Protein 1XR7 (pdb70)

Radius of gyration: 37.16 Å; Cα contacts (8 Å, |Δi|>4): 1670; chains: 2; bounding box: 101×60×97 Å

GO terms:
  GO:0039690 positive stranded viral RNA replication (P, IDA)
  GO:0039540 symbiont-mediated suppression of host cytoplasmic pattern recognition receptor signaling pathway via inhibition of RIG-I activity (P, IDA)
  GO:0004197 cysteine-type endopeptidase activity (F, IDA)

CATH classification: 3.30.70.270 (+1 more: 1.20.960.20)

Organism: Human rhinovirus 16 (NCBI:txid31708)

Structure (mmCIF, N/CA/C/O backbone):
data_1XR7
#
_entry.id   1XR7
#
_cell.length_a   100.976
_cell.length_b   100.955
_cell.length_c   116.839
_cell.angle_alpha   90.00
_cell.angle_beta   90.00
_cell.angle_gamma   90.00
#
_symmetry.space_group_name_H-M   'P 21 21 21'
#
loop_
_entity.id
_entity.type
_entity.pdbx_description
1 polymer 'Genome polyprotein'
2 water water
#
loop_
_atom_site.group_PDB
_atom_site.id
_atom_site.type_symbol
_atom_site.label_atom_id
_atom_site.label_alt_id
_atom_site.label_comp_id
_atom_site.label_asym_id
_atom_site.label_entity_id
_atom_site.label_seq_id
_atom_site.pdbx_PDB_ins_code
_atom_site.Cartn_x
_atom_site.Cartn_y
_atom_site.Cartn_z
_atom_site.occupancy
_atom_site.B_iso_or_equiv
_atom_site.auth_seq_id
_atom_site.auth_comp_id
_atom_site.auth_asym_id
_atom_site.auth_atom_id
_atom_site.pdbx_PDB_model_num
ATOM 1 N N . GLY A 1 1 ? 33.096 12.459 35.446 1.00 33.58 1 GLY A N 1
ATOM 2 C CA . GLY A 1 1 ? 32.156 12.647 36.581 1.00 33.36 1 GLY A CA 1
ATOM 3 C C . GLY A 1 1 ? 32.903 12.858 37.882 1.00 33.27 1 GLY A C 1
ATOM 4 O O . GLY A 1 1 ? 34.101 12.584 37.971 1.00 33.09 1 GLY A O 1
ATOM 5 N N . GLN A 1 2 ? 32.196 13.350 38.892 1.00 33.04 2 GLN A N 1
ATOM 6 C CA . GLN A 1 2 ? 32.790 13.620 40.195 1.00 33.11 2 GLN A CA 1
ATOM 7 C C . GLN A 1 2 ? 32.263 12.642 41.242 1.00 32.58 2 GLN A C 1
ATOM 8 O O . GLN A 1 2 ? 31.064 12.371 41.296 1.00 32.06 2 GLN A O 1
ATOM 14 N N . ILE A 1 3 ? 33.156 12.129 42.080 1.00 32.32 3 ILE A N 1
ATOM 15 C CA . ILE A 1 3 ? 32.750 11.292 43.203 1.00 32.33 3 ILE A CA 1
ATOM 16 C C . ILE A 1 3 ? 32.246 12.204 44.325 1.00 32.54 3 ILE A C 1
ATOM 17 O O . ILE A 1 3 ? 33.005 13.002 44.866 1.00 32.64 3 ILE A O 1
ATOM 22 N N . GLN A 1 4 ? 30.951 12.106 44.627 1.00 32.85 4 GLN A N 1
ATOM 23 C CA . GLN A 1 4 ? 30.295 12.913 45.670 1.00 33.06 4 GLN A CA 1
ATOM 24 C C . GLN A 1 4 ? 30.371 12.254 47.048 1.00 32.64 4 GLN A C 1
ATOM 25 O O . GLN A 1 4 ? 30.472 12.938 48.063 1.00 32.96 4 GLN A O 1
ATOM 31 N N . ILE A 1 5 ? 30.300 10.928 47.077 1.00 32.22 5 ILE A N 1
ATOM 32 C CA . ILE A 1 5 ? 30.284 10.166 48.326 1.00 31.87 5 ILE A CA 1
ATOM 33 C C . ILE A 1 5 ? 31.202 8.938 48.207 1.00 31.16 5 ILE A C 1
ATOM 34 O O . ILE A 1 5 ? 31.238 8.288 47.171 1.00 30.98 5 ILE A O 1
ATOM 39 N N . SER A 1 6 ? 31.952 8.648 49.269 1.00 30.42 6 SER A N 1
ATOM 40 C CA . SER A 1 6 ? 32.771 7.442 49.353 1.00 29.89 6 SER A CA 1
ATOM 41 C C . SER A 1 6 ? 32.781 6.915 50.790 1.00 29.74 6 SER A C 1
ATOM 42 O O . SER A 1 6 ? 33.167 7.627 51.724 1.00 29.46 6 SER A O 1
ATOM 45 N N . LYS A 1 7 ? 32.363 5.661 50.953 1.00 29.18 7 LYS A N 1
ATOM 46 C CA . LYS A 1 7 ? 32.182 5.055 52.264 1.00 28.87 7 LYS A CA 1
ATOM 47 C C . LYS A 1 7 ? 32.687 3.621 52.318 1.00 28.58 7 LYS A C 1
ATOM 48 O O . LYS A 1 7 ? 32.648 2.893 51.321 1.00 28.47 7 LYS A O 1
ATOM 54 N N . HIS A 1 8 ? 33.153 3.225 53.498 1.00 28.18 8 HIS A N 1
ATOM 55 C CA . HIS A 1 8 ? 33.442 1.832 53.773 1.00 27.96 8 HIS A CA 1
ATOM 56 C C . HIS A 1 8 ? 32.113 1.107 53.824 1.00 27.44 8 HIS A C 1
ATOM 57 O O . HIS A 1 8 ? 31.139 1.584 54.395 1.00 26.92 8 HIS A O 1
ATOM 64 N N . VAL A 1 9 ? 32.106 -0.058 53.207 1.00 27.22 9 VAL A N 1
ATOM 65 C CA . VAL A 1 9 ? 30.919 -0.842 52.969 1.00 27.07 9 VAL A CA 1
ATOM 66 C C . VAL A 1 9 ? 30.291 -1.325 54.302 1.00 27.47 9 VAL A C 1
ATOM 67 O O . VAL A 1 9 ? 29.068 -1.398 54.428 1.00 27.09 9 VAL A O 1
ATOM 71 N N . LYS A 1 10 ? 31.127 -1.601 55.302 1.00 28.03 10 LYS A N 1
ATOM 72 C CA . LYS A 1 10 ? 30.655 -2.042 56.621 1.00 28.65 10 LYS A CA 1
ATOM 73 C C . LYS A 1 10 ? 30.001 -0.913 57.437 1.00 28.60 10 LYS A C 1
ATOM 74 O O . LYS A 1 10 ? 29.293 -1.187 58.406 1.00 28.37 10 LYS A O 1
ATOM 80 N N . ASP A 1 11 ? 30.256 0.341 57.063 1.00 28.79 11 ASP A N 1
ATOM 81 C CA . ASP A 1 11 ? 29.649 1.496 57.733 1.00 28.96 11 ASP A CA 1
ATOM 82 C C . ASP A 1 11 ? 28.260 1.872 57.198 1.00 28.93 11 ASP A C 1
ATOM 83 O O . ASP A 1 11 ? 27.611 2.753 57.761 1.00 29.28 11 ASP A O 1
ATOM 88 N N . VAL A 1 12 ? 27.801 1.219 56.127 1.00 28.63 12 VAL A N 1
ATOM 89 C CA . VAL A 1 12 ? 26.477 1.499 55.563 1.00 28.12 12 VAL A CA 1
ATOM 90 C C . VAL A 1 12 ? 25.694 0.223 55.238 1.00 28.24 12 VAL A C 1
ATOM 91 O O . VAL A 1 12 ? 24.949 0.175 54.261 1.00 28.69 12 VAL A O 1
ATOM 95 N N . GLY A 1 13 ? 25.861 -0.810 56.053 1.00 28.16 13 GLY A N 1
ATOM 96 C CA . GLY A 1 13 ? 25.048 -2.013 55.945 1.00 28.29 13 GLY A CA 1
ATOM 97 C C . GLY A 1 13 ? 25.124 -2.810 54.650 1.00 28.35 13 GLY A C 1
ATOM 98 O O . GLY A 1 13 ? 24.155 -3.477 54.277 1.00 28.42 13 GLY A O 1
ATOM 99 N N . LEU A 1 14 ? 26.269 -2.755 53.975 1.00 28.49 14 LEU A N 1
ATOM 100 C CA . LEU A 1 14 ? 26.505 -3.516 52.745 1.00 28.54 14 LEU A CA 1
ATOM 101 C C . LEU A 1 14 ? 27.676 -4.489 52.948 1.00 29.06 14 LEU A C 1
ATOM 102 O O . LEU A 1 14 ? 28.569 -4.212 53.748 1.00 28.67 14 LEU A O 1
ATOM 107 N N . PRO A 1 15 ? 27.684 -5.614 52.230 1.00 29.92 15 PRO A N 1
ATOM 108 C CA . PRO A 1 15 ? 28.804 -6.557 52.289 1.00 30.75 15 PRO A CA 1
ATOM 109 C C . PRO A 1 15 ? 29.914 -6.214 51.292 1.00 31.74 15 PRO A C 1
ATOM 110 O O . PRO A 1 15 ? 29.745 -5.340 50.426 1.00 31.78 15 PRO A O 1
ATOM 114 N N . SER A 1 16 ? 31.041 -6.911 51.420 1.00 32.75 16 SER A N 1
ATOM 115 C CA . SER A 1 16 ? 32.103 -6.861 50.420 1.00 33.50 16 SER A CA 1
ATOM 116 C C . SER A 1 16 ? 31.675 -7.648 49.186 1.00 34.32 16 SER A C 1
ATOM 117 O O . SER A 1 16 ? 30.992 -8.664 49.300 1.00 34.47 16 SER A O 1
ATOM 120 N N . ILE A 1 17 ? 32.063 -7.162 48.010 1.00 35.28 17 ILE A N 1
ATOM 121 C CA . ILE A 1 17 ? 31.747 -7.824 46.752 1.00 36.13 17 ILE A CA 1
ATOM 122 C C . ILE A 1 17 ? 33.034 -8.385 46.173 1.00 37.11 17 ILE A C 1
ATOM 123 O O . ILE A 1 17 ? 34.033 -7.674 46.042 1.00 36.65 17 ILE A O 1
ATOM 128 N N . HIS A 1 18 ? 33.010 -9.671 45.841 1.00 38.62 18 HIS A N 1
ATOM 129 C CA . HIS A 1 18 ? 34.192 -10.337 45.324 1.00 40.00 18 HIS A CA 1
ATOM 130 C C . HIS A 1 18 ? 34.029 -10.566 43.831 1.00 40.37 18 HIS A C 1
ATOM 131 O O . HIS A 1 18 ? 33.064 -11.188 43.376 1.00 40.56 18 HIS A O 1
ATOM 138 N N . THR A 1 19 ? 34.978 -10.004 43.090 1.00 40.79 19 THR A N 1
ATOM 139 C CA . THR A 1 19 ? 34.974 -9.989 41.639 1.00 41.24 19 THR A CA 1
ATOM 140 C C . THR A 1 19 ? 36.203 -10.763 41.157 1.00 41.44 19 THR A C 1
ATOM 141 O O . THR A 1 19 ? 37.273 -10.646 41.764 1.00 41.33 19 THR A O 1
ATOM 145 N N . PRO A 1 20 ? 36.055 -11.563 40.094 1.00 41.72 20 PRO A N 1
ATOM 146 C CA . PRO A 1 20 ? 37.176 -12.337 39.540 1.00 41.87 20 PRO A CA 1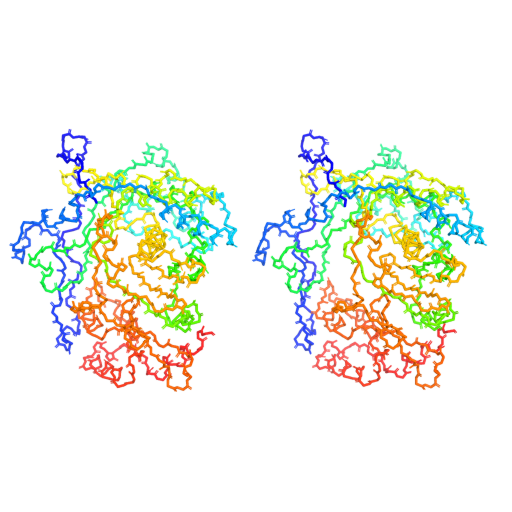
ATOM 147 C C . PRO A 1 20 ? 38.496 -11.562 39.483 1.00 41.91 20 PRO A C 1
ATOM 148 O O . PRO A 1 20 ? 38.542 -10.439 38.978 1.00 41.95 20 PRO A O 1
ATOM 152 N N . THR A 1 21 ? 39.545 -12.192 40.005 1.00 42.00 21 THR A N 1
ATOM 153 C CA . THR A 1 21 ? 40.874 -11.606 40.165 1.00 42.12 21 THR A CA 1
ATOM 154 C C . THR A 1 21 ? 41.899 -12.187 39.163 1.00 41.99 21 THR A C 1
ATOM 155 O O . THR A 1 21 ? 42.954 -11.590 38.920 1.00 41.93 21 THR A O 1
ATOM 159 N N . LYS A 1 22 ? 41.572 -13.337 38.575 1.00 41.93 22 LYS A N 1
ATOM 160 C CA . LYS A 1 22 ? 42.446 -14.022 37.622 1.00 41.98 22 LYS A CA 1
ATOM 161 C C . LYS A 1 22 ? 41.893 -13.925 36.196 1.00 41.33 22 LYS A C 1
ATOM 162 O O . LYS A 1 22 ? 40.678 -13.934 35.996 1.00 41.14 22 LYS A O 1
ATOM 168 N N . THR A 1 23 ? 42.787 -13.839 35.210 1.00 40.68 23 THR A N 1
ATOM 169 C CA . THR A 1 23 ? 42.379 -13.765 33.804 1.00 40.14 23 THR A CA 1
ATOM 170 C C . THR A 1 23 ? 42.000 -15.144 33.282 1.00 39.52 23 THR A C 1
ATOM 171 O O . THR A 1 23 ? 42.621 -16.140 33.646 1.00 39.37 23 THR A O 1
ATOM 175 N N . LYS A 1 24 ? 40.988 -15.189 32.418 1.00 38.83 24 LYS A N 1
ATOM 176 C CA . LYS A 1 24 ? 40.724 -16.370 31.596 1.00 38.32 24 LYS A CA 1
ATOM 177 C C . LYS A 1 24 ? 41.671 -16.386 30.381 1.00 37.48 24 LYS A C 1
ATOM 178 O O . LYS A 1 24 ? 41.782 -17.397 29.695 1.00 37.20 24 LYS A O 1
ATOM 184 N N . LEU A 1 25 ? 42.336 -15.258 30.122 1.00 36.45 25 LEU A N 1
ATOM 185 C CA . LEU A 1 25 ? 43.239 -15.103 28.978 1.00 35.88 25 LEU A CA 1
ATOM 186 C C . LEU A 1 25 ? 44.515 -15.948 29.110 1.00 35.46 25 LEU A C 1
ATOM 187 O O . LEU A 1 25 ? 45.191 -15.912 30.137 1.00 35.55 25 LEU A O 1
ATOM 192 N N . GLN A 1 26 ? 44.850 -16.665 28.041 1.00 34.91 26 GLN A N 1
ATOM 193 C CA . GLN A 1 26 ? 45.995 -17.577 27.995 1.00 34.69 26 GLN A CA 1
ATOM 194 C C . GLN A 1 26 ? 46.592 -17.569 26.573 1.00 33.74 26 GLN A C 1
ATOM 195 O O . GLN A 1 26 ? 45.848 -17.495 25.596 1.00 32.91 26 GLN A O 1
ATOM 201 N N . PRO A 1 27 ? 47.917 -17.612 26.439 1.00 33.02 27 PRO A N 1
ATOM 202 C CA . PRO A 1 27 ? 48.539 -17.762 25.114 1.00 32.49 27 PRO A CA 1
ATOM 203 C C . PRO A 1 27 ? 47.929 -18.892 24.288 1.00 31.89 27 PRO A C 1
ATOM 204 O O . PRO A 1 27 ? 47.709 -19.977 24.811 1.00 31.80 27 PRO A O 1
ATOM 208 N N . SER A 1 28 ? 47.645 -18.621 23.020 1.00 31.23 28 SER A N 1
ATOM 209 C CA . SER A 1 28 ? 47.052 -19.601 22.124 1.00 30.75 28 SER A CA 1
ATOM 210 C C . SER A 1 28 ? 48.147 -20.307 21.331 1.00 30.77 28 SER A C 1
ATOM 211 O O . SER A 1 28 ? 49.333 -20.006 21.477 1.00 30.19 28 SER A O 1
ATOM 214 N N . VAL A 1 29 ? 47.733 -21.241 20.482 1.00 30.85 29 VAL A N 1
ATOM 215 C CA . VAL A 1 29 ? 48.662 -21.975 19.626 1.00 31.08 29 VAL A CA 1
ATOM 216 C C . VAL A 1 29 ? 49.328 -21.110 18.544 1.00 31.00 29 VAL A C 1
ATOM 217 O O . VAL A 1 29 ? 50.303 -21.536 17.936 1.00 31.54 29 VAL A O 1
ATOM 221 N N . PHE A 1 30 ? 48.806 -19.908 18.301 1.00 30.68 30 PHE A N 1
ATOM 222 C CA . PHE A 1 30 ? 49.377 -18.995 17.310 1.00 30.32 30 PHE A CA 1
ATOM 223 C C . PHE A 1 30 ? 50.231 -17.873 17.926 1.00 30.20 30 PHE A C 1
ATOM 224 O O . PHE A 1 30 ? 50.623 -16.941 17.229 1.00 29.81 30 PHE A O 1
ATOM 232 N N . TYR A 1 31 ? 50.523 -17.975 19.223 1.00 30.29 31 TYR A N 1
ATOM 233 C CA . TYR A 1 31 ? 51.185 -16.907 19.986 1.00 30.34 31 TYR A CA 1
ATOM 234 C C . TYR A 1 31 ? 52.564 -16.536 19.430 1.00 30.65 31 TYR A C 1
ATOM 235 O O . TYR A 1 31 ? 52.920 -15.362 19.389 1.00 30.49 31 TYR A O 1
ATOM 244 N N . ASP A 1 32 ? 53.334 -17.539 19.015 1.00 30.83 32 ASP A N 1
ATOM 245 C CA . ASP A 1 32 ? 54.700 -17.321 18.546 1.00 31.17 32 ASP A CA 1
ATOM 246 C C . ASP A 1 32 ? 54.813 -17.092 17.045 1.00 31.26 32 ASP A C 1
ATOM 247 O O . ASP A 1 32 ? 55.878 -16.722 16.568 1.00 31.47 32 ASP A O 1
ATOM 252 N N . ILE A 1 33 ? 53.726 -17.288 16.302 1.00 31.17 33 ILE A N 1
ATOM 253 C CA . ILE A 1 33 ? 53.776 -17.145 14.848 1.00 31.19 33 ILE A CA 1
ATOM 254 C C . ILE A 1 33 ? 53.267 -15.789 14.325 1.00 30.48 33 ILE A C 1
ATOM 255 O O . ILE A 1 33 ? 53.530 -15.431 13.184 1.00 30.46 33 ILE A O 1
ATOM 260 N N . PHE A 1 34 ? 52.546 -15.042 15.154 1.00 29.88 34 PHE A N 1
ATOM 261 C CA . PHE A 1 34 ? 52.126 -13.687 14.804 1.00 29.39 34 PHE A CA 1
ATOM 262 C C . PHE A 1 34 ? 52.799 -12.700 15.753 1.00 29.13 34 PHE A C 1
ATOM 263 O O . PHE A 1 34 ? 52.991 -13.020 16.914 1.00 29.33 34 PHE A O 1
ATOM 271 N N . PRO A 1 35 ? 53.156 -11.507 15.279 1.00 28.87 35 PRO A N 1
ATOM 272 C CA . PRO A 1 35 ? 53.687 -10.466 16.167 1.00 28.73 35 PRO A CA 1
ATOM 273 C C . PRO A 1 35 ? 52.602 -9.756 16.982 1.00 28.73 35 PRO A C 1
ATOM 274 O O . PRO A 1 35 ? 51.449 -9.679 16.562 1.00 28.75 35 PRO A O 1
ATOM 278 N N . GLY A 1 36 ? 52.999 -9.227 18.131 1.00 28.65 36 GLY A N 1
ATOM 279 C CA . GLY A 1 36 ? 52.117 -8.456 18.991 1.00 28.76 36 GLY A CA 1
ATOM 280 C C . GLY A 1 36 ? 52.774 -8.149 20.325 1.00 28.82 36 GLY A C 1
ATOM 281 O O . GLY A 1 36 ? 53.795 -8.741 20.663 1.00 28.93 36 GLY A O 1
ATOM 282 N N . SER A 1 37 ? 52.202 -7.218 21.080 1.00 28.83 37 SER A N 1
ATOM 283 C CA . SER A 1 37 ? 52.692 -6.912 22.421 1.00 28.95 37 SER A CA 1
ATOM 284 C C . SER A 1 37 ? 51.593 -6.675 23.476 1.00 29.06 37 SER A C 1
ATOM 285 O O . SER A 1 37 ? 51.895 -6.232 24.586 1.00 29.14 37 SER A O 1
ATOM 288 N N . LYS A 1 38 ? 50.331 -6.967 23.160 1.00 29.07 38 LYS A N 1
ATOM 289 C CA . LYS A 1 38 ? 49.262 -6.793 24.152 1.00 28.90 38 LYS A CA 1
ATOM 290 C C . LYS A 1 38 ? 49.272 -7.912 25.193 1.00 28.65 38 LYS A C 1
ATOM 291 O O . LYS A 1 38 ? 49.596 -9.052 24.886 1.00 28.13 38 LYS A O 1
ATOM 297 N N . GLU A 1 39 ? 48.906 -7.563 26.423 1.00 28.98 39 GLU A N 1
ATOM 298 C CA . GLU A 1 39 ? 48.807 -8.517 27.533 1.00 29.33 39 GLU A CA 1
ATOM 299 C C . GLU A 1 39 ? 47.484 -8.337 28.270 1.00 29.18 39 GLU A C 1
ATOM 300 O O . GLU A 1 39 ? 46.878 -7.275 28.195 1.00 29.27 39 GLU A O 1
ATOM 306 N N . PRO A 1 40 ? 47.027 -9.358 28.988 1.00 29.35 40 PRO A N 1
ATOM 307 C CA . PRO A 1 40 ? 45.806 -9.225 29.796 1.00 29.62 40 PRO A CA 1
ATOM 308 C C . PRO A 1 40 ? 45.900 -8.069 30.783 1.00 29.72 40 PRO A C 1
ATOM 309 O O . PRO A 1 40 ? 46.926 -7.911 31.421 1.00 29.96 40 PRO A O 1
ATOM 313 N N . ALA A 1 41 ? 44.848 -7.273 30.887 1.00 30.08 41 ALA A N 1
ATOM 314 C CA . ALA A 1 41 ? 44.804 -6.160 31.827 1.00 30.70 41 ALA A CA 1
ATOM 315 C C . ALA A 1 41 ? 45.055 -6.631 33.261 1.00 31.21 41 ALA A C 1
ATOM 316 O O . ALA A 1 41 ? 44.683 -7.746 33.637 1.00 30.66 41 ALA A O 1
ATOM 318 N N . VAL A 1 42 ? 45.693 -5.777 34.057 1.00 32.08 42 VAL A N 1
ATOM 319 C CA . VAL A 1 42 ? 45.860 -6.063 35.479 1.00 33.02 42 VAL A CA 1
ATOM 320 C C . VAL A 1 42 ? 44.488 -6.094 36.158 1.00 33.60 42 VAL A C 1
ATOM 321 O O . VAL A 1 42 ? 43.650 -5.226 35.926 1.00 33.32 42 VAL A O 1
ATOM 325 N N . LEU A 1 43 ? 44.259 -7.127 36.958 1.00 34.66 43 LEU A N 1
ATOM 326 C CA . LEU A 1 43 ? 42.956 -7.374 37.567 1.00 35.70 43 LEU A CA 1
ATOM 327 C C . LEU A 1 43 ? 42.975 -7.227 39.097 1.00 36.86 43 LEU A C 1
ATOM 328 O O . LEU A 1 43 ? 41.934 -7.323 39.742 1.00 37.00 43 LEU A O 1
ATOM 333 N N . THR A 1 44 ? 44.153 -6.987 39.670 1.00 38.34 44 THR A N 1
ATOM 334 C CA . THR A 1 44 ? 44.302 -6.884 41.121 1.00 39.54 44 THR A CA 1
ATOM 335 C C . THR A 1 44 ? 45.527 -6.065 41.542 1.00 40.61 44 THR A C 1
ATOM 336 O O . THR A 1 44 ? 46.463 -5.866 40.758 1.00 40.57 44 THR A O 1
ATOM 340 N N . GLU A 1 45 ? 45.501 -5.604 42.793 1.00 41.83 45 GLU A N 1
ATOM 341 C CA . GLU A 1 45 ? 46.593 -4.823 43.379 1.00 42.95 45 GLU A CA 1
ATOM 342 C C . GLU A 1 45 ? 47.903 -5.615 43.472 1.00 43.40 45 GLU A C 1
ATOM 343 O O . GLU A 1 45 ? 48.987 -5.029 43.498 1.00 43.50 45 GLU A O 1
ATOM 349 N N . LYS A 1 46 ? 47.793 -6.941 43.532 1.00 43.93 46 LYS A N 1
ATOM 350 C CA . LYS A 1 46 ? 48.932 -7.820 43.780 1.00 44.49 46 LYS A CA 1
ATOM 351 C C . LYS A 1 46 ? 49.632 -8.281 42.497 1.00 44.78 46 LYS A C 1
ATOM 352 O O . LYS A 1 46 ? 50.577 -9.076 42.549 1.00 44.85 46 LYS A O 1
ATOM 358 N N . ASP A 1 47 ? 49.172 -7.783 41.350 1.00 44.97 47 ASP A N 1
ATOM 359 C CA . ASP A 1 47 ? 49.786 -8.097 40.064 1.00 44.94 47 ASP A CA 1
ATOM 360 C C . ASP A 1 47 ? 51.219 -7.542 40.027 1.00 45.06 47 ASP A C 1
ATOM 361 O O . ASP A 1 47 ? 51.412 -6.345 40.207 1.00 45.01 47 ASP A O 1
ATOM 366 N N . PRO A 1 48 ? 52.217 -8.399 39.795 1.00 45.32 48 PRO A N 1
ATOM 367 C CA . PRO A 1 48 ? 53.626 -7.968 39.812 1.00 45.60 48 PRO A CA 1
ATOM 368 C C . PRO A 1 48 ? 54.044 -7.016 38.684 1.00 45.89 48 PRO A C 1
ATOM 369 O O . PRO A 1 48 ? 55.133 -6.449 38.760 1.00 45.85 48 PRO A O 1
ATOM 373 N N . ARG A 1 49 ? 53.209 -6.863 37.659 1.00 46.18 49 ARG A N 1
ATOM 374 C CA . ARG A 1 49 ? 53.510 -5.986 36.531 1.00 46.31 49 ARG A CA 1
ATOM 375 C C . ARG A 1 49 ? 53.212 -4.519 36.859 1.00 46.85 49 ARG A C 1
ATOM 376 O O . ARG A 1 49 ? 53.734 -3.617 36.203 1.00 46.85 49 ARG A O 1
ATOM 384 N N . LEU A 1 50 ? 52.378 -4.285 37.873 1.00 47.70 50 LEU A N 1
ATOM 385 C CA . LEU A 1 50 ? 52.016 -2.929 38.301 1.00 48.38 50 LEU A CA 1
ATOM 386 C C . LEU A 1 50 ? 53.220 -2.103 38.760 1.00 49.08 50 LEU A C 1
ATOM 387 O O . LEU A 1 50 ? 54.162 -2.628 39.350 1.00 49.11 50 LEU A O 1
ATOM 392 N N . LYS A 1 51 ? 53.152 -0.802 38.494 1.00 50.03 51 LYS A N 1
ATOM 393 C CA . LYS A 1 51 ? 54.200 0.155 38.854 1.00 50.91 51 LYS A CA 1
ATOM 394 C C . LYS A 1 51 ? 53.540 1.461 39.326 1.00 51.23 51 LYS A C 1
ATOM 395 O O . LYS A 1 51 ? 53.982 2.564 39.003 1.00 51.34 51 LYS A O 1
ATOM 401 N N . VAL A 1 52 ? 52.474 1.309 40.104 1.00 51.71 52 VAL A N 1
ATOM 402 C CA . VAL A 1 52 ? 51.616 2.419 40.499 1.00 52.04 52 VAL A CA 1
ATOM 403 C C . VAL A 1 52 ? 50.543 1.895 41.463 1.00 52.40 52 VAL A C 1
ATOM 404 O O . VAL A 1 52 ? 50.231 0.703 41.466 1.00 52.23 52 VAL A O 1
ATOM 408 N N . ASP A 1 53 ? 49.990 2.785 42.284 1.00 52.88 53 ASP A N 1
ATOM 409 C CA . ASP A 1 53 ? 48.863 2.434 43.139 1.00 53.27 53 ASP A CA 1
ATOM 410 C C . ASP A 1 53 ? 47.657 2.122 42.256 1.00 53.37 53 ASP A C 1
ATOM 411 O O . ASP A 1 53 ? 47.210 2.966 41.482 1.00 53.29 53 ASP A O 1
ATOM 416 N N . PHE A 1 54 ? 47.142 0.905 42.383 1.00 53.72 54 PHE A N 1
ATOM 417 C CA . PHE A 1 54 ? 46.103 0.406 41.490 1.00 53.96 54 PHE A CA 1
ATOM 418 C C . PHE A 1 54 ? 44.763 1.111 41.701 1.00 54.53 54 PHE A C 1
ATOM 419 O O . PHE A 1 54 ? 44.118 1.524 40.734 1.00 54.57 54 PHE A O 1
ATOM 427 N N . ASP A 1 55 ? 44.353 1.260 42.957 1.00 55.13 55 ASP A N 1
ATOM 428 C CA . ASP A 1 55 ? 43.042 1.837 43.267 1.00 55.59 55 ASP A CA 1
ATOM 429 C C . ASP A 1 55 ? 42.934 3.315 42.874 1.00 55.95 55 ASP A C 1
ATOM 430 O O . ASP A 1 55 ? 41.845 3.788 42.545 1.00 56.10 55 ASP A O 1
ATOM 435 N N . SER A 1 56 ? 44.054 4.034 42.898 1.00 56.34 56 SER A N 1
ATOM 436 C CA . SER A 1 56 ? 44.062 5.451 42.524 1.00 56.66 56 SER A CA 1
ATOM 437 C C . SER A 1 56 ? 43.944 5.616 41.014 1.00 56.83 56 SER A C 1
ATOM 438 O O . SER A 1 56 ? 43.186 6.464 40.540 1.00 57.19 56 SER A O 1
ATOM 441 N N . ALA A 1 57 ? 44.690 4.798 40.270 1.00 56.93 57 ALA A N 1
ATOM 442 C CA . ALA A 1 57 ? 44.734 4.882 38.806 1.00 56.87 57 ALA A CA 1
ATOM 443 C C . ALA A 1 57 ? 43.403 4.525 38.135 1.00 56.81 57 ALA A C 1
ATOM 444 O O . ALA A 1 57 ? 43.149 4.947 37.006 1.00 56.84 57 ALA A O 1
ATOM 446 N N . LEU A 1 58 ? 42.574 3.741 38.823 1.00 56.81 58 LEU A N 1
ATOM 447 C CA . LEU A 1 58 ? 41.238 3.396 38.338 1.00 56.81 58 LEU A CA 1
ATOM 448 C C . LEU A 1 58 ? 40.246 4.521 38.618 1.00 56.99 58 LEU A C 1
ATOM 449 O O . LEU A 1 58 ? 39.383 4.816 37.792 1.00 56.90 58 LEU A O 1
ATOM 454 N N . PHE A 1 59 ? 40.375 5.139 39.792 1.00 57.28 59 PHE A N 1
ATOM 455 C CA . PHE A 1 59 ? 39.496 6.232 40.211 1.00 57.59 59 PHE A CA 1
ATOM 456 C C . PHE A 1 59 ? 39.874 7.588 39.579 1.00 57.50 59 PHE A C 1
ATOM 457 O O . PHE A 1 59 ? 39.320 8.618 39.960 1.00 57.51 59 PHE A O 1
ATOM 465 N N . SER A 1 60 ? 40.811 7.597 38.628 1.00 57.36 60 SER A N 1
ATOM 466 C CA . SER A 1 60 ? 41.155 8.821 37.898 1.00 57.11 60 SER A CA 1
ATOM 467 C C . SER A 1 60 ? 40.167 9.101 36.762 1.00 56.84 60 SER A C 1
ATOM 468 O O . SER A 1 60 ? 40.147 10.203 36.214 1.00 57.02 60 SER A O 1
ATOM 471 N N . LYS A 1 61 ? 39.348 8.105 36.419 1.00 56.36 61 LYS A N 1
ATOM 472 C CA . LYS A 1 61 ? 38.221 8.285 35.495 1.00 55.96 61 LYS A CA 1
ATOM 473 C C . LYS A 1 61 ? 37.268 9.382 35.990 1.00 55.33 61 LYS A C 1
ATOM 474 O O . LYS A 1 61 ? 36.538 9.988 35.196 1.00 55.39 61 LYS A O 1
ATOM 480 N N . TYR A 1 62 ? 37.290 9.628 37.303 1.00 54.42 62 TYR A N 1
ATOM 481 C CA . TYR A 1 62 ? 36.418 10.598 37.955 1.00 53.61 62 TYR A CA 1
ATOM 482 C C . TYR A 1 62 ? 37.214 11.801 38.463 1.00 52.76 62 TYR A C 1
ATOM 483 O O . TYR A 1 62 ? 37.823 11.735 39.527 1.00 52.88 62 TYR A O 1
ATOM 492 N N . LYS A 1 63 ? 37.210 12.902 37.716 1.00 51.68 63 LYS A N 1
ATOM 493 C CA . LYS A 1 63 ? 38.009 14.071 38.095 1.00 50.82 63 LYS A CA 1
ATOM 494 C C . LYS A 1 63 ? 37.259 15.398 37.948 1.00 49.46 63 LYS A C 1
ATOM 495 O O . LYS A 1 63 ? 37.809 16.379 37.442 1.00 49.40 63 LYS A O 1
ATOM 501 N N . GLY A 1 64 ? 36.010 15.422 38.406 1.00 47.78 64 GLY A N 1
ATOM 502 C CA . GLY A 1 64 ? 35.254 16.659 38.526 1.00 46.63 64 GLY A CA 1
ATOM 503 C C . GLY A 1 64 ? 34.374 16.974 37.331 1.00 45.37 64 GLY A C 1
ATOM 504 O O . GLY A 1 64 ? 34.517 16.380 36.259 1.00 45.56 64 GLY A O 1
ATOM 505 N N . ASN A 1 65 ? 33.448 17.907 37.533 1.00 43.54 65 ASN A N 1
ATOM 506 C CA . ASN A 1 65 ? 32.603 18.418 36.463 1.00 41.96 65 ASN A CA 1
ATOM 507 C C . ASN A 1 65 ? 32.948 19.881 36.198 1.00 41.14 65 ASN A C 1
ATOM 508 O O . ASN A 1 65 ? 33.147 20.651 37.139 1.00 41.03 65 ASN A O 1
ATOM 513 N N . THR A 1 66 ? 33.041 20.252 34.921 1.00 39.91 66 THR A N 1
ATOM 514 C CA . THR A 1 66 ? 33.227 21.643 34.533 1.00 39.08 66 THR A CA 1
ATOM 515 C C . THR A 1 66 ? 31.946 22.413 34.826 1.00 38.51 66 THR A C 1
ATOM 516 O O . THR A 1 66 ? 30.847 21.866 34.749 1.00 38.37 66 THR A O 1
ATOM 520 N N . GLU A 1 67 ? 32.095 23.683 35.173 1.00 37.66 67 GLU A N 1
ATOM 521 C CA . GLU A 1 67 ? 30.958 24.539 35.474 1.00 37.17 67 GLU A CA 1
ATOM 522 C C . GLU A 1 67 ? 30.309 25.020 34.172 1.00 35.66 67 GLU A C 1
ATOM 523 O O . GLU A 1 67 ? 30.887 25.838 33.457 1.00 35.33 67 GLU A O 1
ATOM 529 N N . CYS A 1 68 ? 29.124 24.498 33.861 1.00 34.14 68 CYS A N 1
ATOM 530 C CA . CYS A 1 68 ? 28.379 24.939 32.676 1.00 33.00 68 CYS A CA 1
ATOM 531 C C . CYS A 1 68 ? 26.862 24.740 32.797 1.00 32.37 68 CYS A C 1
ATOM 532 O O . CYS A 1 68 ? 26.373 24.094 33.730 1.00 32.54 68 CYS A O 1
ATOM 535 N N . SER A 1 69 ? 26.128 25.328 31.856 1.00 31.36 69 SER A N 1
ATOM 536 C CA . SER A 1 69 ? 24.665 25.342 31.884 1.00 30.83 69 SER A CA 1
ATOM 537 C C . SER A 1 69 ? 24.074 25.181 30.496 1.00 29.88 69 SER A C 1
ATOM 538 O O . SER A 1 69 ? 24.757 25.393 29.499 1.00 29.91 69 SER A O 1
ATOM 541 N N . LEU A 1 70 ? 22.791 24.833 30.443 1.00 29.09 70 LEU A N 1
ATOM 542 C CA . LEU A 1 70 ? 22.040 24.831 29.189 1.00 28.70 70 LEU A CA 1
ATOM 543 C C . LEU A 1 70 ? 22.152 26.208 28.518 1.00 27.94 70 LEU A C 1
ATOM 544 O O . LEU A 1 70 ? 22.210 27.244 29.190 1.00 28.00 70 LEU A O 1
ATOM 549 N N . ASN A 1 71 ? 22.202 26.201 27.193 1.00 26.85 71 ASN A N 1
ATOM 550 C CA . ASN A 1 71 ? 22.150 27.424 26.406 1.00 25.86 71 ASN A CA 1
ATOM 551 C C . ASN A 1 71 ? 21.165 27.233 25.247 1.00 25.26 71 ASN A C 1
ATOM 552 O O . ASN A 1 71 ? 20.584 26.169 25.096 1.00 24.65 71 ASN A O 1
ATOM 557 N N . GLU A 1 72 ? 20.971 28.272 24.447 1.00 24.87 72 GLU A N 1
ATOM 558 C CA . GLU A 1 72 ? 19.991 28.253 23.367 1.00 24.52 72 GLU A CA 1
ATOM 559 C C . GLU A 1 72 ? 20.357 27.201 22.319 1.00 23.82 72 GLU A C 1
ATOM 560 O O . GLU A 1 72 ? 19.490 26.513 21.805 1.00 23.46 72 GLU A O 1
ATOM 566 N N . HIS A 1 73 ? 21.646 27.081 22.024 1.00 23.09 73 HIS A N 1
ATOM 567 C CA . HIS A 1 73 ? 22.128 26.147 21.006 1.00 22.47 73 HIS A CA 1
ATOM 568 C C . HIS A 1 73 ? 21.864 24.689 21.366 1.00 21.87 73 HIS A C 1
ATOM 569 O O . HIS A 1 73 ? 21.445 23.918 20.510 1.00 21.55 73 HIS A O 1
ATOM 576 N N . ILE A 1 74 ? 22.114 24.312 22.619 1.00 21.12 74 ILE A N 1
ATOM 577 C CA . ILE A 1 74 ? 21.810 22.958 23.075 1.00 20.89 74 ILE A CA 1
ATOM 578 C C . ILE A 1 74 ? 20.316 22.735 22.927 1.00 20.77 74 ILE A C 1
ATOM 579 O O . ILE A 1 74 ? 19.863 21.669 22.527 1.00 20.21 74 ILE A O 1
ATOM 584 N N . GLN A 1 75 ? 19.571 23.781 23.237 1.00 20.87 75 GLN A N 1
ATOM 585 C CA . GLN A 1 75 ? 18.127 23.756 23.173 1.00 21.13 75 GLN A CA 1
ATOM 586 C C . GLN A 1 75 ? 17.570 23.584 21.756 1.00 20.65 75 GLN A C 1
ATOM 587 O O . GLN A 1 75 ? 16.588 22.863 21.570 1.00 20.27 75 GLN A O 1
ATOM 593 N N . VAL A 1 76 ? 18.176 24.238 20.760 1.00 20.45 76 VAL A N 1
ATOM 594 C CA . VAL A 1 76 ? 17.709 24.069 19.388 1.00 20.40 76 VAL A CA 1
ATOM 595 C C . VAL A 1 76 ? 18.186 22.704 18.867 1.00 19.83 76 VAL A C 1
ATOM 596 O O . VAL A 1 76 ? 17.529 22.104 18.033 1.00 19.74 76 VAL A O 1
ATOM 600 N N . ALA A 1 77 ? 19.307 22.213 19.388 1.00 19.28 77 ALA A N 1
ATOM 601 C CA . ALA A 1 77 ? 19.795 20.881 19.040 1.00 19.01 77 ALA A CA 1
ATOM 602 C C . ALA A 1 77 ? 18.799 19.826 19.498 1.00 18.66 77 ALA A C 1
ATOM 603 O O . ALA A 1 77 ? 18.523 18.886 18.767 1.00 18.22 77 ALA A O 1
ATOM 605 N N . VAL A 1 78 ? 18.252 20.014 20.702 1.00 18.89 78 VAL A N 1
ATOM 606 C CA . VAL A 1 78 ? 17.240 19.124 21.280 1.00 19.05 78 VAL A CA 1
ATOM 607 C C . VAL A 1 78 ? 15.978 19.097 20.423 1.00 19.06 78 VAL A C 1
ATOM 608 O O . VAL A 1 78 ? 15.439 18.028 20.141 1.00 19.07 78 VAL A O 1
ATOM 612 N N . ALA A 1 79 ? 15.514 20.272 20.009 1.00 19.02 79 ALA A N 1
ATOM 613 C CA . ALA A 1 79 ? 14.274 20.382 19.243 1.00 18.82 79 ALA A CA 1
ATOM 614 C C . ALA A 1 79 ? 14.454 19.819 17.833 1.00 18.71 79 ALA A C 1
ATOM 615 O O . ALA A 1 79 ? 13.557 19.168 17.305 1.00 18.26 79 ALA A O 1
ATOM 617 N N . HIS A 1 80 ? 15.624 20.033 17.239 1.00 18.85 80 HIS A N 1
ATOM 618 C CA . HIS A 1 80 ? 15.882 19.515 15.897 1.00 19.37 80 HIS A CA 1
ATOM 619 C C . HIS A 1 80 ? 15.937 17.980 15.887 1.00 19.17 80 HIS A C 1
ATOM 620 O O . HIS A 1 80 ? 15.253 17.336 15.103 1.00 19.30 80 HIS A O 1
ATOM 627 N N . TYR A 1 81 ? 16.748 17.402 16.766 1.00 19.05 81 TYR A N 1
ATOM 628 C CA . TYR A 1 81 ? 16.874 15.945 16.862 1.00 18.87 81 TYR A CA 1
ATOM 629 C C . TYR A 1 81 ? 15.550 15.276 17.231 1.00 19.01 81 TYR A C 1
ATOM 630 O O . TYR A 1 81 ? 15.224 14.212 16.716 1.00 18.49 81 TYR A O 1
ATOM 639 N N . SER A 1 82 ? 14.798 15.907 18.128 1.00 19.40 82 SER A N 1
ATOM 640 C CA . SER A 1 82 ? 13.491 15.397 18.544 1.00 19.84 82 SER A CA 1
ATOM 641 C C . SER A 1 82 ? 12.513 15.280 17.364 1.00 20.22 82 SER A C 1
ATOM 642 O O . SER A 1 82 ? 11.825 14.271 17.218 1.00 20.00 82 SER A O 1
ATOM 645 N N . ALA A 1 83 ? 12.480 16.308 16.521 1.00 20.55 83 ALA A N 1
ATOM 646 C CA . ALA A 1 83 ? 11.559 16.367 15.388 1.00 21.14 83 ALA A CA 1
ATOM 647 C C . ALA A 1 83 ? 11.954 15.340 14.321 1.00 21.64 83 ALA A C 1
ATOM 648 O O . ALA A 1 83 ? 11.100 14.763 13.637 1.00 21.71 83 ALA A O 1
ATOM 650 N N . GLN A 1 84 ? 13.257 15.106 14.207 1.00 21.77 84 GLN A N 1
ATOM 651 C CA . GLN A 1 84 ? 13.789 14.051 13.363 1.00 21.91 84 GLN A CA 1
ATOM 652 C C . GLN A 1 84 ? 13.367 12.658 13.854 1.00 22.01 84 GLN A C 1
ATOM 653 O O . GLN A 1 84 ? 12.950 11.838 13.061 1.00 22.27 84 GLN A O 1
ATOM 659 N N . LEU A 1 85 ? 13.461 12.396 15.155 1.00 22.19 85 LEU A N 1
ATOM 660 C CA . LEU A 1 85 ? 13.095 11.078 15.701 1.0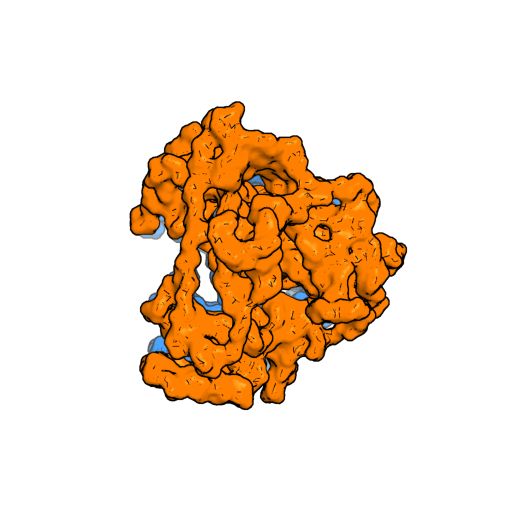0 22.40 85 LEU A CA 1
ATOM 661 C C . LEU A 1 85 ? 11.576 10.834 15.717 1.00 22.92 85 LEU A C 1
ATOM 662 O O . LEU A 1 85 ? 11.137 9.685 15.721 1.00 22.76 85 LEU A O 1
ATOM 667 N N . ALA A 1 86 ? 10.788 11.910 15.752 1.00 23.56 86 ALA A N 1
ATOM 668 C CA . ALA A 1 86 ? 9.329 11.814 15.732 1.00 24.23 86 ALA A CA 1
ATOM 669 C C . ALA A 1 86 ? 8.868 11.194 14.413 1.00 24.86 86 ALA A C 1
ATOM 670 O O . ALA A 1 86 ? 7.871 10.485 14.363 1.00 24.89 86 ALA A O 1
ATOM 672 N N . THR A 1 87 ? 9.626 11.462 13.355 1.00 25.73 87 THR A N 1
ATOM 673 C CA . THR A 1 87 ? 9.445 10.831 12.049 1.00 26.62 87 THR A CA 1
ATOM 674 C C . THR A 1 87 ? 9.285 9.311 12.113 1.00 26.91 87 THR A C 1
ATOM 675 O O . THR A 1 87 ? 8.602 8.731 11.280 1.00 27.45 87 THR A O 1
ATOM 679 N N . LEU A 1 88 ? 9.918 8.677 13.095 1.00 27.22 88 LEU A N 1
ATOM 680 C CA . LEU A 1 88 ? 9.900 7.222 13.247 1.00 27.50 88 LEU A CA 1
ATOM 681 C C . LEU A 1 88 ? 8.629 6.683 13.907 1.00 28.03 88 LEU A C 1
ATOM 682 O O . LEU A 1 88 ? 8.356 5.493 13.814 1.00 27.57 88 LEU A O 1
ATOM 687 N N . ASP A 1 89 ? 7.889 7.551 14.599 1.00 28.81 89 ASP A N 1
ATOM 688 C CA . ASP A 1 89 ? 6.632 7.191 15.272 1.00 29.64 89 ASP A CA 1
ATOM 689 C C . ASP A 1 89 ? 6.812 6.018 16.237 1.00 29.36 89 ASP A C 1
ATOM 690 O O . ASP A 1 89 ? 6.065 5.036 16.197 1.00 29.47 89 ASP A O 1
ATOM 695 N N . ILE A 1 90 ? 7.807 6.144 17.113 1.00 29.10 90 ILE A N 1
ATOM 696 C CA . ILE A 1 90 ? 8.085 5.135 18.130 1.00 28.74 90 ILE A CA 1
ATOM 697 C C . ILE A 1 90 ? 6.929 5.056 19.114 1.00 28.78 90 ILE A C 1
ATOM 698 O O . ILE A 1 90 ? 6.420 6.075 19.571 1.00 28.71 90 ILE A O 1
ATOM 703 N N . ASP A 1 91 ? 6.546 3.832 19.451 1.00 29.10 91 ASP A N 1
ATOM 704 C CA . ASP A 1 91 ? 5.480 3.573 20.402 1.00 29.39 91 ASP A CA 1
ATOM 705 C C . ASP A 1 91 ? 5.978 3.867 21.827 1.00 29.35 91 ASP A C 1
ATOM 706 O O . ASP A 1 91 ? 6.837 3.152 22.331 1.00 29.57 91 ASP A O 1
ATOM 711 N N . PRO A 1 92 ? 5.454 4.908 22.474 1.00 29.47 92 PRO A N 1
ATOM 712 C CA . PRO A 1 92 ? 5.908 5.290 23.825 1.00 29.61 92 PRO A CA 1
ATOM 713 C C . PRO A 1 92 ? 5.469 4.383 24.994 1.00 29.79 92 PRO A C 1
ATOM 714 O O . PRO A 1 92 ? 5.915 4.610 26.129 1.00 29.65 92 PRO A O 1
ATOM 718 N N . GLN A 1 93 ? 4.615 3.394 24.730 1.00 29.96 93 GLN A N 1
ATOM 719 C CA . GLN A 1 93 ? 4.154 2.465 25.762 1.00 30.24 93 GLN A CA 1
ATOM 720 C C . GLN A 1 93 ? 5.253 1.489 26.171 1.00 29.84 93 GLN A C 1
ATOM 721 O O . GLN A 1 93 ? 6.128 1.160 25.366 1.00 29.52 93 GLN A O 1
ATOM 727 N N . PRO A 1 94 ? 5.188 1.001 27.409 1.00 29.53 94 PRO A N 1
ATOM 728 C CA . PRO A 1 94 ? 6.119 -0.032 27.864 1.00 29.53 94 PRO A CA 1
ATOM 729 C C . PRO A 1 94 ? 5.888 -1.375 27.170 1.00 29.46 94 PRO A C 1
ATOM 730 O O . PRO A 1 94 ? 4.836 -1.586 26.559 1.00 29.85 94 PRO A O 1
ATOM 734 N N . ILE A 1 95 ? 6.881 -2.255 27.249 1.00 29.07 95 ILE A N 1
ATOM 735 C CA . ILE A 1 95 ? 6.774 -3.607 26.711 1.00 28.81 95 ILE A CA 1
ATOM 736 C C . ILE A 1 95 ? 6.551 -4.619 27.831 1.00 28.78 95 ILE A C 1
ATOM 737 O O . ILE A 1 95 ? 6.914 -4.376 28.982 1.00 28.30 95 ILE A O 1
ATOM 742 N N . ALA A 1 96 ? 5.946 -5.748 27.470 1.00 29.09 96 ALA A N 1
ATOM 743 C CA . ALA A 1 96 ? 5.682 -6.840 28.399 1.00 29.52 96 ALA A CA 1
ATOM 744 C C . ALA A 1 96 ? 6.998 -7.410 28.920 1.00 29.93 96 ALA A C 1
ATOM 745 O O . ALA A 1 96 ? 7.991 -7.437 28.193 1.00 30.08 96 ALA A O 1
ATOM 747 N N . MET A 1 97 ? 7.006 -7.864 30.172 1.00 30.41 97 MET A N 1
ATOM 748 C CA . MET A 1 97 ? 8.228 -8.375 30.800 1.00 30.95 97 MET A CA 1
ATOM 749 C C . MET A 1 97 ? 8.794 -9.597 30.080 1.00 30.97 97 MET A C 1
ATOM 750 O O . MET A 1 97 ? 9.996 -9.849 30.131 1.00 31.18 97 MET A O 1
ATOM 755 N N . GLU A 1 98 ? 7.923 -10.343 29.406 1.00 30.96 98 GLU A N 1
ATOM 756 C CA . GLU A 1 98 ? 8.324 -11.512 28.623 1.00 30.96 98 GLU A CA 1
ATOM 757 C C . GLU A 1 98 ? 9.259 -11.081 27.494 1.00 30.38 98 GLU A C 1
ATOM 758 O O . GLU A 1 98 ? 10.235 -11.753 27.195 1.00 29.88 98 GLU A O 1
ATOM 764 N N . ASP A 1 99 ? 8.924 -9.959 26.864 1.00 30.18 99 ASP A N 1
ATOM 765 C CA . ASP A 1 99 ? 9.730 -9.378 25.791 1.00 29.91 99 ASP A CA 1
ATOM 766 C C . ASP A 1 99 ? 11.044 -8.797 26.310 1.00 29.49 99 ASP A C 1
ATOM 767 O O . ASP A 1 99 ? 12.044 -8.811 25.598 1.00 29.46 99 ASP A O 1
ATOM 772 N N . SER A 1 100 ? 11.036 -8.283 27.540 1.00 28.98 100 SER A N 1
ATOM 773 C CA . SER A 1 100 ? 12.255 -7.760 28.169 1.00 28.65 100 SER A CA 1
ATOM 774 C C . SER A 1 100 ? 13.269 -8.854 28.506 1.00 28.29 100 SER A C 1
ATOM 775 O O . SER A 1 100 ? 14.470 -8.599 28.550 1.00 27.69 100 SER A O 1
ATOM 778 N N . VAL A 1 101 ? 12.778 -10.061 28.770 1.00 28.26 101 VAL A N 1
ATOM 779 C CA . VAL A 1 101 ? 13.638 -11.167 29.187 1.00 28.21 101 VAL A CA 1
ATOM 780 C C . VAL A 1 101 ? 14.086 -11.992 27.975 1.00 28.00 101 VAL A C 1
ATOM 781 O O . VAL A 1 101 ? 15.276 -12.227 27.795 1.00 27.79 101 VAL A O 1
ATOM 785 N N . PHE A 1 102 ? 13.134 -12.398 27.141 1.00 28.16 102 PHE A N 1
ATOM 786 C CA . PHE A 1 102 ? 13.403 -13.312 26.020 1.00 28.60 102 PHE A CA 1
ATOM 787 C C . PHE A 1 102 ? 13.487 -12.623 24.660 1.00 29.09 102 PHE A C 1
ATOM 788 O O . PHE A 1 102 ? 13.761 -13.275 23.654 1.00 29.04 102 PHE A O 1
ATOM 796 N N . GLY A 1 103 ? 13.257 -11.314 24.638 1.00 29.79 103 GLY A N 1
ATOM 797 C CA . GLY A 1 103 ? 13.422 -10.515 23.438 1.00 30.37 103 GLY A CA 1
ATOM 798 C C . GLY A 1 103 ? 12.175 -10.318 22.591 1.00 30.88 103 GLY A C 1
ATOM 799 O O . GLY A 1 103 ? 11.097 -10.831 22.888 1.00 31.09 103 GLY A O 1
ATOM 800 N N . MET A 1 104 ? 12.343 -9.523 21.540 1.00 31.32 104 MET A N 1
ATOM 801 C CA . MET A 1 104 ? 11.341 -9.326 20.502 1.00 31.66 104 MET A CA 1
ATOM 802 C C . MET A 1 104 ? 12.058 -8.778 19.266 1.00 31.97 104 MET A C 1
ATOM 803 O O . MET A 1 104 ? 13.287 -8.821 19.189 1.00 31.95 104 MET A O 1
ATOM 808 N N . ASP A 1 105 ? 11.313 -8.255 18.301 1.00 32.26 105 ASP A N 1
ATOM 809 C CA . ASP A 1 105 ? 11.944 -7.704 17.102 1.00 32.76 105 ASP A CA 1
ATOM 810 C C . ASP A 1 105 ? 12.788 -6.476 17.450 1.00 32.26 105 ASP A C 1
ATOM 811 O O . ASP A 1 105 ? 12.274 -5.510 18.004 1.00 32.05 105 ASP A O 1
ATOM 816 N N . GLY A 1 106 ? 14.081 -6.536 17.136 1.00 31.84 106 GLY A N 1
ATOM 817 C CA . GLY A 1 106 ? 14.998 -5.442 17.413 1.00 31.79 106 GLY A CA 1
ATOM 818 C C . GLY A 1 106 ? 15.566 -5.414 18.827 1.00 31.55 106 GLY A C 1
ATOM 819 O O . GLY A 1 106 ? 16.384 -4.558 19.141 1.00 31.48 106 GLY A O 1
ATOM 820 N N . LEU A 1 107 ? 15.133 -6.341 19.677 1.00 31.52 107 LEU A N 1
ATOM 821 C CA . LEU A 1 107 ? 15.610 -6.423 21.053 1.00 31.56 107 LEU A CA 1
ATOM 822 C C . LEU A 1 107 ? 16.070 -7.845 21.370 1.00 31.62 107 LEU A C 1
ATOM 823 O O . LEU A 1 107 ? 15.264 -8.741 21.608 1.00 31.57 107 LEU A O 1
ATOM 828 N N . GLU A 1 108 ? 17.381 -8.036 21.360 1.00 31.91 108 GLU A N 1
ATOM 829 C CA . GLU A 1 108 ? 17.995 -9.320 21.673 1.00 32.41 108 GLU A CA 1
ATOM 830 C C . GLU A 1 108 ? 17.549 -9.823 23.044 1.00 32.35 108 GLU A C 1
ATOM 831 O O . GLU A 1 108 ? 17.234 -9.031 23.926 1.00 32.01 108 GLU A O 1
ATOM 837 N N . ALA A 1 109 ? 17.519 -11.141 23.214 1.00 32.35 109 ALA A N 1
ATOM 838 C CA . ALA A 1 109 ? 17.252 -11.747 24.515 1.00 32.50 109 ALA A CA 1
ATOM 839 C C . ALA A 1 109 ? 18.307 -11.309 25.528 1.00 32.79 109 ALA A C 1
ATOM 840 O O . ALA A 1 109 ? 19.461 -11.073 25.178 1.00 32.76 109 ALA A O 1
ATOM 842 N N . LEU A 1 110 ? 17.891 -11.195 26.782 1.00 33.16 110 LEU A N 1
ATOM 843 C CA . LEU A 1 110 ? 18.805 -10.926 27.885 1.00 33.62 110 LEU A CA 1
ATOM 844 C C . LEU A 1 110 ? 19.863 -12.026 27.939 1.00 33.87 110 LEU A C 1
ATOM 845 O O . LEU A 1 110 ? 19.544 -13.203 27.770 1.00 33.60 110 LEU A O 1
ATOM 850 N N . ASP A 1 111 ? 21.122 -11.638 28.143 1.00 34.36 111 ASP A N 1
ATOM 851 C CA . ASP A 1 111 ? 22.208 -12.596 28.335 1.00 34.67 111 ASP A CA 1
ATOM 852 C C . ASP A 1 111 ? 22.049 -13.214 29.718 1.00 34.74 111 ASP A C 1
ATOM 853 O O . ASP A 1 111 ? 22.013 -12.499 30.718 1.00 34.70 111 ASP A O 1
ATOM 858 N N . LEU A 1 112 ? 21.955 -14.540 29.768 1.00 34.91 112 LEU A N 1
ATOM 859 C CA . LEU A 1 112 ? 21.642 -15.252 31.010 1.00 35.04 112 LEU A CA 1
ATOM 860 C C . LEU A 1 112 ? 22.901 -15.753 31.725 1.00 35.17 112 LEU A C 1
ATOM 861 O O . LEU A 1 112 ? 22.817 -16.323 32.815 1.00 35.19 112 LEU A O 1
ATOM 866 N N . ASN A 1 113 ? 24.062 -15.506 31.122 1.00 35.30 113 ASN A N 1
ATOM 867 C CA . ASN A 1 113 ? 25.344 -15.947 31.666 1.00 35.44 113 ASN A CA 1
ATOM 868 C C . ASN A 1 113 ? 26.053 -14.882 32.500 1.00 35.11 113 ASN A C 1
ATOM 869 O O . ASN A 1 113 ? 26.728 -15.213 33.474 1.00 35.36 113 ASN A O 1
ATOM 874 N N . THR A 1 114 ? 25.905 -13.613 32.120 1.00 34.84 114 THR A N 1
ATOM 875 C CA . THR A 1 114 ? 26.543 -12.505 32.842 1.00 34.42 114 THR A CA 1
ATOM 876 C C . THR A 1 114 ? 25.935 -12.339 34.229 1.00 34.04 114 THR A C 1
ATOM 877 O O . THR A 1 114 ? 24.903 -12.935 34.539 1.00 33.78 114 THR A O 1
ATOM 881 N N . SER A 1 115 ? 26.580 -11.520 35.055 1.00 33.56 115 SER A N 1
ATOM 882 C CA . SER A 1 115 ? 26.169 -11.347 36.447 1.00 33.16 115 SER A CA 1
ATOM 883 C C . SER A 1 115 ? 24.776 -10.718 36.578 1.00 32.69 115 SER A C 1
ATOM 884 O O . SER A 1 115 ? 24.400 -9.849 35.794 1.00 32.40 115 SER A O 1
ATOM 887 N N . ALA A 1 116 ? 24.026 -11.164 37.580 1.00 32.27 116 ALA A N 1
ATOM 888 C CA . ALA A 1 116 ? 22.726 -10.575 37.905 1.00 32.12 116 ALA A CA 1
ATOM 889 C C . ALA A 1 116 ? 22.822 -9.331 38.807 1.00 31.80 116 ALA A C 1
ATOM 890 O O . ALA A 1 116 ? 21.798 -8.751 39.155 1.00 31.76 116 ALA A O 1
ATOM 892 N N . GLY A 1 117 ? 24.035 -8.934 39.192 1.00 31.65 117 GLY A N 1
ATOM 893 C CA . GLY A 1 117 ? 24.253 -7.744 40.007 1.00 31.54 117 GLY A CA 1
ATOM 894 C C . GLY A 1 117 ? 23.844 -7.870 41.472 1.00 31.58 117 GLY A C 1
ATOM 895 O O . GLY A 1 117 ? 23.633 -8.972 41.979 1.00 31.32 117 GLY A O 1
ATOM 896 N N . TYR A 1 118 ? 23.744 -6.722 42.144 1.00 31.68 118 TYR A N 1
ATOM 897 C CA . TYR A 1 118 ? 23.278 -6.635 43.524 1.00 31.82 118 TYR A CA 1
ATOM 898 C C . TYR A 1 118 ? 21.759 -6.818 43.543 1.00 31.96 118 TYR A C 1
ATOM 899 O O . TYR A 1 118 ? 21.085 -6.314 42.648 1.00 31.83 118 TYR A O 1
ATOM 908 N N . PRO A 1 119 ? 21.195 -7.517 44.531 1.00 31.92 119 PRO A N 1
ATOM 909 C CA . PRO A 1 119 ? 21.909 -8.172 45.634 1.00 31.91 119 PRO A CA 1
ATOM 910 C C . PRO A 1 119 ? 22.292 -9.621 45.339 1.00 31.89 119 PRO A C 1
ATOM 911 O O . PRO A 1 119 ? 22.919 -10.261 46.179 1.00 31.41 119 PRO A O 1
ATOM 915 N N . TYR A 1 120 ? 21.935 -10.117 44.158 1.00 31.99 120 TYR A N 1
ATOM 916 C CA . TYR A 1 120 ? 22.028 -11.548 43.843 1.00 32.06 120 TYR A CA 1
ATOM 917 C C . TYR A 1 120 ? 23.453 -12.093 43.826 1.00 32.72 120 TYR A C 1
ATOM 918 O O . TYR A 1 120 ? 23.666 -13.278 44.055 1.00 32.92 120 TYR A O 1
ATOM 927 N N . VAL A 1 121 ? 24.427 -11.228 43.581 1.00 33.53 121 VAL A N 1
ATOM 928 C CA . VAL A 1 121 ? 25.823 -11.641 43.524 1.00 34.27 121 VAL A CA 1
ATOM 929 C C . VAL A 1 121 ? 26.375 -11.984 44.924 1.00 34.82 121 VAL A C 1
ATOM 930 O O . VAL A 1 121 ? 27.357 -12.711 45.042 1.00 35.18 121 VAL A O 1
ATOM 934 N N . THR A 1 122 ? 25.732 -11.469 45.970 1.00 35.39 122 THR A N 1
ATOM 935 C CA . THR A 1 122 ? 26.109 -11.766 47.353 1.00 35.93 122 THR A CA 1
ATOM 936 C C . THR A 1 122 ? 25.313 -12.942 47.944 1.00 36.13 122 THR A C 1
ATOM 937 O O . THR A 1 122 ? 25.688 -13.479 48.986 1.00 36.16 122 THR A O 1
ATOM 941 N N . LEU A 1 123 ? 24.231 -13.332 47.274 1.00 36.27 123 LEU A N 1
ATOM 942 C CA . LEU A 1 123 ? 23.296 -14.335 47.786 1.00 36.76 123 LEU A CA 1
ATOM 943 C C . LEU A 1 123 ? 23.506 -15.727 47.171 1.00 36.84 123 LEU A C 1
ATOM 944 O O . LEU A 1 123 ? 22.764 -16.661 47.484 1.00 37.03 123 LEU A O 1
ATOM 949 N N . GLY A 1 124 ? 24.505 -15.867 46.301 1.00 36.90 124 GLY A N 1
ATOM 950 C CA . GLY A 1 124 ? 24.699 -17.093 45.541 1.00 36.86 124 GLY A CA 1
ATOM 951 C C . GLY A 1 124 ? 23.646 -17.320 44.462 1.00 36.88 124 GLY A C 1
ATOM 952 O O . GLY A 1 124 ? 23.478 -18.446 43.991 1.00 36.90 124 GLY A O 1
ATOM 953 N N . ILE A 1 125 ? 22.938 -16.257 44.073 1.00 36.77 125 ILE A N 1
ATOM 954 C CA . ILE A 1 125 ? 21.887 -16.330 43.050 1.00 36.79 125 ILE A CA 1
ATOM 955 C C . ILE A 1 125 ? 22.403 -15.813 41.692 1.00 36.66 125 ILE A C 1
ATOM 956 O O . ILE A 1 125 ? 22.965 -14.717 41.594 1.00 36.47 125 ILE A O 1
ATOM 961 N N . LYS A 1 126 ? 22.201 -16.626 40.659 1.00 36.67 126 LYS A N 1
ATOM 962 C CA . LYS A 1 126 ? 22.574 -16.302 39.281 1.00 36.68 126 LYS A CA 1
ATOM 963 C C . LYS A 1 126 ? 21.306 -16.110 38.441 1.00 36.20 126 LYS A C 1
ATOM 964 O O . LYS A 1 126 ? 20.197 -16.379 38.903 1.00 36.21 126 LYS A O 1
ATOM 970 N N . LYS A 1 127 ? 21.473 -15.636 37.211 1.00 35.87 127 LYS A N 1
ATOM 971 C CA . LYS A 1 127 ? 20.336 -15.327 36.346 1.00 35.58 127 LYS A CA 1
ATOM 972 C C . LYS A 1 127 ? 19.484 -16.551 36.009 1.00 35.72 127 LYS A C 1
ATOM 973 O O . LYS A 1 127 ? 18.261 -16.444 35.911 1.00 35.40 127 LYS A O 1
ATOM 979 N N . LYS A 1 128 ? 20.132 -17.703 35.829 1.00 35.86 128 LYS A N 1
ATOM 980 C CA . LYS A 1 128 ? 19.435 -18.948 35.486 1.00 35.99 128 LYS A CA 1
ATOM 981 C C . LYS A 1 128 ? 18.628 -19.534 36.661 1.00 35.54 128 LYS A C 1
ATOM 982 O O . LYS A 1 128 ? 17.842 -20.464 36.473 1.00 35.42 128 LYS A O 1
ATOM 988 N N . ASP A 1 129 ? 18.832 -19.002 37.866 1.00 35.24 129 ASP A N 1
ATOM 989 C CA . ASP A 1 129 ? 17.970 -19.309 39.010 1.00 34.96 129 ASP A CA 1
ATOM 990 C C . ASP A 1 129 ? 16.682 -18.495 38.953 1.00 34.75 129 ASP A C 1
ATOM 991 O O . ASP A 1 129 ? 15.644 -18.944 39.428 1.00 35.13 129 ASP A O 1
ATOM 996 N N . LEU A 1 130 ? 16.756 -17.289 38.398 1.00 34.40 130 LEU A N 1
ATOM 997 C CA . LEU A 1 130 ? 15.580 -16.426 38.268 1.00 34.00 130 LEU A CA 1
ATOM 998 C C . LEU A 1 130 ? 14.769 -16.751 37.014 1.00 33.92 130 LEU A C 1
ATOM 999 O O . LEU A 1 130 ? 13.538 -16.658 37.026 1.00 33.45 130 LEU A O 1
ATOM 1004 N N . ILE A 1 131 ? 15.463 -17.134 35.941 1.00 33.92 131 ILE A N 1
ATOM 1005 C CA . ILE A 1 131 ? 14.850 -17.322 34.631 1.00 33.96 131 ILE A CA 1
ATOM 1006 C C . ILE A 1 131 ? 15.144 -18.725 34.112 1.00 34.48 131 ILE A C 1
ATOM 1007 O O . ILE A 1 131 ? 16.296 -19.149 34.075 1.00 34.65 131 ILE A O 1
ATOM 1012 N N . ASN A 1 132 ? 14.099 -19.429 33.693 1.00 35.02 132 ASN A N 1
ATOM 1013 C CA . ASN A 1 132 ? 14.223 -20.756 33.107 1.00 35.50 132 ASN A CA 1
ATOM 1014 C C . ASN A 1 132 ? 14.031 -20.668 31.591 1.00 35.96 132 ASN A C 1
ATOM 1015 O O . ASN A 1 132 ? 12.910 -20.501 31.108 1.00 35.87 132 ASN A O 1
ATOM 1020 N N . ASN A 1 133 ? 15.131 -20.784 30.850 1.00 36.46 133 ASN A N 1
ATOM 1021 C CA . ASN A 1 133 ? 15.096 -20.676 29.397 1.00 37.25 133 ASN A CA 1
ATOM 1022 C C . ASN A 1 133 ? 14.391 -21.847 28.706 1.00 37.75 133 ASN A C 1
ATOM 1023 O O . ASN A 1 133 ? 13.849 -21.688 27.610 1.00 37.74 133 ASN A O 1
ATOM 1028 N N . LYS A 1 134 ? 14.398 -23.009 29.355 1.00 38.52 134 LYS A N 1
ATOM 1029 C CA . LYS A 1 134 ? 13.763 -24.218 28.814 1.00 39.10 134 LYS A CA 1
ATOM 1030 C C . LYS A 1 134 ? 12.237 -24.099 28.790 1.00 39.02 134 LYS A C 1
ATOM 1031 O O . LYS A 1 134 ? 11.605 -24.400 27.782 1.00 39.40 134 LYS A O 1
ATOM 1037 N N . THR A 1 135 ? 11.655 -23.664 29.904 1.00 39.07 135 THR A N 1
ATOM 1038 C CA . THR A 1 135 ? 10.195 -23.526 30.033 1.00 38.84 135 THR A CA 1
ATOM 1039 C C . THR A 1 135 ? 9.682 -22.102 29.755 1.00 38.83 135 THR A C 1
ATOM 1040 O O . THR A 1 135 ? 8.474 -21.893 29.632 1.00 38.66 135 THR A O 1
ATOM 1044 N N . LYS A 1 136 ? 10.603 -21.145 29.643 1.00 38.76 136 LYS A N 1
ATOM 1045 C CA . LYS A 1 136 ? 10.285 -19.711 29.572 1.00 38.81 136 LYS A CA 1
ATOM 1046 C C . LYS A 1 136 ? 9.556 -19.192 30.825 1.00 38.67 136 LYS A C 1
ATOM 1047 O O . LYS A 1 136 ? 8.771 -18.243 30.751 1.00 38.75 136 LYS A O 1
ATOM 1053 N N . ASP A 1 137 ? 9.851 -19.801 31.973 1.00 38.55 137 ASP A N 1
ATOM 1054 C CA . ASP A 1 137 ? 9.222 -19.442 33.242 1.00 38.32 137 ASP A CA 1
ATOM 1055 C C . ASP A 1 137 ? 10.028 -18.368 33.968 1.00 37.93 137 ASP A C 1
ATOM 1056 O O . ASP A 1 137 ? 11.193 -18.581 34.288 1.00 37.78 137 ASP A O 1
ATOM 1061 N N . ILE A 1 138 ? 9.397 -17.229 34.245 1.00 37.49 138 ILE A N 1
ATOM 1062 C CA . ILE A 1 138 ? 10.056 -16.129 34.942 1.00 37.05 138 ILE A CA 1
ATOM 1063 C C . ILE A 1 138 ? 9.402 -15.817 36.286 1.00 36.83 138 ILE A C 1
ATOM 1064 O O . ILE A 1 138 ? 9.498 -14.697 36.779 1.00 37.04 138 ILE A O 1
ATOM 1069 N N . SER A 1 139 ? 8.752 -16.808 36.892 1.00 36.61 139 SER A N 1
ATOM 1070 C CA . SER A 1 139 ? 8.056 -16.598 38.163 1.00 36.26 139 SER A CA 1
ATOM 1071 C C . SER A 1 139 ? 9.027 -16.252 39.294 1.00 35.90 139 SER A C 1
ATOM 1072 O O . SER A 1 139 ? 8.741 -15.386 40.113 1.00 35.96 139 SER A O 1
ATOM 1075 N N . LYS A 1 140 ? 10.174 -16.922 39.333 1.00 35.72 140 LYS A N 1
ATOM 1076 C CA . LYS A 1 140 ? 11.216 -16.600 40.315 1.00 35.59 140 LYS A CA 1
ATOM 1077 C C . LYS A 1 140 ? 11.744 -15.165 40.142 1.00 35.07 140 LYS A C 1
ATOM 1078 O O . LYS A 1 140 ? 11.968 -14.459 41.130 1.00 34.86 140 LYS A O 1
ATOM 1084 N N . LEU A 1 141 ? 11.916 -14.730 38.894 1.00 34.53 141 LEU A N 1
ATOM 1085 C CA . LEU A 1 141 ? 12.343 -13.355 38.611 1.00 34.22 141 LEU A CA 1
ATOM 1086 C C . LEU A 1 141 ? 11.340 -12.322 39.143 1.00 34.07 141 LEU A C 1
ATOM 1087 O O . LEU A 1 141 ? 11.750 -11.311 39.714 1.00 33.62 141 LEU A O 1
ATOM 1092 N N . LYS A 1 142 ? 10.042 -12.576 38.957 1.00 33.98 142 LYS A N 1
ATOM 1093 C CA . LYS A 1 142 ? 8.998 -11.606 39.332 1.00 34.03 142 LYS A CA 1
ATOM 1094 C C . LYS A 1 142 ? 8.942 -11.378 40.845 1.00 33.89 142 LYS A C 1
ATOM 1095 O O . LYS A 1 142 ? 8.692 -10.265 41.299 1.00 33.83 142 LYS A O 1
ATOM 1101 N N . LEU A 1 143 ? 9.187 -12.434 41.613 1.00 33.89 143 LEU A N 1
ATOM 1102 C CA . LEU A 1 143 ? 9.241 -12.336 43.070 1.00 33.89 143 LEU A CA 1
ATOM 1103 C C . LEU A 1 143 ? 10.470 -11.560 43.538 1.00 33.74 143 LEU A C 1
ATOM 1104 O O . LEU A 1 143 ? 10.393 -10.779 44.485 1.00 33.65 143 LEU A O 1
ATOM 1109 N N . ALA A 1 144 ? 11.600 -11.773 42.873 1.00 33.59 144 ALA A N 1
ATOM 1110 C CA . ALA A 1 144 ? 12.830 -11.064 43.217 1.00 33.67 144 ALA A CA 1
ATOM 1111 C C . ALA A 1 144 ? 12.749 -9.570 42.875 1.00 33.75 144 ALA A C 1
ATOM 1112 O O . ALA A 1 144 ? 13.422 -8.763 43.500 1.00 33.74 144 ALA A O 1
ATOM 1114 N N . LEU A 1 145 ? 11.925 -9.214 41.891 1.00 34.08 145 LEU A N 1
ATOM 1115 C CA . LEU A 1 145 ? 11.674 -7.813 41.538 1.00 34.50 145 LEU A CA 1
ATOM 1116 C C . LEU A 1 145 ? 10.799 -7.134 42.592 1.00 34.77 145 LEU A C 1
ATOM 1117 O O . LEU A 1 145 ? 11.016 -5.975 42.934 1.00 34.43 145 LEU A O 1
ATOM 1122 N N . ASP A 1 146 ? 9.794 -7.862 43.076 1.00 35.39 146 ASP A N 1
ATOM 1123 C CA . ASP A 1 146 ? 8.904 -7.373 44.126 1.00 35.86 146 ASP A CA 1
ATOM 1124 C C . ASP A 1 146 ? 9.658 -7.192 45.445 1.00 35.68 146 ASP A C 1
ATOM 1125 O O . ASP A 1 146 ? 9.496 -6.179 46.121 1.00 35.62 146 ASP A O 1
ATOM 1130 N N . LYS A 1 147 ? 10.488 -8.175 45.794 1.00 35.55 147 LYS A N 1
ATOM 1131 C CA . LYS A 1 147 ? 11.187 -8.187 47.082 1.00 35.39 147 LYS A CA 1
ATOM 1132 C C . LYS A 1 147 ? 12.267 -7.103 47.197 1.00 34.64 147 LYS A C 1
ATOM 1133 O O . LYS A 1 147 ? 12.334 -6.392 48.202 1.00 34.16 147 LYS A O 1
ATOM 1139 N N . TYR A 1 148 ? 13.103 -6.986 46.166 1.00 33.94 148 TYR A N 1
ATOM 1140 C CA . TYR A 1 148 ? 14.290 -6.124 46.212 1.00 33.46 148 TYR A CA 1
ATOM 1141 C C . TYR A 1 148 ? 14.100 -4.754 45.562 1.00 32.76 148 TYR A C 1
ATOM 1142 O O . TYR A 1 148 ? 14.881 -3.831 45.818 1.00 33.02 148 TYR A O 1
ATOM 1151 N N . GLY A 1 149 ? 13.080 -4.624 44.719 1.00 31.80 149 GLY A N 1
ATOM 1152 C CA . GLY A 1 149 ? 12.750 -3.352 44.094 1.00 31.21 149 GLY A CA 1
ATOM 1153 C C . GLY A 1 149 ? 13.742 -2.896 43.037 1.00 30.56 149 GLY A C 1
ATOM 1154 O O . GLY A 1 149 ? 14.447 -3.713 42.441 1.00 30.53 149 GLY A O 1
ATOM 1155 N N . VAL A 1 150 ? 13.806 -1.582 42.826 1.00 29.89 150 VAL A N 1
ATOM 1156 C CA . VAL A 1 150 ? 14.639 -0.985 41.778 1.00 29.48 150 VAL A CA 1
ATOM 1157 C C . VAL A 1 150 ? 15.573 0.107 42.338 1.00 29.05 150 VAL A C 1
ATOM 1158 O O . VAL A 1 150 ? 15.558 0.392 43.532 1.00 28.41 150 VAL A O 1
ATOM 1162 N N . ASP A 1 151 ? 16.386 0.704 41.463 1.00 28.73 151 ASP A N 1
ATOM 1163 C CA . ASP A 1 151 ? 17.382 1.711 41.843 1.00 28.39 151 ASP A CA 1
ATOM 1164 C C . ASP A 1 151 ? 18.394 1.155 42.855 1.00 28.00 151 ASP A C 1
ATOM 1165 O O . ASP A 1 151 ? 18.579 1.700 43.949 1.00 28.13 151 ASP A O 1
ATOM 1170 N N . LEU A 1 152 ? 19.047 0.067 42.458 1.00 27.26 152 LEU A N 1
ATOM 1171 C CA . LEU A 1 152 ? 20.019 -0.626 43.285 1.00 26.98 152 LEU A CA 1
ATOM 1172 C C . LEU A 1 152 ? 21.425 -0.240 42.853 1.00 27.00 152 LEU A C 1
ATOM 1173 O O . LEU A 1 152 ? 21.631 0.168 41.711 1.00 27.01 152 LEU A O 1
ATOM 1178 N N . PRO A 1 153 ? 22.393 -0.361 43.756 1.00 27.01 153 PRO A N 1
ATOM 1179 C CA . PRO A 1 153 ? 23.782 -0.049 43.411 1.00 27.30 153 PRO A CA 1
ATOM 1180 C C . PRO A 1 153 ? 24.331 -0.943 42.286 1.00 27.47 153 PRO A C 1
ATOM 1181 O O . PRO A 1 153 ? 23.974 -2.118 42.197 1.00 27.41 153 PRO A O 1
ATOM 1185 N N . MET A 1 154 ? 25.173 -0.363 41.435 1.00 27.38 154 MET A N 1
ATOM 1186 C CA . MET A 1 154 ? 25.824 -1.083 40.352 1.00 27.57 154 MET A CA 1
ATOM 1187 C C . MET A 1 154 ? 27.088 -1.716 40.903 1.00 27.79 154 MET A C 1
ATOM 1188 O O . MET A 1 154 ? 27.783 -1.104 41.703 1.00 28.32 154 MET A O 1
ATOM 1193 N N . ILE A 1 155 ? 27.401 -2.929 40.476 1.00 27.96 155 ILE A N 1
ATOM 1194 C CA . ILE A 1 155 ? 28.662 -3.552 40.854 1.00 28.47 155 ILE A CA 1
ATOM 1195 C C . ILE A 1 155 ? 29.681 -3.221 39.778 1.00 28.88 155 ILE A C 1
ATOM 1196 O O . ILE A 1 155 ? 29.447 -3.478 38.604 1.00 28.83 155 ILE A O 1
ATOM 1201 N N . THR A 1 156 ? 30.816 -2.666 40.180 1.00 29.70 156 THR A N 1
ATOM 1202 C CA . THR A 1 156 ? 31.863 -2.321 39.223 1.00 30.44 156 THR A CA 1
ATOM 1203 C C . THR A 1 156 ? 32.881 -3.465 39.133 1.00 30.76 156 THR A C 1
ATOM 1204 O O . THR A 1 156 ? 33.581 -3.765 40.097 1.00 31.14 156 THR A O 1
ATOM 1208 N N . PHE A 1 157 ? 32.878 -4.129 37.977 1.00 31.10 157 PHE A N 1
ATOM 1209 C CA . PHE A 1 157 ? 33.806 -5.201 37.626 1.00 31.38 157 PHE A CA 1
ATOM 1210 C C . PHE A 1 157 ? 34.991 -4.592 36.885 1.00 31.38 157 PHE A C 1
ATOM 1211 O O . PHE A 1 157 ? 34.904 -3.481 36.358 1.00 31.17 157 PHE A O 1
ATOM 1219 N N . LEU A 1 158 ? 36.084 -5.344 36.823 1.00 31.39 158 LEU A N 1
ATOM 1220 C CA . LEU A 1 158 ? 37.254 -4.974 36.032 1.00 31.36 158 LEU A CA 1
ATOM 1221 C C . LEU A 1 158 ? 37.234 -5.789 34.736 1.00 31.12 158 LEU A C 1
ATOM 1222 O O . LEU A 1 158 ? 37.063 -7.008 34.763 1.00 30.98 158 LEU A O 1
ATOM 1227 N N . LYS A 1 159 ? 37.390 -5.107 33.605 1.00 31.11 159 LYS A N 1
ATOM 1228 C CA . LYS A 1 159 ? 37.257 -5.750 32.301 1.00 31.09 159 LYS A CA 1
ATOM 1229 C C . LYS A 1 159 ? 38.484 -6.600 31.997 1.00 30.59 159 LYS A C 1
ATOM 1230 O O . LYS A 1 159 ? 39.592 -6.083 31.854 1.00 30.37 159 LYS A O 1
ATOM 1236 N N . ASP A 1 160 ? 38.267 -7.911 31.928 1.00 30.38 160 ASP A N 1
ATOM 1237 C CA . ASP A 1 160 ? 39.317 -8.879 31.629 1.00 30.24 160 ASP A CA 1
ATOM 1238 C C . ASP A 1 160 ? 39.508 -8.938 30.120 1.00 30.14 160 ASP A C 1
ATOM 1239 O O . ASP A 1 160 ? 38.725 -9.575 29.419 1.00 30.13 160 ASP A O 1
ATOM 1244 N N . GLU A 1 161 ? 40.553 -8.271 29.637 1.00 30.15 161 GLU A N 1
ATOM 1245 C CA . GLU A 1 161 ? 40.801 -8.119 28.203 1.00 30.34 161 GLU A CA 1
ATOM 1246 C C . GLU A 1 161 ? 42.253 -7.744 27.886 1.00 30.56 161 GLU A C 1
ATOM 1247 O O . GLU A 1 161 ? 42.977 -7.238 28.734 1.00 30.35 161 GLU A O 1
ATOM 1253 N N . LEU A 1 162 ? 42.643 -7.970 26.638 1.00 30.96 162 LEU A N 1
ATOM 1254 C CA . LEU A 1 162 ? 43.928 -7.518 26.108 1.00 31.40 162 LEU A CA 1
ATOM 1255 C C . LEU A 1 162 ? 44.035 -5.997 26.114 1.00 31.94 162 LEU A C 1
ATOM 1256 O O . LEU A 1 162 ? 43.092 -5.310 25.745 1.00 31.53 162 LEU A O 1
ATOM 1261 N N . ARG A 1 163 ? 45.200 -5.493 26.525 1.00 33.05 163 ARG A N 1
ATOM 1262 C CA . ARG A 1 163 ? 45.530 -4.067 26.492 1.00 33.83 163 ARG A CA 1
ATOM 1263 C C . ARG A 1 163 ? 46.946 -3.828 25.952 1.00 34.56 163 ARG A C 1
ATOM 1264 O O . ARG A 1 163 ? 47.809 -4.701 26.046 1.00 34.53 163 ARG A O 1
ATOM 1272 N N . LYS A 1 164 ? 47.188 -2.636 25.412 1.00 35.54 164 LYS A N 1
ATOM 1273 C CA . LYS A 1 164 ? 48.536 -2.237 25.007 1.00 36.56 164 LYS A CA 1
ATOM 1274 C C . LYS A 1 164 ? 49.474 -2.270 26.216 1.00 37.25 164 LYS A C 1
ATOM 1275 O O . LYS A 1 164 ? 49.048 -2.034 27.348 1.00 36.94 164 LYS A O 1
ATOM 1281 N N . LYS A 1 165 ? 50.746 -2.573 25.964 1.00 38.27 165 LYS A N 1
ATOM 1282 C CA . LYS A 1 165 ? 51.714 -2.823 27.032 1.00 39.16 165 LYS A CA 1
ATOM 1283 C C . LYS A 1 165 ? 51.879 -1.666 28.022 1.00 39.59 165 LYS A C 1
ATOM 1284 O O . LYS A 1 165 ? 52.071 -1.910 29.209 1.00 39.75 165 LYS A O 1
ATOM 1290 N N . ASP A 1 166 ? 51.801 -0.423 27.545 1.00 40.25 166 ASP A N 1
ATOM 1291 C CA . ASP A 1 166 ? 51.985 0.754 28.415 1.00 40.84 166 ASP A CA 1
ATOM 1292 C C . ASP A 1 166 ? 50.840 0.968 29.413 1.00 40.85 166 ASP A C 1
ATOM 1293 O O . ASP A 1 166 ? 51.019 1.644 30.427 1.00 41.09 166 ASP A O 1
ATOM 1298 N N . LYS A 1 167 ? 49.674 0.394 29.120 1.00 40.88 167 LYS A N 1
ATOM 1299 C CA . LYS A 1 167 ? 48.512 0.475 30.007 1.00 40.76 167 LYS A CA 1
ATOM 1300 C C . LYS A 1 167 ? 48.532 -0.604 31.096 1.00 40.40 167 LYS A C 1
ATOM 1301 O O . LYS A 1 167 ? 47.689 -0.602 31.987 1.00 40.16 167 LYS A O 1
ATOM 1307 N N . ILE A 1 168 ? 49.499 -1.513 31.032 1.00 40.13 168 ILE A N 1
ATOM 1308 C CA . ILE A 1 168 ? 49.593 -2.610 31.990 1.00 40.18 168 ILE A CA 1
ATOM 1309 C C . ILE A 1 168 ? 50.313 -2.142 33.253 1.00 40.24 168 ILE A C 1
ATOM 1310 O O . ILE A 1 168 ? 49.816 -2.333 34.366 1.00 39.96 168 ILE A O 1
ATOM 1315 N N . ALA A 1 169 ? 51.485 -1.535 33.065 1.00 40.28 169 ALA A N 1
ATOM 1316 C CA . ALA A 1 169 ? 52.297 -1.028 34.175 1.00 40.32 169 ALA A CA 1
ATOM 1317 C C . ALA A 1 169 ? 51.670 0.204 34.824 1.00 40.19 169 ALA A C 1
ATOM 1318 O O . ALA A 1 169 ? 51.901 0.464 36.002 1.00 40.35 169 ALA A O 1
ATOM 1320 N N . ALA A 1 170 ? 50.872 0.946 34.056 1.00 40.00 170 ALA A N 1
ATOM 1321 C CA . ALA A 1 170 ? 50.157 2.115 34.568 1.00 39.76 170 ALA A CA 1
ATOM 1322 C C . ALA A 1 170 ? 48.811 1.766 35.225 1.00 39.75 170 ALA A C 1
ATOM 1323 O O . ALA A 1 170 ? 48.082 2.662 35.660 1.00 39.95 170 ALA A O 1
ATOM 1325 N N . GLY A 1 171 ? 48.475 0.479 35.298 1.00 39.55 171 GLY A N 1
ATOM 1326 C CA . GLY A 1 171 ? 47.237 0.041 35.931 1.00 39.45 171 GLY A CA 1
ATOM 1327 C C . GLY A 1 171 ? 45.974 0.600 35.295 1.00 39.32 171 GLY A C 1
ATOM 1328 O O . GLY A 1 171 ? 44.958 0.778 35.970 1.00 39.06 171 GLY A O 1
ATOM 1329 N N . LYS A 1 172 ? 46.048 0.882 33.996 1.00 39.32 172 LYS A N 1
ATOM 1330 C CA . LYS A 1 172 ? 44.937 1.466 33.256 1.00 39.44 172 LYS A CA 1
ATOM 1331 C C . LYS A 1 172 ? 44.078 0.367 32.660 1.00 39.14 172 LYS A C 1
ATOM 1332 O O . LYS A 1 172 ? 44.197 0.034 31.483 1.00 39.28 172 LYS A O 1
ATOM 1338 N N . THR A 1 173 ? 43.211 -0.186 33.494 1.00 38.88 173 THR A N 1
ATOM 1339 C CA . THR A 1 173 ? 42.292 -1.238 33.084 1.00 38.80 173 THR A CA 1
ATOM 1340 C C . THR A 1 173 ? 40.876 -0.695 33.202 1.00 38.90 173 THR A C 1
ATOM 1341 O O . THR A 1 173 ? 40.552 0.027 34.139 1.00 38.94 173 THR A O 1
ATOM 1345 N N . ARG A 1 174 ? 40.048 -1.030 32.224 1.00 39.22 174 ARG A N 1
ATOM 1346 C CA . ARG A 1 174 ? 38.709 -0.468 32.122 1.00 39.55 174 ARG A CA 1
ATOM 1347 C C . ARG A 1 174 ? 37.773 -1.028 33.188 1.00 39.48 174 ARG A C 1
ATOM 1348 O O . ARG A 1 174 ? 37.906 -2.184 33.597 1.00 39.17 174 ARG A O 1
ATOM 1356 N N . VAL A 1 175 ? 36.848 -0.186 33.650 1.00 39.54 175 VAL A N 1
ATOM 1357 C CA . VAL A 1 175 ? 35.802 -0.600 34.578 1.00 39.67 175 VAL A CA 1
ATOM 1358 C C . VAL A 1 175 ? 34.472 -0.711 33.835 1.00 39.59 175 VAL A C 1
ATOM 1359 O O . VAL A 1 175 ? 34.125 0.145 33.028 1.00 39.77 175 VAL A O 1
ATOM 1363 N N . ILE A 1 176 ? 33.748 -1.791 34.094 1.00 39.52 176 ILE A N 1
ATOM 1364 C CA . ILE A 1 176 ? 32.378 -1.941 33.621 1.00 39.43 176 ILE A CA 1
ATOM 1365 C C . ILE A 1 176 ? 31.479 -1.986 34.858 1.00 38.86 176 ILE A C 1
ATOM 1366 O O . ILE A 1 176 ? 31.868 -2.513 35.896 1.00 38.84 176 ILE A O 1
ATOM 1371 N N . GLU A 1 177 ? 30.290 -1.412 34.752 1.00 38.36 177 GLU A N 1
ATOM 1372 C CA . GLU A 1 177 ? 29.379 -1.326 35.885 1.00 37.89 177 GLU A CA 1
ATOM 1373 C C . GLU A 1 177 ? 28.128 -2.126 35.598 1.00 37.06 177 GLU A C 1
ATOM 1374 O O . GLU A 1 177 ? 27.190 -1.625 34.980 1.00 37.47 177 GLU A O 1
ATOM 1380 N N . ALA A 1 178 ? 28.145 -3.385 36.028 1.00 35.94 178 ALA A N 1
ATOM 1381 C CA . ALA A 1 178 ? 27.004 -4.280 35.893 1.00 35.06 178 ALA A CA 1
ATOM 1382 C C . ALA A 1 178 ? 25.875 -3.883 36.842 1.00 34.19 178 ALA A C 1
ATOM 1383 O O . ALA A 1 178 ? 25.959 -4.096 38.054 1.00 34.18 178 ALA A O 1
ATOM 1385 N N . SER A 1 179 ? 24.819 -3.305 36.284 1.00 32.95 179 SER A N 1
ATOM 1386 C CA . SER A 1 179 ? 23.637 -2.964 37.066 1.00 32.12 179 SER A CA 1
ATOM 1387 C C . SER A 1 179 ? 22.888 -4.231 37.456 1.00 31.03 179 SER A C 1
ATOM 1388 O O . SER A 1 179 ? 23.115 -5.292 36.888 1.00 30.86 179 SER A O 1
ATOM 1391 N N . SER A 1 180 ? 22.008 -4.113 38.442 1.00 30.09 180 SER A N 1
ATOM 1392 C CA . SER A 1 180 ? 21.166 -5.226 38.880 1.00 29.23 180 SER A CA 1
ATOM 1393 C C . SER A 1 180 ? 20.221 -5.642 37.752 1.00 28.83 180 SER A C 1
ATOM 1394 O O . SER A 1 180 ? 19.761 -4.794 37.003 1.00 28.38 180 SER A O 1
ATOM 1397 N N . ILE A 1 181 ? 19.928 -6.939 37.645 1.00 28.38 181 ILE A N 1
ATOM 1398 C CA . ILE A 1 181 ? 18.955 -7.436 36.668 1.00 28.01 181 ILE A CA 1
ATOM 1399 C C . ILE A 1 181 ? 17.612 -6.740 36.856 1.00 27.59 181 ILE A C 1
ATOM 1400 O O . ILE A 1 181 ? 16.881 -6.515 35.882 1.00 27.46 181 ILE A O 1
ATOM 1405 N N . ASN A 1 182 ? 17.302 -6.394 38.105 1.00 26.98 182 ASN A N 1
ATOM 1406 C CA . ASN A 1 182 ? 16.103 -5.613 38.422 1.00 26.70 182 ASN A CA 1
ATOM 1407 C C . ASN A 1 182 ? 16.024 -4.331 37.599 1.00 26.22 182 ASN A C 1
ATOM 1408 O O . ASN A 1 182 ? 14.971 -3.988 37.072 1.00 26.47 182 ASN A O 1
ATOM 1413 N N . ASP A 1 183 ? 17.149 -3.631 37.501 1.00 25.79 183 ASP A N 1
ATOM 1414 C CA . ASP A 1 183 ? 17.216 -2.354 36.792 1.00 25.26 183 ASP A CA 1
ATOM 1415 C C . ASP A 1 183 ? 17.336 -2.487 35.279 1.00 24.98 183 ASP A C 1
ATOM 1416 O O . ASP A 1 183 ? 16.739 -1.691 34.562 1.00 24.80 183 ASP A O 1
ATOM 1421 N N . THR A 1 184 ? 18.062 -3.487 34.783 1.00 24.80 184 THR A N 1
ATOM 1422 C CA . THR A 1 184 ? 18.094 -3.720 33.336 1.00 25.14 184 THR A CA 1
ATOM 1423 C C . THR A 1 184 ? 16.686 -4.023 32.829 1.00 24.52 184 THR A C 1
ATOM 1424 O O . THR A 1 184 ? 16.280 -3.515 31.793 1.00 24.43 184 THR A O 1
ATOM 1428 N N . ILE A 1 185 ? 15.940 -4.828 33.577 1.00 24.12 185 ILE A N 1
ATOM 1429 C CA . ILE A 1 185 ? 14.561 -5.143 33.216 1.00 24.07 185 ILE A CA 1
ATOM 1430 C C . ILE A 1 185 ? 13.673 -3.894 33.255 1.00 23.63 185 ILE A C 1
ATOM 1431 O O . ILE A 1 185 ? 12.805 -3.738 32.402 1.00 23.93 185 ILE A O 1
ATOM 1436 N N . LEU A 1 186 ? 13.894 -3.003 34.215 1.00 22.93 186 LEU A N 1
ATOM 1437 C CA . LEU A 1 186 ? 13.128 -1.756 34.272 1.00 22.54 186 LEU A CA 1
ATOM 1438 C C . LEU A 1 186 ? 13.398 -0.883 33.030 1.00 22.53 186 LEU A C 1
ATOM 1439 O O . LEU A 1 186 ? 12.463 -0.374 32.408 1.00 22.24 186 LEU A O 1
ATOM 1444 N N . PHE A 1 187 ? 14.670 -0.733 32.664 1.00 21.99 187 PHE A N 1
ATOM 1445 C CA . PHE A 1 187 ? 15.044 0.089 31.518 1.00 21.80 187 PHE A CA 1
ATOM 1446 C C . PHE A 1 187 ? 14.513 -0.470 30.191 1.00 21.76 187 PHE A C 1
ATOM 1447 O O . PHE A 1 187 ? 14.065 0.288 29.341 1.00 21.57 187 PHE A O 1
ATOM 1455 N N . ARG A 1 188 ? 14.541 -1.790 30.036 1.00 21.68 188 ARG A N 1
ATOM 1456 C CA . ARG A 1 188 ? 13.984 -2.450 28.857 1.00 21.90 188 ARG A CA 1
ATOM 1457 C C . ARG A 1 188 ? 12.468 -2.297 28.794 1.00 21.76 188 ARG A C 1
ATOM 1458 O O . ARG A 1 188 ? 11.911 -2.118 27.718 1.00 21.66 188 ARG A O 1
ATOM 1466 N N . THR A 1 189 ? 11.818 -2.372 29.953 1.00 21.93 189 THR A N 1
ATOM 1467 C CA . THR A 1 189 ? 10.374 -2.195 30.076 1.00 21.98 189 THR A CA 1
ATOM 1468 C C . THR A 1 189 ? 9.960 -0.802 29.617 1.00 21.89 189 THR A C 1
ATOM 1469 O O . THR A 1 189 ? 9.084 -0.656 28.774 1.00 22.14 189 THR A O 1
ATOM 1473 N N . VAL A 1 190 ? 10.614 0.223 30.146 1.00 21.73 190 VAL A N 1
ATOM 1474 C CA . VAL A 1 190 ? 10.240 1.599 29.855 1.00 21.75 190 VAL A CA 1
ATOM 1475 C C . VAL A 1 190 ? 10.640 2.006 28.432 1.00 21.91 190 VAL A C 1
ATOM 1476 O O . VAL A 1 190 ? 9.821 2.545 27.689 1.00 21.96 190 VAL A O 1
ATOM 1480 N N . TYR A 1 191 ? 11.891 1.732 28.059 1.00 21.83 191 TYR A N 1
ATOM 1481 C CA . TYR A 1 191 ? 12.474 2.240 26.813 1.00 21.40 191 TYR A CA 1
ATOM 1482 C C . TYR A 1 191 ? 12.609 1.191 25.695 1.00 21.24 191 TYR A C 1
ATOM 1483 O O . TYR A 1 191 ? 13.182 1.483 24.646 1.00 20.69 191 TYR A O 1
ATOM 1492 N N . GLY A 1 192 ? 12.066 -0.007 25.904 1.00 21.15 192 GLY A N 1
ATOM 1493 C CA . GLY A 1 192 ? 12.218 -1.109 24.962 1.00 21.19 192 GLY A CA 1
ATOM 1494 C C . GLY A 1 192 ? 11.797 -0.846 23.522 1.00 21.29 192 GLY A C 1
ATOM 1495 O O . GLY A 1 192 ? 12.423 -1.342 22.588 1.00 21.17 192 GLY A O 1
ATOM 1496 N N . ASN A 1 193 ? 10.734 -0.076 23.331 1.00 21.27 193 ASN A N 1
ATOM 1497 C CA . ASN A 1 193 ? 10.261 0.223 21.988 1.00 21.31 193 ASN A CA 1
ATOM 1498 C C . ASN A 1 193 ? 11.176 1.209 21.277 1.00 21.25 193 ASN A C 1
ATOM 1499 O O . ASN A 1 193 ? 11.247 1.207 20.054 1.00 21.33 193 ASN A O 1
ATOM 1504 N N . LEU A 1 194 ? 11.855 2.063 22.039 1.00 21.13 194 LEU A N 1
ATOM 1505 C CA . LEU A 1 194 ? 12.871 2.954 21.482 1.00 20.96 194 LEU A CA 1
ATOM 1506 C C . LEU A 1 194 ? 14.145 2.183 21.112 1.00 20.82 194 LEU A C 1
ATOM 1507 O O . LEU A 1 194 ? 14.716 2.408 20.047 1.00 20.40 194 LEU A O 1
ATOM 1512 N N . PHE A 1 195 ? 14.579 1.277 21.988 1.00 20.78 195 PHE A N 1
ATOM 1513 C CA . PHE A 1 195 ? 15.754 0.440 21.737 1.00 20.69 195 PHE A CA 1
ATOM 1514 C C . PHE A 1 195 ? 15.555 -0.399 20.476 1.00 21.12 195 PHE A C 1
ATOM 1515 O O . PHE A 1 195 ? 16.481 -0.578 19.680 1.00 21.23 195 PHE A O 1
ATOM 1523 N N . SER A 1 196 ? 14.338 -0.908 20.302 1.00 21.12 196 SER A N 1
ATOM 1524 C CA . SER A 1 196 ? 14.000 -1.736 19.154 1.00 21.09 196 SER A CA 1
ATOM 1525 C C . SER A 1 196 ? 14.082 -0.924 17.859 1.00 21.08 196 SER A C 1
ATOM 1526 O O . SER A 1 196 ? 14.699 -1.358 16.891 1.00 21.04 196 SER A O 1
ATOM 1529 N N . LYS A 1 197 ? 13.481 0.261 17.850 1.00 20.96 197 LYS A N 1
ATOM 1530 C CA . LYS A 1 197 ? 13.459 1.086 16.644 1.00 21.22 197 LYS A CA 1
ATOM 1531 C C . LYS A 1 197 ? 14.859 1.528 16.195 1.00 20.70 197 LYS A C 1
ATOM 1532 O O . LYS A 1 197 ? 15.140 1.584 14.986 1.00 20.36 197 LYS A O 1
ATOM 1538 N N . PHE A 1 198 ? 15.731 1.834 17.153 1.00 20.22 198 PHE A N 1
ATOM 1539 C CA . PHE A 1 198 ? 17.105 2.224 16.825 1.00 20.00 198 PHE A CA 1
ATOM 1540 C C . PHE A 1 198 ? 17.859 1.049 16.217 1.00 20.22 198 PHE A C 1
ATOM 1541 O O . PHE A 1 198 ? 18.469 1.189 15.166 1.00 20.27 198 PHE A O 1
ATOM 1549 N N . HIS A 1 199 ? 17.799 -0.109 16.859 1.00 20.84 199 HIS A N 1
ATOM 1550 C CA . HIS A 1 199 ? 18.506 -1.302 16.365 1.00 21.74 199 HIS A CA 1
ATOM 1551 C C . HIS A 1 199 ? 18.057 -1.691 14.948 1.00 21.74 199 HIS A C 1
ATOM 1552 O O . HIS A 1 199 ? 18.868 -2.088 14.119 1.00 21.91 199 HIS A O 1
ATOM 1559 N N . LEU A 1 200 ? 16.767 -1.555 14.678 1.00 21.96 200 LEU A N 1
ATOM 1560 C CA . LEU A 1 200 ? 16.189 -1.911 13.376 1.00 22.56 200 LEU A CA 1
ATOM 1561 C C . LEU A 1 200 ? 16.401 -0.826 12.291 1.00 22.19 200 LEU A C 1
ATOM 1562 O O . LEU A 1 200 ? 16.152 -1.078 11.116 1.00 22.27 200 LEU A O 1
ATOM 1567 N N . ASN A 1 201 ? 16.832 0.374 12.688 1.00 21.92 201 ASN A N 1
ATOM 1568 C CA . ASN A 1 201 ? 16.996 1.502 11.769 1.00 21.41 201 ASN A CA 1
ATOM 1569 C C . ASN A 1 201 ? 18.273 2.292 12.036 1.00 21.14 201 ASN A C 1
ATOM 1570 O O . ASN A 1 201 ? 18.215 3.492 12.370 1.00 21.23 201 ASN A O 1
ATOM 1575 N N . PRO A 1 202 ? 19.429 1.656 11.868 1.00 20.29 202 PRO A N 1
ATOM 1576 C CA . PRO A 1 202 ? 20.686 2.389 11.975 1.00 19.85 202 PRO A CA 1
ATOM 1577 C C . PRO A 1 202 ? 20.783 3.326 10.782 1.00 19.42 202 PRO A C 1
ATOM 1578 O O . PRO A 1 202 ? 20.336 2.950 9.704 1.00 19.30 202 PRO A O 1
ATOM 1582 N N . GLY A 1 203 ? 21.308 4.533 10.975 1.00 19.01 203 GLY A N 1
ATOM 1583 C CA . GLY A 1 203 ? 21.466 5.475 9.881 1.00 18.41 203 GLY A CA 1
ATOM 1584 C C . GLY A 1 203 ? 21.280 6.918 10.301 1.00 18.41 203 GLY A C 1
ATOM 1585 O O . GLY A 1 203 ? 21.504 7.296 11.454 1.00 17.89 203 GLY A O 1
ATOM 1586 N N . VAL A 1 204 ? 20.850 7.733 9.350 1.00 18.32 204 VAL A N 1
ATOM 1587 C CA . VAL A 1 204 ? 20.889 9.176 9.508 1.00 18.45 204 VAL A CA 1
ATOM 1588 C C . VAL A 1 204 ? 19.599 9.782 10.075 1.00 18.48 204 VAL A C 1
ATOM 1589 O O . VAL A 1 204 ? 19.540 10.982 10.323 1.00 18.95 204 VAL A O 1
ATOM 1593 N N . VAL A 1 205 ? 18.583 8.957 10.307 1.00 18.44 205 VAL A N 1
ATOM 1594 C CA . VAL A 1 205 ? 17.357 9.425 10.959 1.00 18.67 205 VAL A CA 1
ATOM 1595 C C . VAL A 1 205 ? 17.435 9.192 12.482 1.00 18.07 205 VAL A C 1
ATOM 1596 O O . VAL A 1 205 ? 17.169 10.107 13.254 1.00 17.73 205 VAL A O 1
ATOM 1600 N N . THR A 1 206 ? 17.832 7.994 12.908 1.00 17.66 206 THR A N 1
ATOM 1601 C CA . THR A 1 206 ? 18.174 7.767 14.319 1.00 17.45 206 THR A CA 1
ATOM 1602 C C . THR A 1 206 ? 19.473 8.477 14.689 1.00 17.08 206 THR A C 1
ATOM 1603 O O . THR A 1 206 ? 19.683 8.843 15.838 1.00 16.66 206 THR A O 1
ATOM 1607 N N . GLY A 1 207 ? 20.340 8.656 13.699 1.00 17.09 207 GLY A N 1
ATOM 1608 C CA . GLY A 1 207 ? 21.663 9.213 13.908 1.00 17.15 207 GLY A CA 1
ATOM 1609 C C . GLY A 1 207 ? 22.588 8.248 14.621 1.00 16.96 207 GLY A C 1
ATOM 1610 O O . GLY A 1 207 ? 23.519 8.670 15.302 1.00 17.22 207 GLY A O 1
ATOM 1611 N N . CYS A 1 208 ? 22.334 6.960 14.435 1.00 16.74 208 CYS A N 1
ATOM 1612 C CA . CYS A 1 208 ? 22.913 5.905 15.253 1.00 17.11 208 CYS A CA 1
ATOM 1613 C C . CYS A 1 208 ? 23.302 4.687 14.419 1.00 17.32 208 CYS A C 1
ATOM 1614 O O . CYS A 1 208 ? 22.632 4.367 13.444 1.00 17.34 208 CYS A O 1
ATOM 1617 N N . ALA A 1 209 ? 24.373 4.006 14.816 1.00 17.67 209 ALA A N 1
ATOM 1618 C CA . ALA A 1 209 ? 24.877 2.836 14.091 1.00 18.24 209 ALA A CA 1
ATOM 1619 C C . ALA A 1 209 ? 24.723 1.535 14.881 1.00 18.55 209 ALA A C 1
ATOM 1620 O O . ALA A 1 209 ? 25.197 0.489 14.442 1.00 18.13 209 ALA A O 1
ATOM 1622 N N . VAL A 1 210 ? 24.064 1.593 16.036 1.00 19.12 210 VAL A N 1
ATOM 1623 C CA . VAL A 1 210 ? 23.949 0.422 16.894 1.00 19.72 210 VAL A CA 1
ATOM 1624 C C . VAL A 1 210 ? 22.994 -0.536 16.207 1.00 20.28 210 VAL A C 1
ATOM 1625 O O . VAL A 1 210 ? 21.923 -0.125 15.769 1.00 20.46 210 VAL A O 1
ATOM 1629 N N . GLY A 1 211 ? 23.403 -1.797 16.079 1.00 20.96 211 GLY A N 1
ATOM 1630 C CA . GLY A 1 211 ? 22.613 -2.804 15.384 1.00 21.53 211 GLY A CA 1
ATOM 1631 C C . GLY A 1 211 ? 22.910 -2.930 13.897 1.00 22.13 211 GLY A C 1
ATOM 1632 O O . GLY A 1 211 ? 22.264 -3.698 13.195 1.00 22.14 211 GLY A O 1
ATOM 1633 N N . CYS A 1 212 ? 23.894 -2.183 13.405 1.00 22.90 212 CYS A N 1
ATOM 1634 C CA . CYS A 1 212 ? 24.258 -2.251 11.995 1.00 23.12 212 CYS A CA 1
ATOM 1635 C C . CYS A 1 212 ? 25.165 -3.448 11.750 1.00 23.36 212 CYS A C 1
ATOM 1636 O O . CYS A 1 212 ? 25.775 -3.976 12.681 1.00 23.49 212 CYS A O 1
ATOM 1639 N N . ASP A 1 213 ? 25.244 -3.866 10.489 1.00 23.53 213 ASP A N 1
ATOM 1640 C CA . ASP A 1 213 ? 26.197 -4.880 10.046 1.00 23.37 213 ASP A CA 1
ATOM 1641 C C . ASP A 1 213 ? 27.149 -4.157 9.113 1.00 23.17 213 ASP A C 1
ATOM 1642 O O . ASP A 1 213 ? 26.756 -3.808 8.005 1.00 23.07 213 ASP A O 1
ATOM 1647 N N . PRO A 1 214 ? 28.392 -3.927 9.537 1.00 23.04 214 PRO A N 1
ATOM 1648 C CA . PRO A 1 214 ? 29.342 -3.151 8.725 1.00 22.87 214 PRO A CA 1
ATOM 1649 C C . PRO A 1 214 ? 29.537 -3.681 7.298 1.00 22.63 214 PRO A C 1
ATOM 1650 O O . PRO A 1 214 ? 29.821 -2.900 6.397 1.00 22.68 214 PRO A O 1
ATOM 1654 N N . GLU A 1 215 ? 29.393 -4.985 7.103 1.00 22.09 215 GLU A N 1
ATOM 1655 C CA . GLU A 1 215 ? 29.588 -5.597 5.789 1.00 22.10 215 GLU A CA 1
ATOM 1656 C C . GLU A 1 215 ? 28.675 -5.022 4.704 1.00 21.13 215 GLU A C 1
ATOM 1657 O O . GLU A 1 215 ? 29.119 -4.838 3.572 1.00 21.37 215 GLU A O 1
ATOM 1663 N N . THR A 1 216 ? 27.414 -4.751 5.048 1.00 20.04 216 THR A N 1
ATOM 1664 C CA . THR A 1 216 ? 26.460 -4.134 4.118 1.00 19.38 216 THR A CA 1
ATOM 1665 C C . THR A 1 216 ? 26.236 -2.628 4.366 1.00 18.81 216 THR A C 1
ATOM 1666 O O . THR A 1 216 ? 26.001 -1.876 3.425 1.00 18.91 216 THR A O 1
ATOM 1670 N N . PHE A 1 217 ? 26.322 -2.208 5.624 1.00 18.11 217 PHE A N 1
ATOM 1671 C CA . PHE A 1 217 ? 26.083 -0.820 6.039 1.00 17.52 217 PHE A CA 1
ATOM 1672 C C . PHE A 1 217 ? 27.111 0.164 5.480 1.00 17.09 217 PHE A C 1
ATOM 1673 O O . PHE A 1 217 ? 26.812 1.344 5.297 1.00 16.94 217 PHE A O 1
ATOM 1681 N N . TRP A 1 218 ? 28.320 -0.322 5.214 1.00 16.79 218 TRP A N 1
ATOM 1682 C CA . TRP A 1 218 ? 29.411 0.528 4.757 1.00 16.59 218 TRP A CA 1
ATOM 1683 C C . TRP A 1 218 ? 29.124 1.151 3.393 1.00 17.04 218 TRP A C 1
ATOM 1684 O O . TRP A 1 218 ? 29.514 2.288 3.139 1.00 16.76 218 TRP A O 1
ATOM 1695 N N . SER A 1 219 ? 28.436 0.403 2.531 1.00 17.62 219 SER A N 1
ATOM 1696 C CA . SER A 1 219 ? 28.062 0.885 1.202 1.00 18.22 219 SER A CA 1
ATOM 1697 C C . SER A 1 219 ? 27.033 2.009 1.273 1.00 18.88 219 SER A C 1
ATOM 1698 O O . SER A 1 219 ? 26.976 2.847 0.375 1.00 18.77 219 SER A O 1
ATOM 1701 N N . LYS A 1 220 ? 26.220 1.999 2.329 1.00 19.81 220 LYS A N 1
ATOM 1702 C CA . LYS A 1 220 ? 25.133 2.964 2.502 1.00 20.83 220 LYS A CA 1
ATOM 1703 C C . LYS A 1 220 ? 25.624 4.282 3.073 1.00 21.19 220 LYS A C 1
ATOM 1704 O O . LYS A 1 220 ? 25.012 5.312 2.839 1.00 21.44 220 LYS A O 1
ATOM 1710 N N . ILE A 1 221 ? 26.704 4.249 3.846 1.00 21.78 221 ILE A N 1
ATOM 1711 C CA . ILE A 1 221 ? 27.174 5.449 4.550 1.00 22.08 221 ILE A CA 1
ATOM 1712 C C . ILE A 1 221 ? 27.428 6.649 3.614 1.00 22.81 221 ILE A C 1
ATOM 1713 O O . ILE A 1 221 ? 26.955 7.745 3.920 1.00 22.23 221 ILE A O 1
ATOM 1718 N N . PRO A 1 222 ? 28.152 6.473 2.499 1.00 23.54 222 PRO A N 1
ATOM 1719 C CA . PRO A 1 222 ? 28.320 7.565 1.519 1.00 24.49 222 PRO A CA 1
ATOM 1720 C C . PRO A 1 222 ? 27.017 8.138 0.927 1.00 25.54 222 PRO A C 1
ATOM 1721 O O . PRO A 1 222 ? 26.990 9.315 0.578 1.00 25.95 222 PRO A O 1
ATOM 1725 N N . LEU A 1 223 ? 25.972 7.324 0.805 1.00 26.86 223 LEU A N 1
ATOM 1726 C CA . LEU A 1 223 ? 24.648 7.801 0.380 1.00 27.80 223 LEU A CA 1
ATOM 1727 C C . LEU A 1 223 ? 23.989 8.693 1.437 1.00 28.58 223 LEU A C 1
ATOM 1728 O O . LEU A 1 223 ? 23.351 9.698 1.115 1.00 28.48 223 LEU A O 1
ATOM 1733 N N . MET A 1 224 ? 24.131 8.291 2.697 1.00 29.84 224 MET A N 1
ATOM 1734 C CA . MET A 1 224 ? 23.490 8.960 3.828 1.00 30.74 224 MET A CA 1
ATOM 1735 C C . MET A 1 224 ? 24.228 10.241 4.203 1.00 31.60 224 MET A C 1
ATOM 1736 O O . MET A 1 224 ? 23.610 11.264 4.458 1.00 31.31 224 MET A O 1
ATOM 1741 N N . LEU A 1 225 ? 25.552 10.159 4.233 1.00 33.34 225 LEU A N 1
ATOM 1742 C CA . LEU A 1 225 ? 26.419 11.261 4.623 1.00 34.96 225 LEU A CA 1
ATOM 1743 C C . LEU A 1 225 ? 26.918 11.944 3.362 1.00 36.56 225 LEU A C 1
ATOM 1744 O O . LEU A 1 225 ? 28.091 11.832 2.986 1.00 36.79 225 LEU A O 1
ATOM 1749 N N . ASP A 1 226 ? 25.997 12.632 2.698 1.00 38.51 226 ASP A N 1
ATOM 1750 C CA . ASP A 1 226 ? 26.323 13.423 1.514 1.00 39.97 226 ASP A CA 1
ATOM 1751 C C . ASP A 1 226 ? 26.667 14.843 1.944 1.00 40.66 226 ASP A C 1
ATOM 1752 O O . ASP A 1 226 ? 26.255 15.300 3.011 1.00 41.31 226 ASP A O 1
ATOM 1757 N N . GLY A 1 227 ? 27.419 15.532 1.099 1.00 41.36 227 GLY A N 1
ATOM 1758 C CA . GLY A 1 227 ? 27.959 16.840 1.421 1.00 41.65 227 GLY A CA 1
ATOM 1759 C C . GLY A 1 227 ? 29.456 16.752 1.240 1.00 41.85 227 GLY A C 1
ATOM 1760 O O . GLY A 1 227 ? 30.044 15.690 1.459 1.00 42.24 227 GLY A O 1
ATOM 1761 N N . ASP A 1 228 ? 30.079 17.860 0.859 1.00 41.94 228 ASP A N 1
ATOM 1762 C CA . ASP A 1 228 ? 31.488 17.837 0.462 1.00 42.04 228 ASP A CA 1
ATOM 1763 C C . ASP A 1 228 ? 32.455 17.451 1.576 1.00 41.61 228 ASP A C 1
ATOM 1764 O O . ASP A 1 228 ? 33.598 17.091 1.298 1.00 41.92 228 ASP A O 1
ATOM 1769 N N . CYS A 1 229 ? 31.993 17.524 2.823 1.00 40.94 229 CYS A N 1
ATOM 1770 C CA . CYS A 1 229 ? 32.858 17.407 3.988 1.00 40.35 229 CYS A CA 1
ATOM 1771 C C . CYS A 1 229 ? 32.510 16.174 4.818 1.00 39.31 229 CYS A C 1
ATOM 1772 O O . CYS A 1 229 ? 31.440 16.100 5.413 1.00 39.28 229 CYS A O 1
ATOM 1775 N N . ILE A 1 230 ? 33.417 15.204 4.836 1.00 37.84 230 ILE A N 1
ATOM 1776 C CA . ILE A 1 230 ? 33.338 14.090 5.764 1.00 36.59 230 ILE A CA 1
ATOM 1777 C C . ILE A 1 230 ? 34.203 14.468 6.958 1.00 35.14 230 ILE A C 1
ATOM 1778 O O . ILE A 1 230 ? 35.346 14.897 6.795 1.00 34.97 230 ILE A O 1
ATOM 1783 N N . MET A 1 231 ? 33.651 14.319 8.156 1.00 33.45 231 MET A N 1
ATOM 1784 C CA . MET A 1 231 ? 34.339 14.718 9.377 1.00 32.10 231 MET A CA 1
ATOM 1785 C C . MET A 1 231 ? 34.228 13.647 10.451 1.00 31.07 231 MET A C 1
ATOM 1786 O O . MET A 1 231 ? 33.242 12.927 10.546 1.00 30.55 231 MET A O 1
ATOM 1791 N N . ALA A 1 232 ? 35.278 13.548 11.245 1.00 30.10 232 ALA A N 1
ATOM 1792 C CA . ALA A 1 232 ? 35.337 12.630 12.365 1.00 29.55 232 ALA A CA 1
ATOM 1793 C C . ALA A 1 232 ? 36.414 13.132 13.313 1.00 29.23 232 ALA A C 1
ATOM 1794 O O . ALA A 1 232 ? 37.394 13.743 12.889 1.00 29.20 232 ALA A O 1
ATOM 1796 N N . PHE A 1 233 ? 36.220 12.890 14.599 1.00 28.87 233 PHE A N 1
ATOM 1797 C CA . PHE A 1 233 ? 37.284 13.096 15.569 1.00 28.50 233 PHE A CA 1
ATOM 1798 C C . PHE A 1 233 ? 37.076 12.226 16.810 1.00 28.33 233 PHE A C 1
ATOM 1799 O O . PHE A 1 233 ? 36.031 11.604 16.975 1.00 28.20 233 PHE A O 1
ATOM 1807 N N . ASP A 1 234 ? 38.100 12.167 17.654 1.00 28.16 234 ASP A N 1
ATOM 1808 C CA . ASP A 1 234 ? 38.113 11.288 18.814 1.00 28.03 234 ASP A CA 1
ATOM 1809 C C . ASP A 1 234 ? 37.862 12.050 20.108 1.00 27.22 234 ASP A C 1
ATOM 1810 O O . ASP A 1 234 ? 38.201 13.223 20.230 1.00 27.04 234 ASP A O 1
ATOM 1815 N N . TYR A 1 235 ? 37.275 11.355 21.071 1.00 26.29 235 TYR A N 1
ATOM 1816 C CA . TYR A 1 235 ? 37.068 11.885 22.404 1.00 25.70 235 TYR A CA 1
ATOM 1817 C C . TYR A 1 235 ? 38.073 11.265 23.375 1.00 25.74 235 TYR A C 1
ATOM 1818 O O . TYR A 1 235 ? 38.428 10.099 23.239 1.00 25.28 235 TYR A O 1
ATOM 1827 N N . THR A 1 236 ? 38.514 12.046 24.360 1.00 25.90 236 THR A N 1
ATOM 1828 C CA . THR A 1 236 ? 39.280 11.512 25.485 1.00 25.94 236 THR A CA 1
ATOM 1829 C C . THR A 1 236 ? 38.305 11.258 26.621 1.00 25.73 236 THR A C 1
ATOM 1830 O O . THR A 1 236 ? 37.696 12.199 27.132 1.00 25.76 236 THR A O 1
ATOM 1834 N N . ASN A 1 237 ? 38.154 9.992 27.005 1.00 25.67 237 ASN A N 1
ATOM 1835 C CA . ASN A 1 237 ? 37.265 9.604 28.105 1.00 25.90 237 ASN A CA 1
ATOM 1836 C C . ASN A 1 237 ? 35.835 10.156 27.937 1.00 25.81 237 ASN A C 1
ATOM 1837 O O . ASN A 1 237 ? 35.324 10.871 28.795 1.00 25.90 237 ASN A O 1
ATOM 1842 N N . TYR A 1 238 ? 35.199 9.810 26.821 1.00 25.74 238 TYR A N 1
ATOM 1843 C CA . TYR A 1 238 ? 33.848 10.287 26.507 1.00 25.66 238 TYR A CA 1
ATOM 1844 C C . TYR A 1 238 ? 32.850 10.022 27.639 1.00 25.68 238 TYR A C 1
ATOM 1845 O O . TYR A 1 238 ? 32.210 10.946 28.139 1.00 25.64 238 TYR A O 1
ATOM 1854 N N . ASP A 1 239 ? 32.721 8.754 28.018 1.00 25.92 239 ASP A N 1
ATOM 1855 C CA . ASP A 1 239 ? 31.750 8.326 29.026 1.00 26.16 239 ASP A CA 1
ATOM 1856 C C . ASP A 1 239 ? 31.904 9.112 30.327 1.00 25.63 239 ASP A C 1
ATOM 1857 O O . ASP A 1 239 ? 30.924 9.598 30.867 1.00 25.80 239 ASP A O 1
ATOM 1862 N N . GLY A 1 240 ? 33.134 9.260 30.805 1.00 25.13 240 GLY A N 1
ATOM 1863 C CA . GLY A 1 240 ? 33.399 9.968 32.049 1.00 24.93 240 GLY A CA 1
ATOM 1864 C C . GLY A 1 240 ? 33.210 11.480 32.000 1.00 24.72 240 GLY A C 1
ATOM 1865 O O . GLY A 1 240 ? 32.952 12.105 33.021 1.00 24.49 240 GLY A O 1
ATOM 1866 N N . SER A 1 241 ? 33.322 12.064 30.811 1.00 24.44 241 SER A N 1
ATOM 1867 C CA . SER A 1 241 ? 33.332 13.514 30.645 1.00 24.21 241 SER A CA 1
ATOM 1868 C C . SER A 1 241 ? 31.953 14.136 30.413 1.00 23.93 241 SER A C 1
ATOM 1869 O O . SER A 1 241 ? 31.844 15.354 30.317 1.00 24.23 241 SER A O 1
ATOM 1872 N N . ILE A 1 242 ? 30.906 13.322 30.321 1.00 23.48 242 ILE A N 1
ATOM 1873 C CA . ILE A 1 242 ? 29.573 13.845 30.010 1.00 23.11 242 ILE A CA 1
ATOM 1874 C C . ILE A 1 242 ? 28.902 14.544 31.200 1.00 22.62 242 ILE A C 1
ATOM 1875 O O . ILE A 1 242 ? 28.420 13.902 32.139 1.00 22.33 242 ILE A O 1
ATOM 1880 N N . HIS A 1 243 ? 28.872 15.876 31.126 1.00 21.92 243 HIS A N 1
ATOM 1881 C CA . HIS A 1 243 ? 28.287 16.724 32.160 1.00 21.21 243 HIS A CA 1
ATOM 1882 C C . HIS A 1 243 ? 26.791 16.414 32.355 1.00 20.73 243 HIS A C 1
ATOM 1883 O O . HIS A 1 243 ? 26.135 15.972 31.422 1.00 20.55 243 HIS A O 1
ATOM 1890 N N . PRO A 1 244 ? 26.271 16.595 33.571 1.00 20.22 244 PRO A N 1
ATOM 1891 C CA . PRO A 1 244 ? 24.826 16.545 33.832 1.00 19.89 244 PRO A CA 1
ATOM 1892 C C . PRO A 1 244 ? 23.890 17.269 32.844 1.00 19.37 244 PRO A C 1
ATOM 1893 O O . PRO A 1 244 ? 22.754 16.828 32.720 1.00 18.75 244 PRO A O 1
ATOM 1897 N N . ILE A 1 245 ? 24.327 18.339 32.181 1.00 19.13 245 ILE A N 1
ATOM 1898 C CA . ILE A 1 245 ? 23.429 19.076 31.279 1.00 19.08 245 ILE A CA 1
ATOM 1899 C C . ILE A 1 245 ? 23.021 18.260 30.051 1.00 18.73 245 ILE A C 1
ATOM 1900 O O . ILE A 1 245 ? 21.920 18.446 29.531 1.00 18.68 245 ILE A O 1
ATOM 1905 N N . TRP A 1 246 ? 23.895 17.361 29.604 1.00 18.12 246 TRP A N 1
ATOM 1906 C CA . TRP A 1 246 ? 23.594 16.511 28.453 1.00 18.10 246 TRP A CA 1
ATOM 1907 C C . TRP A 1 246 ? 22.553 15.443 28.780 1.00 18.24 246 TRP A C 1
ATOM 1908 O O . TRP A 1 246 ? 21.892 14.949 27.875 1.00 18.67 246 TRP A O 1
ATOM 1919 N N . PHE A 1 247 ? 22.440 15.071 30.054 1.00 18.48 247 PHE A N 1
ATOM 1920 C CA . PHE A 1 247 ? 21.355 14.201 30.537 1.00 18.93 247 PHE A CA 1
ATOM 1921 C C . PHE A 1 247 ? 20.008 14.919 30.634 1.00 19.32 247 PHE A C 1
ATOM 1922 O O . PHE A 1 247 ? 18.960 14.306 30.415 1.00 18.94 247 PHE A O 1
ATOM 1930 N N . LYS A 1 248 ? 20.037 16.188 31.042 1.00 19.90 248 LYS A N 1
ATOM 1931 C CA . LYS A 1 248 ? 18.850 17.038 30.983 1.00 20.82 248 LYS A CA 1
ATOM 1932 C C . LYS A 1 248 ? 18.388 17.165 29.530 1.00 20.53 248 LYS A C 1
ATOM 1933 O O . LYS A 1 248 ? 17.211 17.035 29.249 1.00 20.61 248 LYS A O 1
ATOM 1939 N N . ALA A 1 249 ? 19.334 17.398 28.620 1.00 20.70 249 ALA A N 1
ATOM 1940 C CA . ALA A 1 249 ? 19.053 17.498 27.179 1.00 20.76 249 ALA A CA 1
ATOM 1941 C C . ALA A 1 249 ? 18.475 16.199 26.604 1.00 20.63 249 ALA A C 1
ATOM 1942 O O . ALA A 1 249 ? 17.520 16.234 25.822 1.00 20.93 249 ALA A O 1
ATOM 1944 N N . LEU A 1 250 ? 19.054 15.066 26.987 1.00 20.15 250 LEU A N 1
ATOM 1945 C CA . LEU A 1 250 ? 18.530 13.756 26.597 1.00 20.12 250 LEU A CA 1
ATOM 1946 C C . LEU A 1 250 ? 17.136 13.544 27.196 1.00 20.32 250 LEU A C 1
ATOM 1947 O O . LEU A 1 250 ? 16.229 13.066 26.521 1.00 20.35 250 LEU A O 1
ATOM 1952 N N . GLY A 1 251 ? 16.967 13.906 28.465 1.00 20.60 251 GLY A N 1
ATOM 1953 C CA . GLY A 1 251 ? 15.664 13.843 29.119 1.00 20.89 251 GLY A CA 1
ATOM 1954 C C . GLY A 1 251 ? 14.605 14.642 28.374 1.00 21.18 251 GLY A C 1
ATOM 1955 O O . GLY A 1 251 ? 13.449 14.235 28.309 1.00 21.38 251 GLY A O 1
ATOM 1956 N N . MET A 1 252 ? 15.007 15.770 27.792 1.00 21.47 252 MET A N 1
ATOM 1957 C CA . MET A 1 252 ? 14.099 16.599 27.015 1.00 21.75 252 MET A CA 1
ATOM 1958 C C . MET A 1 252 ? 13.708 15.938 25.687 1.00 21.83 252 MET A C 1
ATOM 1959 O O . MET A 1 252 ? 12.550 16.034 25.306 1.00 21.61 252 MET A O 1
ATOM 1964 N N . VAL A 1 253 ? 14.637 15.271 24.984 1.00 22.05 253 VAL A N 1
ATOM 1965 C CA . VAL A 1 253 ? 14.254 14.572 23.741 1.00 22.23 253 VAL A CA 1
ATOM 1966 C C . VAL A 1 253 ? 13.301 13.408 24.034 1.00 21.92 253 VAL A C 1
ATOM 1967 O O . VAL A 1 253 ? 12.300 13.231 23.340 1.00 21.74 253 VAL A O 1
ATOM 1971 N N . LEU A 1 254 ? 13.591 12.642 25.079 1.00 21.95 254 LEU A N 1
ATOM 1972 C CA . LEU A 1 254 ? 12.731 11.526 25.463 1.00 21.94 254 LEU A CA 1
ATOM 1973 C C . LEU A 1 254 ? 11.318 12.018 25.791 1.00 22.26 254 LEU A C 1
ATOM 1974 O O . LEU A 1 254 ? 10.336 11.380 25.436 1.00 22.05 254 LEU A O 1
ATOM 1979 N N . ASP A 1 255 ? 11.235 13.177 26.435 1.00 22.66 255 ASP A N 1
ATOM 1980 C CA . ASP A 1 255 ? 9.962 13.775 26.830 1.00 22.94 255 ASP A CA 1
ATOM 1981 C C . ASP A 1 255 ? 9.137 14.214 25.612 1.00 22.71 255 ASP A C 1
ATOM 1982 O O . ASP A 1 255 ? 7.918 14.030 25.574 1.00 21.85 255 ASP A O 1
ATOM 1987 N N . ASN A 1 256 ? 9.813 14.791 24.620 1.00 22.57 256 ASN A N 1
ATOM 1988 C CA . ASN A 1 256 ? 9.178 15.160 23.352 1.00 22.70 256 ASN A CA 1
ATOM 1989 C C . ASN A 1 256 ? 8.594 13.956 22.598 1.00 22.40 256 ASN A C 1
ATOM 1990 O O . ASN A 1 256 ? 7.638 14.111 21.833 1.00 22.54 256 ASN A O 1
ATOM 1995 N N . LEU A 1 257 ? 9.170 12.772 22.819 1.00 22.42 257 LEU A N 1
ATOM 1996 C CA . LEU A 1 257 ? 8.668 11.508 22.260 1.00 22.29 257 LEU A CA 1
ATOM 1997 C C . LEU A 1 257 ? 7.723 10.755 23.206 1.00 22.66 257 LEU A C 1
ATOM 1998 O O . LEU A 1 257 ? 7.364 9.611 22.934 1.00 22.98 257 LEU A O 1
ATOM 2003 N N . SER A 1 258 ? 7.339 11.395 24.311 1.00 23.28 258 SER A N 1
ATOM 2004 C CA . SER A 1 258 ? 6.418 10.846 25.324 1.00 23.72 258 SER A CA 1
ATOM 2005 C C . SER A 1 258 ? 6.984 9.693 26.159 1.00 23.93 258 SER A C 1
ATOM 2006 O O . SER A 1 258 ? 6.236 8.904 26.726 1.00 24.27 258 SER A O 1
ATOM 2009 N N . PHE A 1 259 ? 8.305 9.605 26.240 1.00 24.14 259 PHE A N 1
ATOM 2010 C CA . PHE A 1 259 ? 8.967 8.629 27.088 1.00 24.20 259 PHE A CA 1
ATOM 2011 C C . PHE A 1 259 ? 9.311 9.267 28.427 1.00 24.76 259 PHE A C 1
ATOM 2012 O O . PHE A 1 259 ? 9.500 10.483 28.518 1.00 24.71 259 PHE A O 1
ATOM 2020 N N . ASN A 1 260 ? 9.391 8.424 29.455 1.00 25.38 260 ASN A N 1
ATOM 2021 C CA . ASN A 1 260 ? 9.894 8.792 30.775 1.00 25.85 260 ASN A CA 1
ATOM 2022 C C . ASN A 1 260 ? 11.226 9.550 30.684 1.00 26.18 260 ASN A C 1
ATOM 2023 O O . ASN A 1 260 ? 12.217 8.984 30.246 1.00 26.02 260 ASN A O 1
ATOM 2028 N N . PRO A 1 261 ? 11.250 10.821 31.088 1.00 27.02 261 PRO A N 1
ATOM 2029 C CA . PRO A 1 261 ? 12.474 11.637 31.025 1.00 27.48 261 PRO A CA 1
ATOM 2030 C C . PRO A 1 261 ? 13.363 11.599 32.280 1.00 28.05 261 PRO A C 1
ATOM 2031 O O . PRO A 1 261 ? 14.406 12.254 32.286 1.00 28.23 261 PRO A O 1
ATOM 2035 N N . THR A 1 262 ? 12.965 10.832 33.293 1.00 28.65 262 THR A N 1
ATOM 2036 C CA . THR A 1 262 ? 13.532 10.903 34.645 1.00 29.21 262 THR A CA 1
ATOM 2037 C C . THR A 1 262 ? 14.401 9.701 35.008 1.00 29.08 262 THR A C 1
ATOM 2038 O O . THR A 1 262 ? 15.410 9.851 35.696 1.00 29.08 262 THR A O 1
ATOM 2042 N N . LEU A 1 263 ? 13.978 8.510 34.592 1.00 29.07 263 LEU A N 1
ATOM 2043 C CA . LEU A 1 263 ? 14.704 7.275 34.891 1.00 29.15 263 LEU A CA 1
ATOM 2044 C C . LEU A 1 263 ? 16.166 7.424 34.508 1.00 29.25 263 LEU A C 1
ATOM 2045 O O . LEU A 1 263 ? 17.047 6.842 35.131 1.00 29.06 263 LEU A O 1
ATOM 2050 N N . ILE A 1 264 ? 16.394 8.212 33.463 1.00 29.35 264 ILE A N 1
ATOM 2051 C CA . ILE A 1 264 ? 17.724 8.510 32.944 1.00 29.64 264 ILE A CA 1
ATOM 2052 C C . ILE A 1 264 ? 18.710 9.124 33.954 1.00 29.48 264 ILE A C 1
ATOM 2053 O O . ILE A 1 264 ? 19.904 8.916 33.841 1.00 29.33 264 ILE A O 1
ATOM 2058 N N . ASN A 1 265 ? 18.221 9.877 34.929 1.00 29.52 265 ASN A N 1
ATOM 2059 C CA . ASN A 1 265 ? 19.109 10.553 35.879 1.00 29.85 265 ASN A CA 1
ATOM 2060 C C . ASN A 1 265 ? 19.746 9.623 36.927 1.00 29.27 265 ASN A C 1
ATOM 2061 O O . ASN A 1 265 ? 20.631 10.047 37.673 1.00 28.80 265 ASN A O 1
ATOM 2066 N N . ARG A 1 266 ? 19.285 8.369 36.973 1.00 28.77 266 ARG A N 1
ATOM 2067 C CA . ARG A 1 266 ? 19.937 7.302 37.746 1.00 28.38 266 ARG A CA 1
ATOM 2068 C C . ARG A 1 266 ? 21.266 6.837 37.127 1.00 27.69 266 ARG A C 1
ATOM 2069 O O . ARG A 1 266 ? 22.093 6.224 37.806 1.00 27.48 266 ARG A O 1
ATOM 2077 N N . LEU A 1 267 ? 21.448 7.104 35.836 1.00 26.95 267 LEU A N 1
ATOM 2078 C CA . LEU A 1 267 ? 22.733 6.919 35.162 1.00 26.41 267 LEU A CA 1
ATOM 2079 C C . LEU A 1 267 ? 23.667 8.095 35.456 1.00 25.81 267 LEU A C 1
ATOM 2080 O O . LEU A 1 267 ? 24.864 7.907 35.690 1.00 25.67 267 LEU A O 1
ATOM 2085 N N . CYS A 1 268 ? 23.116 9.306 35.413 1.00 25.04 268 CYS A N 1
ATOM 2086 C CA . CYS A 1 268 ? 23.874 10.525 35.703 1.00 24.76 268 CYS A CA 1
ATOM 2087 C C . CYS A 1 268 ? 24.384 10.564 37.156 1.00 24.32 268 CYS A C 1
ATOM 2088 O O . CYS A 1 268 ? 25.577 10.723 37.409 1.00 24.39 268 CYS A O 1
ATOM 2091 N N . ASN A 1 269 ? 23.449 10.423 38.088 1.00 23.99 269 ASN A N 1
ATOM 2092 C CA . ASN A 1 269 ? 23.723 10.356 39.518 1.00 23.78 269 ASN A CA 1
ATOM 2093 C C . ASN A 1 269 ? 23.611 8.913 39.967 1.00 23.60 269 ASN A C 1
ATOM 2094 O O . ASN A 1 269 ? 22.542 8.468 40.386 1.00 23.09 269 ASN A O 1
ATOM 2099 N N . SER A 1 270 ? 24.725 8.194 39.870 1.00 23.58 270 SER A N 1
ATOM 2100 C CA . SER A 1 270 ? 24.745 6.750 40.040 1.00 23.73 270 SER A CA 1
ATOM 2101 C C . SER A 1 270 ? 25.398 6.312 41.351 1.00 23.94 270 SER A C 1
ATOM 2102 O O . SER A 1 270 ? 26.169 7.054 41.964 1.00 23.56 270 SER A O 1
ATOM 2105 N N . LYS A 1 271 ? 25.077 5.084 41.757 1.00 24.33 271 LYS A N 1
ATOM 2106 C CA . LYS A 1 271 ? 25.593 4.489 42.991 1.00 24.35 271 LYS A CA 1
ATOM 2107 C C . LYS A 1 271 ? 26.226 3.135 42.693 1.00 23.99 271 LYS A C 1
ATOM 2108 O O . LYS A 1 271 ? 25.727 2.370 41.868 1.00 23.83 271 LYS A O 1
ATOM 2114 N N . HIS A 1 272 ? 27.330 2.855 43.378 1.00 23.40 272 HIS A N 1
ATOM 2115 C CA . HIS A 1 272 ? 28.233 1.785 42.997 1.00 23.03 272 HIS A CA 1
ATOM 2116 C C . HIS A 1 272 ? 28.817 1.062 44.216 1.00 22.76 272 HIS A C 1
ATOM 2117 O O . HIS A 1 272 ? 28.891 1.615 45.309 1.00 22.16 272 HIS A O 1
ATOM 2124 N N . ILE A 1 273 ? 29.232 -0.184 44.015 1.00 22.87 273 ILE A N 1
ATOM 2125 C CA . ILE A 1 273 ? 30.097 -0.877 44.966 1.00 22.91 273 ILE A CA 1
ATOM 2126 C C . ILE A 1 273 ? 31.287 -1.460 44.205 1.00 22.88 273 ILE A C 1
ATOM 2127 O O . ILE A 1 273 ? 31.114 -2.204 43.244 1.00 22.19 273 ILE A O 1
ATOM 2132 N N . PHE A 1 274 ? 32.486 -1.095 44.643 1.00 23.34 274 PHE A N 1
ATOM 2133 C CA . PHE A 1 274 ? 33.721 -1.716 44.200 1.00 23.79 274 PHE A CA 1
ATOM 2134 C C . PHE A 1 274 ? 34.428 -2.310 45.413 1.00 24.16 274 PHE A C 1
ATOM 2135 O O . PHE A 1 274 ? 34.827 -1.571 46.320 1.00 24.04 274 PHE A O 1
ATOM 2143 N N . LYS A 1 275 ? 34.592 -3.633 45.416 1.00 24.64 275 LYS A N 1
ATOM 2144 C CA . LYS A 1 275 ? 35.243 -4.352 46.507 1.00 25.26 275 LYS A CA 1
ATOM 2145 C C . LYS A 1 275 ? 34.581 -4.022 47.854 1.00 25.36 275 LYS A C 1
ATOM 2146 O O . LYS A 1 275 ? 33.474 -4.494 48.127 1.00 25.64 275 LYS A O 1
ATOM 2152 N N . SER A 1 276 ? 35.235 -3.192 48.663 1.00 25.23 276 SER A N 1
ATOM 2153 C CA . SER A 1 276 ? 34.763 -2.850 49.995 1.00 25.25 276 SER A CA 1
ATOM 2154 C C . SER A 1 276 ? 34.407 -1.365 50.134 1.00 25.18 276 SER A C 1
ATOM 2155 O O . SER A 1 276 ? 34.387 -0.834 51.242 1.00 24.86 276 SER A O 1
ATOM 2158 N N . THR A 1 277 ? 34.108 -0.690 49.026 1.00 25.33 277 THR A N 1
ATOM 2159 C CA . THR A 1 277 ? 33.721 0.716 49.105 1.00 25.62 277 THR A CA 1
ATOM 2160 C C . THR A 1 277 ? 32.450 1.046 48.294 1.00 24.96 277 THR A C 1
ATOM 2161 O O . THR A 1 277 ? 32.336 0.713 47.115 1.00 24.91 277 THR A O 1
ATOM 2165 N N . TYR A 1 278 ? 31.485 1.664 48.975 1.00 24.39 278 TYR A N 1
ATOM 2166 C CA . TYR A 1 278 ? 30.294 2.228 48.351 1.00 23.96 278 TYR A CA 1
ATOM 2167 C C . TYR A 1 278 ? 30.597 3.671 47.945 1.00 23.77 278 TYR A C 1
ATOM 2168 O O . TYR A 1 278 ? 31.148 4.428 48.726 1.00 23.14 278 TYR A O 1
ATOM 2177 N N . TYR A 1 279 ? 30.248 4.043 46.718 1.00 23.93 279 TYR A N 1
ATOM 2178 C CA . TYR A 1 279 ? 30.472 5.410 46.248 1.00 23.94 279 TYR A CA 1
ATOM 2179 C C . TYR A 1 279 ? 29.413 5.858 45.259 1.00 24.07 279 TYR A C 1
ATOM 2180 O O . TYR A 1 279 ? 28.758 5.039 44.625 1.00 24.11 279 TYR A O 1
ATOM 2189 N N . GLU A 1 280 ? 29.255 7.172 45.149 1.00 24.48 280 GLU A N 1
ATOM 2190 C CA . GLU A 1 280 ? 28.270 7.787 44.267 1.00 25.09 280 GLU A CA 1
ATOM 2191 C C . GLU A 1 280 ? 28.965 8.801 43.360 1.00 25.51 280 GLU A C 1
ATOM 2192 O O . GLU A 1 280 ? 29.888 9.498 43.792 1.00 25.14 280 GLU A O 1
ATOM 2198 N N . VAL A 1 281 ? 28.534 8.866 42.102 1.00 25.84 281 VAL A N 1
ATOM 2199 C CA . VAL A 1 281 ? 29.130 9.780 41.133 1.00 26.38 281 VAL A CA 1
ATOM 2200 C C . VAL A 1 281 ? 28.057 10.649 40.482 1.00 26.24 281 VAL A C 1
ATOM 2201 O O . VAL A 1 281 ? 26.959 10.182 40.200 1.00 26.00 281 VAL A O 1
ATOM 2205 N N . GLU A 1 282 ? 28.374 11.926 40.294 1.00 26.27 282 GLU A N 1
ATOM 2206 C CA . GLU A 1 282 ? 27.525 12.855 39.561 1.00 26.55 282 GLU A CA 1
ATOM 2207 C C . GLU A 1 282 ? 28.205 13.143 38.224 1.00 26.04 282 GLU A C 1
ATOM 2208 O O . GLU A 1 282 ? 29.398 13.423 38.182 1.00 25.59 282 GLU A O 1
ATOM 2214 N N . GLY A 1 283 ? 27.448 13.061 37.136 1.00 25.74 283 GLY A N 1
ATOM 2215 C CA . GLY A 1 283 ? 28.020 13.119 35.805 1.00 25.56 283 GLY A CA 1
ATOM 2216 C C . GLY A 1 283 ? 28.643 11.801 35.359 1.00 25.48 283 GLY A C 1
ATOM 2217 O O . GLY A 1 283 ? 28.943 10.911 36.162 1.00 24.61 283 GLY A O 1
ATOM 2218 N N . GLY A 1 284 ? 28.834 11.685 34.052 1.00 25.61 284 GLY A N 1
ATOM 2219 C CA . GLY A 1 284 ? 29.389 10.490 33.452 1.00 26.02 284 GLY A CA 1
ATOM 2220 C C . GLY A 1 284 ? 28.300 9.473 33.182 1.00 26.47 284 GLY A C 1
ATOM 2221 O O . GLY A 1 284 ? 27.300 9.420 33.889 1.00 26.58 284 GLY A O 1
ATOM 2222 N N . VAL A 1 285 ? 28.478 8.687 32.131 1.00 27.28 285 VAL A N 1
ATOM 2223 C CA . VAL A 1 285 ? 27.583 7.583 31.830 1.00 27.86 285 VAL A CA 1
ATOM 2224 C C . VAL A 1 285 ? 28.297 6.325 32.298 1.00 28.69 285 VAL A C 1
ATOM 2225 O O . VAL A 1 285 ? 29.449 6.115 31.923 1.00 28.91 285 VAL A O 1
ATOM 2229 N N . PRO A 1 286 ? 27.648 5.506 33.126 1.00 29.84 286 PRO A N 1
ATOM 2230 C CA . PRO A 1 286 ? 28.225 4.220 33.544 1.00 30.86 286 PRO A CA 1
ATOM 2231 C C . PRO A 1 286 ? 28.516 3.313 32.352 1.00 31.84 286 PRO A C 1
ATOM 2232 O O . PRO A 1 286 ? 27.634 3.039 31.539 1.00 31.97 286 PRO A O 1
ATOM 2236 N N . SER A 1 287 ? 29.753 2.860 32.249 1.00 33.29 287 SER A N 1
ATOM 2237 C CA . SER A 1 287 ? 30.182 2.087 31.094 1.00 34.51 287 SER A CA 1
ATOM 2238 C C . SER A 1 287 ? 29.718 0.642 31.237 1.00 35.34 287 SER A C 1
ATOM 2239 O O . SER A 1 287 ? 30.202 -0.072 32.104 1.00 35.33 287 SER A O 1
ATOM 2242 N N . GLY A 1 288 ? 28.737 0.245 30.422 1.00 36.40 288 GLY A N 1
ATOM 2243 C CA . GLY A 1 288 ? 28.385 -1.157 30.246 1.00 37.03 288 GLY A CA 1
ATOM 2244 C C . GLY A 1 288 ? 27.116 -1.653 30.918 1.00 37.78 288 GLY A C 1
ATOM 2245 O O . GLY A 1 288 ? 27.120 -2.723 31.530 1.00 38.32 288 GLY A O 1
ATOM 2246 N N . CYS A 1 289 ? 26.019 -0.913 30.788 1.00 38.47 289 CYS A N 1
ATOM 2247 C CA . CYS A 1 289 ? 24.729 -1.400 31.278 1.00 38.66 289 CYS A CA 1
ATOM 2248 C C . CYS A 1 289 ? 23.531 -0.892 30.449 1.00 38.27 289 CYS A C 1
ATOM 2249 O O . CYS A 1 289 ? 23.664 -0.637 29.257 1.00 38.37 289 CYS A O 1
ATOM 2252 N N . SER A 1 290 ? 22.371 -0.780 31.084 1.00 37.65 290 SER A N 1
ATOM 2253 C CA . SER A 1 290 ? 21.086 -0.558 30.409 1.00 37.15 290 SER A CA 1
ATOM 2254 C C . SER A 1 290 ? 21.002 0.575 29.366 1.00 36.16 290 SER A C 1
ATOM 2255 O O . SER A 1 290 ? 20.915 1.743 29.721 1.00 36.37 290 SER A O 1
ATOM 2258 N N . GLY A 1 291 ? 20.994 0.218 28.082 1.00 34.78 291 GLY A N 1
ATOM 2259 C CA . GLY A 1 291 ? 20.795 1.187 27.017 1.00 33.46 291 GLY A CA 1
ATOM 2260 C C . GLY A 1 291 ? 21.964 2.131 26.806 1.00 32.28 291 GLY A C 1
ATOM 2261 O O . GLY A 1 291 ? 21.823 3.164 26.147 1.00 32.17 291 GLY A O 1
ATOM 2262 N N . THR A 1 292 ? 23.120 1.746 27.335 1.00 30.39 292 THR A N 1
ATOM 2263 C CA . THR A 1 292 ? 24.321 2.571 27.335 1.00 29.26 292 THR A CA 1
ATOM 2264 C C . THR A 1 292 ? 24.698 3.065 25.943 1.00 27.61 292 THR A C 1
ATOM 2265 O O . THR A 1 292 ? 24.959 4.251 25.764 1.00 27.01 292 THR A O 1
ATOM 2269 N N . SER A 1 293 ? 24.743 2.155 24.973 1.00 25.77 293 SER A N 1
ATOM 2270 C CA . SER A 1 293 ? 25.230 2.503 23.643 1.00 24.70 293 SER A CA 1
ATOM 2271 C C . SER A 1 293 ? 24.267 3.448 22.922 1.00 23.22 293 SER A C 1
ATOM 2272 O O . SER A 1 293 ? 24.701 4.388 22.273 1.00 22.54 293 SER A O 1
ATOM 2275 N N . ILE A 1 294 ? 22.967 3.220 23.080 1.00 22.07 294 ILE A N 1
ATOM 2276 C CA . ILE A 1 294 ? 21.958 4.072 22.459 1.00 21.29 294 ILE A CA 1
ATOM 2277 C C . ILE A 1 294 ? 21.883 5.468 23.094 1.00 20.44 294 ILE A C 1
ATOM 2278 O O . ILE A 1 294 ? 21.841 6.457 22.377 1.00 20.07 294 ILE A O 1
ATOM 2283 N N . PHE A 1 295 ? 21.887 5.546 24.422 1.00 19.63 295 PHE A N 1
ATOM 2284 C CA . PHE A 1 295 ? 21.783 6.831 25.122 1.00 19.06 295 PHE A CA 1
ATOM 2285 C C . PHE A 1 295 ? 23.001 7.691 24.823 1.00 18.54 295 PHE A C 1
ATOM 2286 O O . PHE A 1 295 ? 22.858 8.878 24.567 1.00 18.38 295 PHE A O 1
ATOM 2294 N N . ASN A 1 296 ? 24.179 7.072 24.822 1.00 18.07 296 ASN A N 1
ATOM 2295 C CA . ASN A 1 296 ? 25.422 7.729 24.410 1.00 17.97 296 ASN A CA 1
ATOM 2296 C C . ASN A 1 296 ? 25.402 8.253 22.977 1.00 17.63 296 ASN A C 1
ATOM 2297 O O . ASN A 1 296 ? 25.975 9.315 22.697 1.00 16.79 296 ASN A O 1
ATOM 2302 N N . SER A 1 297 ? 24.767 7.491 22.082 1.00 17.35 297 SER A N 1
ATOM 2303 C CA . SER A 1 297 ? 24.611 7.875 20.677 1.00 17.01 297 SER A CA 1
ATOM 2304 C C . SER A 1 297 ? 23.697 9.086 20.538 1.00 16.58 297 SER A C 1
ATOM 2305 O O . SER A 1 297 ? 23.997 10.011 19.786 1.00 16.21 297 SER A O 1
ATOM 2308 N N . MET A 1 298 ? 22.590 9.070 21.278 1.00 16.31 298 MET A N 1
ATOM 2309 C CA . MET A 1 298 ? 21.609 10.158 21.272 1.00 16.05 298 MET A CA 1
ATOM 2310 C C . MET A 1 298 ? 22.243 11.438 21.826 1.00 16.24 298 MET A C 1
ATOM 2311 O O . MET A 1 298 ? 22.042 12.526 21.282 1.00 15.85 298 MET A O 1
ATOM 2316 N N . ILE A 1 299 ? 23.029 11.289 22.896 1.00 16.11 299 ILE A N 1
ATOM 2317 C CA . ILE A 1 299 ? 23.765 12.401 23.497 1.00 16.48 299 ILE A CA 1
ATOM 2318 C C . ILE A 1 299 ? 24.795 12.981 22.521 1.00 16.27 299 ILE A C 1
ATOM 2319 O O . ILE A 1 299 ? 24.950 14.197 22.423 1.00 16.02 299 ILE A O 1
ATOM 2324 N N . ASN A 1 300 ? 25.497 12.107 21.806 1.00 16.21 300 ASN A N 1
ATOM 2325 C CA . ASN A 1 300 ? 26.469 12.539 20.803 1.00 16.41 300 ASN A CA 1
ATOM 2326 C C . ASN A 1 300 ? 25.800 13.352 19.692 1.00 16.45 300 ASN A C 1
ATOM 2327 O O . ASN A 1 300 ? 26.389 14.298 19.168 1.00 16.07 300 ASN A O 1
ATOM 2332 N N . ASN A 1 301 ? 24.560 13.000 19.359 1.00 16.59 301 ASN A N 1
ATOM 2333 C CA . ASN A 1 301 ? 23.792 13.741 18.365 1.00 16.72 301 ASN A CA 1
ATOM 2334 C C . ASN A 1 301 ? 23.492 15.168 18.824 1.00 16.98 301 ASN A C 1
ATOM 2335 O O . ASN A 1 301 ? 23.511 16.099 18.023 1.00 16.74 301 ASN A O 1
ATOM 2340 N N . ILE A 1 302 ? 23.229 15.331 20.116 1.00 17.35 302 ILE A N 1
ATOM 2341 C CA . ILE A 1 302 ? 22.992 16.641 20.699 1.00 17.57 302 ILE A CA 1
ATOM 2342 C C . ILE A 1 302 ? 24.285 17.448 20.694 1.00 17.81 302 ILE A C 1
ATOM 2343 O O . ILE A 1 302 ? 24.283 18.586 20.269 1.00 17.02 302 ILE A O 1
ATOM 2348 N N . ILE A 1 303 ? 25.382 16.838 21.143 1.00 18.42 303 ILE A N 1
ATOM 2349 C CA . ILE A 1 303 ? 26.668 17.522 21.275 1.00 18.74 303 ILE A CA 1
ATOM 2350 C C . ILE A 1 303 ? 27.147 18.052 19.938 1.00 18.88 303 ILE A C 1
ATOM 2351 O O . ILE A 1 303 ? 27.520 19.216 19.826 1.00 19.24 303 ILE A O 1
ATOM 2356 N N . ILE A 1 304 ? 27.146 17.193 18.926 1.00 18.94 304 ILE A N 1
ATOM 2357 C CA . ILE A 1 304 ? 27.702 17.552 17.633 1.00 18.97 304 ILE A CA 1
ATOM 2358 C C . ILE A 1 304 ? 26.908 18.715 17.037 1.00 19.12 304 ILE A C 1
ATOM 2359 O O . ILE A 1 304 ? 27.489 19.618 16.443 1.00 18.52 304 ILE A O 1
ATOM 2364 N N . ARG A 1 305 ? 25.589 18.688 17.221 1.00 19.43 305 ARG A N 1
ATOM 2365 C CA . ARG A 1 305 ? 24.719 19.758 16.751 1.00 19.79 305 ARG A CA 1
ATOM 2366 C C . ARG A 1 305 ? 25.086 21.068 17.435 1.00 20.39 305 ARG A C 1
ATOM 2367 O O . ARG A 1 305 ? 25.303 22.076 16.764 1.00 20.28 305 ARG A O 1
ATOM 2375 N N . THR A 1 306 ? 25.189 21.048 18.764 1.00 20.97 306 THR A N 1
ATOM 2376 C CA . THR A 1 306 ? 25.439 22.285 19.503 1.00 21.52 306 THR A CA 1
ATOM 2377 C C . THR A 1 306 ? 26.853 22.815 19.253 1.00 21.54 306 THR A C 1
ATOM 2378 O O . THR A 1 306 ? 27.031 24.023 19.177 1.00 22.00 306 THR A O 1
ATOM 2382 N N . LEU A 1 307 ? 27.839 21.926 19.106 1.00 21.44 307 LEU A N 1
ATOM 2383 C CA . LEU A 1 307 ? 29.230 22.333 18.857 1.00 21.37 307 LEU A CA 1
ATOM 2384 C C . LEU A 1 307 ? 29.415 22.999 17.501 1.00 21.58 307 LEU A C 1
ATOM 2385 O O . LEU A 1 307 ? 30.191 23.940 17.377 1.00 21.24 307 LEU A O 1
ATOM 2390 N N . VAL A 1 308 ? 28.731 22.489 16.478 1.00 21.85 308 VAL A N 1
ATOM 2391 C CA . VAL A 1 308 ? 28.764 23.112 15.159 1.00 22.02 308 VAL A CA 1
ATOM 2392 C C . VAL A 1 308 ? 28.056 24.466 15.226 1.00 22.67 308 VAL A C 1
ATOM 2393 O O . VAL A 1 308 ? 28.484 25.425 14.598 1.00 22.42 308 VAL A O 1
ATOM 2397 N N . LEU A 1 309 ? 26.979 24.524 16.001 1.00 23.43 309 LEU A N 1
ATOM 2398 C CA . LEU A 1 309 ? 26.210 25.746 16.183 1.00 24.28 309 LEU A CA 1
ATOM 2399 C C . LEU A 1 309 ? 27.041 26.813 16.900 1.00 24.95 309 LEU A C 1
ATOM 2400 O O . LEU A 1 309 ? 26.936 27.982 16.578 1.00 25.10 309 LEU A O 1
ATOM 2405 N N . ASP A 1 310 ? 27.857 26.398 17.870 1.00 25.92 310 ASP A N 1
ATOM 2406 C CA . ASP A 1 310 ? 28.673 27.319 18.663 1.00 26.55 310 ASP A CA 1
ATOM 2407 C C . ASP A 1 310 ? 29.770 27.938 17.805 1.00 27.50 310 ASP A C 1
ATOM 2408 O O . ASP A 1 310 ? 30.135 29.100 17.994 1.00 28.10 310 ASP A O 1
ATOM 2413 N N . ALA A 1 311 ? 30.313 27.142 16.885 1.00 28.43 311 ALA A N 1
ATOM 2414 C CA . ALA A 1 311 ? 31.445 27.550 16.050 1.00 29.04 311 ALA A CA 1
ATOM 2415 C C . ALA A 1 311 ? 31.028 28.380 14.821 1.00 29.88 311 ALA A C 1
ATOM 2416 O O . ALA A 1 311 ? 31.791 29.220 14.341 1.00 29.80 311 ALA A O 1
ATOM 2418 N N . TYR A 1 312 ? 29.825 28.118 14.319 1.00 30.73 312 TYR A N 1
ATOM 2419 C CA . TYR A 1 312 ? 29.305 28.725 13.096 1.00 31.76 312 TYR A CA 1
ATOM 2420 C C . TYR A 1 312 ? 27.853 29.091 13.340 1.00 32.61 312 TYR A C 1
ATOM 2421 O O . TYR A 1 312 ? 27.089 28.247 13.795 1.00 32.56 312 TYR A O 1
ATOM 2430 N N . LYS A 1 313 ? 27.444 30.314 13.014 1.00 33.85 313 LYS A N 1
ATOM 2431 C CA . LYS A 1 313 ? 26.076 30.740 13.359 1.00 35.22 313 LYS A CA 1
ATOM 2432 C C . LYS A 1 313 ? 25.157 31.101 12.183 1.00 35.30 313 LYS A C 1
ATOM 2433 O O . LYS A 1 313 ? 24.201 31.867 12.352 1.00 35.84 313 LYS A O 1
ATOM 2439 N N . HIS A 1 314 ? 25.426 30.517 11.013 1.00 35.25 314 HIS A N 1
ATOM 2440 C CA . HIS A 1 314 ? 24.453 30.488 9.914 1.00 35.20 314 HIS A CA 1
ATOM 2441 C C . HIS A 1 314 ? 24.254 29.042 9.440 1.00 34.63 314 HIS A C 1
ATOM 2442 O O . HIS A 1 314 ? 24.215 28.766 8.239 1.00 34.78 314 HIS A O 1
ATOM 2449 N N . ILE A 1 315 ? 24.108 28.127 10.393 1.00 33.79 315 ILE A N 1
ATOM 2450 C CA . ILE A 1 315 ? 24.112 26.696 10.100 1.00 33.11 315 ILE A CA 1
ATOM 2451 C C . ILE A 1 315 ? 22.706 26.163 9.864 1.00 32.28 315 ILE A C 1
ATOM 2452 O O . ILE A 1 315 ? 21.753 26.589 10.499 1.00 32.37 315 ILE A O 1
ATOM 2457 N N . ASP A 1 316 ? 22.606 25.220 8.938 1.00 31.54 316 ASP A N 1
ATOM 2458 C CA . ASP A 1 316 ? 21.367 24.542 8.619 1.00 31.09 316 ASP A CA 1
ATOM 2459 C C . ASP A 1 316 ? 21.472 23.092 9.100 1.00 30.42 316 ASP A C 1
ATOM 2460 O O . ASP A 1 316 ? 22.158 22.280 8.485 1.00 30.29 316 ASP A O 1
ATOM 2465 N N . LEU A 1 317 ? 20.777 22.776 10.190 1.00 29.68 317 LEU A N 1
ATOM 2466 C CA . LEU A 1 317 ? 20.887 21.464 10.838 1.00 28.92 317 LEU A CA 1
ATOM 2467 C C . LEU A 1 317 ? 20.296 20.321 10.017 1.00 28.49 317 LEU A C 1
ATOM 2468 O O . LEU A 1 317 ? 20.651 19.165 10.231 1.00 28.47 317 LEU A O 1
ATOM 2473 N N . ASP A 1 318 ? 19.393 20.646 9.092 1.00 28.02 318 ASP A N 1
ATOM 2474 C CA . ASP A 1 318 ? 18.894 19.681 8.106 1.00 27.73 318 ASP A CA 1
ATOM 2475 C C . ASP A 1 318 ? 20.022 19.090 7.237 1.00 27.08 318 ASP A C 1
ATOM 2476 O O . ASP A 1 318 ? 19.913 17.964 6.746 1.00 27.03 318 ASP A O 1
ATOM 2481 N N . LYS A 1 319 ? 21.097 19.851 7.055 1.00 26.34 319 LYS A N 1
ATOM 2482 C CA . LYS A 1 319 ? 22.228 19.428 6.230 1.00 26.19 319 LYS A CA 1
ATOM 2483 C C . LYS A 1 319 ? 23.408 18.857 7.025 1.00 25.39 319 LYS A C 1
ATOM 2484 O O . LYS A 1 319 ? 24.424 18.499 6.426 1.00 25.19 319 LYS A O 1
ATOM 2490 N N . LEU A 1 320 ? 23.270 18.782 8.354 1.00 24.41 320 LEU A N 1
ATOM 2491 C CA . LEU A 1 320 ? 24.277 18.184 9.241 1.00 23.73 320 LEU A CA 1
ATOM 2492 C C . LEU A 1 320 ? 23.908 16.714 9.479 1.00 23.04 320 LEU A C 1
ATOM 2493 O O . LEU A 1 320 ? 23.105 16.384 10.353 1.00 22.82 320 LEU A O 1
ATOM 2498 N N . LYS A 1 321 ? 24.471 15.833 8.666 1.00 22.37 321 LYS A N 1
ATOM 2499 C CA . LYS A 1 321 ? 24.133 14.416 8.716 1.00 21.70 321 LYS A CA 1
ATOM 2500 C C . LYS A 1 321 ? 25.068 13.746 9.720 1.00 20.73 321 LYS A C 1
ATOM 2501 O O . LYS A 1 321 ? 26.273 13.913 9.629 1.00 20.25 321 LYS A O 1
ATOM 2507 N N . ILE A 1 322 ? 24.507 13.018 10.689 1.00 19.74 322 ILE A N 1
ATOM 2508 C CA . ILE A 1 322 ? 25.290 12.418 11.773 1.00 18.86 322 ILE A CA 1
ATOM 2509 C C . ILE A 1 322 ? 24.974 10.931 11.954 1.00 18.53 322 ILE A C 1
ATOM 2510 O O . ILE A 1 322 ? 23.809 10.528 11.954 1.00 17.99 322 ILE A O 1
ATOM 2515 N N . ILE A 1 323 ? 26.021 10.126 12.132 1.00 18.09 323 ILE A N 1
ATOM 2516 C CA . ILE A 1 323 ? 25.877 8.728 12.551 1.00 17.81 323 ILE A CA 1
ATOM 2517 C C . ILE A 1 323 ? 26.836 8.428 13.713 1.00 17.67 323 ILE A C 1
ATOM 2518 O O . ILE A 1 323 ? 28.044 8.505 13.546 1.00 17.30 323 ILE A O 1
ATOM 2523 N N . ALA A 1 324 ? 26.295 8.035 14.864 1.00 17.50 324 ALA A N 1
ATOM 2524 C CA . ALA A 1 324 ? 27.101 7.800 16.063 1.00 17.73 324 ALA A CA 1
ATOM 2525 C C . ALA A 1 324 ? 26.913 6.387 16.621 1.00 17.91 324 ALA A C 1
ATOM 2526 O O . ALA A 1 324 ? 25.816 5.847 16.603 1.00 18.15 324 ALA A O 1
ATOM 2528 N N . TYR A 1 325 ? 27.998 5.781 17.088 1.00 18.43 325 TYR A N 1
ATOM 2529 C CA . TYR A 1 325 ? 27.936 4.551 17.880 1.00 18.92 325 TYR A CA 1
ATOM 2530 C C . TYR A 1 325 ? 28.620 4.842 19.210 1.00 19.01 325 TYR A C 1
ATOM 2531 O O . TYR A 1 325 ? 29.828 4.706 19.339 1.00 19.07 325 TYR A O 1
ATOM 2540 N N . GLY A 1 326 ? 27.837 5.241 20.202 1.00 19.44 326 GLY A N 1
ATOM 2541 C CA . GLY A 1 326 ? 28.388 5.695 21.463 1.00 19.64 326 GLY A CA 1
ATOM 2542 C C . GLY A 1 326 ? 29.237 6.938 21.253 1.00 19.93 326 GLY A C 1
ATOM 2543 O O . GLY A 1 326 ? 28.767 7.952 20.722 1.00 20.02 326 GLY A O 1
ATOM 2544 N N . ASP A 1 327 ? 30.501 6.843 21.649 1.00 20.09 327 ASP A N 1
ATOM 2545 C CA . ASP A 1 327 ? 31.446 7.952 21.523 1.00 20.53 327 ASP A CA 1
ATOM 2546 C C . ASP A 1 327 ? 31.988 8.137 20.096 1.00 20.56 327 ASP A C 1
ATOM 2547 O O . ASP A 1 327 ? 32.503 9.205 19.752 1.00 20.76 327 ASP A O 1
ATOM 2552 N N . ASP A 1 328 ? 31.862 7.097 19.281 1.00 20.48 328 ASP A N 1
ATOM 2553 C CA . ASP A 1 328 ? 32.390 7.079 17.922 1.00 20.71 328 ASP A CA 1
ATOM 2554 C C . ASP A 1 328 ? 31.383 7.742 16.998 1.00 20.48 328 ASP A C 1
ATOM 2555 O O . ASP A 1 328 ? 30.224 7.335 16.963 1.00 20.52 328 ASP A O 1
ATOM 2560 N N . VAL A 1 329 ? 31.811 8.770 16.270 1.00 20.16 329 VAL A N 1
ATOM 2561 C CA . VAL A 1 329 ? 30.906 9.514 15.404 1.00 20.29 329 VAL A CA 1
ATOM 2562 C C . VAL A 1 329 ? 31.558 9.923 14.081 1.00 20.42 329 VAL A C 1
ATOM 2563 O O . VAL A 1 329 ? 32.740 10.263 14.018 1.00 20.13 329 VAL A O 1
ATOM 2567 N N . ILE A 1 330 ? 30.763 9.856 13.023 1.00 20.84 330 ILE A N 1
ATOM 2568 C CA . ILE A 1 330 ? 31.135 10.398 11.717 1.00 21.45 330 ILE A CA 1
ATOM 2569 C C . ILE A 1 330 ? 29.974 11.260 11.228 1.00 21.55 330 ILE A C 1
ATOM 2570 O O . ILE A 1 330 ? 28.811 10.932 11.452 1.00 21.52 330 ILE A O 1
ATOM 2575 N N . PHE A 1 331 ? 30.286 12.383 10.597 1.00 21.99 331 PHE A N 1
ATOM 2576 C CA . PHE A 1 331 ? 29.248 13.310 10.147 1.00 22.32 331 PHE A CA 1
ATOM 2577 C C . PHE A 1 331 ? 29.652 14.122 8.917 1.00 22.85 331 PHE A C 1
ATOM 2578 O O . PHE A 1 331 ? 30.806 14.127 8.509 1.00 22.52 331 PHE A O 1
ATOM 2586 N N . SER A 1 332 ? 28.674 14.772 8.302 1.00 23.79 332 SER A N 1
ATOM 2587 C CA . SER A 1 332 ? 28.923 15.597 7.127 1.00 24.83 332 SER A CA 1
ATOM 2588 C C . SER A 1 332 ? 28.062 16.854 7.120 1.00 25.75 332 SER A C 1
ATOM 2589 O O . SER A 1 332 ? 27.037 16.932 7.792 1.00 25.38 332 SER A O 1
ATOM 2592 N N . TYR A 1 333 ? 28.519 17.847 6.372 1.00 27.16 333 TYR A N 1
ATOM 2593 C CA . TYR A 1 333 ? 27.765 19.072 6.156 1.00 28.37 333 TYR A CA 1
ATOM 2594 C C . TYR A 1 333 ? 27.853 19.418 4.678 1.00 29.91 333 TYR A C 1
ATOM 2595 O O . TYR A 1 333 ? 28.757 18.941 3.991 1.00 30.36 333 TYR A O 1
ATOM 2604 N N . LYS A 1 334 ? 26.913 20.223 4.182 1.00 31.68 334 LYS A N 1
ATOM 2605 C CA . LYS A 1 334 ? 26.849 20.544 2.749 1.00 33.08 334 LYS A CA 1
ATOM 2606 C C . LYS A 1 334 ? 28.126 21.205 2.204 1.00 33.71 334 LYS A C 1
ATOM 2607 O O . LYS A 1 334 ? 28.416 21.080 1.021 1.00 33.77 334 LYS A O 1
ATOM 2613 N N . TYR A 1 335 ? 28.874 21.905 3.058 1.00 34.71 335 TYR A N 1
ATOM 2614 C CA . TYR A 1 335 ? 30.200 22.421 2.687 1.00 35.57 335 TYR A CA 1
ATOM 2615 C C . TYR A 1 335 ? 31.220 22.255 3.821 1.00 35.76 335 TYR A C 1
ATOM 2616 O O . TYR A 1 335 ? 30.887 21.760 4.900 1.00 35.76 335 TYR A O 1
ATOM 2625 N N . LYS A 1 336 ? 32.462 22.662 3.553 1.00 35.97 336 LYS A N 1
ATOM 2626 C CA . LYS A 1 336 ? 33.596 22.431 4.452 1.00 36.19 336 LYS A CA 1
ATOM 2627 C C . LYS A 1 336 ? 33.509 23.194 5.768 1.00 35.79 336 LYS A C 1
ATOM 2628 O O . LYS A 1 336 ? 33.331 24.413 5.784 1.00 35.93 336 LYS A O 1
ATOM 2634 N N . LEU A 1 337 ? 33.654 22.455 6.867 1.00 35.42 337 LEU A N 1
ATOM 2635 C CA . LEU A 1 337 ? 33.771 23.026 8.204 1.00 34.95 337 LEU A CA 1
ATOM 2636 C C . LEU A 1 337 ? 35.158 22.704 8.764 1.00 34.71 337 LEU A C 1
ATOM 2637 O O . LEU A 1 337 ? 35.785 21.730 8.362 1.00 34.47 337 LEU A O 1
ATOM 2642 N N . ASP A 1 338 ? 35.632 23.537 9.687 1.00 34.44 338 ASP A N 1
ATOM 2643 C CA . ASP A 1 338 ? 36.933 23.346 10.316 1.00 34.26 338 ASP A CA 1
ATOM 2644 C C . ASP A 1 338 ? 36.735 22.505 11.575 1.00 33.80 338 ASP A C 1
ATOM 2645 O O . ASP A 1 338 ? 36.096 22.947 12.532 1.00 33.37 338 ASP A O 1
ATOM 2650 N N . MET A 1 339 ? 37.278 21.290 11.564 1.00 33.53 339 MET A N 1
ATOM 2651 C CA . MET A 1 339 ? 37.108 20.362 12.683 1.00 33.25 339 MET A CA 1
ATOM 2652 C C . MET A 1 339 ? 37.789 20.871 13.948 1.00 33.13 339 MET A C 1
ATOM 2653 O O . MET A 1 339 ? 37.316 20.595 15.046 1.00 32.84 339 MET A O 1
ATOM 2658 N N . GLU A 1 340 ? 38.891 21.611 13.800 1.00 33.04 340 GLU A N 1
ATOM 2659 C CA . GLU A 1 340 ? 39.529 22.243 14.952 1.00 33.09 340 GLU A CA 1
ATOM 2660 C C . GLU A 1 340 ? 38.604 23.272 15.588 1.00 32.66 340 GLU A C 1
ATOM 2661 O O . GLU A 1 340 ? 38.510 23.331 16.804 1.00 32.72 340 GLU A O 1
ATOM 2667 N N . ALA A 1 341 ? 37.935 24.082 14.771 1.00 32.20 341 ALA A N 1
ATOM 2668 C CA . ALA A 1 341 ? 36.998 25.081 15.288 1.00 32.09 341 ALA A CA 1
ATOM 2669 C C . ALA A 1 341 ? 35.872 24.435 16.102 1.00 31.75 341 ALA A C 1
ATOM 2670 O O . ALA A 1 341 ? 35.521 24.929 17.168 1.00 31.78 341 ALA A O 1
ATOM 2672 N N . ILE A 1 342 ? 35.325 23.329 15.596 1.00 31.41 342 ILE A N 1
ATOM 2673 C CA . ILE A 1 342 ? 34.221 22.618 16.249 1.00 31.15 342 ILE A CA 1
ATOM 2674 C C . ILE A 1 342 ? 34.681 21.936 17.538 1.00 30.69 342 ILE A C 1
ATOM 2675 O O . ILE A 1 342 ? 33.963 21.940 18.538 1.00 30.33 342 ILE A O 1
ATOM 2680 N N . ALA A 1 343 ? 35.887 21.374 17.506 1.00 30.44 343 ALA A N 1
ATOM 2681 C CA . ALA A 1 343 ? 36.464 20.674 18.653 1.00 30.64 343 ALA A CA 1
ATOM 2682 C C . ALA A 1 343 ? 36.726 21.609 19.838 1.00 30.59 343 ALA A C 1
ATOM 2683 O O . ALA A 1 343 ? 36.525 21.231 20.989 1.00 30.43 343 ALA A O 1
ATOM 2685 N N . LYS A 1 344 ? 37.169 22.824 19.541 1.00 30.65 344 LYS A N 1
ATOM 2686 C CA . LYS A 1 344 ? 37.464 23.826 20.565 1.00 30.92 344 LYS A CA 1
ATOM 2687 C C . LYS A 1 344 ? 36.238 24.184 21.403 1.00 30.36 344 LYS A C 1
ATOM 2688 O O . LYS A 1 344 ? 36.358 24.427 22.605 1.00 30.59 344 LYS A O 1
ATOM 2694 N N . GLU A 1 345 ? 35.067 24.204 20.765 1.00 29.90 345 GLU A N 1
ATOM 2695 C CA . GLU A 1 345 ? 33.799 24.510 21.437 1.00 29.46 345 GLU A CA 1
ATOM 2696 C C . GLU A 1 345 ? 33.403 23.470 22.495 1.00 29.46 345 GLU A C 1
ATOM 2697 O O . GLU A 1 345 ? 32.464 23.693 23.265 1.00 29.45 345 GLU A O 1
ATOM 2703 N N . GLY A 1 346 ? 34.095 22.335 22.518 1.00 29.26 346 GLY A N 1
ATOM 2704 C CA . GLY A 1 346 ? 33.833 21.286 23.486 1.00 29.35 346 GLY A CA 1
ATOM 2705 C C . GLY A 1 346 ? 34.369 21.580 24.874 1.00 29.37 346 GLY A C 1
ATOM 2706 O O . GLY A 1 346 ? 33.775 21.156 25.864 1.00 29.04 346 GLY A O 1
ATOM 2707 N N . GLN A 1 347 ? 35.479 22.315 24.937 1.00 29.61 347 GLN A N 1
ATOM 2708 C CA . GLN A 1 347 ? 36.211 22.566 26.188 1.00 29.84 347 GLN A CA 1
ATOM 2709 C C . GLN A 1 347 ? 35.347 23.167 27.288 1.00 29.25 347 GLN A C 1
ATOM 2710 O O . GLN A 1 347 ? 35.446 22.762 28.447 1.00 29.51 347 GLN A O 1
ATOM 2716 N N . LYS A 1 348 ? 34.507 24.131 26.924 1.00 28.66 348 LYS A N 1
ATOM 2717 C CA . LYS A 1 348 ? 33.665 24.828 27.898 1.00 28.28 348 LYS A CA 1
ATOM 2718 C C . LYS A 1 348 ? 32.596 23.925 28.525 1.00 27.64 348 LYS A C 1
ATOM 2719 O O . LYS A 1 348 ? 32.073 24.231 29.587 1.00 27.41 348 LYS A O 1
ATOM 2725 N N . TYR A 1 349 ? 32.269 22.823 27.852 1.00 27.10 349 TYR A N 1
ATOM 2726 C CA . TYR A 1 349 ? 31.372 21.803 28.404 1.00 26.43 349 TYR A CA 1
ATOM 2727 C C . TYR A 1 349 ? 32.124 20.693 29.163 1.00 26.34 349 TYR A C 1
ATOM 2728 O O . TYR A 1 349 ? 31.514 19.889 29.854 1.00 25.69 349 TYR A O 1
ATOM 2737 N N . GLY A 1 350 ? 33.445 20.647 29.013 1.00 26.55 350 GLY A N 1
ATOM 2738 C CA . GLY A 1 350 ? 34.265 19.625 29.640 1.00 26.94 350 GLY A CA 1
ATOM 2739 C C . GLY A 1 350 ? 34.493 18.420 28.746 1.00 27.15 350 GLY A C 1
ATOM 2740 O O . GLY A 1 350 ? 34.881 17.355 29.223 1.00 27.31 350 GLY A O 1
ATOM 2741 N N . LEU A 1 351 ? 34.228 18.576 27.453 1.00 27.36 351 LEU A N 1
ATOM 2742 C CA . LEU A 1 351 ? 34.596 17.564 26.466 1.00 27.77 351 LEU A CA 1
ATOM 2743 C C . LEU A 1 351 ? 36.020 17.821 25.970 1.00 28.00 351 LEU A C 1
ATOM 2744 O O . LEU A 1 351 ? 36.416 18.969 25.772 1.00 27.75 351 LEU A O 1
ATOM 2749 N N . THR A 1 352 ? 36.773 16.743 25.773 1.00 28.57 352 THR A N 1
ATOM 2750 C CA . THR A 1 352 ? 38.119 16.812 25.217 1.00 29.35 352 THR A CA 1
ATOM 2751 C C . THR A 1 352 ? 38.132 16.107 23.865 1.00 29.96 352 THR A C 1
ATOM 2752 O O . THR A 1 352 ? 37.910 14.911 23.790 1.00 29.68 352 THR A O 1
ATOM 2756 N N . ILE A 1 353 ? 38.383 16.860 22.801 1.00 31.13 353 ILE A N 1
ATOM 2757 C CA . ILE A 1 353 ? 38.334 16.322 21.451 1.00 32.18 353 ILE A CA 1
ATOM 2758 C C . ILE A 1 353 ? 39.692 16.521 20.779 1.00 33.25 353 ILE A C 1
ATOM 2759 O O . ILE A 1 353 ? 40.207 17.636 20.735 1.00 33.34 353 ILE A O 1
ATOM 2764 N N . THR A 1 354 ? 40.267 15.420 20.291 1.00 34.60 354 THR A N 1
ATOM 2765 C CA . THR A 1 354 ? 41.542 15.420 19.564 1.00 35.60 354 THR A CA 1
ATOM 2766 C C . THR A 1 354 ? 41.317 14.976 18.118 1.00 36.52 354 THR A C 1
ATOM 2767 O O . THR A 1 354 ? 40.252 14.447 17.793 1.00 36.51 354 THR A O 1
ATOM 2771 N N . PRO A 1 355 ? 42.299 15.195 17.242 1.00 37.78 355 PRO A N 1
ATOM 2772 C CA . PRO A 1 355 ? 42.208 14.702 15.860 1.00 38.67 355 PRO A CA 1
ATOM 2773 C C . PRO A 1 355 ? 42.061 13.176 15.774 1.00 39.69 355 PRO A C 1
ATOM 2774 O O . PRO A 1 355 ? 42.565 12.450 16.640 1.00 39.27 355 PRO A O 1
ATOM 2778 N N . ALA A 1 356 ? 41.383 12.712 14.726 1.00 40.98 356 ALA A N 1
ATOM 2779 C CA . ALA A 1 356 ? 41.096 11.289 14.545 1.00 42.18 356 ALA A CA 1
ATOM 2780 C C . ALA A 1 356 ? 42.357 10.430 14.366 1.00 43.34 356 ALA A C 1
ATOM 2781 O O . ALA A 1 356 ? 43.349 10.874 13.779 1.00 43.53 356 ALA A O 1
ATOM 2783 N N . ASP A 1 357 ? 42.296 9.198 14.875 1.00 44.61 357 ASP A N 1
ATOM 2784 C CA . ASP A 1 357 ? 43.367 8.206 14.716 1.00 45.69 357 ASP A CA 1
ATOM 2785 C C . ASP A 1 357 ? 44.710 8.702 15.257 1.00 46.58 357 ASP A C 1
ATOM 2786 O O . ASP A 1 357 ? 45.738 8.602 14.582 1.00 46.78 357 ASP A O 1
ATOM 2791 N N . LYS A 1 358 ? 44.674 9.239 16.479 1.00 47.66 358 LYS A N 1
ATOM 2792 C CA . LYS A 1 358 ? 45.854 9.746 17.188 1.00 48.51 358 LYS A CA 1
ATOM 2793 C C . LYS A 1 358 ? 46.765 10.624 16.322 1.00 49.03 358 LYS A C 1
ATOM 2794 O O . LYS A 1 358 ? 47.991 10.565 16.437 1.00 49.37 358 LYS A O 1
ATOM 2800 N N . SER A 1 359 ? 46.154 11.452 15.472 1.00 49.53 359 SER A N 1
ATOM 2801 C CA . SER A 1 359 ? 46.893 12.335 14.565 1.00 49.83 359 SER A CA 1
ATOM 2802 C C . SER A 1 359 ? 47.432 13.552 15.331 1.00 50.01 359 SER A C 1
ATOM 2803 O O . SER A 1 359 ? 46.993 13.835 16.447 1.00 49.89 359 SER A O 1
ATOM 2806 N N . SER A 1 360 ? 48.399 14.248 14.736 1.00 50.25 360 SER A N 1
ATOM 2807 C CA . SER A 1 360 ? 49.019 15.416 15.372 1.00 50.46 360 SER A CA 1
ATOM 2808 C C . SER A 1 360 ? 48.175 16.669 15.163 1.00 50.42 360 SER A C 1
ATOM 2809 O O . SER A 1 360 ? 47.990 17.465 16.086 1.00 50.41 360 SER A O 1
ATOM 2812 N N . GLU A 1 361 ? 47.673 16.830 13.941 1.00 50.40 361 GLU A N 1
ATOM 2813 C CA . GLU A 1 361 ? 46.925 18.019 13.546 1.00 50.44 361 GLU A CA 1
ATOM 2814 C C . GLU A 1 361 ? 45.521 17.655 13.056 1.00 49.86 361 GLU A C 1
ATOM 2815 O O . GLU A 1 361 ? 45.267 16.519 12.637 1.00 49.86 361 GLU A O 1
ATOM 2821 N N . PHE A 1 362 ? 44.617 18.628 13.116 1.00 49.20 362 PHE A N 1
ATOM 2822 C CA . PHE A 1 362 ? 43.281 18.480 12.540 1.00 48.73 362 PHE A CA 1
ATOM 2823 C C . PHE A 1 362 ? 43.359 18.708 11.030 1.00 48.15 362 PHE A C 1
ATOM 2824 O O . PHE A 1 362 ? 43.450 19.849 10.582 1.00 48.27 362 PHE A O 1
ATOM 2832 N N . LYS A 1 363 ? 43.330 17.619 10.258 1.00 47.34 363 LYS A N 1
ATOM 2833 C CA . LYS A 1 363 ? 43.425 17.676 8.792 1.00 46.64 363 LYS A CA 1
ATOM 2834 C C . LYS A 1 363 ? 42.136 17.205 8.109 1.00 45.60 363 LYS A C 1
ATOM 2835 O O . LYS A 1 363 ? 41.343 16.470 8.701 1.00 45.50 363 LYS A O 1
ATOM 2841 N N . GLU A 1 364 ? 41.937 17.626 6.860 1.00 44.34 364 GLU A N 1
ATOM 2842 C CA . GLU A 1 364 ? 40.745 17.245 6.094 1.00 43.37 364 GLU A CA 1
ATOM 2843 C C . GLU A 1 364 ? 40.719 15.744 5.832 1.00 41.92 364 GLU A C 1
ATOM 2844 O O . GLU A 1 364 ? 41.762 15.120 5.623 1.00 41.97 364 GLU A O 1
ATOM 2850 N N . LEU A 1 365 ? 39.514 15.185 5.832 1.00 40.15 365 LEU A N 1
ATOM 2851 C CA . LEU A 1 365 ? 39.303 13.759 5.638 1.00 38.62 365 LEU A CA 1
ATOM 2852 C C . LEU A 1 365 ? 38.444 13.494 4.414 1.00 37.27 365 LEU A C 1
ATOM 2853 O O . LEU A 1 365 ? 37.621 14.321 4.034 1.00 36.94 365 LEU A O 1
ATOM 2858 N N . ASP A 1 366 ? 38.661 12.330 3.812 1.00 35.76 366 ASP A N 1
ATOM 2859 C CA . ASP A 1 366 ? 37.756 11.735 2.831 1.00 34.84 366 ASP A CA 1
ATOM 2860 C C . ASP A 1 366 ? 37.560 10.250 3.204 1.00 33.72 366 ASP A C 1
ATOM 2861 O O . ASP A 1 366 ? 38.056 9.798 4.242 1.00 33.30 366 ASP A O 1
ATOM 2866 N N . TYR A 1 367 ? 36.846 9.494 2.373 1.00 32.46 367 TYR A N 1
ATOM 2867 C CA . TYR A 1 367 ? 36.637 8.062 2.623 1.00 31.63 367 TYR A CA 1
ATOM 2868 C C . TYR A 1 367 ? 37.908 7.206 2.467 1.00 31.24 367 TYR A C 1
ATOM 2869 O O . TYR A 1 367 ? 37.922 6.037 2.852 1.00 31.53 367 TYR A O 1
ATOM 2878 N N . GLY A 1 368 ? 38.970 7.789 1.917 1.00 30.74 368 GLY A N 1
ATOM 2879 C CA . GLY A 1 368 ? 40.258 7.121 1.806 1.00 29.99 368 GLY A CA 1
ATOM 2880 C C . GLY A 1 368 ? 40.985 6.906 3.125 1.00 29.52 368 GLY A C 1
ATOM 2881 O O . GLY A 1 368 ? 41.722 5.934 3.260 1.00 29.35 368 GLY A O 1
ATOM 2882 N N . ASN A 1 369 ? 40.776 7.803 4.091 1.00 28.78 369 ASN A N 1
ATOM 2883 C CA . ASN A 1 369 ? 41.478 7.753 5.382 1.00 28.22 369 ASN A CA 1
ATOM 2884 C C . ASN A 1 369 ? 40.589 7.906 6.628 1.00 27.19 369 ASN A C 1
ATOM 2885 O O . ASN A 1 369 ? 41.093 7.912 7.740 1.00 27.34 369 ASN A O 1
ATOM 2890 N N . VAL A 1 370 ? 39.280 8.032 6.444 1.00 26.34 370 VAL A N 1
ATOM 2891 C CA . VAL A 1 370 ? 38.348 8.160 7.565 1.00 25.58 370 VAL A CA 1
ATOM 2892 C C . VAL A 1 370 ? 38.115 6.805 8.238 1.00 24.72 370 VAL A C 1
ATOM 2893 O O . VAL A 1 370 ? 38.124 5.765 7.579 1.00 24.45 370 VAL A O 1
ATOM 2897 N N . THR A 1 371 ? 37.907 6.83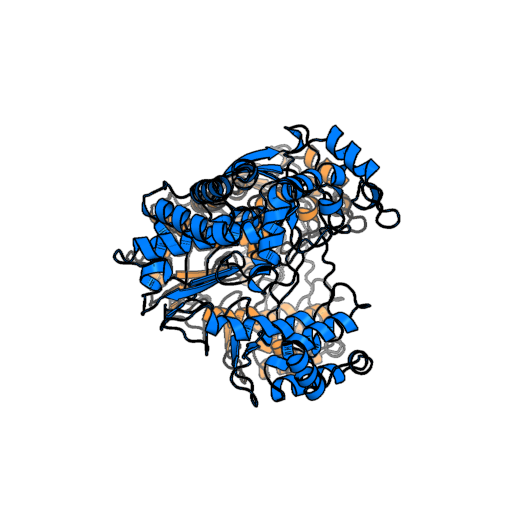5 9.552 1.00 23.94 371 THR A N 1
ATOM 2898 C CA . THR A 1 371 ? 37.653 5.629 10.339 1.00 23.37 371 THR A CA 1
ATOM 2899 C C . THR A 1 371 ? 36.296 5.704 11.056 1.00 22.52 371 THR A C 1
ATOM 2900 O O . THR A 1 371 ? 35.851 6.783 11.454 1.00 22.77 371 THR A O 1
ATOM 2904 N N . PHE A 1 372 ? 35.639 4.551 11.195 1.00 21.21 372 PHE A N 1
ATOM 2905 C CA . PHE A 1 372 ? 34.387 4.419 11.940 1.00 20.08 372 PHE A CA 1
ATOM 2906 C C . PHE A 1 372 ? 34.273 2.977 12.436 1.00 19.64 372 PHE A C 1
ATOM 2907 O O . PHE A 1 372 ? 34.404 2.030 11.654 1.00 19.38 372 PHE A O 1
ATOM 2915 N N . LEU A 1 373 ? 34.021 2.817 13.730 1.00 18.89 373 LEU A N 1
ATOM 2916 C CA . LEU A 1 373 ? 34.059 1.507 14.384 1.00 18.58 373 LEU A CA 1
ATOM 2917 C C . LEU A 1 373 ? 35.383 0.774 14.108 1.00 18.62 373 LEU A C 1
ATOM 2918 O O . LEU A 1 373 ? 35.395 -0.395 13.759 1.00 18.25 373 LEU A O 1
ATOM 2923 N N . LYS A 1 374 ? 36.489 1.497 14.265 1.00 19.37 374 LYS A N 1
ATOM 2924 C CA . LYS A 1 374 ? 37.859 1.012 14.011 1.00 19.94 374 LYS A CA 1
ATOM 2925 C C . LYS A 1 374 ? 38.194 0.702 12.539 1.00 20.02 374 LYS A C 1
ATOM 2926 O O . LYS A 1 374 ? 39.346 0.392 12.217 1.00 20.15 374 LYS A O 1
ATOM 2932 N N . ARG A 1 375 ? 37.214 0.826 11.645 1.00 20.07 375 ARG A N 1
ATOM 2933 C CA . ARG A 1 375 ? 37.343 0.345 10.276 1.00 20.12 375 ARG A CA 1
ATOM 2934 C C . ARG A 1 375 ? 37.529 1.475 9.276 1.00 20.46 375 ARG A C 1
ATOM 2935 O O . ARG A 1 375 ? 36.943 2.537 9.424 1.00 20.65 375 ARG A O 1
ATOM 2943 N N . GLY A 1 376 ? 38.324 1.230 8.240 1.00 21.03 376 GLY A N 1
ATOM 2944 C CA . GLY A 1 376 ? 38.423 2.140 7.106 1.00 21.55 376 GLY A CA 1
ATOM 2945 C C . GLY A 1 376 ? 37.419 1.795 6.014 1.00 21.96 376 GLY A C 1
ATOM 2946 O O . GLY A 1 376 ? 36.578 0.920 6.197 1.00 21.36 376 GLY A O 1
ATOM 2947 N N . PHE A 1 377 ? 37.534 2.473 4.873 1.00 22.98 377 PHE A N 1
ATOM 2948 C CA . PHE A 1 377 ? 36.583 2.344 3.761 1.00 23.83 377 PHE A CA 1
ATOM 2949 C C . PHE A 1 377 ? 37.342 2.133 2.449 1.00 25.10 377 PHE A C 1
ATOM 2950 O O . PHE A 1 377 ? 38.184 2.944 2.084 1.00 25.47 377 PHE A O 1
ATOM 2958 N N . ARG A 1 378 ? 37.028 1.057 1.738 1.00 26.61 378 ARG A N 1
ATOM 2959 C CA . ARG A 1 378 ? 37.746 0.695 0.518 1.00 28.26 378 ARG A CA 1
ATOM 2960 C C . ARG A 1 378 ? 36.782 0.169 -0.542 1.00 28.72 378 ARG A C 1
ATOM 2961 O O . ARG A 1 378 ? 36.059 -0.792 -0.303 1.00 28.46 378 ARG A O 1
ATOM 2969 N N . GLN A 1 379 ? 36.791 0.793 -1.715 1.00 29.61 379 GLN A N 1
ATOM 2970 C CA . GLN A 1 379 ? 35.937 0.356 -2.823 1.00 30.33 379 GLN A CA 1
ATOM 2971 C C . GLN A 1 379 ? 36.308 -1.049 -3.274 1.00 31.16 379 GLN A C 1
ATOM 2972 O O . GLN A 1 379 ? 37.485 -1.401 -3.308 1.00 31.10 379 GLN A O 1
ATOM 2978 N N . ASP A 1 380 ? 35.293 -1.838 -3.624 1.00 32.42 380 ASP A N 1
ATOM 2979 C CA . ASP A 1 380 ? 35.481 -3.191 -4.136 1.00 33.20 380 ASP A CA 1
ATOM 2980 C C . ASP A 1 380 ? 36.136 -3.127 -5.510 1.00 34.24 380 ASP A C 1
ATOM 2981 O O . ASP A 1 380 ? 36.012 -2.132 -6.224 1.00 34.30 380 ASP A O 1
ATOM 2986 N N . ASP A 1 381 ? 36.825 -4.210 -5.858 1.00 35.43 381 ASP A N 1
ATOM 2987 C CA . ASP A 1 381 ? 37.594 -4.328 -7.103 1.00 36.22 381 ASP A CA 1
ATOM 2988 C C . ASP A 1 381 ? 36.680 -4.286 -8.346 1.00 36.29 381 ASP A C 1
ATOM 2989 O O . ASP A 1 381 ? 36.859 -3.449 -9.238 1.00 36.21 381 ASP A O 1
ATOM 2994 N N . LYS A 1 382 ? 35.687 -5.173 -8.370 1.00 36.37 382 LYS A N 1
ATOM 2995 C CA . LYS A 1 382 ? 34.769 -5.321 -9.508 1.00 36.36 382 LYS A CA 1
ATOM 2996 C C . LYS A 1 382 ? 33.630 -4.289 -9.481 1.00 35.69 382 LYS A C 1
ATOM 2997 O O . LYS A 1 382 ? 33.331 -3.663 -10.496 1.00 35.33 382 LYS A O 1
ATOM 3003 N N . TYR A 1 383 ? 32.999 -4.135 -8.316 1.00 35.03 383 TYR A N 1
ATOM 3004 C CA . TYR A 1 383 ? 31.851 -3.241 -8.130 1.00 34.44 383 TYR A CA 1
ATOM 3005 C C . TYR A 1 383 ? 32.221 -2.072 -7.211 1.00 33.62 383 TYR A C 1
ATOM 3006 O O . TYR A 1 383 ? 32.122 -2.183 -5.990 1.00 32.89 383 TYR A O 1
ATOM 3015 N N . LYS A 1 384 ? 32.628 -0.949 -7.798 1.00 32.74 384 LYS A N 1
ATOM 3016 C CA . LYS A 1 384 ? 33.156 0.184 -7.025 1.00 32.25 384 LYS A CA 1
ATOM 3017 C C . LYS A 1 384 ? 32.140 0.846 -6.071 1.00 31.00 384 LYS A C 1
ATOM 3018 O O . LYS A 1 384 ? 32.530 1.591 -5.165 1.00 31.09 384 LYS A O 1
ATOM 3024 N N . PHE A 1 385 ? 30.854 0.556 -6.261 1.00 29.35 385 PHE A N 1
ATOM 3025 C CA . PHE A 1 385 ? 29.800 1.086 -5.388 1.00 28.04 385 PHE A CA 1
ATOM 3026 C C . PHE A 1 385 ? 29.652 0.334 -4.053 1.00 26.89 385 PHE A C 1
ATOM 3027 O O . PHE A 1 385 ? 29.135 0.891 -3.083 1.00 26.62 385 PHE A O 1
ATOM 3035 N N . LEU A 1 386 ? 30.089 -0.923 -4.021 1.00 25.43 386 LEU A N 1
ATOM 3036 C CA . LEU A 1 386 ? 30.135 -1.722 -2.799 1.00 24.42 386 LEU A CA 1
ATOM 3037 C C . LEU A 1 386 ? 31.419 -1.434 -2.013 1.00 24.15 386 LEU A C 1
ATOM 3038 O O . LEU A 1 386 ? 32.516 -1.585 -2.552 1.00 24.39 386 LEU A O 1
ATOM 3043 N N . ILE A 1 387 ? 31.283 -1.026 -0.747 1.00 23.29 387 ILE A N 1
ATOM 3044 C CA . ILE A 1 387 ? 32.421 -0.616 0.080 1.00 22.97 387 ILE A CA 1
ATOM 3045 C C . ILE A 1 387 ? 32.796 -1.677 1.129 1.00 22.55 387 ILE A C 1
ATOM 3046 O O . ILE A 1 387 ? 31.973 -2.056 1.961 1.00 22.16 387 ILE A O 1
ATOM 3051 N N . HIS A 1 388 ? 34.046 -2.135 1.077 1.00 22.28 388 HIS A N 1
ATOM 3052 C CA . HIS A 1 388 ? 34.625 -3.018 2.100 1.00 22.27 388 HIS A CA 1
ATOM 3053 C C . HIS A 1 388 ? 34.884 -2.294 3.425 1.00 22.11 388 HIS A C 1
ATOM 3054 O O . HIS A 1 388 ? 35.551 -1.262 3.431 1.00 22.23 388 HIS A O 1
ATOM 3061 N N . PRO A 1 389 ? 34.384 -2.829 4.540 1.00 22.01 389 PRO A N 1
ATOM 3062 C CA . PRO A 1 389 ? 34.838 -2.393 5.864 1.00 22.28 389 PRO A CA 1
ATOM 3063 C C . PRO A 1 389 ? 36.194 -3.013 6.201 1.00 22.55 389 PRO A C 1
ATOM 3064 O O . PRO A 1 389 ? 36.357 -4.234 6.163 1.00 22.65 389 PRO A O 1
ATOM 3068 N N . THR A 1 390 ? 37.141 -2.159 6.556 1.00 22.65 390 THR A N 1
ATOM 3069 C CA . THR A 1 390 ? 38.555 -2.497 6.629 1.00 22.92 390 THR A CA 1
ATOM 3070 C C . THR A 1 390 ? 39.014 -2.536 8.099 1.00 22.59 390 THR A C 1
ATOM 3071 O O . THR A 1 390 ? 39.276 -1.509 8.706 1.00 22.54 390 THR A O 1
ATOM 3075 N N . PHE A 1 391 ? 39.108 -3.727 8.674 1.00 22.68 391 PHE A N 1
ATOM 3076 C CA . PHE A 1 391 ? 39.491 -3.868 10.083 1.00 22.65 391 PHE A CA 1
ATOM 3077 C C . PHE A 1 391 ? 41.024 -3.893 10.194 1.00 22.58 391 PHE A C 1
ATOM 3078 O O . PHE A 1 391 ? 41.669 -4.558 9.392 1.00 22.43 391 PHE A O 1
ATOM 3086 N N . PRO A 1 392 ? 41.618 -3.177 11.155 1.00 22.80 392 PRO A N 1
ATOM 3087 C CA . PRO A 1 392 ? 43.088 -3.104 11.242 1.00 23.20 392 PRO A CA 1
ATOM 3088 C C . PRO A 1 392 ? 43.779 -4.465 11.411 1.00 23.20 392 PRO A C 1
ATOM 3089 O O . PRO A 1 392 ? 43.431 -5.236 12.296 1.00 23.19 392 PRO A O 1
ATOM 3093 N N . VAL A 1 393 ? 44.748 -4.732 10.535 1.00 23.62 393 VAL A N 1
ATOM 3094 C CA . VAL A 1 393 ? 45.524 -5.971 10.532 1.00 24.01 393 VAL A CA 1
ATOM 3095 C C . VAL A 1 393 ? 46.190 -6.223 11.887 1.00 23.92 393 VAL A C 1
ATOM 3096 O O . VAL A 1 393 ? 46.224 -7.357 12.359 1.00 23.82 393 VAL A O 1
ATOM 3100 N N . GLU A 1 394 ? 46.713 -5.165 12.501 1.00 24.02 394 GLU A N 1
ATOM 3101 C CA . GLU A 1 394 ? 47.409 -5.258 13.789 1.00 24.05 394 GLU A CA 1
ATOM 3102 C C . GLU A 1 394 ? 46.519 -5.809 14.903 1.00 23.74 394 GLU A C 1
ATOM 3103 O O . GLU A 1 394 ? 46.970 -6.608 15.722 1.00 23.09 394 GLU A O 1
ATOM 3109 N N . GLU A 1 395 ? 45.268 -5.363 14.948 1.00 23.59 395 GLU A N 1
ATOM 3110 C CA . GLU A 1 395 ? 44.333 -5.824 15.981 1.00 23.83 395 GLU A CA 1
ATOM 3111 C C . GLU A 1 395 ? 43.985 -7.309 15.829 1.00 23.17 395 GLU A C 1
ATOM 3112 O O . GLU A 1 395 ? 43.780 -7.999 16.825 1.00 22.96 395 GLU A O 1
ATOM 3118 N N . ILE A 1 396 ? 43.948 -7.787 14.585 1.00 22.77 396 ILE A N 1
ATOM 3119 C CA . ILE A 1 396 ? 43.705 -9.197 14.284 1.00 22.58 396 ILE A CA 1
ATOM 3120 C C . ILE A 1 396 ? 44.889 -10.067 14.701 1.00 22.81 396 ILE A C 1
ATOM 3121 O O . ILE A 1 396 ? 44.700 -11.163 15.241 1.00 22.31 396 ILE A O 1
ATOM 3126 N N . TYR A 1 397 ? 46.107 -9.580 14.464 1.00 23.11 397 TYR A N 1
ATOM 3127 C CA . TYR A 1 397 ? 47.313 -10.305 14.886 1.00 23.48 397 TYR A CA 1
ATOM 3128 C C . TYR A 1 397 ? 47.388 -10.460 16.408 1.00 23.44 397 TYR A C 1
ATOM 3129 O O . TYR A 1 397 ? 47.726 -11.522 16.899 1.00 22.99 397 TYR A O 1
ATOM 3138 N N . GLU A 1 398 ? 47.041 -9.416 17.152 1.00 23.81 398 GLU A N 1
ATOM 3139 C CA . GLU A 1 398 ? 47.072 -9.498 18.612 1.00 24.18 398 GLU A CA 1
ATOM 3140 C C . GLU A 1 398 ? 45.958 -10.377 19.183 1.00 23.95 398 GLU A C 1
ATOM 3141 O O . GLU A 1 398 ? 46.185 -11.129 20.118 1.00 23.89 398 GLU A O 1
ATOM 3147 N N . SER A 1 399 ? 44.772 -10.307 18.586 1.00 23.97 399 SER A N 1
ATOM 3148 C CA . SER A 1 399 ? 43.630 -11.096 19.032 1.00 23.81 399 SER A CA 1
ATOM 3149 C C . SER A 1 399 ? 43.874 -12.609 18.891 1.00 23.67 399 SER A C 1
ATOM 3150 O O . SER A 1 399 ? 43.570 -13.373 19.804 1.00 23.48 399 SER A O 1
ATOM 3153 N N . ILE A 1 400 ? 44.442 -13.034 17.765 1.00 23.63 400 ILE A N 1
ATOM 3154 C CA . ILE A 1 400 ? 44.651 -14.464 17.508 1.00 23.78 400 ILE A CA 1
ATOM 3155 C C . ILE A 1 400 ? 45.670 -15.112 18.450 1.00 23.96 400 ILE A C 1
ATOM 3156 O O . ILE A 1 400 ? 45.637 -16.321 18.658 1.00 23.45 400 ILE A O 1
ATOM 3161 N N . ARG A 1 401 ? 46.558 -14.298 19.014 1.00 24.58 401 ARG A N 1
ATOM 3162 C CA . ARG A 1 401 ? 47.602 -14.776 19.918 1.00 25.45 401 ARG A CA 1
ATOM 3163 C C . ARG A 1 401 ? 47.132 -15.228 21.307 1.00 26.20 401 ARG A C 1
ATOM 3164 O O . ARG A 1 401 ? 47.927 -15.799 22.042 1.00 26.20 401 ARG A O 1
ATOM 3172 N N . TRP A 1 402 ? 45.869 -14.974 21.664 1.00 27.38 402 TRP A N 1
ATOM 3173 C CA . TRP A 1 402 ? 45.315 -15.344 22.979 1.00 28.21 402 TRP A CA 1
ATOM 3174 C C . TRP A 1 402 ? 43.920 -15.983 22.880 1.00 29.28 402 TRP A C 1
ATOM 3175 O O . TRP A 1 402 ? 43.166 -15.682 21.956 1.00 29.85 402 TRP A O 1
ATOM 3186 N N . THR A 1 403 ? 43.590 -16.860 23.835 1.00 30.53 403 THR A N 1
ATOM 3187 C CA . THR A 1 403 ? 42.249 -17.462 23.985 1.00 31.47 403 THR A CA 1
ATOM 3188 C C . THR A 1 403 ? 41.753 -17.424 25.424 1.00 32.27 403 THR A C 1
ATOM 3189 O O . THR A 1 403 ? 42.541 -17.504 26.362 1.00 32.04 403 THR A O 1
ATOM 3193 N N . LYS A 1 404 ? 40.435 -17.363 25.577 1.00 33.46 404 LYS A N 1
ATOM 3194 C CA . LYS A 1 404 ? 39.780 -17.624 26.856 1.00 34.65 404 LYS A CA 1
ATOM 3195 C C . LYS A 1 404 ? 39.240 -19.053 26.907 1.00 35.80 404 LYS A C 1
ATOM 3196 O O . LYS A 1 404 ? 38.884 -19.541 27.977 1.00 36.28 404 LYS A O 1
ATOM 3202 N N . LYS A 1 405 ? 39.176 -19.716 25.752 1.00 36.94 405 LYS A N 1
ATOM 3203 C CA . LYS A 1 405 ? 38.746 -21.110 25.682 1.00 37.99 405 LYS A CA 1
ATOM 3204 C C . LYS A 1 405 ? 39.295 -21.784 24.410 1.00 38.33 405 LYS A C 1
ATOM 3205 O O . LYS A 1 405 ? 38.842 -21.474 23.305 1.00 38.59 405 LYS A O 1
ATOM 3211 N N . PRO A 1 406 ? 40.286 -22.670 24.561 1.00 38.77 406 PRO A N 1
ATOM 3212 C CA . PRO A 1 406 ? 40.887 -23.383 23.418 1.00 39.12 406 PRO A CA 1
ATOM 3213 C C . PRO A 1 406 ? 39.922 -24.213 22.547 1.00 39.36 406 PRO A C 1
ATOM 3214 O O . PRO A 1 406 ? 40.202 -24.384 21.355 1.00 39.57 406 PRO A O 1
ATOM 3218 N N . SER A 1 407 ? 38.834 -24.718 23.127 1.00 39.45 407 SER A N 1
ATOM 3219 C CA . SER A 1 407 ? 37.861 -25.552 22.405 1.00 39.54 407 SER A CA 1
ATOM 3220 C C . SER A 1 407 ? 37.160 -24.813 21.269 1.00 39.31 407 SER A C 1
ATOM 3221 O O . SER A 1 407 ? 36.800 -25.426 20.266 1.00 38.94 407 SER A O 1
ATOM 3224 N N . GLN A 1 408 ? 36.960 -23.505 21.446 1.00 39.09 408 GLN A N 1
ATOM 3225 C CA . GLN A 1 408 ? 36.241 -22.677 20.474 1.00 38.91 408 GLN A CA 1
ATOM 3226 C C . GLN A 1 408 ? 37.200 -21.915 19.543 1.00 38.17 408 GLN A C 1
ATOM 3227 O O . GLN A 1 408 ? 36.932 -20.780 19.157 1.00 38.22 408 GLN A O 1
ATOM 3233 N N . MET A 1 409 ? 38.305 -22.557 19.167 1.00 37.30 409 MET A N 1
ATOM 3234 C CA . MET A 1 409 ? 39.302 -21.933 18.295 1.00 36.76 409 MET A CA 1
ATOM 3235 C C . MET A 1 409 ? 38.814 -21.787 16.856 1.00 35.50 409 MET A C 1
ATOM 3236 O O . MET A 1 409 ? 39.154 -20.819 16.197 1.00 34.97 409 MET A O 1
ATOM 3241 N N . GLN A 1 410 ? 38.035 -22.753 16.380 1.00 34.30 410 GLN A N 1
ATOM 3242 C CA . GLN A 1 410 ? 37.476 -22.724 15.027 1.00 33.68 410 GLN A CA 1
ATOM 3243 C C . GLN A 1 410 ? 36.566 -21.514 14.820 1.00 33.13 410 GLN A C 1
ATOM 3244 O O . GLN A 1 410 ? 36.564 -20.917 13.749 1.00 32.72 410 GLN A O 1
ATOM 3250 N N . GLU A 1 411 ? 35.796 -21.172 15.850 1.00 32.57 411 GLU A N 1
ATOM 3251 C CA . GLU A 1 411 ? 34.895 -20.030 15.803 1.00 32.45 411 GLU A CA 1
ATOM 3252 C C . GLU A 1 411 ? 35.696 -18.722 15.870 1.00 31.49 411 GLU A C 1
ATOM 3253 O O . GLU A 1 411 ? 35.417 -17.787 15.133 1.00 31.14 411 GLU A O 1
ATOM 3259 N N . HIS A 1 412 ? 36.693 -18.681 16.749 1.00 30.56 412 HIS A N 1
ATOM 3260 C CA . HIS A 1 412 ? 37.560 -17.514 16.928 1.00 30.08 412 HIS A CA 1
ATOM 3261 C C . HIS A 1 412 ? 38.260 -17.140 15.615 1.00 29.24 412 HIS A C 1
ATOM 3262 O O . HIS A 1 412 ? 38.208 -15.988 15.186 1.00 28.97 412 HIS A O 1
ATOM 3269 N N . VAL A 1 413 ? 38.874 -18.129 14.968 1.00 28.14 413 VAL A N 1
ATOM 3270 C CA . VAL A 1 413 ? 39.657 -17.911 13.751 1.00 27.59 413 VAL A CA 1
ATOM 3271 C C . VAL A 1 413 ? 38.745 -17.535 12.574 1.00 27.06 413 VAL A C 1
ATOM 3272 O O . VAL A 1 413 ? 39.083 -16.680 11.768 1.00 26.40 413 VAL A O 1
ATOM 3276 N N . LEU A 1 414 ? 37.582 -18.163 12.498 1.00 26.80 414 LEU A N 1
ATOM 3277 C CA . LEU A 1 414 ? 36.614 -17.859 11.448 1.00 26.79 414 LEU A CA 1
ATOM 3278 C C . LEU A 1 414 ? 36.142 -16.401 11.536 1.00 25.84 414 LEU A C 1
ATOM 3279 O O . LEU A 1 414 ? 36.007 -15.733 10.513 1.00 25.63 414 LEU A O 1
ATOM 3284 N N . SER A 1 415 ? 35.904 -15.919 12.753 1.00 24.67 415 SER A N 1
ATOM 3285 C CA . SER A 1 415 ? 35.562 -14.516 12.978 1.00 24.42 415 SER A CA 1
ATOM 3286 C C . SER A 1 415 ? 36.664 -13.578 12.495 1.00 23.43 415 SER A C 1
ATOM 3287 O O . SER A 1 415 ? 36.379 -12.547 11.901 1.00 23.39 415 SER A O 1
ATOM 3290 N N . LEU A 1 416 ? 37.913 -13.936 12.787 1.00 22.43 416 LEU A N 1
ATOM 3291 C CA . LEU A 1 416 ? 39.069 -13.160 12.352 1.00 21.85 416 LEU A CA 1
ATOM 3292 C C . LEU A 1 416 ? 39.221 -13.158 10.828 1.00 21.41 416 LEU A C 1
ATOM 3293 O O . LEU A 1 416 ? 39.552 -12.129 10.253 1.00 21.05 416 LEU A O 1
ATOM 3298 N N . CYS A 1 417 ? 38.945 -14.295 10.187 1.00 21.07 417 CYS A N 1
ATOM 3299 C CA . CYS A 1 417 ? 38.971 -14.407 8.726 1.00 20.98 417 CYS A CA 1
ATOM 3300 C C . CYS A 1 417 ? 37.937 -13.493 8.072 1.00 20.97 417 CYS A C 1
ATOM 3301 O O . CYS A 1 417 ? 38.229 -12.864 7.057 1.00 20.55 417 CYS A O 1
ATOM 3304 N N . HIS A 1 418 ? 36.737 -13.430 8.655 1.00 21.16 418 HIS A N 1
ATOM 3305 C CA . HIS A 1 418 ? 35.644 -12.612 8.114 1.00 21.65 418 HIS A CA 1
ATOM 3306 C C . HIS A 1 418 ? 35.964 -11.115 8.165 1.00 21.43 418 HIS A C 1
ATOM 3307 O O . HIS A 1 418 ? 35.481 -10.343 7.331 1.00 21.10 418 HIS A O 1
ATOM 3314 N N . LEU A 1 419 ? 36.790 -10.731 9.136 1.00 21.29 419 LEU A N 1
ATOM 3315 C CA . LEU A 1 419 ? 37.331 -9.376 9.241 1.00 21.30 419 LEU A CA 1
ATOM 3316 C C . LEU A 1 419 ? 38.494 -9.165 8.276 1.00 21.25 419 LEU A C 1
ATOM 3317 O O . LEU A 1 419 ? 38.584 -8.124 7.623 1.00 21.51 419 LEU A O 1
ATOM 3322 N N . MET A 1 420 ? 39.386 -10.153 8.200 1.00 21.07 420 MET A N 1
ATOM 3323 C CA . MET A 1 420 ? 40.690 -9.989 7.552 1.00 20.95 420 MET A CA 1
ATOM 3324 C C . MET A 1 420 ? 40.619 -9.841 6.030 1.00 21.16 420 MET A C 1
ATOM 3325 O O . MET A 1 420 ? 41.334 -9.017 5.452 1.00 20.88 420 MET A O 1
ATOM 3330 N N . TRP A 1 421 ? 39.757 -10.626 5.386 1.00 21.28 421 TRP A N 1
ATOM 3331 C CA . TRP A 1 421 ? 39.766 -10.743 3.924 1.00 21.57 421 TRP A CA 1
ATOM 3332 C C . TRP A 1 421 ? 39.457 -9.421 3.225 1.00 21.78 421 TRP A C 1
ATOM 3333 O O . TRP A 1 421 ? 39.938 -9.175 2.129 1.00 21.74 421 TRP A O 1
ATOM 3344 N N . HIS A 1 422 ? 38.670 -8.574 3.883 1.00 22.22 422 HIS A N 1
ATOM 3345 C CA . HIS A 1 422 ? 38.332 -7.244 3.385 1.00 22.46 422 HIS A CA 1
ATOM 3346 C C . HIS A 1 422 ? 39.545 -6.364 3.109 1.00 23.46 422 HIS A C 1
ATOM 3347 O O . HIS A 1 422 ? 39.436 -5.405 2.351 1.00 23.81 422 HIS A O 1
ATOM 3354 N N . ASN A 1 423 ? 40.679 -6.669 3.745 1.00 24.71 423 ASN A N 1
ATOM 3355 C CA . ASN A 1 423 ? 41.945 -5.955 3.527 1.00 25.29 423 ASN A CA 1
ATOM 3356 C C . ASN A 1 423 ? 42.687 -6.397 2.258 1.00 26.32 423 ASN A C 1
ATOM 3357 O O . ASN A 1 423 ? 43.751 -5.865 1.942 1.00 26.33 423 ASN A O 1
ATOM 3362 N N . GLY A 1 424 ? 42.147 -7.392 1.558 1.00 27.38 424 GLY A N 1
ATOM 3363 C CA . GLY A 1 424 ? 42.662 -7.809 0.262 1.00 28.28 424 GLY A CA 1
ATOM 3364 C C . GLY A 1 424 ? 43.166 -9.243 0.246 1.00 29.06 424 GLY A C 1
ATOM 3365 O O . GLY A 1 424 ? 43.472 -9.808 1.298 1.00 29.12 424 GLY A O 1
ATOM 3366 N N . PRO A 1 425 ? 43.260 -9.835 -0.945 1.00 29.82 425 PRO A N 1
ATOM 3367 C CA . PRO A 1 425 ? 43.691 -11.232 -1.083 1.00 30.28 425 PRO A CA 1
ATOM 3368 C C . PRO A 1 425 ? 45.137 -11.467 -0.649 1.00 30.81 425 PRO A C 1
ATOM 3369 O O . PRO A 1 425 ? 45.437 -12.515 -0.087 1.00 31.06 425 PRO A O 1
ATOM 3373 N N . GLU A 1 426 ? 46.010 -10.504 -0.918 1.00 31.38 426 GLU A N 1
ATOM 3374 C CA . GLU A 1 426 ? 47.426 -10.591 -0.546 1.00 31.74 426 GLU A CA 1
ATOM 3375 C C . GLU A 1 426 ? 47.636 -10.723 0.972 1.00 31.10 426 GLU A C 1
ATOM 3376 O O . GLU A 1 426 ? 48.354 -11.617 1.426 1.00 30.99 426 GLU A O 1
ATOM 3382 N N . ILE A 1 427 ? 46.998 -9.851 1.753 1.00 30.40 427 ILE A N 1
ATOM 3383 C CA . ILE A 1 427 ? 47.123 -9.891 3.209 1.00 29.78 427 ILE A CA 1
ATOM 3384 C C . ILE A 1 427 ? 46.418 -11.145 3.754 1.00 28.90 427 ILE A C 1
ATOM 3385 O O . ILE A 1 427 ? 46.852 -11.724 4.746 1.00 28.13 427 ILE A O 1
ATOM 3390 N N . TYR A 1 428 ? 45.348 -11.566 3.084 1.00 28.21 428 TYR A N 1
ATOM 3391 C CA . TYR A 1 428 ? 44.578 -12.725 3.523 1.00 27.93 428 TYR A CA 1
ATOM 3392 C C . TYR A 1 428 ? 45.316 -14.036 3.262 1.00 28.08 428 TYR A C 1
ATOM 3393 O O . TYR A 1 428 ? 45.269 -14.940 4.095 1.00 27.25 428 TYR A O 1
ATOM 3402 N N . LYS A 1 429 ? 46.000 -14.135 2.121 1.00 28.55 429 LYS A N 1
ATOM 3403 C CA . LYS A 1 429 ? 46.761 -15.341 1.796 1.00 29.39 429 LYS A CA 1
ATOM 3404 C C . LYS A 1 429 ? 47.939 -15.513 2.759 1.00 29.26 429 LYS A C 1
ATOM 3405 O O . LYS A 1 429 ? 48.228 -16.632 3.168 1.00 29.14 429 LYS A O 1
ATOM 3411 N N . ASP A 1 430 ? 48.580 -14.409 3.135 1.00 29.37 430 ASP A N 1
ATOM 3412 C CA . ASP A 1 430 ? 49.621 -14.415 4.170 1.00 29.78 430 ASP A CA 1
ATOM 3413 C C . ASP A 1 430 ? 49.051 -14.888 5.512 1.00 29.41 430 ASP A C 1
ATOM 3414 O O . ASP A 1 430 ? 49.702 -15.651 6.224 1.00 29.63 430 ASP A O 1
ATOM 3419 N N . PHE A 1 431 ? 47.837 -14.449 5.842 1.00 29.11 431 PHE A N 1
ATOM 3420 C CA . PHE A 1 431 ? 47.154 -14.843 7.082 1.00 28.93 431 PHE A CA 1
ATOM 3421 C C . PHE A 1 431 ? 46.917 -16.349 7.121 1.00 29.25 431 PHE A C 1
ATOM 3422 O O . PHE A 1 431 ? 47.171 -16.993 8.131 1.00 28.76 431 PHE A O 1
ATOM 3430 N N . GLU A 1 432 ? 46.447 -16.897 6.004 1.00 30.11 432 GLU A N 1
ATOM 3431 C CA . GLU A 1 432 ? 46.154 -18.324 5.875 1.00 30.98 432 GLU A CA 1
ATOM 3432 C C . GLU A 1 432 ? 47.401 -19.177 6.031 1.00 31.32 432 GLU A C 1
ATOM 3433 O O . GLU A 1 432 ? 47.371 -20.198 6.703 1.00 31.29 432 GLU A O 1
ATOM 3439 N N . THR A 1 433 ? 48.492 -18.750 5.402 1.00 31.98 433 THR A N 1
ATOM 3440 C CA . THR A 1 433 ? 49.746 -19.504 5.411 1.00 32.51 433 THR A CA 1
ATOM 3441 C C . THR A 1 433 ? 50.341 -19.589 6.817 1.00 32.68 433 THR A C 1
ATOM 3442 O O . THR A 1 433 ? 50.814 -20.641 7.238 1.00 32.85 433 THR A O 1
ATOM 3446 N N . LYS A 1 434 ? 50.305 -18.482 7.547 1.00 33.04 434 LYS A N 1
ATOM 3447 C CA . LYS A 1 434 ? 50.801 -18.465 8.921 1.00 33.32 434 LYS A CA 1
ATOM 3448 C C . LYS A 1 434 ? 49.949 -19.362 9.830 1.00 33.43 434 LYS A C 1
ATOM 3449 O O . LYS A 1 434 ? 50.483 -20.062 10.689 1.00 32.92 434 LYS A O 1
ATOM 3455 N N . ILE A 1 435 ? 48.633 -19.360 9.620 1.00 33.71 435 ILE A N 1
ATOM 3456 C CA . ILE A 1 435 ? 47.733 -20.213 10.398 1.00 34.21 435 ILE A CA 1
ATOM 3457 C C . ILE A 1 435 ? 48.013 -21.700 10.136 1.00 35.04 435 ILE A C 1
ATOM 3458 O O . ILE A 1 435 ? 47.953 -22.515 11.062 1.00 34.95 435 ILE A O 1
ATOM 3463 N N . ARG A 1 436 ? 48.354 -22.037 8.891 1.00 35.90 436 ARG A N 1
ATOM 3464 C CA . ARG A 1 436 ? 48.597 -23.424 8.486 1.00 36.79 436 ARG A CA 1
ATOM 3465 C C . ARG A 1 436 ? 50.059 -23.876 8.657 1.00 37.13 436 ARG A C 1
ATOM 3466 O O . ARG A 1 436 ? 50.441 -24.929 8.152 1.00 37.34 436 ARG A O 1
ATOM 3474 N N . SER A 1 437 ? 50.866 -23.089 9.365 1.00 37.69 437 SER A N 1
ATOM 3475 C CA . SER A 1 437 ? 52.242 -23.474 9.701 1.00 38.15 437 SER A CA 1
ATOM 3476 C C . SER A 1 437 ? 52.317 -24.340 10.972 1.00 38.66 437 SER A C 1
ATOM 3477 O O . SER A 1 437 ? 53.325 -25.003 11.221 1.00 39.21 437 SER A O 1
ATOM 3480 N N . VAL A 1 438 ? 51.251 -24.329 11.768 1.00 38.98 438 VAL A N 1
ATOM 3481 C CA . VAL A 1 438 ? 51.119 -25.201 12.933 1.00 39.09 438 VAL A CA 1
ATOM 3482 C C . VAL A 1 438 ? 49.998 -26.199 12.642 1.00 39.17 438 VAL A C 1
ATOM 3483 O O . VAL A 1 438 ? 49.078 -25.896 11.881 1.00 39.10 438 VAL A O 1
ATOM 3487 N N . SER A 1 439 ? 50.075 -27.387 13.240 1.00 39.12 439 SER A N 1
ATOM 3488 C CA . SER A 1 439 ? 49.123 -28.449 12.932 1.00 39.08 439 SER A CA 1
ATOM 3489 C C . SER A 1 439 ? 47.716 -28.195 13.486 1.00 38.84 439 SER A C 1
ATOM 3490 O O . SER A 1 439 ? 46.744 -28.730 12.960 1.00 38.94 439 SER A O 1
ATOM 3493 N N . ALA A 1 440 ? 47.597 -27.392 14.540 1.00 38.53 440 ALA A N 1
ATOM 3494 C CA . ALA A 1 440 ? 46.277 -27.021 15.059 1.00 38.24 440 ALA A CA 1
ATOM 3495 C C . ALA A 1 440 ? 45.498 -26.157 14.059 1.00 38.00 440 ALA A C 1
ATOM 3496 O O . ALA A 1 440 ? 44.274 -26.245 13.981 1.00 38.01 440 ALA A O 1
ATOM 3498 N N . GLY A 1 441 ? 46.213 -25.332 13.297 1.00 37.75 441 GLY A N 1
ATOM 3499 C CA . GLY A 1 441 ? 45.610 -24.532 12.240 1.00 37.45 441 GLY A CA 1
ATOM 3500 C C . GLY A 1 441 ? 45.317 -25.313 10.969 1.00 37.08 441 GLY A C 1
ATOM 3501 O O . GLY A 1 441 ? 44.398 -24.964 10.220 1.00 36.79 441 GLY A O 1
ATOM 3502 N N . ARG A 1 442 ? 46.116 -26.349 10.718 1.00 36.89 442 ARG A N 1
ATOM 3503 C CA . ARG A 1 442 ? 45.862 -27.307 9.639 1.00 36.71 442 ARG A CA 1
ATOM 3504 C C . ARG A 1 442 ? 44.518 -28.013 9.844 1.00 36.04 442 ARG A C 1
ATOM 3505 O O . ARG A 1 442 ? 43.819 -28.324 8.879 1.00 35.95 442 ARG A O 1
ATOM 3513 N N . ALA A 1 443 ? 44.163 -28.263 11.104 1.00 35.18 443 ALA A N 1
ATOM 3514 C CA . ALA A 1 443 ? 42.922 -28.966 11.433 1.00 34.69 443 ALA A CA 1
ATOM 3515 C C . ALA A 1 443 ? 41.665 -28.115 11.209 1.00 33.91 443 ALA A C 1
ATOM 3516 O O . ALA A 1 443 ? 40.571 -28.658 11.057 1.00 33.88 443 ALA A O 1
ATOM 3518 N N . LEU A 1 444 ? 41.817 -26.792 11.187 1.00 32.80 444 LEU A N 1
ATOM 3519 C CA . LEU A 1 444 ? 40.669 -25.891 11.073 1.00 31.96 444 LEU A CA 1
ATOM 3520 C C . LEU A 1 444 ? 40.204 -25.711 9.639 1.00 31.07 444 LEU A C 1
ATOM 3521 O O . LEU A 1 444 ? 40.981 -25.860 8.700 1.00 30.68 444 LEU A O 1
ATOM 3526 N N . TYR A 1 445 ? 38.920 -25.404 9.481 1.00 30.36 445 TYR A N 1
ATOM 3527 C CA . TYR A 1 445 ? 38.419 -24.832 8.238 1.00 29.91 445 TYR A CA 1
ATOM 3528 C C . TYR A 1 445 ? 38.799 -23.342 8.160 1.00 30.00 445 TYR A C 1
ATOM 3529 O O . TYR A 1 445 ? 38.361 -22.535 8.985 1.00 29.90 445 TYR A O 1
ATOM 3538 N N . ILE A 1 446 ? 39.622 -23.002 7.173 1.00 30.39 446 ILE A N 1
ATOM 3539 C CA . ILE A 1 446 ? 39.931 -21.612 6.833 1.00 30.69 446 ILE A CA 1
ATOM 3540 C C . ILE A 1 446 ? 39.316 -21.331 5.468 1.00 30.85 446 ILE A C 1
ATOM 3541 O O . ILE A 1 446 ? 39.739 -21.926 4.474 1.00 30.81 446 ILE A O 1
ATOM 3546 N N . PRO A 1 447 ? 38.327 -20.440 5.405 1.00 31.20 447 PRO A N 1
ATOM 3547 C CA . PRO A 1 447 ? 37.653 -20.152 4.133 1.00 31.48 447 PRO A CA 1
ATOM 3548 C C . PRO A 1 447 ? 38.597 -19.520 3.108 1.00 31.90 447 PRO A C 1
ATOM 3549 O O . PRO A 1 447 ? 39.405 -18.677 3.484 1.00 31.95 447 PRO A O 1
ATOM 3553 N N . PRO A 1 448 ? 38.530 -19.938 1.846 1.00 32.61 448 PRO A N 1
ATOM 3554 C CA . PRO A 1 448 ? 39.328 -19.291 0.799 1.00 33.06 448 PRO A CA 1
ATOM 3555 C C . PRO A 1 448 ? 38.788 -17.903 0.486 1.00 33.49 448 PRO A C 1
ATOM 3556 O O . PRO A 1 448 ? 37.615 -17.631 0.727 1.00 33.51 448 PRO A O 1
ATOM 3560 N N . TYR A 1 449 ? 39.646 -17.040 -0.041 1.00 34.10 449 TYR A N 1
ATOM 3561 C CA . TYR A 1 449 ? 39.269 -15.668 -0.347 1.00 34.70 449 TYR A CA 1
ATOM 3562 C C . TYR A 1 449 ? 38.042 -15.581 -1.257 1.00 35.21 449 TYR A C 1
ATOM 3563 O O . TYR A 1 449 ? 37.139 -14.785 -1.000 1.00 35.15 449 TYR A O 1
ATOM 3572 N N . GLU A 1 450 ? 38.017 -16.402 -2.306 1.00 35.70 450 GLU A N 1
ATOM 3573 C CA . GLU A 1 450 ? 36.969 -16.348 -3.328 1.00 36.27 450 GLU A CA 1
ATOM 3574 C C . GLU A 1 450 ? 35.579 -16.698 -2.783 1.00 36.18 450 GLU A C 1
ATOM 3575 O O . GLU A 1 450 ? 34.582 -16.113 -3.218 1.00 35.99 450 GLU A O 1
ATOM 3581 N N . LEU A 1 451 ? 35.510 -17.643 -1.841 1.00 36.06 451 LEU A N 1
ATOM 3582 C CA . LEU A 1 451 ? 34.235 -17.991 -1.199 1.00 36.07 451 LEU A CA 1
ATOM 3583 C C . LEU A 1 451 ? 33.747 -16.878 -0.262 1.00 35.69 451 LEU A C 1
ATOM 3584 O O . LEU A 1 451 ? 32.544 -16.651 -0.146 1.00 35.74 451 LEU A O 1
ATOM 3589 N N . LEU A 1 452 ? 34.674 -16.217 0.428 1.00 35.22 452 LEU A N 1
ATOM 3590 C CA . LEU A 1 452 ? 34.328 -15.086 1.296 1.00 34.88 452 LEU A CA 1
ATOM 3591 C C . LEU A 1 452 ? 33.719 -13.953 0.469 1.00 34.87 452 LEU A C 1
ATOM 3592 O O . LEU A 1 452 ? 32.714 -13.371 0.855 1.00 34.50 452 LEU A O 1
ATOM 3597 N N . ARG A 1 453 ? 34.328 -13.675 -0.680 1.00 35.08 453 ARG A N 1
ATOM 3598 C CA . ARG A 1 453 ? 33.914 -12.574 -1.549 1.00 35.52 453 ARG A CA 1
ATOM 3599 C C . ARG A 1 453 ? 32.547 -12.827 -2.162 1.00 35.31 453 ARG A C 1
ATOM 3600 O O . ARG A 1 453 ? 31.747 -11.900 -2.305 1.00 35.45 453 ARG A O 1
ATOM 3608 N N . HIS A 1 454 ? 32.289 -14.088 -2.501 1.00 35.00 454 HIS A N 1
ATOM 3609 C CA . HIS A 1 454 ? 31.034 -14.518 -3.111 1.00 34.84 454 HIS A CA 1
ATOM 3610 C C . HIS A 1 454 ? 29.905 -14.509 -2.094 1.00 34.06 454 HIS A C 1
ATOM 3611 O O . HIS A 1 454 ? 28.778 -14.143 -2.410 1.00 33.93 454 HIS A O 1
ATOM 3618 N N . GLU A 1 455 ? 30.220 -14.925 -0.873 1.00 33.27 455 GLU A N 1
ATOM 3619 C CA . GLU A 1 455 ? 29.281 -14.887 0.251 1.00 32.60 455 GLU A CA 1
ATOM 3620 C C . GLU A 1 455 ? 28.851 -13.444 0.589 1.00 31.60 455 GLU A C 1
ATOM 3621 O O . GLU A 1 455 ? 27.697 -13.196 0.932 1.00 31.48 455 GLU A O 1
ATOM 3627 N N . TRP A 1 456 ? 29.787 -12.509 0.471 1.00 30.72 456 TRP A N 1
ATOM 3628 C CA . TRP A 1 456 ? 29.557 -11.094 0.779 1.00 30.32 456 TRP A CA 1
ATOM 3629 C C . TRP A 1 456 ? 28.596 -10.458 -0.223 1.00 30.30 456 TRP A C 1
ATOM 3630 O O . TRP A 1 456 ? 27.625 -9.804 0.166 1.00 30.02 456 TRP A O 1
ATOM 3641 N N . TYR A 1 457 ? 28.873 -10.656 -1.511 1.00 30.30 457 TYR A N 1
ATOM 3642 C CA . TYR A 1 457 ? 28.000 -10.167 -2.578 1.00 30.47 457 TYR A CA 1
ATOM 3643 C C . TYR A 1 457 ? 26.547 -10.576 -2.330 1.00 31.06 457 TYR A C 1
ATOM 3644 O O . TYR A 1 457 ? 25.634 -9.776 -2.517 1.00 31.01 457 TYR A O 1
ATOM 3653 N N . GLU A 1 458 ? 26.355 -11.806 -1.861 1.00 31.71 458 GLU A N 1
ATOM 3654 C CA . GLU A 1 458 ? 25.030 -12.369 -1.628 1.00 32.52 458 GLU A CA 1
ATOM 3655 C C . GLU A 1 458 ? 24.302 -11.850 -0.387 1.00 32.43 458 GLU A C 1
ATOM 3656 O O . GLU A 1 458 ? 23.108 -12.102 -0.236 1.00 32.32 458 GLU A O 1
ATOM 3662 N N . LYS A 1 459 ? 25.011 -11.162 0.505 1.00 32.41 459 LYS A N 1
ATOM 3663 C CA . LYS A 1 459 ? 24.391 -10.555 1.690 1.00 32.48 459 LYS A CA 1
ATOM 3664 C C . LYS A 1 459 ? 23.600 -9.287 1.351 1.00 32.18 459 LYS A C 1
ATOM 3665 O O . LYS A 1 459 ? 22.651 -8.938 2.050 1.00 31.93 459 LYS A O 1
ATOM 3671 N N . PHE A 1 460 ? 23.996 -8.604 0.280 1.00 32.12 460 PHE A N 1
ATOM 3672 C CA . PHE A 1 460 ? 23.364 -7.345 -0.127 1.00 31.88 460 PHE A CA 1
ATOM 3673 C C . PHE A 1 460 ? 21.943 -7.558 -0.640 1.00 32.18 460 PHE A C 1
ATOM 3674 O O . PHE A 1 460 ? 21.588 -8.599 -1.195 1.00 32.50 460 PHE A O 1
ATOM 3683 N N . GLY B 1 1 ? 82.341 13.399 64.930 1.00 28.93 1 GLY B N 1
ATOM 3684 C CA . GLY B 1 1 ? 82.146 12.412 66.025 1.00 28.65 1 GLY B CA 1
ATOM 3685 C C . GLY B 1 1 ? 82.827 12.883 67.295 1.00 28.44 1 GLY B C 1
ATOM 3686 O O . GLY B 1 1 ? 84.042 13.019 67.324 1.00 28.22 1 GLY B O 1
ATOM 3687 N N . GLN B 1 2 ? 82.037 13.118 68.338 1.00 28.19 2 GLN B N 1
ATOM 3688 C CA . GLN B 1 2 ? 82.530 13.604 69.617 1.00 28.39 2 GLN B CA 1
ATOM 3689 C C . GLN B 1 2 ? 82.107 12.629 70.718 1.00 27.96 2 GLN B C 1
ATOM 3690 O O . GLN B 1 2 ? 80.916 12.429 70.943 1.00 27.54 2 GLN B O 1
ATOM 3696 N N . ILE B 1 3 ? 83.072 12.049 71.417 1.00 27.75 3 ILE B N 1
ATOM 3697 C CA . ILE B 1 3 ? 82.755 11.236 72.582 1.00 28.19 3 ILE B CA 1
ATOM 3698 C C . ILE B 1 3 ? 82.271 12.172 73.705 1.00 28.71 3 ILE B C 1
ATOM 3699 O O . ILE B 1 3 ? 83.027 13.027 74.187 1.00 28.55 3 ILE B O 1
ATOM 3704 N N . GLN B 1 4 ? 80.999 12.028 74.081 1.00 29.08 4 GLN B N 1
ATOM 3705 C CA . GLN B 1 4 ? 80.389 12.861 75.122 1.00 29.72 4 GLN B CA 1
ATOM 3706 C C . GLN B 1 4 ? 80.414 12.185 76.499 1.00 29.67 4 GLN B C 1
ATOM 3707 O O . GLN B 1 4 ? 80.445 12.867 77.522 1.00 30.12 4 GLN B O 1
ATOM 3713 N N . ILE B 1 5 ? 80.408 10.853 76.518 1.00 29.44 5 ILE B N 1
ATOM 3714 C CA . ILE B 1 5 ? 80.364 10.080 77.759 1.00 29.31 5 ILE B CA 1
ATOM 3715 C C . ILE B 1 5 ? 81.250 8.842 77.631 1.00 28.92 5 ILE B C 1
ATOM 3716 O O . ILE B 1 5 ? 81.226 8.172 76.608 1.00 29.04 5 ILE B O 1
ATOM 3721 N N . SER B 1 6 ? 82.034 8.560 78.671 1.00 28.53 6 SER B N 1
ATOM 3722 C CA . SER B 1 6 ? 82.843 7.346 78.745 1.00 28.32 6 SER B CA 1
ATOM 3723 C C . SER B 1 6 ? 82.909 6.823 80.187 1.00 28.34 6 SER B C 1
ATOM 3724 O O . SER B 1 6 ? 83.425 7.501 81.085 1.00 28.23 6 SER B O 1
ATOM 3727 N N . LYS B 1 7 ? 82.377 5.618 80.395 1.00 28.04 7 LYS B N 1
ATOM 3728 C CA . LYS B 1 7 ? 82.263 5.014 81.719 1.00 28.02 7 LYS B CA 1
ATOM 3729 C C . LYS B 1 7 ? 82.769 3.574 81.739 1.00 28.01 7 LYS B C 1
ATOM 3730 O O . LYS B 1 7 ? 82.637 2.845 80.756 1.00 28.16 7 LYS B O 1
ATOM 3736 N N . HIS B 1 8 ? 83.331 3.160 82.873 1.00 27.85 8 HIS B N 1
ATOM 3737 C CA . HIS B 1 8 ? 83.626 1.757 83.090 1.00 27.79 8 HIS B CA 1
ATOM 3738 C C . HIS B 1 8 ? 82.299 1.023 83.198 1.00 27.35 8 HIS B C 1
ATOM 3739 O O . HIS B 1 8 ? 81.336 1.509 83.791 1.00 26.72 8 HIS B O 1
ATOM 3746 N N . VAL B 1 9 ? 82.282 -0.156 82.603 1.00 27.04 9 VAL B N 1
ATOM 3747 C CA . VAL B 1 9 ? 81.079 -0.937 82.396 1.00 26.95 9 VAL B CA 1
ATOM 3748 C C . VAL B 1 9 ? 80.458 -1.377 83.754 1.00 27.01 9 VAL B C 1
ATOM 3749 O O . VAL B 1 9 ? 79.238 -1.406 83.913 1.00 26.95 9 VAL B O 1
ATOM 3753 N N . LYS B 1 10 ? 81.307 -1.668 84.733 1.00 26.96 10 LYS B N 1
ATOM 3754 C CA . LYS B 1 10 ? 80.851 -2.043 86.071 1.00 27.35 10 LYS B CA 1
ATOM 3755 C C . LYS B 1 10 ? 80.139 -0.906 86.817 1.00 27.10 10 LYS B C 1
ATOM 3756 O O . LYS B 1 10 ? 79.342 -1.166 87.708 1.00 27.16 10 LYS B O 1
ATOM 3762 N N . ASP B 1 11 ? 80.436 0.340 86.455 1.00 27.12 11 ASP B N 1
ATOM 3763 C CA . ASP B 1 11 ? 79.841 1.518 87.095 1.00 27.04 11 ASP B CA 1
ATOM 3764 C C . ASP B 1 11 ? 78.452 1.921 86.561 1.00 26.98 11 ASP B C 1
ATOM 3765 O O . ASP B 1 11 ? 77.818 2.831 87.115 1.00 27.06 11 ASP B O 1
ATOM 3770 N N . VAL B 1 12 ? 77.977 1.244 85.510 1.00 26.62 12 VAL B N 1
ATOM 3771 C CA . VAL B 1 12 ? 76.669 1.531 84.917 1.00 26.17 12 VAL B CA 1
ATOM 3772 C C . VAL B 1 12 ? 75.850 0.257 84.649 1.00 26.16 12 VAL B C 1
ATOM 3773 O O . VAL B 1 12 ? 75.036 0.215 83.731 1.00 26.34 12 VAL B O 1
ATOM 3777 N N . GLY B 1 13 ? 76.065 -0.780 85.452 1.00 26.04 13 GLY B N 1
ATOM 3778 C CA . GLY B 1 13 ? 75.231 -1.973 85.416 1.00 25.99 13 GLY B CA 1
ATOM 3779 C C . GLY B 1 13 ? 75.302 -2.831 84.166 1.00 26.06 13 GLY B C 1
ATOM 3780 O O . GLY B 1 13 ? 74.345 -3.544 83.841 1.00 25.86 13 GLY B O 1
ATOM 3781 N N . LEU B 1 14 ? 76.432 -2.765 83.468 1.00 26.21 14 LEU B N 1
ATOM 3782 C CA . LEU B 1 14 ? 76.645 -3.529 82.247 1.00 26.37 14 LEU B CA 1
ATOM 3783 C C . LEU B 1 14 ? 77.800 -4.515 82.441 1.00 27.06 14 LEU B C 1
ATOM 3784 O O . LEU B 1 14 ? 78.710 -4.256 83.231 1.00 26.67 14 LEU B O 1
ATOM 3789 N N . PRO B 1 15 ? 77.766 -5.640 81.726 1.00 28.30 15 PRO B N 1
ATOM 3790 C CA . PRO B 1 15 ? 78.871 -6.605 81.748 1.00 29.22 15 PRO B CA 1
ATOM 3791 C C . PRO B 1 15 ? 79.960 -6.273 80.724 1.00 30.45 15 PRO B C 1
ATOM 3792 O O . PRO B 1 15 ? 79.777 -5.381 79.885 1.00 30.38 15 PRO B O 1
ATOM 3796 N N . SER B 1 16 ? 81.078 -6.993 80.805 1.00 31.67 16 SER B N 1
ATOM 3797 C CA . SER B 1 16 ? 82.125 -6.936 79.788 1.00 32.64 16 SER B CA 1
ATOM 3798 C C . SER B 1 16 ? 81.650 -7.714 78.561 1.00 33.66 16 SER B C 1
ATOM 3799 O O . SER B 1 16 ? 80.993 -8.741 78.696 1.00 33.91 16 SER B O 1
ATOM 3802 N N . ILE B 1 17 ? 81.952 -7.202 77.371 1.00 34.91 17 ILE B N 1
ATOM 3803 C CA . ILE B 1 17 ? 81.658 -7.904 76.125 1.00 35.87 17 ILE B CA 1
ATOM 3804 C C . ILE B 1 17 ? 82.949 -8.533 75.623 1.00 36.75 17 ILE B C 1
ATOM 3805 O O . ILE B 1 17 ? 83.955 -7.841 75.452 1.00 36.54 17 ILE B O 1
ATOM 3810 N N . HIS B 1 18 ? 82.913 -9.844 75.396 1.00 38.04 18 HIS B N 1
ATOM 3811 C CA . HIS B 1 18 ? 84.063 -10.574 74.880 1.00 39.28 18 HIS B CA 1
ATOM 3812 C C . HIS B 1 18 ? 83.931 -10.714 73.363 1.00 39.59 18 HIS B C 1
ATOM 3813 O O . HIS B 1 18 ? 83.022 -11.384 72.872 1.00 39.89 18 HIS B O 1
ATOM 3820 N N . THR B 1 19 ? 84.836 -10.056 72.640 1.00 39.95 19 THR B N 1
ATOM 3821 C CA . THR B 1 19 ? 84.870 -10.063 71.174 1.00 40.29 19 THR B CA 1
ATOM 3822 C C . THR B 1 19 ? 86.083 -10.876 70.696 1.00 40.25 19 THR B C 1
ATOM 3823 O O . THR B 1 19 ? 87.095 -10.928 71.399 1.00 40.02 19 THR B O 1
ATOM 3827 N N . PRO B 1 20 ? 85.974 -11.535 69.534 1.00 40.34 20 PRO B N 1
ATOM 3828 C CA . PRO B 1 20 ? 87.105 -12.241 68.908 1.00 40.28 20 PRO B CA 1
ATOM 3829 C C . PRO B 1 20 ? 88.432 -11.473 68.940 1.00 39.96 20 PRO B C 1
ATOM 3830 O O . PRO B 1 20 ? 88.500 -10.322 68.505 1.00 40.00 20 PRO B O 1
ATOM 3834 N N . THR B 1 21 ? 89.467 -12.135 69.447 1.00 39.64 21 THR B N 1
ATOM 3835 C CA . THR B 1 21 ? 90.784 -11.538 69.667 1.00 39.41 21 THR B CA 1
ATOM 3836 C C . THR B 1 21 ? 91.875 -12.122 68.739 1.00 38.95 21 THR B C 1
ATOM 3837 O O . THR B 1 21 ? 92.942 -11.526 68.587 1.00 38.90 21 THR B O 1
ATOM 3841 N N . LYS B 1 22 ? 91.597 -13.270 68.118 1.00 38.40 22 LYS B N 1
ATOM 3842 C CA . LYS B 1 22 ? 92.538 -13.936 67.214 1.00 38.14 22 LYS B CA 1
ATOM 3843 C C . LYS B 1 22 ? 91.970 -14.009 65.795 1.00 37.31 22 LYS B C 1
ATOM 3844 O O . LYS B 1 22 ? 90.778 -14.252 65.619 1.00 37.13 22 LYS B O 1
ATOM 3850 N N . THR B 1 23 ? 92.826 -13.807 64.790 1.00 36.38 23 THR B N 1
ATOM 3851 C CA . THR B 1 23 ? 92.395 -13.822 63.386 1.00 35.68 23 THR B CA 1
ATOM 3852 C C . THR B 1 23 ? 92.057 -15.230 62.907 1.00 34.85 23 THR B C 1
ATOM 3853 O O . THR B 1 23 ? 92.610 -16.211 63.393 1.00 34.65 23 THR B O 1
ATOM 3857 N N . LYS B 1 24 ? 91.147 -15.309 61.946 1.00 34.22 24 LYS B N 1
ATOM 3858 C CA . LYS B 1 24 ? 90.913 -16.532 61.186 1.00 33.91 24 LYS B CA 1
ATOM 3859 C C . LYS B 1 24 ? 91.810 -16.556 59.938 1.00 33.25 24 LYS B C 1
ATOM 3860 O O . LYS B 1 24 ? 91.832 -17.542 59.214 1.00 32.99 24 LYS B O 1
ATOM 3866 N N . LEU B 1 25 ? 92.545 -15.468 59.699 1.00 32.62 25 LEU B N 1
ATOM 3867 C CA . LEU B 1 25 ? 93.417 -15.346 58.530 1.00 32.15 25 LEU B CA 1
ATOM 3868 C C . LEU B 1 25 ? 94.706 -16.157 58.688 1.00 31.98 25 LEU B C 1
ATOM 3869 O O . LEU B 1 25 ? 95.389 -16.059 59.704 1.00 32.14 25 LEU B O 1
ATOM 3874 N N . GLN B 1 26 ? 95.041 -16.918 57.651 1.00 31.67 26 GLN B N 1
ATOM 3875 C CA . GLN B 1 26 ? 96.221 -17.777 57.628 1.00 31.53 26 GLN B CA 1
ATOM 3876 C C . GLN B 1 26 ? 96.818 -17.767 56.212 1.00 30.85 26 GLN B C 1
ATOM 3877 O O . GLN B 1 26 ? 96.070 -17.728 55.231 1.00 30.53 26 GLN B O 1
ATOM 3883 N N . PRO B 1 27 ? 98.146 -17.793 56.088 1.00 30.03 27 PRO B N 1
ATOM 3884 C CA . PRO B 1 27 ? 98.777 -17.919 54.767 1.00 29.59 27 PRO B CA 1
ATOM 3885 C C . PRO B 1 27 ? 98.190 -19.074 53.957 1.00 29.07 27 PRO B C 1
ATOM 3886 O O . PRO B 1 27 ? 98.044 -20.170 54.481 1.00 28.90 27 PRO B O 1
ATOM 3890 N N . SER B 1 28 ? 97.848 -18.813 52.700 1.00 28.82 28 SER B N 1
ATOM 3891 C CA . SER B 1 28 ? 97.282 -19.821 51.808 1.00 28.44 28 SER B CA 1
ATOM 3892 C C . SER B 1 28 ? 98.402 -20.543 51.074 1.00 28.46 28 SER B C 1
ATOM 3893 O O . SER B 1 28 ? 99.578 -20.220 51.253 1.00 28.33 28 SER B O 1
ATOM 3896 N N . VAL B 1 29 ? 98.027 -21.506 50.235 1.00 28.35 29 VAL B N 1
ATOM 3897 C CA . VAL B 1 29 ? 98.986 -22.239 49.404 1.00 28.33 29 VAL B CA 1
ATOM 3898 C C . VAL B 1 29 ? 99.625 -21.387 48.294 1.00 28.20 29 VAL B C 1
ATOM 3899 O O . VAL B 1 29 ? 100.552 -21.845 47.615 1.00 28.51 29 VAL B O 1
ATOM 3903 N N . PHE B 1 30 ? 99.127 -20.167 48.092 1.00 27.68 30 PHE B N 1
ATOM 3904 C CA . PHE B 1 30 ? 99.700 -19.243 47.108 1.00 27.46 30 PHE B CA 1
ATOM 3905 C C . PHE B 1 30 ? 100.571 -18.138 47.740 1.00 27.31 30 PHE B C 1
ATOM 3906 O O . PHE B 1 30 ? 101.051 -17.254 47.038 1.00 26.95 30 PHE B O 1
ATOM 3914 N N . TYR B 1 31 ? 100.781 -18.205 49.055 1.00 27.54 31 TYR B N 1
ATOM 3915 C CA . TYR B 1 31 ? 101.459 -17.143 49.812 1.00 27.76 31 TYR B CA 1
ATOM 3916 C C . TYR B 1 31 ? 102.869 -16.815 49.293 1.00 27.67 31 TYR B C 1
ATOM 3917 O O . TYR B 1 31 ? 103.257 -15.653 49.285 1.00 27.18 31 TYR B O 1
ATOM 3926 N N . ASP B 1 32 ? 103.618 -17.830 48.859 1.00 27.85 32 ASP B N 1
ATOM 3927 C CA . ASP B 1 32 ? 105.023 -17.640 48.466 1.00 28.35 32 ASP B CA 1
ATOM 3928 C C . ASP B 1 32 ? 105.248 -17.316 46.993 1.00 28.39 32 ASP B C 1
ATOM 3929 O O . ASP B 1 32 ? 106.338 -16.866 46.626 1.00 28.45 32 ASP B O 1
ATOM 3934 N N . ILE B 1 33 ? 104.234 -17.536 46.158 1.00 28.33 33 ILE B N 1
ATOM 3935 C CA . ILE B 1 33 ? 104.366 -17.307 44.716 1.00 28.47 33 ILE B CA 1
ATOM 3936 C C . ILE B 1 33 ? 103.850 -15.934 44.264 1.00 27.88 33 ILE B C 1
ATOM 3937 O O . ILE B 1 33 ? 104.180 -15.482 43.168 1.00 28.19 33 ILE B O 1
ATOM 3942 N N . PHE B 1 34 ? 103.057 -15.267 45.098 1.00 27.09 34 PHE B N 1
ATOM 3943 C CA . PHE B 1 34 ? 102.587 -13.913 44.792 1.00 26.43 34 PHE B CA 1
ATOM 3944 C C . PHE B 1 34 ? 103.278 -12.896 45.699 1.00 26.05 34 PHE B C 1
ATOM 3945 O O . PHE B 1 34 ? 103.496 -13.177 46.872 1.00 26.13 34 PHE B O 1
ATOM 3953 N N . PRO B 1 35 ? 103.616 -11.720 45.171 1.00 25.56 35 PRO B N 1
ATOM 3954 C CA . PRO B 1 35 ? 104.121 -10.625 46.004 1.00 25.37 35 PRO B CA 1
ATOM 3955 C C . PRO B 1 35 ? 103.027 -9.946 46.833 1.00 25.05 35 PRO B C 1
ATOM 3956 O O . PRO B 1 35 ? 101.883 -9.843 46.390 1.00 25.05 35 PRO B O 1
ATOM 3960 N N . GLY B 1 36 ? 103.409 -9.461 48.009 1.00 24.54 36 GLY B N 1
ATOM 3961 C CA . GLY B 1 36 ? 102.555 -8.629 48.835 1.00 24.15 36 GLY B CA 1
ATOM 3962 C C . GLY B 1 36 ? 103.147 -8.427 50.218 1.00 23.99 36 GLY B C 1
ATOM 3963 O O . GLY B 1 36 ? 104.047 -9.166 50.621 1.00 23.84 36 GLY B O 1
ATOM 3964 N N . SER B 1 37 ? 102.646 -7.428 50.946 1.00 23.63 37 SER B N 1
ATOM 3965 C CA . SER B 1 37 ? 103.055 -7.192 52.329 1.00 23.59 37 SER B CA 1
ATOM 3966 C C . SER B 1 37 ? 101.908 -6.889 53.323 1.00 23.63 37 SER B C 1
ATOM 3967 O O . SER B 1 37 ? 102.171 -6.450 54.448 1.00 23.68 37 SER B O 1
ATOM 3970 N N . LYS B 1 38 ? 100.651 -7.135 52.945 1.00 23.45 38 LYS B N 1
ATOM 3971 C CA . LYS B 1 38 ? 99.545 -6.961 53.892 1.00 23.17 38 LYS B CA 1
ATOM 3972 C C . LYS B 1 38 ? 99.559 -8.068 54.943 1.00 22.87 38 LYS B C 1
ATOM 3973 O O . LYS B 1 38 ? 100.021 -9.169 54.683 1.00 22.50 38 LYS B O 1
ATOM 3979 N N . GLU B 1 39 ? 99.071 -7.745 56.138 1.00 22.74 39 GLU B N 1
ATOM 3980 C CA . GLU B 1 39 ? 98.926 -8.708 57.231 1.00 22.51 39 GLU B CA 1
ATOM 3981 C C . GLU B 1 39 ? 97.550 -8.552 57.871 1.00 21.94 39 GLU B C 1
ATOM 3982 O O . GLU B 1 39 ? 96.896 -7.524 57.691 1.00 21.51 39 GLU B O 1
ATOM 3988 N N . PRO B 1 40 ? 97.103 -9.557 58.621 1.00 21.46 40 PRO B N 1
ATOM 3989 C CA . PRO B 1 40 ? 95.909 -9.403 59.459 1.00 21.58 40 PRO B CA 1
ATOM 3990 C C . PRO B 1 40 ? 95.994 -8.196 60.397 1.00 21.24 40 PRO B C 1
A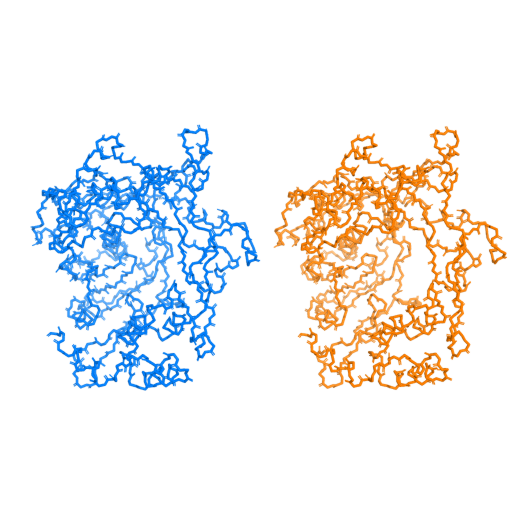TOM 3991 O O . PRO B 1 40 ? 96.973 -8.076 61.115 1.00 21.37 40 PRO B O 1
ATOM 3995 N N . ALA B 1 41 ? 94.991 -7.323 60.373 1.00 21.06 41 ALA B N 1
ATOM 3996 C CA . ALA B 1 41 ? 94.873 -6.216 61.331 1.00 21.28 41 ALA B CA 1
ATOM 3997 C C . ALA B 1 41 ? 95.009 -6.687 62.774 1.00 21.49 41 ALA B C 1
ATOM 3998 O O . ALA B 1 41 ? 94.670 -7.826 63.087 1.00 20.99 41 ALA B O 1
ATOM 4000 N N . VAL B 1 42 ? 95.476 -5.810 63.662 1.00 22.21 42 VAL B N 1
ATOM 4001 C CA . VAL B 1 42 ? 95.584 -6.192 65.068 1.00 22.88 42 VAL B CA 1
ATOM 4002 C C . VAL B 1 42 ? 94.184 -6.199 65.706 1.00 23.48 42 VAL B C 1
ATOM 4003 O O . VAL B 1 42 ? 93.357 -5.340 65.419 1.00 22.87 42 VAL B O 1
ATOM 4007 N N . LEU B 1 43 ? 93.929 -7.200 66.542 1.00 24.34 43 LEU B N 1
ATOM 4008 C CA . LEU B 1 43 ? 92.625 -7.409 67.165 1.00 25.34 43 LEU B CA 1
ATOM 4009 C C . LEU B 1 43 ? 92.698 -7.318 68.700 1.00 26.32 43 LEU B C 1
ATOM 4010 O O . LEU B 1 43 ? 91.693 -7.531 69.377 1.00 26.81 43 LEU B O 1
ATOM 4015 N N . THR B 1 44 ? 93.877 -7.001 69.239 1.00 27.35 44 THR B N 1
ATOM 4016 C CA . THR B 1 44 ? 94.079 -6.912 70.685 1.00 28.23 44 THR B CA 1
ATOM 4017 C C . THR B 1 44 ? 95.281 -6.036 71.068 1.00 29.18 44 THR B C 1
ATOM 4018 O O . THR B 1 44 ? 96.245 -5.922 70.306 1.00 28.93 44 THR B O 1
ATOM 4022 N N . GLU B 1 45 ? 95.200 -5.438 72.261 1.00 30.35 45 GLU B N 1
ATOM 4023 C CA . GLU B 1 45 ? 96.272 -4.623 72.859 1.00 31.34 45 GLU B CA 1
ATOM 4024 C C . GLU B 1 45 ? 97.589 -5.375 72.998 1.00 31.45 45 GLU B C 1
ATOM 4025 O O . GLU B 1 45 ? 98.661 -4.765 72.956 1.00 31.73 45 GLU B O 1
ATOM 4031 N N . LYS B 1 46 ? 97.498 -6.690 73.201 1.00 31.46 46 LYS B N 1
ATOM 4032 C CA . LYS B 1 46 ? 98.665 -7.537 73.461 1.00 31.62 46 LYS B CA 1
ATOM 4033 C C . LYS B 1 46 ? 99.503 -7.869 72.223 1.00 31.22 46 LYS B C 1
ATOM 4034 O O . LYS B 1 46 ? 100.563 -8.490 72.345 1.00 31.21 46 LYS B O 1
ATOM 4040 N N . ASP B 1 47 ? 99.031 -7.484 71.038 1.00 30.64 47 ASP B N 1
ATOM 4041 C CA . ASP B 1 47 ? 99.723 -7.804 69.786 1.00 30.14 47 ASP B CA 1
ATOM 4042 C C . ASP B 1 47 ? 101.133 -7.185 69.793 1.00 30.03 47 ASP B C 1
ATOM 4043 O O . ASP B 1 47 ? 101.267 -5.979 69.944 1.00 29.62 47 ASP B O 1
ATOM 4048 N N . PRO B 1 48 ? 102.182 -8.001 69.654 1.00 30.32 48 PRO B N 1
ATOM 4049 C CA . PRO B 1 48 ? 103.569 -7.491 69.672 1.00 30.25 48 PRO B CA 1
ATOM 4050 C C . PRO B 1 48 ? 103.923 -6.520 68.543 1.00 30.03 48 PRO B C 1
ATOM 4051 O O . PRO B 1 48 ? 104.886 -5.752 68.675 1.00 30.11 48 PRO B O 1
ATOM 4055 N N . ARG B 1 49 ? 103.165 -6.569 67.450 1.00 29.43 49 ARG B N 1
ATOM 4056 C CA . ARG B 1 49 ? 103.377 -5.687 66.309 1.00 28.95 49 ARG B CA 1
ATOM 4057 C C . ARG B 1 49 ? 102.955 -4.238 66.597 1.00 29.11 49 ARG B C 1
ATOM 4058 O O . ARG B 1 49 ? 103.452 -3.304 65.953 1.00 28.81 49 ARG B O 1
ATOM 4066 N N . LEU B 1 50 ? 102.040 -4.051 67.552 1.00 29.43 50 LEU B N 1
ATOM 4067 C CA . LEU B 1 50 ? 101.612 -2.710 67.977 1.00 29.89 50 LEU B CA 1
ATOM 4068 C C . LEU B 1 50 ? 102.775 -1.848 68.479 1.00 30.21 50 LEU B C 1
ATOM 4069 O O . LEU B 1 50 ? 103.532 -2.270 69.340 1.00 30.01 50 LEU B O 1
ATOM 4074 N N . LYS B 1 51 ? 102.885 -0.636 67.940 1.00 30.96 51 LYS B N 1
ATOM 4075 C CA . LYS B 1 51 ? 103.859 0.363 68.385 1.00 31.56 51 LYS B CA 1
ATOM 4076 C C . LYS B 1 51 ? 103.181 1.584 69.020 1.00 31.97 51 LYS B C 1
ATOM 4077 O O . LYS B 1 51 ? 103.848 2.559 69.373 1.00 32.02 51 LYS B O 1
ATOM 4083 N N . VAL B 1 52 ? 101.860 1.513 69.175 1.00 32.23 52 VAL B N 1
ATOM 4084 C CA . VAL B 1 52 ? 101.051 2.629 69.660 1.00 32.64 52 VAL B CA 1
ATOM 4085 C C . VAL B 1 52 ? 100.036 2.086 70.676 1.00 32.50 52 VAL B C 1
ATOM 4086 O O . VAL B 1 52 ? 99.748 0.893 70.679 1.00 32.28 52 VAL B O 1
ATOM 4090 N N . ASP B 1 53 ? 99.537 2.946 71.566 1.00 32.79 53 ASP B N 1
ATOM 4091 C CA . ASP B 1 53 ? 98.440 2.576 72.477 1.00 33.04 53 ASP B CA 1
ATOM 4092 C C . ASP B 1 53 ? 97.186 2.302 71.650 1.00 32.98 53 ASP B C 1
ATOM 4093 O O . ASP B 1 53 ? 96.774 3.146 70.855 1.00 32.78 53 ASP B O 1
ATOM 4098 N N . PHE B 1 54 ? 96.583 1.135 71.853 1.00 33.30 54 PHE B N 1
ATOM 4099 C CA . PHE B 1 54 ? 95.532 0.645 70.961 1.00 33.70 54 PHE B CA 1
ATOM 4100 C C . PHE B 1 54 ? 94.214 1.404 71.076 1.00 34.25 54 PHE B C 1
ATOM 4101 O O . PHE B 1 54 ? 93.676 1.851 70.066 1.00 33.91 54 PHE B O 1
ATOM 4109 N N . ASP B 1 55 ? 93.699 1.536 72.299 1.00 35.02 55 ASP B N 1
ATOM 4110 C CA . ASP B 1 55 ? 92.420 2.212 72.540 1.00 35.68 55 ASP B CA 1
ATOM 4111 C C . ASP B 1 55 ? 92.396 3.641 72.007 1.00 36.03 55 ASP B C 1
ATOM 4112 O O . ASP B 1 55 ? 91.400 4.070 71.432 1.00 36.07 55 ASP B O 1
ATOM 4117 N N . SER B 1 56 ? 93.489 4.372 72.199 1.00 36.71 56 SER B N 1
ATOM 4118 C CA . SER B 1 56 ? 93.590 5.753 71.720 1.00 37.22 56 SER B CA 1
ATOM 4119 C C . SER B 1 56 ? 93.652 5.829 70.188 1.00 37.36 56 SER B C 1
ATOM 4120 O O . SER B 1 56 ? 93.101 6.755 69.587 1.00 37.71 56 SER B O 1
ATOM 4123 N N . ALA B 1 57 ? 94.304 4.854 69.559 1.00 37.38 57 ALA B N 1
ATOM 4124 C CA . ALA B 1 57 ? 94.335 4.767 68.092 1.00 37.58 57 ALA B CA 1
ATOM 4125 C C . ALA B 1 57 ? 92.954 4.487 67.486 1.00 37.74 57 ALA B C 1
ATOM 4126 O O . ALA B 1 57 ? 92.623 5.017 66.431 1.00 37.66 57 ALA B O 1
ATOM 4128 N N . LEU B 1 58 ? 92.162 3.654 68.156 1.00 38.14 58 LEU B N 1
ATOM 4129 C CA . LEU B 1 58 ? 90.810 3.317 67.705 1.00 38.53 58 LEU B CA 1
ATOM 4130 C C . LEU B 1 58 ? 89.837 4.476 67.905 1.00 39.18 58 LEU B C 1
ATOM 4131 O O . LEU B 1 58 ? 88.980 4.723 67.066 1.00 39.09 58 LEU B O 1
ATOM 4136 N N . PHE B 1 59 ? 89.990 5.187 69.018 1.00 40.21 59 PHE B N 1
ATOM 4137 C CA . PHE B 1 59 ? 89.072 6.258 69.398 1.00 41.12 59 PHE B CA 1
ATOM 4138 C C . PHE B 1 59 ? 89.483 7.598 68.766 1.00 41.38 59 PHE B C 1
ATOM 4139 O O . PHE B 1 59 ? 88.812 8.607 68.973 1.00 41.45 59 PHE B O 1
ATOM 4147 N N . SER B 1 60 ? 90.583 7.601 68.007 1.00 41.83 60 SER B N 1
ATOM 4148 C CA . SER B 1 60 ? 91.020 8.775 67.247 1.00 42.19 60 SER B CA 1
ATOM 4149 C C . SER B 1 60 ? 90.058 9.089 66.100 1.00 42.40 60 SER B C 1
ATOM 4150 O O . SER B 1 60 ? 90.067 10.191 65.557 1.00 42.50 60 SER B O 1
ATOM 4153 N N . LYS B 1 61 ? 89.256 8.096 65.726 1.00 42.52 61 LYS B N 1
ATOM 4154 C CA . LYS B 1 61 ? 88.133 8.262 64.807 1.00 42.69 61 LYS B CA 1
ATOM 4155 C C . LYS B 1 61 ? 87.190 9.404 65.240 1.00 42.49 61 LYS B C 1
ATOM 4156 O O . LYS B 1 61 ? 86.731 10.193 64.406 1.00 42.45 61 LYS B O 1
ATOM 4162 N N . TYR B 1 62 ? 86.907 9.480 66.542 1.00 42.18 62 TYR B N 1
ATOM 4163 C CA . TYR B 1 62 ? 86.044 10.523 67.105 1.00 41.92 62 TYR B CA 1
ATOM 4164 C C . TYR B 1 62 ? 86.893 11.600 67.764 1.00 41.67 62 TYR B C 1
ATOM 4165 O O . TYR B 1 62 ? 87.407 11.396 68.865 1.00 41.76 62 TYR B O 1
ATOM 4174 N N . LYS B 1 63 ? 87.041 12.748 67.110 1.00 41.35 63 LYS B N 1
ATOM 4175 C CA . LYS B 1 63 ? 87.811 13.838 67.703 1.00 41.18 63 LYS B CA 1
ATOM 4176 C C . LYS B 1 63 ? 87.230 15.219 67.434 1.00 40.34 63 LYS B C 1
ATOM 4177 O O . LYS B 1 63 ? 87.919 16.113 66.949 1.00 40.46 63 LYS B O 1
ATOM 4183 N N . GLY B 1 64 ? 85.956 15.384 67.782 1.00 39.29 64 GLY B N 1
ATOM 4184 C CA . GLY B 1 64 ? 85.325 16.691 67.818 1.00 38.61 64 GLY B CA 1
ATOM 4185 C C . GLY B 1 64 ? 84.401 17.022 66.660 1.00 37.84 64 GLY B C 1
ATOM 4186 O O . GLY B 1 64 ? 84.535 16.494 65.549 1.00 38.05 64 GLY B O 1
ATOM 4187 N N . ASN B 1 65 ? 83.452 17.910 66.941 1.00 36.65 65 ASN B N 1
ATOM 4188 C CA . ASN B 1 65 ? 82.573 18.464 65.933 1.00 35.74 65 ASN B CA 1
ATOM 4189 C C . ASN B 1 65 ? 82.897 19.948 65.767 1.00 35.51 65 ASN B C 1
ATOM 4190 O O . ASN B 1 65 ? 82.870 20.702 66.739 1.00 35.69 65 ASN B O 1
ATOM 4195 N N . THR B 1 66 ? 83.232 20.355 64.546 1.00 35.08 66 THR B N 1
ATOM 4196 C CA . THR B 1 66 ? 83.380 21.767 64.205 1.00 34.88 66 THR B CA 1
ATOM 4197 C C . THR B 1 66 ? 82.063 22.462 64.488 1.00 35.12 66 THR B C 1
ATOM 4198 O O . THR B 1 66 ? 80.999 21.873 64.281 1.00 35.07 66 THR B O 1
ATOM 4202 N N . GLU B 1 67 ? 82.103 23.703 64.963 1.00 35.14 67 GLU B N 1
ATOM 4203 C CA . GLU B 1 67 ? 80.847 24.414 65.165 1.00 35.34 67 GLU B CA 1
ATOM 4204 C C . GLU B 1 67 ? 80.347 24.996 63.846 1.00 34.47 67 GLU B C 1
ATOM 4205 O O . GLU B 1 67 ? 80.956 25.896 63.269 1.00 34.67 67 GLU B O 1
ATOM 4211 N N . CYS B 1 68 ? 79.250 24.429 63.362 1.00 33.45 68 CYS B N 1
ATOM 4212 C CA . CYS B 1 68 ? 78.532 24.963 62.212 1.00 32.48 68 CYS B CA 1
ATOM 4213 C C . CYS B 1 68 ? 77.048 24.702 62.383 1.00 31.83 68 CYS B C 1
ATOM 4214 O O . CYS B 1 68 ? 76.621 23.987 63.292 1.00 31.69 68 CYS B O 1
ATOM 4217 N N . SER B 1 69 ? 76.256 25.304 61.513 1.00 31.15 69 SER B N 1
ATOM 4218 C CA . SER B 1 69 ? 74.821 25.091 61.532 1.00 30.71 69 SER B CA 1
ATOM 4219 C C . SER B 1 69 ? 74.256 25.086 60.119 1.00 29.85 69 SER B C 1
ATOM 4220 O O . SER B 1 69 ? 74.957 25.384 59.155 1.00 29.55 69 SER B O 1
ATOM 4223 N N . LEU B 1 70 ? 72.984 24.728 60.016 1.00 29.34 70 LEU B N 1
ATOM 4224 C CA . LEU B 1 70 ? 72.245 24.762 58.757 1.00 29.03 70 LEU B CA 1
ATOM 4225 C C . LEU B 1 70 ? 72.367 26.139 58.102 1.00 28.58 70 LEU B C 1
ATOM 4226 O O . LEU B 1 70 ? 72.229 27.169 58.772 1.00 29.19 70 LEU B O 1
ATOM 4231 N N . ASN B 1 71 ? 72.647 26.150 56.804 1.00 27.64 71 ASN B N 1
ATOM 4232 C CA . ASN B 1 71 ? 72.586 27.370 56.007 1.00 26.81 71 ASN B CA 1
ATOM 4233 C C . ASN B 1 71 ? 71.582 27.197 54.849 1.00 26.46 71 ASN B C 1
ATOM 4234 O O . ASN B 1 71 ? 70.922 26.156 54.733 1.00 25.99 71 ASN B O 1
ATOM 4239 N N . GLU B 1 72 ? 71.464 28.226 54.014 1.00 26.02 72 GLU B N 1
ATOM 4240 C CA . GLU B 1 72 ? 70.510 28.245 52.908 1.00 25.53 72 GLU B CA 1
ATOM 4241 C C . GLU B 1 72 ? 70.862 27.201 51.849 1.00 24.73 72 GLU B C 1
ATOM 4242 O O . GLU B 1 72 ? 69.976 26.551 51.317 1.00 24.41 72 GLU B O 1
ATOM 4248 N N . HIS B 1 73 ? 72.154 27.049 51.558 1.00 23.94 73 HIS B N 1
ATOM 4249 C CA . HIS B 1 73 ? 72.629 26.101 50.544 1.00 23.21 73 HIS B CA 1
ATOM 4250 C C . HIS B 1 73 ? 72.341 24.652 50.914 1.00 22.80 73 HIS B C 1
ATOM 4251 O O . HIS B 1 73 ? 71.970 23.866 50.059 1.00 22.56 73 HIS B O 1
ATOM 4258 N N . ILE B 1 74 ? 72.529 24.298 52.183 1.00 22.48 74 ILE B N 1
ATOM 4259 C CA . ILE B 1 74 ? 72.171 22.967 52.663 1.00 22.25 74 ILE B CA 1
ATOM 4260 C C . ILE B 1 74 ? 70.679 22.745 52.489 1.00 22.33 74 ILE B C 1
ATOM 4261 O O . ILE B 1 74 ? 70.267 21.659 52.096 1.00 21.67 74 ILE B O 1
ATOM 4266 N N . GLN B 1 75 ? 69.880 23.779 52.747 1.00 22.63 75 GLN B N 1
ATOM 4267 C CA . GLN B 1 75 ? 68.425 23.658 52.613 1.00 23.11 75 GLN B CA 1
ATOM 4268 C C . GLN B 1 75 ? 67.932 23.582 51.154 1.00 22.69 75 GLN B C 1
ATOM 4269 O O . GLN B 1 75 ? 66.923 22.926 50.904 1.00 21.90 75 GLN B O 1
ATOM 4275 N N . VAL B 1 76 ? 68.628 24.216 50.198 1.00 22.42 76 VAL B N 1
ATOM 4276 C CA . VAL B 1 76 ? 68.222 24.085 48.793 1.00 22.25 76 VAL B CA 1
ATOM 4277 C C . VAL B 1 76 ? 68.710 22.737 48.235 1.00 21.88 76 VAL B C 1
ATOM 4278 O O . VAL B 1 76 ? 68.087 22.174 47.341 1.00 21.51 76 VAL B O 1
ATOM 4282 N N . ALA B 1 77 ? 69.801 22.214 48.792 1.00 21.51 77 ALA B N 1
ATOM 4283 C CA . ALA B 1 77 ? 70.287 20.881 48.441 1.00 21.09 77 ALA B CA 1
ATOM 4284 C C . ALA B 1 77 ? 69.293 19.827 48.893 1.00 20.77 77 ALA B C 1
ATOM 4285 O O . ALA B 1 77 ? 69.012 18.883 48.159 1.00 20.67 77 ALA B O 1
ATOM 4287 N N . VAL B 1 78 ? 68.757 20.009 50.097 1.00 20.67 78 VAL B N 1
ATOM 4288 C CA . VAL B 1 78 ? 67.736 19.123 50.658 1.00 20.71 78 VAL B CA 1
ATOM 4289 C C . VAL B 1 78 ? 66.444 19.141 49.825 1.00 20.80 78 VAL B C 1
ATOM 4290 O O . VAL B 1 78 ? 65.876 18.088 49.542 1.00 20.85 78 VAL B O 1
ATOM 4294 N N . ALA B 1 79 ? 65.982 20.326 49.436 1.00 20.58 79 ALA B N 1
ATOM 4295 C CA . ALA B 1 79 ? 64.745 20.446 48.657 1.00 20.37 79 ALA B CA 1
ATOM 4296 C C . ALA B 1 79 ? 64.916 19.872 47.251 1.00 20.35 79 ALA B C 1
ATOM 4297 O O . ALA B 1 79 ? 63.992 19.289 46.694 1.00 20.19 79 ALA B O 1
ATOM 4299 N N . HIS B 1 80 ? 66.113 20.020 46.693 1.00 20.58 80 HIS B N 1
ATOM 4300 C CA . HIS B 1 80 ? 66.393 19.548 45.346 1.00 20.66 80 HIS B CA 1
ATOM 4301 C C . HIS B 1 80 ? 66.452 18.016 45.280 1.00 20.54 80 HIS B C 1
ATOM 4302 O O . HIS B 1 80 ? 65.849 17.402 44.404 1.00 20.63 80 HIS B O 1
ATOM 4309 N N . TYR B 1 81 ? 67.177 17.408 46.209 1.00 20.16 81 TYR B N 1
ATOM 4310 C CA . TYR B 1 81 ? 67.344 15.957 46.241 1.00 20.00 81 TYR B CA 1
ATOM 4311 C C . TYR B 1 81 ? 66.031 15.267 46.635 1.00 20.07 81 TYR B C 1
ATOM 4312 O O . TYR B 1 81 ? 65.733 14.174 46.156 1.00 19.37 81 TYR B O 1
ATOM 4321 N N . SER B 1 82 ? 65.256 15.922 47.504 1.00 20.36 82 SER B N 1
ATOM 4322 C CA . SER B 1 82 ? 63.937 15.437 47.913 1.00 20.83 82 SER B CA 1
ATOM 4323 C C . SER B 1 82 ? 62.961 15.359 46.732 1.00 21.23 82 SER B C 1
ATOM 4324 O O . SER B 1 82 ? 62.258 14.362 46.573 1.00 20.94 82 SER B O 1
ATOM 4327 N N . ALA B 1 83 ? 62.918 16.416 45.919 1.00 21.91 83 ALA B N 1
ATOM 4328 C CA . ALA B 1 83 ? 62.058 16.459 44.729 1.00 22.55 83 ALA B CA 1
ATOM 4329 C C . ALA B 1 83 ? 62.500 15.423 43.695 1.00 23.10 83 ALA B C 1
ATOM 4330 O O . ALA B 1 83 ? 61.671 14.841 43.003 1.00 23.90 83 ALA B O 1
ATOM 4332 N N . GLN B 1 84 ? 63.805 15.192 43.606 1.00 23.45 84 GLN B N 1
ATOM 4333 C CA . GLN B 1 84 ? 64.357 14.126 42.770 1.00 23.84 84 GLN B CA 1
ATOM 4334 C C . GLN B 1 84 ? 63.875 12.731 43.217 1.00 24.04 84 GLN B C 1
ATOM 4335 O O . GLN B 1 84 ? 63.433 11.942 42.399 1.00 24.39 84 GLN B O 1
ATOM 4341 N N . LEU B 1 85 ? 63.937 12.439 44.512 1.00 24.25 85 LEU B N 1
ATOM 4342 C CA . LEU B 1 85 ? 63.532 11.123 45.018 1.00 24.47 85 LEU B CA 1
ATOM 4343 C C . LEU B 1 85 ? 62.010 10.900 45.037 1.00 25.12 85 LEU B C 1
ATOM 4344 O O . LEU B 1 85 ? 61.567 9.756 45.081 1.00 25.08 85 LEU B O 1
ATOM 4349 N N . ALA B 1 86 ? 61.222 11.976 45.023 1.00 25.75 86 ALA B N 1
ATOM 4350 C CA . ALA B 1 86 ? 59.760 11.866 45.058 1.00 26.51 86 ALA B CA 1
ATOM 4351 C C . ALA B 1 86 ? 59.263 11.255 43.746 1.00 27.26 86 ALA B C 1
ATOM 4352 O O . ALA B 1 86 ? 58.237 10.579 43.707 1.00 27.23 86 ALA B O 1
ATOM 4354 N N . THR B 1 87 ? 60.025 11.501 42.689 1.00 28.19 87 THR B N 1
ATOM 4355 C CA . THR B 1 87 ? 59.857 10.869 41.383 1.00 29.17 87 THR B CA 1
ATOM 4356 C C . THR B 1 87 ? 59.802 9.333 41.406 1.00 29.62 87 THR B C 1
ATOM 4357 O O . THR B 1 87 ? 59.177 8.732 40.535 1.00 30.08 87 THR B O 1
ATOM 4361 N N . LEU B 1 88 ? 60.455 8.703 42.378 1.00 30.09 88 LEU B N 1
ATOM 4362 C CA . LEU B 1 88 ? 60.422 7.243 42.515 1.00 30.62 88 LEU B CA 1
ATOM 4363 C C . LEU B 1 88 ? 59.123 6.737 43.140 1.00 31.48 88 LEU B C 1
ATOM 4364 O O . LEU B 1 88 ? 58.833 5.545 43.078 1.00 31.84 88 LEU B O 1
ATOM 4369 N N . ASP B 1 89 ? 58.369 7.643 43.765 1.00 32.31 89 ASP B N 1
ATOM 4370 C CA . ASP B 1 89 ? 57.072 7.350 44.369 1.00 33.01 89 ASP B CA 1
ATOM 4371 C C . ASP B 1 89 ? 57.156 6.188 45.360 1.00 32.98 89 ASP B C 1
ATOM 4372 O O . ASP B 1 89 ? 56.494 5.161 45.210 1.00 33.06 89 ASP B O 1
ATOM 4377 N N . ILE B 1 90 ? 57.972 6.389 46.391 1.00 33.08 90 ILE B N 1
ATOM 4378 C CA . ILE B 1 90 ? 58.251 5.371 47.396 1.00 32.93 90 ILE B CA 1
ATOM 4379 C C . ILE B 1 90 ? 57.101 5.286 48.398 1.00 32.98 90 ILE B C 1
ATOM 4380 O O . ILE B 1 90 ? 56.638 6.296 48.926 1.00 33.01 90 ILE B O 1
ATOM 4385 N N . ASP B 1 91 ? 56.663 4.063 48.658 1.00 33.03 91 ASP B N 1
ATOM 4386 C CA . ASP B 1 91 ? 55.621 3.784 49.623 1.00 32.94 91 ASP B CA 1
ATOM 4387 C C . ASP B 1 91 ? 56.144 4.028 51.048 1.00 33.11 91 ASP B C 1
ATOM 4388 O O . ASP B 1 91 ? 56.965 3.256 51.547 1.00 33.09 91 ASP B O 1
ATOM 4393 N N . PRO B 1 92 ? 55.661 5.083 51.709 1.00 33.30 92 PRO B N 1
ATOM 4394 C CA . PRO B 1 92 ? 56.170 5.465 53.035 1.00 33.40 92 PRO B CA 1
ATOM 4395 C C . PRO B 1 92 ? 55.729 4.543 54.173 1.00 33.56 92 PRO B C 1
ATOM 4396 O O . PRO B 1 92 ? 56.235 4.681 55.291 1.00 33.53 92 PRO B O 1
ATOM 4400 N N . GLN B 1 93 ? 54.797 3.633 53.894 1.00 33.63 93 GLN B N 1
ATOM 4401 C CA . GLN B 1 93 ? 54.318 2.681 54.889 1.00 33.78 93 GLN B CA 1
ATOM 4402 C C . GLN B 1 93 ? 55.400 1.681 55.294 1.00 33.34 93 GLN B C 1
ATOM 4403 O O . GLN B 1 93 ? 56.259 1.325 54.487 1.00 32.89 93 GLN B O 1
ATOM 4409 N N . PRO B 1 94 ? 55.346 1.211 56.536 1.00 33.28 94 PRO B N 1
ATOM 4410 C CA . PRO B 1 94 ? 56.283 0.178 56.989 1.00 33.42 94 PRO B CA 1
ATOM 4411 C C . PRO B 1 94 ? 56.030 -1.174 56.316 1.00 33.52 94 PRO B C 1
ATOM 4412 O O . PRO B 1 94 ? 55.013 -1.358 55.644 1.00 33.38 94 PRO B O 1
ATOM 4416 N N . ILE B 1 95 ? 56.973 -2.095 56.479 1.00 33.67 95 ILE B N 1
ATOM 4417 C CA . ILE B 1 95 ? 56.832 -3.449 55.959 1.00 33.93 95 ILE B CA 1
ATOM 4418 C C . ILE B 1 95 ? 56.552 -4.414 57.106 1.00 34.12 95 ILE B C 1
ATOM 4419 O O . ILE B 1 95 ? 56.820 -4.104 58.262 1.00 34.10 95 ILE B O 1
ATOM 4424 N N . ALA B 1 96 ? 55.998 -5.574 56.771 1.00 34.60 96 ALA B N 1
ATOM 4425 C CA . ALA B 1 96 ? 55.674 -6.604 57.757 1.00 34.96 96 ALA B CA 1
ATOM 4426 C C . ALA B 1 96 ? 56.960 -7.184 58.326 1.00 35.27 96 ALA B C 1
ATOM 4427 O O . ALA B 1 96 ? 57.971 -7.242 57.630 1.00 35.09 96 ALA B O 1
ATOM 4429 N N . MET B 1 97 ? 56.922 -7.616 59.585 1.00 35.72 97 MET B N 1
ATOM 4430 C CA . MET B 1 97 ? 58.124 -8.132 60.243 1.00 36.44 97 MET B CA 1
ATOM 4431 C C . MET B 1 97 ? 58.696 -9.362 59.535 1.00 36.59 97 MET B C 1
ATOM 4432 O O . MET B 1 97 ? 59.896 -9.620 59.606 1.00 36.69 97 MET B O 1
ATOM 4437 N N . GLU B 1 98 ? 57.834 -10.100 58.841 1.00 36.70 98 GLU B N 1
ATOM 4438 C CA . GLU B 1 98 ? 58.235 -11.298 58.106 1.00 36.83 98 GLU B CA 1
ATOM 4439 C C . GLU B 1 98 ? 59.157 -10.934 56.941 1.00 36.13 98 GLU B C 1
ATOM 4440 O O . GLU B 1 98 ? 60.086 -11.674 56.625 1.00 36.03 98 GLU B O 1
ATOM 4446 N N . ASP B 1 99 ? 58.875 -9.801 56.301 1.00 35.53 99 ASP B N 1
ATOM 4447 C CA . ASP B 1 99 ? 59.708 -9.266 55.222 1.00 35.09 99 ASP B CA 1
ATOM 4448 C C . ASP B 1 99 ? 61.050 -8.718 55.734 1.00 34.59 99 ASP B C 1
ATOM 4449 O O . ASP B 1 99 ? 62.065 -8.838 55.060 1.00 34.28 99 ASP B O 1
ATOM 4454 N N . SER B 1 100 ? 61.049 -8.119 56.924 1.00 34.29 100 SER B N 1
ATOM 4455 C CA . SER B 1 100 ? 62.284 -7.633 57.552 1.00 33.88 100 SER B CA 1
ATOM 4456 C C . SER B 1 100 ? 63.267 -8.759 57.868 1.00 33.50 100 SER B C 1
ATOM 4457 O O . SER B 1 100 ? 64.481 -8.550 57.848 1.00 33.40 100 SER B O 1
ATOM 4460 N N . VAL B 1 101 ? 62.742 -9.943 58.176 1.00 33.06 101 VAL B N 1
ATOM 4461 C CA . VAL B 1 101 ? 63.572 -11.084 58.561 1.00 32.75 101 VAL B CA 1
ATOM 4462 C C . VAL B 1 101 ? 64.004 -11.913 57.343 1.00 32.63 101 VAL B C 1
ATOM 4463 O O . VAL B 1 101 ? 65.166 -12.283 57.229 1.00 32.40 101 VAL B O 1
ATOM 4467 N N . PHE B 1 102 ? 63.067 -12.202 56.445 1.00 32.57 102 PHE B N 1
ATOM 4468 C CA . PHE B 1 102 ? 63.293 -13.179 55.372 1.00 32.74 102 PHE B CA 1
ATOM 4469 C C . PHE B 1 102 ? 63.438 -12.550 53.987 1.00 32.99 102 PHE B C 1
ATOM 4470 O O . PHE B 1 102 ? 63.878 -13.212 53.048 1.00 33.15 102 PHE B O 1
ATOM 4478 N N . GLY B 1 103 ? 63.042 -11.286 53.864 1.00 33.42 103 GLY B N 1
ATOM 4479 C CA . GLY B 1 103 ? 63.326 -10.486 52.689 1.00 33.64 103 GLY B CA 1
ATOM 4480 C C . GLY B 1 103 ? 62.119 -10.232 51.814 1.00 34.06 103 GLY B C 1
ATOM 4481 O O . GLY B 1 103 ? 61.042 -10.776 52.030 1.00 34.09 103 GLY B O 1
ATOM 4482 N N . MET B 1 104 ? 62.319 -9.360 50.837 1.00 34.64 104 MET B N 1
ATOM 4483 C CA . MET B 1 104 ? 61.371 -9.126 49.759 1.00 35.34 104 MET B CA 1
ATOM 4484 C C . MET B 1 104 ? 62.156 -8.577 48.569 1.00 35.93 104 MET B C 1
ATOM 4485 O O . MET B 1 104 ? 63.390 -8.592 48.578 1.00 36.05 104 MET B O 1
ATOM 4490 N N . ASP B 1 105 ? 61.449 -8.095 47.550 1.00 36.49 105 ASP B N 1
ATOM 4491 C CA . ASP B 1 105 ? 62.102 -7.549 46.366 1.00 36.98 105 ASP B CA 1
ATOM 4492 C C . ASP B 1 105 ? 62.959 -6.343 46.773 1.00 36.89 105 ASP B C 1
ATOM 4493 O O . ASP B 1 105 ? 62.452 -5.386 47.357 1.00 36.91 105 ASP B O 1
ATOM 4498 N N . GLY B 1 106 ? 64.261 -6.420 46.500 1.00 36.71 106 GLY B N 1
ATOM 4499 C CA . GLY B 1 106 ? 65.182 -5.333 46.794 1.00 36.61 106 GLY B CA 1
ATOM 4500 C C . GLY B 1 106 ? 65.779 -5.316 48.195 1.00 36.53 106 GLY B C 1
ATOM 4501 O O . GLY B 1 106 ? 66.627 -4.481 48.483 1.00 36.46 106 GLY B O 1
ATOM 4502 N N . LEU B 1 107 ? 65.338 -6.222 49.064 1.00 36.62 107 LEU B N 1
ATOM 4503 C CA . LEU B 1 107 ? 65.818 -6.293 50.441 1.00 36.56 107 LEU B CA 1
ATOM 4504 C C . LEU B 1 107 ? 66.195 -7.732 50.777 1.00 36.78 107 LEU B C 1
ATOM 4505 O O . LEU B 1 107 ? 65.325 -8.575 50.967 1.00 36.78 107 LEU B O 1
ATOM 4510 N N . GLU B 1 108 ? 67.493 -8.009 50.849 1.00 37.25 108 GLU B N 1
ATOM 4511 C CA . GLU B 1 108 ? 67.982 -9.359 51.141 1.00 37.64 108 GLU B CA 1
ATOM 4512 C C . GLU B 1 108 ? 67.540 -9.820 52.516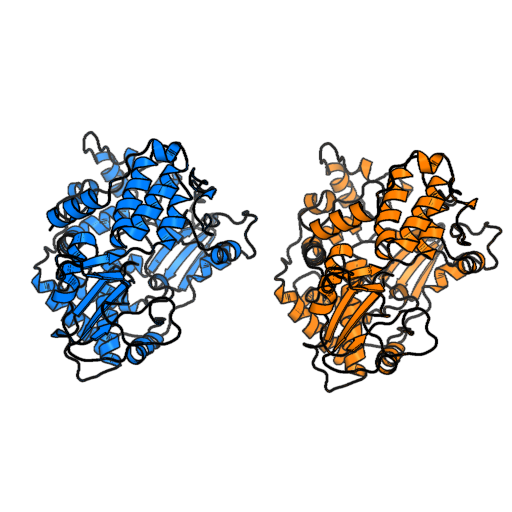 1.00 37.63 108 GLU B C 1
ATOM 4513 O O . GLU B 1 108 ? 67.210 -9.005 53.378 1.00 37.41 108 GLU B O 1
ATOM 4519 N N . ALA B 1 109 ? 67.556 -11.135 52.717 1.00 37.59 109 ALA B N 1
ATOM 4520 C CA . ALA B 1 109 ? 67.211 -11.717 54.004 1.00 37.67 109 ALA B CA 1
ATOM 4521 C C . ALA B 1 109 ? 68.255 -11.339 55.043 1.00 37.82 109 ALA B C 1
ATOM 4522 O O . ALA B 1 109 ? 69.419 -11.099 54.722 1.00 38.01 109 ALA B O 1
ATOM 4524 N N . LEU B 1 110 ? 67.821 -11.284 56.291 1.00 37.82 110 LEU B N 1
ATOM 4525 C CA . LEU B 1 110 ? 68.710 -11.035 57.407 1.00 38.14 110 LEU B CA 1
ATOM 4526 C C . LEU B 1 110 ? 69.756 -12.151 57.475 1.00 38.29 110 LEU B C 1
ATOM 4527 O O . LEU B 1 110 ? 69.429 -13.328 57.323 1.00 38.02 110 LEU B O 1
ATOM 4532 N N . ASP B 1 111 ? 71.013 -11.767 57.670 1.00 38.66 111 ASP B N 1
ATOM 4533 C CA . ASP B 1 111 ? 72.098 -12.722 57.859 1.00 38.93 111 ASP B CA 1
ATOM 4534 C C . ASP B 1 111 ? 71.961 -13.373 59.230 1.00 39.10 111 ASP B C 1
ATOM 4535 O O . ASP B 1 111 ? 71.957 -12.684 60.243 1.00 39.12 111 ASP B O 1
ATOM 4540 N N . LEU B 1 112 ? 71.873 -14.700 59.257 1.00 39.46 112 LEU B N 1
ATOM 4541 C CA . LEU B 1 112 ? 71.633 -15.439 60.502 1.00 39.79 112 LEU B CA 1
ATOM 4542 C C . LEU B 1 112 ? 72.914 -15.886 61.223 1.00 39.98 112 LEU B C 1
ATOM 4543 O O . LEU B 1 112 ? 72.847 -16.388 62.346 1.00 40.25 112 LEU B O 1
ATOM 4548 N N . ASN B 1 113 ? 74.068 -15.695 60.587 1.00 40.10 113 ASN B N 1
ATOM 4549 C CA . ASN B 1 113 ? 75.361 -16.042 61.186 1.00 40.36 113 ASN B CA 1
ATOM 4550 C C . ASN B 1 113 ? 75.991 -14.888 61.975 1.00 40.14 113 ASN B C 1
ATOM 4551 O O . ASN B 1 113 ? 76.758 -15.115 62.911 1.00 40.20 113 ASN B O 1
ATOM 4556 N N . THR B 1 114 ? 75.662 -13.655 61.594 1.00 39.95 114 THR B N 1
ATOM 4557 C CA . THR B 1 114 ? 76.165 -12.458 62.272 1.00 39.81 114 THR B CA 1
ATOM 4558 C C . THR B 1 114 ? 75.604 -12.354 63.698 1.00 39.18 114 THR B C 1
ATOM 4559 O O . THR B 1 114 ? 74.621 -13.012 64.033 1.00 38.95 114 THR B O 1
ATOM 4563 N N . SER B 1 115 ? 76.258 -11.537 64.525 1.00 38.75 115 SER B N 1
ATOM 4564 C CA . SER B 1 115 ? 75.841 -11.291 65.910 1.00 38.35 115 SER B CA 1
ATOM 4565 C C . SER B 1 115 ? 74.425 -10.746 66.028 1.00 37.51 115 SER B C 1
ATOM 4566 O O . SER B 1 115 ? 73.994 -9.932 65.217 1.00 37.23 115 SER B O 1
ATOM 4569 N N . ALA B 1 116 ? 73.718 -11.202 67.057 1.00 36.84 116 ALA B N 1
ATOM 4570 C CA . ALA B 1 116 ? 72.416 -10.639 67.421 1.00 36.40 116 ALA B CA 1
ATOM 4571 C C . ALA B 1 116 ? 72.547 -9.340 68.230 1.00 35.72 116 ALA B C 1
ATOM 4572 O O . ALA B 1 116 ? 71.548 -8.680 68.483 1.00 35.36 116 ALA B O 1
ATOM 4574 N N . GLY B 1 117 ? 73.767 -8.991 68.647 1.00 35.07 117 GLY B N 1
ATOM 4575 C CA . GLY B 1 117 ? 74.021 -7.775 69.404 1.00 34.83 117 GLY B CA 1
ATOM 4576 C C . GLY B 1 117 ? 73.578 -7.875 70.858 1.00 34.65 117 GLY B C 1
ATOM 4577 O O . GLY B 1 117 ? 73.220 -8.955 71.320 1.00 34.56 117 GLY B O 1
ATOM 4578 N N . TYR B 1 118 ? 73.599 -6.743 71.563 1.00 34.30 118 TYR B N 1
ATOM 4579 C CA . TYR B 1 118 ? 73.186 -6.659 72.965 1.00 34.23 118 TYR B CA 1
ATOM 4580 C C . TYR B 1 118 ? 71.661 -6.747 73.008 1.00 34.36 118 TYR B C 1
ATOM 4581 O O . TYR B 1 118 ? 71.017 -6.180 72.124 1.00 34.38 118 TYR B O 1
ATOM 4590 N N . PRO B 1 119 ? 71.057 -7.425 73.991 1.00 34.35 119 PRO B N 1
ATOM 4591 C CA . PRO B 1 119 ? 71.728 -8.128 75.097 1.00 34.62 119 PRO B CA 1
ATOM 4592 C C . PRO B 1 119 ? 72.106 -9.575 74.788 1.00 34.75 119 PRO B C 1
ATOM 4593 O O . PRO B 1 119 ? 72.710 -10.242 75.626 1.00 34.65 119 PRO B O 1
ATOM 4597 N N . TYR B 1 120 ? 71.757 -10.043 73.599 1.00 35.04 120 TYR B N 1
ATOM 4598 C CA . TYR B 1 120 ? 71.886 -11.455 73.243 1.00 35.46 120 TYR B CA 1
ATOM 4599 C C . TYR B 1 120 ? 73.319 -11.996 73.259 1.00 36.18 120 TYR B C 1
ATOM 4600 O O . TYR B 1 120 ? 73.524 -13.175 73.510 1.00 36.56 120 TYR B O 1
ATOM 4609 N N . VAL B 1 121 ? 74.306 -11.137 73.038 1.00 37.05 121 VAL B N 1
ATOM 4610 C CA . VAL B 1 121 ? 75.704 -11.566 72.985 1.00 37.70 121 VAL B CA 1
ATOM 4611 C C . VAL B 1 121 ? 76.280 -11.843 74.384 1.00 38.35 121 VAL B C 1
ATOM 4612 O O . VAL B 1 121 ? 77.339 -12.456 74.513 1.00 38.61 121 VAL B O 1
ATOM 4616 N N . THR B 1 122 ? 75.591 -11.369 75.422 1.00 39.02 122 THR B N 1
ATOM 4617 C CA . THR B 1 122 ? 75.953 -11.664 76.809 1.00 39.41 122 THR B CA 1
ATOM 4618 C C . THR B 1 122 ? 75.172 -12.868 77.362 1.00 39.73 122 THR B C 1
ATOM 4619 O O . THR B 1 122 ? 75.630 -13.528 78.296 1.00 39.62 122 THR B O 1
ATOM 4623 N N . LEU B 1 123 ? 74.009 -13.147 76.771 1.00 40.13 123 LEU B N 1
ATOM 4624 C CA . LEU B 1 123 ? 73.107 -14.207 77.232 1.00 40.65 123 LEU B CA 1
ATOM 4625 C C . LEU B 1 123 ? 73.373 -15.573 76.579 1.00 40.88 123 LEU B C 1
ATOM 4626 O O . LEU B 1 123 ? 72.673 -16.543 76.874 1.00 41.01 123 LEU B O 1
ATOM 4631 N N . GLY B 1 124 ? 74.364 -15.652 75.694 1.00 41.26 124 GLY B N 1
ATOM 4632 C CA . GLY B 1 124 ? 74.606 -16.859 74.915 1.00 41.48 124 GLY B CA 1
ATOM 4633 C C . GLY B 1 124 ? 73.509 -17.155 73.900 1.00 41.64 124 GLY B C 1
ATOM 4634 O O . GLY B 1 124 ? 73.284 -18.308 73.540 1.00 41.73 124 GLY B O 1
ATOM 4635 N N . ILE B 1 125 ? 72.822 -16.111 73.444 1.00 41.97 125 ILE B N 1
ATOM 4636 C CA . ILE B 1 125 ? 71.755 -16.233 72.447 1.00 42.26 125 ILE B CA 1
ATOM 4637 C C . ILE B 1 125 ? 72.250 -15.706 71.097 1.00 42.52 125 ILE B C 1
ATOM 4638 O O . ILE B 1 125 ? 72.820 -14.617 71.021 1.00 42.58 125 ILE B O 1
ATOM 4643 N N . LYS B 1 126 ? 72.040 -16.490 70.042 1.00 43.03 126 LYS B N 1
ATOM 4644 C CA . LYS B 1 126 ? 72.361 -16.073 68.674 1.00 43.37 126 LYS B CA 1
ATOM 4645 C C . LYS B 1 126 ? 71.088 -16.000 67.824 1.00 43.46 126 LYS B C 1
ATOM 4646 O O . LYS B 1 126 ? 69.992 -16.320 68.298 1.00 43.36 126 LYS B O 1
ATOM 4652 N N . LYS B 1 127 ? 71.235 -15.548 66.583 1.00 43.55 127 LYS B N 1
ATOM 4653 C CA . LYS B 1 127 ? 70.093 -15.262 65.720 1.00 43.68 127 LYS B CA 1
ATOM 4654 C C . LYS B 1 127 ? 69.256 -16.494 65.389 1.00 43.97 127 LYS B C 1
ATOM 4655 O O . LYS B 1 127 ? 68.049 -16.382 65.189 1.00 43.86 127 LYS B O 1
ATOM 4661 N N . LYS B 1 128 ? 69.896 -17.659 65.336 1.00 44.35 128 LYS B N 1
ATOM 4662 C CA . LYS B 1 128 ? 69.210 -18.903 64.977 1.00 44.74 128 LYS B CA 1
ATOM 4663 C C . LYS B 1 128 ? 68.340 -19.436 66.124 1.00 44.89 128 LYS B C 1
ATOM 4664 O O . LYS B 1 128 ? 67.445 -20.252 65.899 1.00 45.09 128 LYS B O 1
ATOM 4670 N N . ASP B 1 129 ? 68.608 -18.976 67.345 1.00 45.02 129 ASP B N 1
ATOM 4671 C CA . ASP B 1 129 ? 67.749 -19.266 68.494 1.00 45.07 129 ASP B CA 1
ATOM 4672 C C . ASP B 1 129 ? 66.433 -18.482 68.441 1.00 45.00 129 ASP B C 1
ATOM 4673 O O . ASP B 1 129 ? 65.422 -18.944 68.961 1.00 45.38 129 ASP B O 1
ATOM 4678 N N . LEU B 1 130 ? 66.454 -17.297 67.832 1.00 44.70 130 LEU B N 1
ATOM 4679 C CA . LEU B 1 130 ? 65.258 -16.450 67.717 1.00 44.33 130 LEU B CA 1
ATOM 4680 C C . LEU B 1 130 ? 64.474 -16.723 66.433 1.00 44.27 130 LEU B C 1
ATOM 4681 O O . LEU B 1 130 ? 63.249 -16.564 66.398 1.00 43.75 130 LEU B O 1
ATOM 4686 N N . ILE B 1 131 ? 65.190 -17.120 65.382 1.00 44.39 131 ILE B N 1
ATOM 4687 C CA . ILE B 1 131 ? 64.619 -17.266 64.047 1.00 44.55 131 ILE B CA 1
ATOM 4688 C C . ILE B 1 131 ? 64.930 -18.664 63.507 1.00 44.83 131 ILE B C 1
ATOM 4689 O O . ILE B 1 131 ? 66.089 -19.069 63.429 1.00 44.74 131 ILE B O 1
ATOM 4694 N N . ASN B 1 132 ? 63.881 -19.393 63.148 1.00 45.26 132 ASN B N 1
ATOM 4695 C CA . ASN B 1 132 ? 64.005 -20.721 62.563 1.00 45.75 132 ASN B CA 1
ATOM 4696 C C . ASN B 1 132 ? 63.836 -20.602 61.054 1.00 45.92 132 ASN B C 1
ATOM 4697 O O . ASN B 1 132 ? 62.727 -20.381 60.567 1.00 45.83 132 ASN B O 1
ATOM 4702 N N . ASN B 1 133 ? 64.945 -20.740 60.328 1.00 46.24 133 ASN B N 1
ATOM 4703 C CA . ASN B 1 133 ? 64.965 -20.578 58.873 1.00 46.72 133 ASN B CA 1
ATOM 4704 C C . ASN B 1 133 ? 64.186 -21.666 58.124 1.00 47.02 133 ASN B C 1
ATOM 4705 O O . ASN B 1 133 ? 63.584 -21.391 57.086 1.00 47.29 133 ASN B O 1
ATOM 4710 N N . LYS B 1 134 ? 64.184 -22.887 58.659 1.00 47.38 134 LYS B N 1
ATOM 4711 C CA . LYS B 1 134 ? 63.531 -24.028 57.998 1.00 47.60 134 LYS B CA 1
ATOM 4712 C C . LYS B 1 134 ? 62.002 -23.907 58.020 1.00 47.56 134 LYS B C 1
ATOM 4713 O O . LYS B 1 134 ? 61.344 -24.137 57.006 1.00 47.56 134 LYS B O 1
ATOM 4719 N N . THR B 1 135 ? 61.452 -23.537 59.176 1.00 47.59 135 THR B N 1
ATOM 4720 C CA . THR B 1 135 ? 60.000 -23.418 59.370 1.00 47.47 135 THR B CA 1
ATOM 4721 C C . THR B 1 135 ? 59.463 -21.993 59.165 1.00 47.40 135 THR B C 1
ATOM 4722 O O . THR B 1 135 ? 58.248 -21.791 59.110 1.00 47.21 135 THR B O 1
ATOM 4726 N N . LYS B 1 136 ? 60.373 -21.023 59.049 1.00 47.35 136 LYS B N 1
ATOM 4727 C CA . LYS B 1 136 ? 60.045 -19.592 58.977 1.00 47.34 136 LYS B CA 1
ATOM 4728 C C . LYS B 1 136 ? 59.313 -19.067 60.223 1.00 47.41 136 LYS B C 1
ATOM 4729 O O . LYS B 1 136 ? 58.484 -18.159 60.123 1.00 47.68 136 LYS B O 1
ATOM 4735 N N . ASP B 1 137 ? 59.641 -19.620 61.391 1.00 47.23 137 ASP B N 1
ATOM 4736 C CA . ASP B 1 137 ? 59.012 -19.219 62.648 1.00 47.12 137 ASP B CA 1
ATOM 4737 C C . ASP B 1 137 ? 59.815 -18.123 63.358 1.00 46.77 137 ASP B C 1
ATOM 4738 O O . ASP B 1 137 ? 60.998 -18.296 63.640 1.00 46.43 137 ASP B O 1
ATOM 4743 N N . ILE B 1 138 ? 59.151 -17.007 63.654 1.00 46.44 138 ILE B N 1
ATOM 4744 C CA . ILE B 1 138 ? 59.764 -15.882 64.354 1.00 46.07 138 ILE B CA 1
ATOM 4745 C C . ILE B 1 138 ? 58.982 -15.500 65.620 1.00 45.88 138 ILE B C 1
ATOM 4746 O O . ILE B 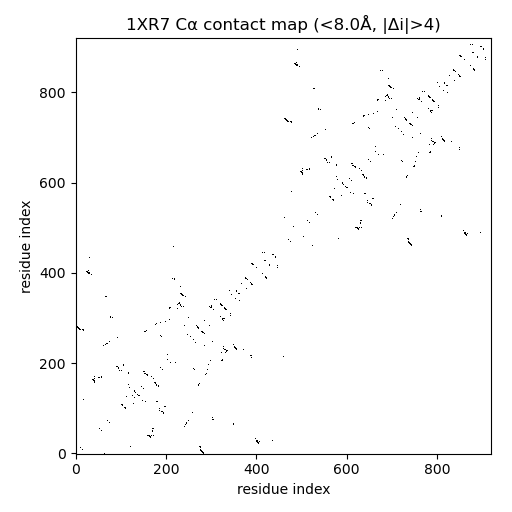1 138 ? 58.926 -14.326 65.987 1.00 46.05 138 ILE B O 1
ATOM 4751 N N . SER B 1 139 ? 58.381 -16.483 66.289 1.00 45.46 139 SER B N 1
ATOM 4752 C CA . SER B 1 139 ? 57.602 -16.208 67.504 1.00 45.09 139 SER B CA 1
ATOM 4753 C C . SER B 1 139 ? 58.522 -15.923 68.686 1.00 44.60 139 SER B C 1
ATOM 4754 O O . SER B 1 139 ? 58.195 -15.103 69.543 1.00 44.66 139 SER B O 1
ATOM 4757 N N . LYS B 1 140 ? 59.665 -16.606 68.726 1.00 44.06 140 LYS B N 1
ATOM 4758 C CA . LYS B 1 140 ? 60.685 -16.365 69.747 1.00 43.72 140 LYS B CA 1
ATOM 4759 C C . LYS B 1 140 ? 61.291 -14.967 69.593 1.00 43.18 140 LYS B C 1
ATOM 4760 O O . LYS B 1 140 ? 61.617 -14.312 70.585 1.00 43.03 140 LYS B O 1
ATOM 4766 N N . LEU B 1 141 ? 61.460 -14.534 68.345 1.00 42.56 141 LEU B N 1
ATOM 4767 C CA . LEU B 1 141 ? 61.967 -13.198 68.048 1.00 42.09 141 LEU B CA 1
ATOM 4768 C C . LEU B 1 141 ? 61.006 -12.139 68.582 1.00 41.77 141 LEU B C 1
ATOM 4769 O O . LEU B 1 141 ? 61.436 -11.175 69.211 1.00 41.49 141 LEU B O 1
ATOM 4774 N N . LYS B 1 142 ? 59.711 -12.337 68.342 1.00 41.52 142 LYS B N 1
ATOM 4775 C CA . LYS B 1 142 ? 58.680 -11.378 68.748 1.00 41.41 142 LYS B CA 1
ATOM 4776 C C . LYS B 1 142 ? 58.644 -11.184 70.268 1.00 41.31 142 LYS B C 1
ATOM 4777 O O . LYS B 1 142 ? 58.465 -10.066 70.751 1.00 41.46 142 LYS B O 1
ATOM 4783 N N . LEU B 1 143 ? 58.818 -12.275 71.007 1.00 41.04 143 LEU B N 1
ATOM 4784 C CA . LEU B 1 143 ? 58.861 -12.233 72.466 1.00 40.96 143 LEU B CA 1
ATOM 4785 C C . LEU B 1 143 ? 60.056 -11.414 72.969 1.00 40.67 143 LEU B C 1
ATOM 4786 O O . LEU B 1 143 ? 59.906 -10.564 73.851 1.00 40.40 143 LEU B O 1
ATOM 4791 N N . ALA B 1 144 ? 61.231 -11.669 72.392 1.00 40.26 144 ALA B N 1
ATOM 4792 C CA . ALA B 1 144 ? 62.459 -10.973 72.775 1.00 39.91 144 ALA B CA 1
ATOM 4793 C C . ALA B 1 144 ? 62.441 -9.481 72.404 1.00 39.78 144 ALA B C 1
ATOM 4794 O O . ALA B 1 144 ? 63.106 -8.676 73.057 1.00 39.55 144 ALA B O 1
ATOM 4796 N N . LEU B 1 145 ? 61.683 -9.132 71.363 1.00 39.69 145 LEU B N 1
ATOM 4797 C CA . LEU B 1 145 ? 61.449 -7.738 70.963 1.00 39.86 145 LEU B CA 1
ATOM 4798 C C . LEU B 1 145 ? 60.700 -6.975 72.059 1.00 39.68 145 LEU B C 1
ATOM 4799 O O . LEU B 1 145 ? 61.033 -5.829 72.367 1.00 39.37 145 LEU B O 1
ATOM 4804 N N . ASP B 1 146 ? 59.676 -7.616 72.621 1.00 39.70 146 ASP B N 1
ATOM 4805 C CA . ASP B 1 146 ? 58.843 -7.015 73.666 1.00 39.80 146 ASP B CA 1
ATOM 4806 C C . ASP B 1 146 ? 59.592 -6.904 74.987 1.00 39.27 146 ASP B C 1
ATOM 4807 O O . ASP B 1 146 ? 59.421 -5.927 75.713 1.00 39.32 146 ASP B O 1
ATOM 4812 N N . LYS B 1 147 ? 60.423 -7.902 75.289 1.00 38.64 147 LYS B N 1
ATOM 4813 C CA . LYS B 1 147 ? 61.118 -7.978 76.573 1.00 38.19 147 LYS B CA 1
ATOM 4814 C C . LYS B 1 147 ? 62.255 -6.947 76.712 1.00 37.41 147 LYS B C 1
ATOM 4815 O O . LYS B 1 147 ? 62.378 -6.294 77.750 1.00 37.25 147 LYS B O 1
ATOM 4821 N N . TYR B 1 148 ? 63.076 -6.805 75.674 1.00 36.47 148 TYR B N 1
ATOM 4822 C CA . TYR B 1 148 ? 64.259 -5.940 75.736 1.00 35.66 148 TYR B CA 1
ATOM 4823 C C . TYR B 1 148 ? 64.053 -4.587 75.071 1.00 34.81 148 TYR B C 1
ATOM 4824 O O . TYR B 1 148 ? 64.768 -3.634 75.375 1.00 35.21 148 TYR B O 1
ATOM 4833 N N . GLY B 1 149 ? 63.077 -4.501 74.174 1.00 33.69 149 GLY B N 1
ATOM 4834 C CA . GLY B 1 149 ? 62.726 -3.248 73.531 1.00 32.67 149 GLY B CA 1
ATOM 4835 C C . GLY B 1 149 ? 63.722 -2.804 72.477 1.00 31.85 149 GLY B C 1
ATOM 4836 O O . GLY B 1 149 ? 64.488 -3.610 71.940 1.00 31.37 149 GLY B O 1
ATOM 4837 N N . VAL B 1 150 ? 63.720 -1.501 72.212 1.00 31.10 150 VAL B N 1
ATOM 4838 C CA . VAL B 1 150 ? 64.508 -0.894 71.141 1.00 30.57 150 VAL B CA 1
ATOM 4839 C C . VAL B 1 150 ? 65.471 0.170 71.700 1.00 30.10 150 VAL B C 1
ATOM 4840 O O . VAL B 1 150 ? 65.468 0.438 72.895 1.00 29.84 150 VAL B O 1
ATOM 4844 N N . ASP B 1 151 ? 66.278 0.768 70.820 1.00 29.54 151 ASP B N 1
ATOM 4845 C CA . ASP B 1 151 ? 67.313 1.750 71.184 1.00 29.15 151 ASP B CA 1
ATOM 4846 C C . ASP B 1 151 ? 68.362 1.198 72.160 1.00 28.62 151 ASP B C 1
ATOM 4847 O O . ASP B 1 151 ? 68.636 1.774 73.210 1.00 28.26 151 ASP B O 1
ATOM 4852 N N . LEU B 1 152 ? 68.959 0.081 71.774 1.00 28.16 152 LEU B N 1
ATOM 4853 C CA . LEU B 1 152 ? 69.914 -0.624 72.607 1.00 27.62 152 LEU B CA 1
ATOM 4854 C C . LEU B 1 152 ? 71.332 -0.247 72.211 1.00 27.25 152 LEU B C 1
ATOM 4855 O O . LEU B 1 152 ? 71.567 0.186 71.084 1.00 27.32 152 LEU B O 1
ATOM 4860 N N . PRO B 1 153 ? 72.290 -0.421 73.116 1.00 26.89 153 PRO B N 1
ATOM 4861 C CA . PRO B 1 153 ? 73.686 -0.126 72.773 1.00 26.76 153 PRO B CA 1
ATOM 4862 C C . PRO B 1 153 ? 74.139 -0.979 71.586 1.00 26.79 153 PRO B C 1
ATOM 4863 O O . PRO B 1 153 ? 73.677 -2.110 71.424 1.00 26.19 153 PRO B O 1
ATOM 4867 N N . MET B 1 154 ? 75.013 -0.418 70.759 1.00 26.96 154 MET B N 1
ATOM 4868 C CA . MET B 1 154 ? 75.648 -1.161 69.685 1.00 27.30 154 MET B CA 1
ATOM 4869 C C . MET B 1 154 ? 76.896 -1.789 70.268 1.00 27.31 154 MET B C 1
ATOM 4870 O O . MET B 1 154 ? 77.481 -1.229 71.182 1.00 27.54 154 MET B O 1
ATOM 4875 N N . ILE B 1 155 ? 77.294 -2.956 69.772 1.00 27.45 155 ILE B N 1
ATOM 4876 C CA . ILE B 1 155 ? 78.560 -3.567 70.199 1.00 27.68 155 ILE B CA 1
ATOM 4877 C C . ILE B 1 155 ? 79.596 -3.260 69.150 1.00 27.47 155 ILE B C 1
ATOM 4878 O O . ILE B 1 155 ? 79.385 -3.556 67.981 1.00 27.11 155 ILE B O 1
ATOM 4883 N N . THR B 1 156 ? 80.722 -2.688 69.562 1.00 27.57 156 THR B N 1
ATOM 4884 C CA . THR B 1 156 ? 81.781 -2.394 68.605 1.00 27.87 156 THR B CA 1
ATOM 4885 C C . THR B 1 156 ? 82.760 -3.570 68.543 1.00 27.72 156 THR B C 1
ATOM 4886 O O . THR B 1 156 ? 83.389 -3.929 69.533 1.00 28.12 156 THR B O 1
ATOM 4890 N N . PHE B 1 157 ? 82.803 -4.196 67.371 1.00 27.68 157 PHE B N 1
ATOM 4891 C CA . PHE B 1 157 ? 83.727 -5.273 67.040 1.00 27.70 157 PHE B CA 1
ATOM 4892 C C . PHE B 1 157 ? 84.913 -4.654 66.305 1.00 27.34 157 PHE B C 1
ATOM 4893 O O . PHE B 1 157 ? 84.832 -3.534 65.803 1.00 26.80 157 PHE B O 1
ATOM 4901 N N . LEU B 1 158 ? 85.989 -5.422 66.200 1.00 27.03 158 LEU B N 1
ATOM 4902 C CA . LEU B 1 158 ? 87.125 -5.064 65.363 1.00 26.98 158 LEU B CA 1
ATOM 4903 C C . LEU B 1 158 ? 87.054 -5.891 64.079 1.00 26.98 158 LEU B C 1
ATOM 4904 O O . LEU B 1 158 ? 86.797 -7.089 64.120 1.00 26.80 158 LEU B O 1
ATOM 4909 N N . LYS B 1 159 ? 87.266 -5.246 62.939 1.00 27.05 159 LYS B N 1
ATOM 4910 C CA . LYS B 1 159 ? 87.169 -5.928 61.657 1.00 27.48 159 LYS B CA 1
ATOM 4911 C C . LYS B 1 159 ? 88.415 -6.772 61.381 1.00 27.31 159 LYS B C 1
ATOM 4912 O O . LYS B 1 159 ? 89.513 -6.244 61.187 1.00 27.26 159 LYS B O 1
ATOM 4918 N N . ASP B 1 160 ? 88.217 -8.085 61.377 1.00 27.13 160 ASP B N 1
ATOM 4919 C CA . ASP B 1 160 ? 89.256 -9.056 61.072 1.00 27.27 160 ASP B CA 1
ATOM 4920 C C . ASP B 1 160 ? 89.504 -9.086 59.563 1.00 27.18 160 ASP B C 1
ATOM 4921 O O . ASP B 1 160 ? 88.692 -9.619 58.816 1.00 27.53 160 ASP B O 1
ATOM 4926 N N . GLU B 1 161 ? 90.624 -8.523 59.120 1.00 27.00 161 GLU B N 1
ATOM 4927 C CA . GLU B 1 161 ? 90.899 -8.397 57.686 1.00 27.30 161 GLU B CA 1
ATOM 4928 C C . GLU B 1 161 ? 92.348 -8.031 57.382 1.00 27.34 161 GLU B C 1
ATOM 4929 O O . GLU B 1 161 ? 93.074 -7.539 58.239 1.00 27.10 161 GLU B O 1
ATOM 4935 N N . LEU B 1 162 ? 92.733 -8.240 56.130 1.00 27.87 162 LEU B N 1
ATOM 4936 C CA . LEU B 1 162 ? 94.036 -7.817 55.618 1.00 28.31 162 LEU B CA 1
ATOM 4937 C C . LEU B 1 162 ? 94.151 -6.295 55.621 1.00 28.72 162 LEU B C 1
ATOM 4938 O O . LEU B 1 162 ? 93.203 -5.599 55.283 1.00 28.40 162 LEU B O 1
ATOM 4943 N N . ARG B 1 163 ? 95.327 -5.800 55.993 1.00 29.78 163 ARG B N 1
ATOM 4944 C CA . ARG B 1 163 ? 95.629 -4.369 56.024 1.00 30.54 163 ARG B CA 1
ATOM 4945 C C . ARG B 1 163 ? 97.067 -4.096 55.600 1.00 31.08 163 ARG B C 1
ATOM 4946 O O . ARG B 1 163 ? 97.961 -4.917 55.825 1.00 31.05 163 ARG B O 1
ATOM 4954 N N . LYS B 1 164 ? 97.287 -2.924 55.014 1.00 31.79 164 LYS B N 1
ATOM 4955 C CA . LYS B 1 164 ? 98.630 -2.472 54.659 1.00 32.59 164 LYS B CA 1
ATOM 4956 C C . LYS B 1 164 ? 99.534 -2.433 55.893 1.00 32.85 164 LYS B C 1
ATOM 4957 O O . LYS B 1 164 ? 99.065 -2.228 57.013 1.00 32.90 164 LYS B O 1
ATOM 4963 N N . LYS B 1 165 ? 100.830 -2.620 55.667 1.00 33.32 165 LYS B N 1
ATOM 4964 C CA . LYS B 1 165 ? 101.808 -2.809 56.742 1.00 33.73 165 LYS B CA 1
ATOM 4965 C C . LYS B 1 165 ? 101.879 -1.647 57.732 1.00 33.18 165 LYS B C 1
ATOM 4966 O O . LYS B 1 165 ? 102.080 -1.867 58.927 1.00 33.16 165 LYS B O 1
ATOM 4972 N N . ASP B 1 166 ? 101.719 -0.423 57.233 1.00 32.87 166 ASP B N 1
ATOM 4973 C CA . ASP B 1 166 ? 101.740 0.774 58.081 1.00 32.89 166 ASP B CA 1
ATOM 4974 C C . ASP B 1 166 ? 100.544 0.864 59.051 1.00 32.29 166 ASP B C 1
ATOM 4975 O O . ASP B 1 166 ? 100.651 1.494 60.104 1.00 32.39 166 ASP B O 1
ATOM 4980 N N . LYS B 1 167 ? 99.427 0.224 58.701 1.00 31.26 167 LYS B N 1
ATOM 4981 C CA . LYS B 1 167 ? 98.234 0.210 59.546 1.00 30.78 167 LYS B CA 1
ATOM 4982 C C . LYS B 1 167 ? 98.404 -0.733 60.743 1.00 29.97 167 LYS B C 1
ATOM 4983 O O . LYS B 1 167 ? 97.648 -0.648 61.705 1.00 29.51 167 LYS B O 1
ATOM 4989 N N . ILE B 1 168 ? 99.378 -1.636 60.673 1.00 29.39 168 ILE B N 1
ATOM 4990 C CA . ILE B 1 168 ? 99.571 -2.641 61.719 1.00 29.13 168 ILE B CA 1
ATOM 4991 C C . ILE B 1 168 ? 100.207 -2.007 62.946 1.00 28.70 168 ILE B C 1
ATOM 4992 O O . ILE B 1 168 ? 99.681 -2.136 64.047 1.00 28.64 168 ILE B O 1
ATOM 4997 N N . ALA B 1 169 ? 101.325 -1.315 62.744 1.00 28.26 169 ALA B N 1
ATOM 4998 C CA . ALA B 1 169 ? 102.059 -0.674 63.840 1.00 28.06 169 ALA B CA 1
ATOM 4999 C C . ALA B 1 169 ? 101.261 0.473 64.456 1.00 27.77 169 ALA B C 1
ATOM 5000 O O . ALA B 1 169 ? 101.203 0.598 65.679 1.00 27.89 169 ALA B O 1
ATOM 5002 N N . ALA B 1 170 ? 100.637 1.292 63.611 1.00 27.30 170 ALA B N 1
ATOM 5003 C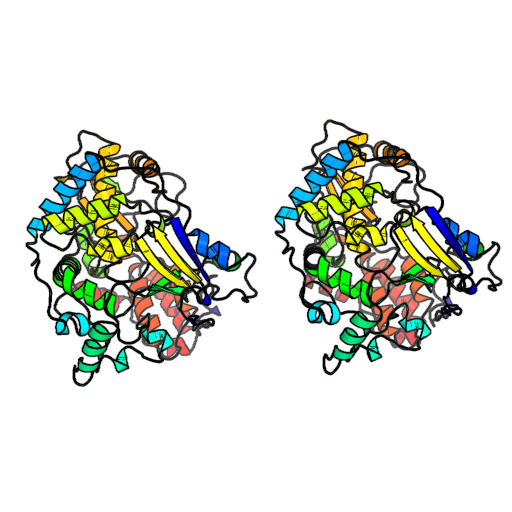 CA . ALA B 1 170 ? 99.772 2.386 64.070 1.00 27.22 170 ALA B CA 1
ATOM 5004 C C . ALA B 1 170 ? 98.402 1.914 64.607 1.00 27.13 170 ALA B C 1
ATOM 5005 O O . ALA B 1 170 ? 97.572 2.734 65.005 1.00 26.80 170 ALA B O 1
ATOM 5007 N N . GLY B 1 171 ? 98.158 0.607 64.593 1.00 27.24 171 GLY B N 1
ATOM 5008 C CA . GLY B 1 171 ? 96.948 0.039 65.164 1.00 27.67 171 GLY B CA 1
ATOM 5009 C C . GLY B 1 171 ? 95.661 0.549 64.541 1.00 27.71 171 GLY B C 1
ATOM 5010 O O . GLY B 1 171 ? 94.655 0.685 65.226 1.00 27.36 171 GLY B O 1
ATOM 5011 N N . LYS B 1 172 ? 95.702 0.839 63.247 1.00 28.17 172 LYS B N 1
ATOM 5012 C CA . LYS B 1 172 ? 94.552 1.392 62.541 1.00 28.90 172 LYS B CA 1
ATOM 5013 C C . LYS B 1 172 ? 93.631 0.278 62.039 1.00 28.88 172 LYS B C 1
ATOM 5014 O O . LYS B 1 172 ? 93.517 0.058 60.843 1.00 29.18 172 LYS B O 1
ATOM 5020 N N . THR B 1 173 ? 92.971 -0.422 62.948 1.00 28.92 173 THR B N 1
ATOM 5021 C CA . THR B 1 173 ? 92.029 -1.460 62.543 1.00 29.44 173 THR B CA 1
ATOM 5022 C C . THR B 1 173 ? 90.621 -0.865 62.597 1.00 30.02 173 THR B C 1
ATOM 5023 O O . THR B 1 173 ? 90.299 -0.077 63.483 1.00 29.79 173 THR B O 1
ATOM 5027 N N . ARG B 1 174 ? 89.809 -1.199 61.605 1.00 30.90 174 ARG B N 1
ATOM 5028 C CA . ARG B 1 174 ? 88.485 -0.602 61.472 1.00 31.86 174 ARG B CA 1
ATOM 5029 C C . ARG B 1 174 ? 87.537 -1.181 62.512 1.00 32.08 174 ARG B C 1
ATOM 5030 O O . ARG B 1 174 ? 87.616 -2.362 62.837 1.00 31.49 174 ARG B O 1
ATOM 5038 N N . VAL B 1 175 ? 86.665 -0.330 63.044 1.00 32.77 175 VAL B N 1
ATOM 5039 C CA . VAL B 1 175 ? 85.656 -0.757 64.006 1.00 33.53 175 VAL B CA 1
ATOM 5040 C C . VAL B 1 175 ? 84.309 -0.862 63.302 1.00 34.00 175 VAL B C 1
ATOM 5041 O O . VAL B 1 175 ? 83.896 0.057 62.592 1.00 34.52 175 VAL B O 1
ATOM 5045 N N . ILE B 1 176 ? 83.634 -1.991 63.479 1.00 34.53 176 ILE B N 1
ATOM 5046 C CA . ILE B 1 176 ? 82.266 -2.145 62.993 1.00 34.84 176 ILE B CA 1
ATOM 5047 C C . ILE B 1 176 ? 81.322 -2.180 64.200 1.00 34.71 176 ILE B C 1
ATOM 5048 O O . ILE B 1 176 ? 81.567 -2.871 65.183 1.00 34.81 176 ILE B O 1
ATOM 5053 N N . GLU B 1 177 ? 80.259 -1.394 64.136 1.00 34.77 177 GLU B N 1
ATOM 5054 C CA . GLU B 1 177 ? 79.343 -1.259 65.258 1.00 34.72 177 GLU B CA 1
ATOM 5055 C C . GLU B 1 177 ? 78.065 -2.030 64.968 1.00 34.21 177 GLU B C 1
ATOM 5056 O O . GLU B 1 177 ? 77.219 -1.565 64.206 1.00 34.68 177 GLU B O 1
ATOM 5062 N N . ALA B 1 178 ? 77.960 -3.226 65.555 1.00 33.24 178 ALA B N 1
ATOM 5063 C CA . ALA B 1 178 ? 76.834 -4.132 65.338 1.00 32.67 178 ALA B CA 1
ATOM 5064 C C . ALA B 1 178 ? 75.648 -3.834 66.259 1.00 32.08 178 ALA B C 1
ATOM 5065 O O . ALA B 1 178 ? 75.636 -4.239 67.423 1.00 32.11 178 ALA B O 1
ATOM 5067 N N . SER B 1 179 ? 74.637 -3.155 65.727 1.00 31.23 179 SER B N 1
ATOM 5068 C CA . SER B 1 179 ? 73.428 -2.864 66.502 1.00 30.60 179 SER B CA 1
ATOM 5069 C C . SER B 1 179 ? 72.660 -4.135 66.883 1.00 29.71 179 SER B C 1
ATOM 5070 O O . SER B 1 179 ? 72.852 -5.192 66.292 1.00 29.27 179 SER B O 1
ATOM 5073 N N . SER B 1 180 ? 71.814 -4.025 67.901 1.00 29.02 180 SER B N 1
ATOM 5074 C CA . SER B 1 180 ? 71.006 -5.156 68.357 1.00 28.51 180 SER B CA 1
ATOM 5075 C C . SER B 1 180 ? 70.058 -5.591 67.250 1.00 27.80 180 SER B C 1
ATOM 5076 O O . SER B 1 180 ? 69.622 -4.756 66.466 1.00 27.57 180 SER B O 1
ATOM 5079 N N . ILE B 1 181 ? 69.728 -6.883 67.194 1.00 26.96 181 ILE B N 1
ATOM 5080 C CA . ILE B 1 181 ? 68.777 -7.377 66.194 1.00 26.46 181 ILE B CA 1
ATOM 5081 C C . ILE B 1 181 ? 67.431 -6.653 66.328 1.00 25.98 181 ILE B C 1
ATOM 5082 O O . ILE B 1 181 ? 66.751 -6.421 65.342 1.00 25.56 181 ILE B O 1
ATOM 5087 N N . ASN B 1 182 ? 67.066 -6.295 67.555 1.00 25.66 182 ASN B N 1
ATOM 5088 C CA . ASN B 1 182 ? 65.859 -5.500 67.809 1.00 25.49 182 ASN B CA 1
ATOM 5089 C C . ASN B 1 182 ? 65.846 -4.206 67.001 1.00 25.36 182 ASN B C 1
ATOM 5090 O O . ASN B 1 182 ? 64.802 -3.800 66.487 1.00 25.23 182 ASN B O 1
ATOM 5095 N N . ASP B 1 183 ? 67.010 -3.566 66.904 1.00 25.16 183 ASP B N 1
ATOM 5096 C CA . ASP B 1 183 ? 67.135 -2.282 66.229 1.00 25.16 183 ASP B CA 1
ATOM 5097 C C . ASP B 1 183 ? 67.274 -2.412 64.720 1.00 25.24 183 ASP B C 1
ATOM 5098 O O . ASP B 1 183 ? 66.696 -1.612 63.994 1.00 25.13 183 ASP B O 1
ATOM 5103 N N . THR B 1 184 ? 68.017 -3.408 64.243 1.00 25.44 184 THR B N 1
ATOM 5104 C CA . THR B 1 184 ? 68.074 -3.671 62.803 1.00 25.81 184 THR B CA 1
ATOM 5105 C C . THR B 1 184 ? 66.680 -3.988 62.255 1.00 25.58 184 THR B C 1
ATOM 5106 O O . THR B 1 184 ? 66.328 -3.534 61.171 1.00 25.38 184 THR B O 1
ATOM 5110 N N . ILE B 1 185 ? 65.880 -4.721 63.023 1.00 25.45 185 ILE B N 1
ATOM 5111 C CA . ILE B 1 185 ? 64.511 -5.061 62.619 1.00 25.43 185 ILE B CA 1
ATOM 5112 C C . ILE B 1 185 ? 63.591 -3.833 62.622 1.00 25.09 185 ILE B C 1
ATOM 5113 O O . ILE B 1 185 ? 62.744 -3.698 61.747 1.00 25.29 185 ILE B O 1
ATOM 5118 N N . LEU B 1 186 ? 63.759 -2.939 63.591 1.00 24.65 186 LEU B N 1
ATOM 5119 C CA . LEU B 1 186 ? 62.955 -1.718 63.635 1.00 24.33 186 LEU B CA 1
ATOM 5120 C C . LEU B 1 186 ? 63.280 -0.809 62.443 1.00 24.40 186 LEU B C 1
ATOM 5121 O O . LEU B 1 186 ? 62.381 -0.244 61.834 1.00 24.48 186 LEU B O 1
ATOM 5126 N N . PHE B 1 187 ? 64.560 -0.680 62.104 1.00 24.21 187 PHE B N 1
ATOM 5127 C CA . PHE B 1 187 ? 64.967 0.166 60.988 1.00 24.13 187 PHE B CA 1
ATOM 5128 C C . PHE B 1 187 ? 64.486 -0.400 59.651 1.00 24.36 187 PHE B C 1
ATOM 5129 O O . PHE B 1 187 ? 64.050 0.345 58.789 1.00 24.36 187 PHE B O 1
ATOM 5137 N N . ARG B 1 188 ? 64.546 -1.716 59.491 1.00 24.64 188 ARG B N 1
ATOM 5138 C CA . ARG B 1 188 ? 64.052 -2.371 58.284 1.00 25.12 188 ARG B CA 1
ATOM 5139 C C . ARG B 1 188 ? 62.541 -2.235 58.163 1.00 25.26 188 ARG B C 1
ATOM 5140 O O . ARG B 1 188 ? 62.010 -2.116 57.063 1.00 25.36 188 ARG B O 1
ATOM 5148 N N . THR B 1 189 ? 61.853 -2.269 59.299 1.00 25.38 189 THR B N 1
ATOM 5149 C CA . THR B 1 189 ? 60.400 -2.135 59.329 1.00 25.62 189 THR B CA 1
ATOM 5150 C C . THR B 1 189 ? 59.997 -0.739 58.864 1.00 25.27 189 THR B C 1
ATOM 5151 O O . THR B 1 189 ? 59.148 -0.591 57.990 1.00 25.62 189 THR B O 1
ATOM 5155 N N . VAL B 1 190 ? 60.629 0.280 59.431 1.00 24.70 190 VAL B N 1
ATOM 5156 C CA . VAL B 1 190 ? 60.259 1.666 59.154 1.00 24.29 190 VAL B CA 1
ATOM 5157 C C . VAL B 1 190 ? 60.704 2.101 57.757 1.00 23.84 190 VAL B C 1
ATOM 5158 O O . VAL B 1 190 ? 59.942 2.733 57.028 1.00 23.62 190 VAL B O 1
ATOM 5162 N N . TYR B 1 191 ? 61.935 1.751 57.390 1.00 23.50 191 TYR B N 1
ATOM 5163 C CA . TYR B 1 191 ? 62.573 2.293 56.191 1.00 23.12 191 TYR B CA 1
ATOM 5164 C C . TYR B 1 191 ? 62.677 1.290 55.040 1.00 22.75 191 TYR B C 1
ATOM 5165 O O . TYR B 1 191 ? 63.248 1.601 54.000 1.00 22.73 191 TYR B O 1
ATOM 5174 N N . GLY B 1 192 ? 62.103 0.103 55.216 1.00 22.48 192 GLY B N 1
ATOM 5175 C CA . GLY B 1 192 ? 62.267 -0.996 54.277 1.00 22.32 192 GLY B CA 1
ATOM 5176 C C . GLY B 1 192 ? 61.941 -0.723 52.817 1.00 22.18 192 GLY B C 1
ATOM 5177 O O . GLY B 1 192 ? 62.615 -1.249 51.933 1.00 22.02 192 GLY B O 1
ATOM 5178 N N . ASN B 1 193 ? 60.912 0.077 52.553 1.00 21.90 193 ASN B N 1
ATOM 5179 C CA . ASN B 1 193 ? 60.529 0.362 51.176 1.00 22.11 193 ASN B CA 1
ATOM 5180 C C . ASN B 1 193 ? 61.508 1.320 50.512 1.00 22.05 193 ASN B C 1
ATOM 5181 O O . ASN B 1 193 ? 61.694 1.270 49.302 1.00 22.10 193 ASN B O 1
ATOM 5186 N N . LEU B 1 194 ? 62.124 2.200 51.303 1.00 22.02 194 LEU B N 1
ATOM 5187 C CA . LEU B 1 194 ? 63.190 3.070 50.802 1.00 21.45 194 LEU B CA 1
ATOM 5188 C C . LEU B 1 194 ? 64.440 2.265 50.453 1.00 21.08 194 LEU B C 1
ATOM 5189 O O . LEU B 1 194 ? 65.020 2.468 49.397 1.00 20.47 194 LEU B O 1
ATOM 5194 N N . PHE B 1 195 ? 64.835 1.349 51.338 1.00 20.93 195 PHE B N 1
ATOM 5195 C CA . PHE B 1 195 ? 65.996 0.485 51.118 1.00 20.72 195 PHE B CA 1
ATOM 5196 C C . PHE B 1 195 ? 65.846 -0.321 49.829 1.00 21.12 195 PHE B C 1
ATOM 5197 O O . PHE B 1 195 ? 66.761 -0.384 49.009 1.00 20.39 195 PHE B O 1
ATOM 5205 N N . SER B 1 196 ? 64.680 -0.945 49.678 1.00 21.61 196 SER B N 1
ATOM 5206 C CA . SER B 1 196 ? 64.358 -1.742 48.502 1.00 22.07 196 SER B CA 1
ATOM 5207 C C . SER B 1 196 ? 64.428 -0.886 47.239 1.00 22.12 196 SER B C 1
ATOM 5208 O O . SER B 1 196 ? 65.061 -1.267 46.264 1.00 22.09 196 SER B O 1
ATOM 5211 N N . LYS B 1 197 ? 63.815 0.289 47.271 1.00 22.30 197 LYS B N 1
ATOM 5212 C CA . LYS B 1 197 ? 63.803 1.159 46.097 1.00 22.70 197 LYS B CA 1
ATOM 5213 C C . LYS B 1 197 ? 65.207 1.580 45.661 1.00 22.61 197 LYS B C 1
ATOM 5214 O O . LYS B 1 197 ? 65.486 1.668 44.458 1.00 22.91 197 LYS B O 1
ATOM 5220 N N . PHE B 1 198 ? 66.089 1.831 46.626 1.00 22.45 198 PHE B N 1
ATOM 5221 C CA . PHE B 1 198 ? 67.470 2.212 46.319 1.00 22.20 198 PHE B CA 1
ATOM 5222 C C . PHE B 1 198 ? 68.249 1.036 45.718 1.00 22.34 198 PHE B C 1
ATOM 5223 O O . PHE B 1 198 ? 68.879 1.180 44.675 1.00 22.24 198 PHE B O 1
ATOM 5231 N N . HIS B 1 199 ? 68.193 -0.121 46.364 1.00 22.72 199 HIS B N 1
ATOM 5232 C CA . HIS B 1 199 ? 68.888 -1.318 45.867 1.00 23.57 199 HIS B CA 1
ATOM 5233 C C . HIS B 1 199 ? 68.486 -1.670 44.422 1.00 23.41 199 HIS B C 1
ATOM 5234 O O . HIS B 1 199 ? 69.319 -2.057 43.615 1.00 23.25 199 HIS B O 1
ATOM 5241 N N . LEU B 1 200 ? 67.212 -1.491 44.108 1.00 23.79 200 LEU B N 1
ATOM 5242 C CA . LEU B 1 200 ? 66.648 -1.898 42.820 1.00 24.21 200 LEU B CA 1
ATOM 5243 C C . LEU B 1 200 ? 66.899 -0.865 41.721 1.00 24.16 200 LEU B C 1
ATOM 5244 O O . LEU B 1 200 ? 66.744 -1.182 40.544 1.00 24.42 200 LEU B O 1
ATOM 5249 N N . ASN B 1 201 ? 67.265 0.361 42.107 1.00 24.30 201 ASN B N 1
ATOM 5250 C CA . ASN B 1 201 ? 67.469 1.470 41.164 1.00 23.91 201 ASN B CA 1
ATOM 5251 C C . ASN B 1 201 ? 68.759 2.244 41.409 1.00 23.70 201 ASN B C 1
ATOM 5252 O O . ASN B 1 201 ? 68.716 3.440 41.716 1.00 24.00 201 ASN B O 1
ATOM 5257 N N . PRO B 1 202 ? 69.911 1.597 41.263 1.00 23.32 202 PRO B N 1
ATOM 5258 C CA . PRO B 1 202 ? 71.172 2.328 41.336 1.00 22.96 202 PRO B CA 1
ATOM 5259 C C . PRO B 1 202 ? 71.264 3.272 40.146 1.00 22.55 202 PRO B C 1
ATOM 5260 O O . PRO B 1 202 ? 70.872 2.891 39.054 1.00 22.57 202 PRO B O 1
ATOM 5264 N N . GLY B 1 203 ? 71.735 4.494 40.359 1.00 22.08 203 GLY B N 1
ATOM 5265 C CA . GLY B 1 203 ? 71.898 5.436 39.272 1.00 21.68 203 GLY B CA 1
ATOM 5266 C C . GLY B 1 203 ? 71.775 6.882 39.704 1.00 21.72 203 GLY B C 1
ATOM 5267 O O . GLY B 1 203 ? 72.035 7.250 40.858 1.00 21.44 203 GLY B O 1
ATOM 5268 N N . VAL B 1 204 ? 71.346 7.709 38.761 1.00 21.37 204 VAL B N 1
ATOM 5269 C CA . VAL B 1 204 ? 71.432 9.145 38.913 1.00 21.08 204 VAL B CA 1
ATOM 5270 C C . VAL B 1 204 ? 70.144 9.777 39.485 1.00 20.86 204 VAL B C 1
ATOM 5271 O O . VAL B 1 204 ? 70.085 10.989 39.712 1.00 21.10 204 VAL B O 1
ATOM 5275 N N . VAL B 1 205 ? 69.134 8.959 39.761 1.00 20.26 205 VAL B N 1
ATOM 5276 C CA . VAL B 1 205 ? 67.915 9.458 40.400 1.00 20.22 205 VAL B CA 1
ATOM 5277 C C . VAL B 1 205 ? 67.980 9.219 41.919 1.00 19.39 205 VAL B C 1
ATOM 5278 O O . VAL B 1 205 ? 67.698 10.125 42.703 1.00 19.00 205 VAL B O 1
ATOM 5282 N N . THR B 1 206 ? 68.370 8.016 42.332 1.00 18.83 206 THR B N 1
ATOM 5283 C CA . THR B 1 206 ? 68.674 7.772 43.738 1.00 18.49 206 THR B CA 1
ATOM 5284 C C . THR B 1 206 ? 69.957 8.496 44.130 1.00 18.22 206 THR B C 1
ATOM 5285 O O . THR B 1 206 ? 70.139 8.845 45.282 1.00 17.85 206 THR B O 1
ATOM 5289 N N . GLY B 1 207 ? 70.839 8.706 43.156 1.00 18.22 207 GLY B N 1
ATOM 5290 C CA . GLY B 1 207 ? 72.165 9.239 43.398 1.00 17.98 207 GLY B CA 1
ATOM 5291 C C . GLY B 1 207 ? 73.056 8.234 44.090 1.00 17.95 207 GLY B C 1
ATOM 5292 O O . GLY B 1 207 ? 73.995 8.624 44.781 1.00 18.42 207 GLY B O 1
ATOM 5293 N N . CYS B 1 208 ? 72.767 6.950 43.885 1.00 17.48 208 CYS B N 1
ATOM 5294 C CA . CYS B 1 208 ? 73.316 5.869 44.699 1.00 17.45 208 CYS B CA 1
ATOM 5295 C C . CYS B 1 208 ? 73.708 4.647 43.867 1.00 17.59 208 CYS B C 1
ATOM 5296 O O . CYS B 1 208 ? 73.035 4.323 42.899 1.00 17.28 208 CYS B O 1
ATOM 5299 N N . ALA B 1 209 ? 74.784 3.967 44.263 1.00 18.02 209 ALA B N 1
ATOM 5300 C CA . ALA B 1 209 ? 75.297 2.791 43.538 1.00 18.52 209 ALA B CA 1
ATOM 5301 C C . ALA B 1 209 ? 75.141 1.490 44.314 1.00 18.76 209 ALA B C 1
ATOM 5302 O O . ALA B 1 209 ? 75.604 0.442 43.867 1.00 18.85 209 ALA B O 1
ATOM 5304 N N . VAL B 1 210 ? 74.496 1.550 45.474 1.00 19.57 210 VAL B N 1
ATOM 5305 C CA . VAL B 1 210 ? 74.273 0.359 46.279 1.00 19.99 210 VAL B CA 1
ATOM 5306 C C . VAL B 1 210 ? 73.272 -0.532 45.540 1.00 20.65 210 VAL B C 1
ATOM 5307 O O . VAL B 1 210 ? 72.253 -0.058 45.030 1.00 20.99 210 VAL B O 1
ATOM 5311 N N . GLY B 1 211 ? 73.586 -1.818 45.464 1.00 21.27 211 GLY B N 1
ATOM 5312 C CA . GLY B 1 211 ? 72.803 -2.764 44.686 1.00 21.97 211 GLY B CA 1
ATOM 5313 C C . GLY B 1 211 ? 73.299 -2.973 43.264 1.00 22.51 211 GLY B C 1
ATOM 5314 O O . GLY B 1 211 ? 72.778 -3.822 42.555 1.00 23.03 211 GLY B O 1
ATOM 5315 N N . CYS B 1 212 ? 74.304 -2.212 42.835 1.00 23.23 212 CYS B N 1
ATOM 5316 C CA . CYS B 1 212 ? 74.769 -2.286 41.452 1.00 23.36 212 CYS B CA 1
ATOM 5317 C C . CYS B 1 212 ? 75.703 -3.466 41.246 1.00 23.50 212 CYS B C 1
ATOM 5318 O O . CYS B 1 212 ? 76.296 -3.987 42.193 1.00 24.12 212 CYS B O 1
ATOM 5321 N N . ASP B 1 213 ? 75.818 -3.871 39.989 1.00 23.33 213 ASP B N 1
ATOM 5322 C CA . ASP B 1 213 ? 76.784 -4.858 39.558 1.00 22.95 213 ASP B CA 1
ATOM 5323 C C . ASP B 1 213 ? 77.735 -4.132 38.611 1.00 22.60 213 ASP B C 1
ATOM 5324 O O . ASP B 1 213 ? 77.340 -3.792 37.500 1.00 22.24 213 ASP B O 1
ATOM 5329 N N . PRO B 1 214 ? 78.972 -3.884 39.038 1.00 22.29 214 PRO B N 1
ATOM 5330 C CA . PRO B 1 214 ? 79.928 -3.109 38.235 1.00 22.18 214 PRO B CA 1
ATOM 5331 C C . PRO B 1 214 ? 80.185 -3.632 36.818 1.00 21.97 214 PRO B C 1
ATOM 5332 O O . PRO B 1 214 ? 80.569 -2.851 35.945 1.00 21.86 214 PRO B O 1
ATOM 5336 N N . GLU B 1 215 ? 79.998 -4.927 36.600 1.00 21.46 215 GLU B N 1
ATOM 5337 C CA . GLU B 1 215 ? 80.258 -5.518 35.291 1.00 21.55 215 GLU B CA 1
ATOM 5338 C C . GLU B 1 215 ? 79.356 -4.966 34.191 1.00 20.59 215 GLU B C 1
ATOM 5339 O O . GLU B 1 215 ? 79.815 -4.765 33.073 1.00 20.65 215 GLU B O 1
ATOM 5345 N N . THR B 1 216 ? 78.089 -4.717 34.506 1.00 19.86 216 THR B N 1
ATOM 5346 C CA . THR B 1 216 ? 77.158 -4.100 33.549 1.00 19.56 216 THR B CA 1
ATOM 5347 C C . THR B 1 216 ? 76.939 -2.594 33.807 1.00 18.86 216 THR B C 1
ATOM 5348 O O . THR B 1 216 ? 76.818 -1.812 32.873 1.00 18.76 216 THR B O 1
ATOM 5352 N N . PHE B 1 217 ? 76.914 -2.206 35.076 1.00 18.47 217 PHE B N 1
ATOM 5353 C CA . PHE B 1 217 ? 76.746 -0.809 35.500 1.00 18.00 217 PHE B CA 1
ATOM 5354 C C . PHE B 1 217 ? 77.811 0.152 34.952 1.00 17.58 217 PHE B C 1
ATOM 5355 O O . PHE B 1 217 ? 77.529 1.334 34.757 1.00 17.08 217 PHE B O 1
ATOM 5363 N N . TRP B 1 218 ? 79.021 -0.351 34.707 1.00 17.45 218 TRP B N 1
ATOM 5364 C CA . TRP B 1 218 ? 80.127 0.500 34.275 1.00 17.51 218 TRP B CA 1
ATOM 5365 C C . TRP B 1 218 ? 79.859 1.135 32.910 1.00 18.03 218 TRP B C 1
ATOM 5366 O O . TRP B 1 218 ? 80.151 2.304 32.708 1.00 18.30 218 TRP B O 1
ATOM 5377 N N . SER B 1 219 ? 79.268 0.371 31.999 1.00 18.71 219 SER B N 1
ATOM 5378 C CA . SER B 1 219 ? 78.865 0.883 30.689 1.00 19.16 219 SER B CA 1
ATOM 5379 C C . SER B 1 219 ? 77.818 2.003 30.776 1.00 19.61 219 SER B C 1
ATOM 5380 O O . SER B 1 219 ? 77.789 2.878 29.920 1.00 19.47 219 SER B O 1
ATOM 5383 N N . LYS B 1 220 ? 76.955 1.954 31.792 1.00 20.03 220 LYS B N 1
ATOM 5384 C CA . LYS B 1 220 ? 75.877 2.929 31.962 1.00 20.53 220 LYS B CA 1
ATOM 5385 C C . LYS B 1 220 ? 76.345 4.256 32.561 1.00 20.65 220 LYS B C 1
ATOM 5386 O O . LYS B 1 220 ? 75.746 5.286 32.300 1.00 20.26 220 LYS B O 1
ATOM 5392 N N . ILE B 1 221 ? 77.408 4.231 33.364 1.00 21.13 221 ILE B N 1
ATOM 5393 C CA . ILE B 1 221 ? 77.870 5.429 34.077 1.00 21.36 221 ILE B CA 1
ATOM 5394 C C . ILE B 1 221 ? 78.170 6.641 33.164 1.00 22.17 221 ILE B C 1
ATOM 5395 O O . ILE B 1 221 ? 77.708 7.737 33.470 1.00 21.84 221 ILE B O 1
ATOM 5400 N N . PRO B 1 222 ? 78.929 6.485 32.075 1.00 22.89 222 PRO B N 1
ATOM 5401 C CA . PRO B 1 222 ? 79.133 7.604 31.135 1.00 23.77 222 PRO B CA 1
ATOM 5402 C C . PRO B 1 222 ? 77.848 8.178 30.512 1.00 24.72 222 PRO B C 1
ATOM 5403 O O . PRO B 1 222 ? 77.813 9.375 30.246 1.00 24.97 222 PRO B O 1
ATOM 5407 N N . LEU B 1 223 ? 76.814 7.364 30.298 1.00 26.23 223 LEU B N 1
ATOM 5408 C CA . LEU B 1 223 ? 75.503 7.880 29.855 1.00 27.33 223 LEU B CA 1
ATOM 5409 C C . LEU B 1 223 ? 74.823 8.757 30.917 1.00 28.28 223 LEU B C 1
ATOM 5410 O O . LEU B 1 223 ? 74.237 9.797 30.595 1.00 28.09 223 LEU B O 1
ATOM 5415 N N . MET B 1 224 ? 74.885 8.308 32.172 1.00 29.53 224 MET B N 1
ATOM 5416 C CA . MET B 1 224 ? 74.213 8.974 33.296 1.00 30.51 224 MET B CA 1
ATOM 5417 C C . MET B 1 224 ? 74.949 10.246 33.707 1.00 31.33 224 MET B C 1
ATOM 5418 O O . MET B 1 224 ? 74.326 11.260 34.006 1.00 31.31 224 MET B O 1
ATOM 5423 N N . LEU B 1 225 ? 76.277 10.167 33.709 1.00 32.71 225 LEU B N 1
ATOM 5424 C CA . LEU B 1 225 ? 77.156 11.252 34.128 1.00 34.01 225 LEU B CA 1
ATOM 5425 C C . LEU B 1 225 ? 77.773 11.880 32.885 1.00 35.37 225 LEU B C 1
ATOM 5426 O O . LEU B 1 225 ? 78.946 11.661 32.560 1.00 35.44 225 LEU B O 1
ATOM 5431 N N . ASP B 1 226 ? 76.951 12.642 32.177 1.00 37.02 226 ASP B N 1
ATOM 5432 C CA . ASP B 1 226 ? 77.386 13.338 30.972 1.00 38.34 226 ASP B CA 1
ATOM 5433 C C . ASP B 1 226 ? 77.853 14.729 31.364 1.00 39.06 226 ASP B C 1
ATOM 5434 O O . ASP B 1 226 ? 77.839 15.081 32.544 1.00 39.85 226 ASP B O 1
ATOM 5439 N N . GLY B 1 227 ? 78.271 15.522 30.388 1.00 39.71 227 GLY B N 1
ATOM 5440 C CA . GLY B 1 227 ? 78.760 16.858 30.667 1.00 40.07 227 GLY B CA 1
ATOM 5441 C C . GLY B 1 227 ? 80.266 16.809 30.732 1.00 40.29 227 GLY B C 1
ATOM 5442 O O . GLY B 1 227 ? 80.848 15.795 31.140 1.00 40.97 227 GLY B O 1
ATOM 5443 N N . ASP B 1 228 ? 80.896 17.916 30.361 1.00 40.17 228 ASP B N 1
ATOM 5444 C CA . ASP B 1 228 ? 82.318 17.915 30.037 1.00 40.02 228 ASP B CA 1
ATOM 5445 C C . ASP B 1 228 ? 83.236 17.566 31.210 1.00 39.59 228 ASP B C 1
ATOM 5446 O O . ASP B 1 228 ? 84.414 17.276 30.998 1.00 39.73 228 ASP B O 1
ATOM 5451 N N . CYS B 1 229 ? 82.710 17.593 32.435 1.00 38.93 229 CYS B N 1
ATOM 5452 C CA . CYS B 1 229 ? 83.546 17.479 33.626 1.00 38.25 229 CYS B CA 1
ATOM 5453 C C . CYS B 1 229 ? 83.176 16.288 34.511 1.00 37.32 229 CYS B C 1
ATOM 5454 O O . CYS B 1 229 ? 82.149 16.305 35.186 1.00 37.45 229 CYS B O 1
ATOM 5457 N N . ILE B 1 230 ? 84.019 15.261 34.502 1.00 35.91 230 ILE B N 1
ATOM 5458 C CA . ILE B 1 230 ? 83.890 14.152 35.438 1.00 34.89 230 ILE B CA 1
ATOM 5459 C C . ILE B 1 230 ? 84.796 14.448 36.629 1.00 33.49 230 ILE B C 1
ATOM 5460 O O . ILE B 1 230 ? 85.957 14.842 36.461 1.00 33.00 230 ILE B O 1
ATOM 5465 N N . MET B 1 231 ? 84.252 14.248 37.828 1.00 31.86 231 MET B N 1
ATOM 5466 C CA . MET B 1 231 ? 84.916 14.640 39.066 1.00 30.78 231 MET B CA 1
ATOM 5467 C C . MET B 1 231 ? 84.809 13.559 40.142 1.00 29.91 231 MET B C 1
ATOM 5468 O O . MET B 1 231 ? 83.858 12.783 40.196 1.00 29.49 231 MET B O 1
ATOM 5473 N N . ALA B 1 232 ? 85.819 13.520 40.992 1.00 29.01 232 ALA B N 1
ATOM 5474 C CA . ALA B 1 232 ? 85.858 12.609 42.120 1.00 28.54 232 ALA B CA 1
ATOM 5475 C C . ALA B 1 232 ? 86.936 13.089 43.085 1.00 28.16 232 ALA B C 1
ATOM 5476 O O . ALA B 1 232 ? 87.910 13.720 42.670 1.00 28.02 232 ALA B O 1
ATOM 5478 N N . PHE B 1 233 ? 86.750 12.811 44.369 1.00 27.72 233 PHE B N 1
ATOM 5479 C CA . PHE B 1 233 ? 87.818 13.012 45.350 1.00 27.58 233 PHE B CA 1
ATOM 5480 C C . PHE B 1 233 ? 87.631 12.118 46.577 1.00 27.59 233 PHE B C 1
ATOM 5481 O O . PHE B 1 233 ? 86.590 11.496 46.726 1.00 27.61 233 PHE B O 1
ATOM 5489 N N . ASP B 1 234 ? 88.646 12.039 47.435 1.00 27.67 234 ASP B N 1
ATOM 5490 C CA . ASP B 1 234 ? 88.598 11.171 48.620 1.00 27.74 234 ASP B CA 1
ATOM 5491 C C . ASP B 1 234 ? 88.294 11.937 49.907 1.00 27.18 234 ASP B C 1
ATOM 5492 O O . ASP B 1 234 ? 88.619 13.116 50.031 1.00 26.99 234 ASP B O 1
ATOM 5497 N N . TYR B 1 235 ? 87.676 11.240 50.860 1.00 26.57 235 TYR B N 1
ATOM 5498 C CA . TYR B 1 235 ? 87.403 11.766 52.194 1.00 25.89 235 TYR B CA 1
ATOM 5499 C C . TYR B 1 235 ? 88.363 11.123 53.196 1.00 25.71 235 TYR B C 1
ATOM 5500 O O . TYR B 1 235 ? 88.641 9.935 53.104 1.00 25.45 235 TYR B O 1
ATOM 5509 N N . THR B 1 236 ? 88.862 11.900 54.155 1.00 25.49 236 THR B N 1
ATOM 5510 C CA . THR B 1 236 ? 89.544 11.332 55.315 1.00 25.41 236 THR B CA 1
ATOM 5511 C C . THR B 1 236 ? 88.502 11.126 56.421 1.00 25.21 236 THR B C 1
ATOM 5512 O O . THR B 1 236 ? 87.876 12.086 56.869 1.00 25.24 236 THR B O 1
ATOM 5516 N N . ASN B 1 237 ? 88.292 9.874 56.825 1.00 24.93 237 ASN B N 1
ATOM 5517 C CA . ASN B 1 237 ? 87.420 9.546 57.958 1.00 24.84 237 ASN B CA 1
ATOM 5518 C C . ASN B 1 237 ? 86.007 10.124 57.770 1.00 24.43 237 ASN B C 1
ATOM 5519 O O . ASN B 1 237 ? 85.506 10.870 58.605 1.00 24.36 237 ASN B O 1
ATOM 5524 N N . TYR B 1 238 ? 85.390 9.777 56.643 1.00 23.83 238 TYR B N 1
ATOM 5525 C CA . TYR B 1 238 ? 84.074 10.279 56.264 1.00 23.43 238 TYR B CA 1
ATOM 5526 C C . TYR B 1 238 ? 83.016 9.973 57.318 1.00 23.52 238 TYR B C 1
ATOM 5527 O O . TYR B 1 238 ? 82.279 10.861 57.754 1.00 22.95 238 TYR B O 1
ATOM 5536 N N . ASP B 1 239 ? 82.943 8.707 57.710 1.00 23.63 239 ASP B N 1
ATOM 5537 C CA . ASP B 1 239 ? 81.932 8.260 58.657 1.00 24.16 239 ASP B CA 1
ATOM 5538 C C . ASP B 1 239 ? 81.998 9.061 59.954 1.00 23.89 239 ASP B C 1
ATOM 5539 O O . ASP B 1 239 ? 80.981 9.569 60.413 1.00 24.13 239 ASP B O 1
ATOM 5544 N N . GLY B 1 240 ? 83.191 9.212 60.513 1.00 23.81 240 GLY B N 1
ATOM 5545 C CA . GLY B 1 240 ? 83.359 9.883 61.794 1.00 23.87 240 GLY B CA 1
ATOM 5546 C C . GLY B 1 240 ? 83.297 11.404 61.755 1.00 23.90 240 GLY B C 1
ATOM 5547 O O . GLY B 1 240 ? 83.094 12.047 62.787 1.00 24.05 240 GLY B O 1
ATOM 5548 N N . SER B 1 241 ? 83.445 11.982 60.567 1.00 23.84 241 SER B N 1
ATOM 5549 C CA . SER B 1 241 ? 83.520 13.433 60.410 1.00 23.91 241 SER B CA 1
ATOM 5550 C C . SER B 1 241 ? 82.191 14.073 59.974 1.00 23.58 241 SER B C 1
ATOM 5551 O O . SER B 1 241 ? 82.149 15.260 59.651 1.00 23.71 241 SER B O 1
ATOM 5554 N N . ILE B 1 242 ? 81.108 13.297 59.988 1.00 23.36 242 ILE B N 1
ATOM 5555 C CA . ILE B 1 242 ? 79.793 13.802 59.604 1.00 23.05 242 ILE B CA 1
ATOM 5556 C C . ILE B 1 242 ? 79.092 14.493 60.772 1.00 22.58 242 ILE B C 1
ATOM 5557 O O . ILE B 1 242 ? 78.604 13.852 61.699 1.00 22.21 242 ILE B O 1
ATOM 5562 N N . HIS B 1 243 ? 79.051 15.821 60.689 1.00 22.14 243 HIS B N 1
ATOM 5563 C CA . HIS B 1 243 ? 78.434 16.680 61.685 1.00 21.57 243 HIS B CA 1
ATOM 5564 C C . HIS B 1 243 ? 76.928 16.355 61.864 1.00 21.11 243 HIS B C 1
ATOM 5565 O O . HIS B 1 243 ? 76.271 15.906 60.916 1.00 20.61 243 HIS B O 1
ATOM 5572 N N . PRO B 1 244 ? 76.396 16.546 63.078 1.00 20.38 244 PRO B N 1
ATOM 5573 C CA . PRO B 1 244 ? 74.943 16.475 63.323 1.00 20.21 244 PRO B CA 1
ATOM 5574 C C . PRO B 1 244 ? 74.037 17.221 62.327 1.00 19.81 244 PRO B C 1
ATOM 5575 O O . PRO B 1 244 ? 72.906 16.793 62.144 1.00 19.29 244 PRO B O 1
ATOM 5579 N N . ILE B 1 245 ? 74.505 18.310 61.716 1.00 19.84 245 ILE B N 1
ATOM 5580 C CA . ILE B 1 245 ? 73.677 19.060 60.761 1.00 19.77 245 ILE B CA 1
ATOM 5581 C C . ILE B 1 245 ? 73.286 18.210 59.557 1.00 19.53 245 ILE B C 1
ATOM 5582 O O . ILE B 1 245 ? 72.178 18.341 59.043 1.00 19.48 245 ILE B O 1
ATOM 5587 N N . TRP B 1 246 ? 74.195 17.340 59.119 1.00 19.22 246 TRP B N 1
ATOM 5588 C CA . TRP B 1 246 ? 73.935 16.472 57.979 1.00 19.10 246 TRP B CA 1
ATOM 5589 C C . TRP B 1 246 ? 72.848 15.453 58.305 1.00 19.26 246 TRP B C 1
ATOM 5590 O O . TRP B 1 246 ? 72.135 15.015 57.410 1.00 19.83 246 TRP B O 1
ATOM 5601 N N . PHE B 1 247 ? 72.737 15.071 59.576 1.00 19.54 247 PHE B N 1
ATOM 5602 C CA . PHE B 1 247 ? 71.627 14.231 60.057 1.00 19.81 247 PHE B CA 1
ATOM 5603 C C . PHE B 1 247 ? 70.289 14.962 60.106 1.00 19.94 247 PHE B C 1
ATOM 5604 O O . PHE B 1 247 ? 69.248 14.354 59.888 1.00 19.95 247 PHE B O 1
ATOM 5612 N N . LYS B 1 248 ? 70.312 16.246 60.455 1.00 20.15 248 LYS B N 1
ATOM 5613 C CA . LYS B 1 248 ? 69.117 17.077 60.373 1.00 20.66 248 LYS B CA 1
ATOM 5614 C C . LYS B 1 248 ? 68.665 17.203 58.910 1.00 20.14 248 LYS B C 1
ATOM 5615 O O . LYS B 1 248 ? 67.483 17.125 58.617 1.00 19.78 248 LYS B O 1
ATOM 5621 N N . ALA B 1 249 ? 69.622 17.369 58.002 1.00 20.14 249 ALA B N 1
ATOM 5622 C CA . ALA B 1 249 ? 69.340 17.472 56.571 1.00 20.13 249 ALA B CA 1
ATOM 5623 C C . ALA B 1 249 ? 68.739 16.175 56.015 1.00 20.22 249 ALA B C 1
ATOM 5624 O O . ALA B 1 249 ? 67.800 16.213 55.213 1.00 20.34 249 ALA B O 1
ATOM 5626 N N . LEU B 1 250 ? 69.285 15.039 56.442 1.00 19.89 250 LEU B N 1
ATOM 5627 C CA . LEU B 1 250 ? 68.773 13.728 56.042 1.00 19.94 250 LEU B CA 1
ATOM 5628 C C . LEU B 1 250 ? 67.382 13.514 56.626 1.00 20.02 250 LEU B C 1
ATOM 5629 O O . LEU B 1 250 ? 66.499 13.011 55.950 1.00 19.62 250 LEU B O 1
ATOM 5634 N N . GLY B 1 251 ? 67.195 13.902 57.884 1.00 20.37 251 GLY B N 1
ATOM 5635 C CA . GLY B 1 251 ? 65.882 13.891 58.511 1.00 20.75 251 GLY B CA 1
ATOM 5636 C C . GLY B 1 251 ? 64.845 14.652 57.699 1.00 21.25 251 GLY B C 1
ATOM 5637 O O . GLY B 1 251 ? 63.706 14.207 57.567 1.00 20.96 251 GLY B O 1
ATOM 5638 N N . MET B 1 252 ? 65.253 15.785 57.131 1.00 21.92 252 MET B N 1
ATOM 5639 C CA . MET B 1 252 ? 64.349 16.617 56.345 1.00 22.55 252 MET B CA 1
ATOM 5640 C C . MET B 1 252 ? 63.984 15.958 55.010 1.00 22.34 252 MET B C 1
ATOM 5641 O O . MET B 1 252 ? 62.830 16.037 54.609 1.00 22.49 252 MET B O 1
ATOM 5646 N N . VAL B 1 253 ? 64.930 15.293 54.338 1.00 22.18 253 VAL B N 1
ATOM 5647 C CA . VAL B 1 253 ? 64.589 14.588 53.090 1.00 22.14 253 VAL B CA 1
ATOM 5648 C C . VAL B 1 253 ? 63.639 13.422 53.362 1.00 21.81 253 VAL B C 1
ATOM 5649 O O . VAL B 1 253 ? 62.680 13.218 52.622 1.00 20.86 253 VAL B O 1
ATOM 5653 N N . LEU B 1 254 ? 63.892 12.674 54.434 1.00 22.05 254 LEU B N 1
ATOM 5654 C CA . LEU B 1 254 ? 63.010 11.570 54.813 1.00 22.23 254 LEU B CA 1
ATOM 5655 C C . LEU B 1 254 ? 61.585 12.079 55.115 1.00 22.72 254 LEU B C 1
ATOM 5656 O O . LEU B 1 254 ? 60.614 11.453 54.713 1.00 22.21 254 LEU B O 1
ATOM 5661 N N . ASP B 1 255 ? 61.474 13.241 55.766 1.00 23.34 255 ASP B N 1
ATOM 5662 C CA . ASP B 1 255 ? 60.175 13.825 56.108 1.00 23.84 255 ASP B CA 1
ATOM 5663 C C . ASP B 1 255 ? 59.411 14.283 54.857 1.00 24.16 255 ASP B C 1
ATOM 5664 O O . ASP B 1 255 ? 58.192 14.144 54.786 1.00 23.89 255 ASP B O 1
ATOM 5669 N N . ASN B 1 256 ? 60.133 14.824 53.875 1.00 24.53 256 ASN B N 1
ATOM 5670 C CA . ASN B 1 256 ? 59.538 15.199 52.590 1.00 24.94 256 ASN B CA 1
ATOM 5671 C C . ASN B 1 256 ? 58.974 13.989 51.837 1.00 24.95 256 ASN B C 1
ATOM 5672 O O . ASN B 1 256 ? 58.038 14.141 51.064 1.00 25.53 256 ASN B O 1
ATOM 5677 N N . LEU B 1 257 ? 59.544 12.802 52.073 1.00 24.86 257 LEU B N 1
ATOM 5678 C CA . LEU B 1 257 ? 59.038 11.531 51.534 1.00 24.69 257 LEU B CA 1
ATOM 5679 C C . LEU B 1 257 ? 58.033 10.827 52.469 1.00 25.07 257 LEU B C 1
ATOM 5680 O O . LEU B 1 257 ? 57.665 9.675 52.231 1.00 25.15 257 LEU B O 1
ATOM 5685 N N . SER B 1 258 ? 57.623 11.512 53.536 1.00 25.39 258 SER B N 1
ATOM 5686 C CA . SER B 1 258 ? 56.628 11.025 54.503 1.00 25.66 258 SER B CA 1
ATOM 5687 C C . SER B 1 258 ? 57.114 9.857 55.371 1.00 26.01 258 SER B C 1
ATOM 5688 O O . SER B 1 258 ? 56.312 9.184 56.016 1.00 26.11 258 SER B O 1
ATOM 5691 N N . PHE B 1 259 ? 58.429 9.639 55.394 1.00 26.31 259 PHE B N 1
ATOM 5692 C CA . PHE B 1 259 ? 59.065 8.689 56.299 1.00 26.40 259 PHE B CA 1
ATOM 5693 C C . PHE B 1 259 ? 59.397 9.350 57.629 1.00 26.93 259 PHE B C 1
ATOM 5694 O O . PHE B 1 259 ? 59.496 10.569 57.716 1.00 26.87 259 PHE B O 1
ATOM 5702 N N . ASN B 1 260 ? 59.601 8.506 58.643 1.00 27.72 260 ASN B N 1
ATOM 5703 C CA . ASN B 1 260 ? 60.063 8.891 59.978 1.00 28.17 260 ASN B CA 1
ATOM 5704 C C . ASN B 1 260 ? 61.386 9.660 59.922 1.00 28.55 260 ASN B C 1
ATOM 5705 O O . ASN B 1 260 ? 62.405 9.092 59.530 1.00 28.59 260 ASN B O 1
ATOM 5710 N N . PRO B 1 261 ? 61.379 10.939 60.308 1.00 29.03 261 PRO B N 1
ATOM 5711 C CA . PRO B 1 261 ? 62.589 11.773 60.260 1.00 29.42 261 PRO B CA 1
ATOM 5712 C C . PRO B 1 261 ? 63.485 11.657 61.502 1.00 29.88 261 PRO B C 1
ATOM 5713 O O . PRO B 1 261 ? 64.605 12.169 61.490 1.00 29.91 261 PRO B O 1
ATOM 5717 N N . THR B 1 262 ? 62.993 10.962 62.526 1.00 30.24 262 THR B N 1
ATOM 5718 C CA . THR B 1 262 ? 63.530 11.005 63.888 1.00 30.66 262 THR B CA 1
ATOM 5719 C C . THR B 1 262 ? 64.381 9.785 64.255 1.00 30.37 262 THR B C 1
ATOM 5720 O O . THR B 1 262 ? 65.374 9.918 64.959 1.00 30.01 262 THR B O 1
ATOM 5724 N N . LEU B 1 263 ? 63.978 8.600 63.807 1.00 30.37 263 LEU B N 1
ATOM 5725 C CA . LEU B 1 263 ? 64.707 7.369 64.131 1.00 30.52 263 LEU B CA 1
ATOM 5726 C C . LEU B 1 263 ? 66.202 7.531 63.819 1.00 30.53 263 LEU B C 1
ATOM 5727 O O . LEU B 1 263 ? 67.059 7.019 64.529 1.00 30.20 263 LEU B O 1
ATOM 5732 N N . ILE B 1 264 ? 66.476 8.251 62.738 1.00 30.75 264 ILE B N 1
ATOM 5733 C CA . ILE B 1 264 ? 67.824 8.593 62.282 1.00 30.88 264 ILE B CA 1
ATOM 5734 C C . ILE B 1 264 ? 68.750 9.212 63.336 1.00 30.94 264 ILE B C 1
ATOM 5735 O O . ILE B 1 264 ? 69.962 9.018 63.283 1.00 30.87 264 ILE B O 1
ATOM 5740 N N . ASN B 1 265 ? 68.201 9.964 64.282 1.00 31.03 265 ASN B N 1
ATOM 5741 C CA . ASN B 1 265 ? 69.038 10.622 65.295 1.00 31.24 265 ASN B CA 1
ATOM 5742 C C . ASN B 1 265 ? 69.641 9.682 66.356 1.00 30.55 265 ASN B C 1
ATOM 5743 O O . ASN B 1 265 ? 70.527 10.088 67.112 1.00 30.66 265 ASN B O 1
ATOM 5748 N N . ARG B 1 266 ? 69.176 8.435 66.397 1.00 29.72 266 ARG B N 1
ATOM 5749 C CA . ARG B 1 266 ? 69.812 7.389 67.201 1.00 29.46 266 ARG B CA 1
ATOM 5750 C C . ARG B 1 266 ? 71.132 6.891 66.594 1.00 28.72 266 ARG B C 1
ATOM 5751 O O . ARG B 1 266 ? 71.966 6.329 67.304 1.00 28.76 266 ARG B O 1
ATOM 5759 N N . LEU B 1 267 ? 71.310 7.094 65.290 1.00 27.89 267 LEU B N 1
ATOM 5760 C CA . LEU B 1 267 ? 72.600 6.892 64.624 1.00 27.23 267 LEU B CA 1
ATOM 5761 C C . LEU B 1 267 ? 73.569 8.058 64.891 1.00 26.56 267 LEU B C 1
ATOM 5762 O O . LEU B 1 267 ? 74.767 7.846 65.083 1.00 26.47 267 LEU B O 1
ATOM 5767 N N . CYS B 1 268 ? 73.045 9.283 64.880 1.00 25.64 268 CYS B N 1
ATOM 5768 C CA . CYS B 1 268 ? 73.835 10.485 65.156 1.00 25.08 268 CYS B CA 1
ATOM 5769 C C . CYS B 1 268 ? 74.346 10.531 66.602 1.00 24.90 268 CYS B C 1
ATOM 5770 O O . CYS B 1 268 ? 75.522 10.779 66.843 1.00 24.67 268 CYS B O 1
ATOM 5773 N N . ASN B 1 269 ? 73.436 10.310 67.547 1.00 24.65 269 ASN B N 1
ATOM 5774 C CA . ASN B 1 269 ? 73.739 10.300 68.972 1.00 24.42 269 ASN B CA 1
ATOM 5775 C C . ASN B 1 269 ? 73.620 8.864 69.446 1.00 24.09 269 ASN B C 1
ATOM 5776 O O . ASN B 1 269 ? 72.546 8.423 69.859 1.00 23.75 269 ASN B O 1
ATOM 5781 N N . SER B 1 270 ? 74.732 8.138 69.362 1.00 23.82 270 SER B N 1
ATOM 5782 C CA . SER B 1 270 ? 74.724 6.685 69.515 1.00 23.50 270 SER B CA 1
ATOM 5783 C C . SER B 1 270 ? 75.327 6.219 70.832 1.00 23.27 270 SER B C 1
ATOM 5784 O O . SER B 1 270 ? 76.044 6.962 71.499 1.00 22.92 270 SER B O 1
ATOM 5787 N N . LYS B 1 271 ? 75.028 4.968 71.173 1.00 23.27 271 LYS B N 1
ATOM 5788 C CA . LYS B 1 271 ? 75.486 4.335 72.413 1.00 23.55 271 LYS B CA 1
ATOM 5789 C C . LYS B 1 271 ? 76.176 3.021 72.080 1.00 22.97 271 LYS B C 1
ATOM 5790 O O . LYS B 1 271 ? 75.739 2.282 71.203 1.00 22.53 271 LYS B O 1
ATOM 5796 N N . HIS B 1 272 ? 77.259 2.742 72.799 1.00 22.46 272 HIS B N 1
ATOM 5797 C CA . HIS B 1 272 ? 78.197 1.704 72.407 1.00 22.21 272 HIS B CA 1
ATOM 5798 C C . HIS B 1 272 ? 78.809 1.002 73.614 1.00 22.16 272 HIS B C 1
ATOM 5799 O O . HIS B 1 272 ? 78.998 1.604 74.667 1.00 21.10 272 HIS B O 1
ATOM 5806 N N . ILE B 1 273 ? 79.135 -0.277 73.446 1.00 22.50 273 ILE B N 1
ATOM 5807 C CA . ILE B 1 273 ? 80.015 -0.972 74.379 1.00 22.65 273 ILE B CA 1
ATOM 5808 C C . ILE B 1 273 ? 81.196 -1.544 73.603 1.00 22.73 273 ILE B C 1
ATOM 5809 O O . ILE B 1 273 ? 81.009 -2.309 72.669 1.00 22.24 273 ILE B O 1
ATOM 5814 N N . PHE B 1 274 ? 82.402 -1.139 73.984 1.00 22.96 274 PHE B N 1
ATOM 5815 C CA . PHE B 1 274 ? 83.626 -1.772 73.520 1.00 23.45 274 PHE B CA 1
ATOM 5816 C C . PHE B 1 274 ? 84.358 -2.371 74.716 1.00 23.69 274 PHE B C 1
ATOM 5817 O O . PHE B 1 274 ? 84.785 -1.639 75.616 1.00 23.18 274 PHE B O 1
ATOM 5825 N N . LYS B 1 275 ? 84.497 -3.697 74.716 1.00 24.13 275 LYS B N 1
ATOM 5826 C CA . LYS B 1 275 ? 85.188 -4.427 75.786 1.00 24.74 275 LYS B CA 1
ATOM 5827 C C . LYS B 1 275 ? 84.586 -4.124 77.168 1.00 24.66 275 LYS B C 1
ATOM 5828 O O . LYS B 1 275 ? 83.522 -4.651 77.495 1.00 25.00 275 LYS B O 1
ATOM 5834 N N . SER B 1 276 ? 85.251 -3.281 77.961 1.00 24.55 276 SER B N 1
ATOM 5835 C CA . SER B 1 276 ? 84.773 -2.893 79.295 1.00 24.64 276 SER B CA 1
ATOM 5836 C C . SER B 1 276 ? 84.495 -1.381 79.409 1.00 24.24 276 SER B C 1
ATOM 5837 O O . SER B 1 276 ? 84.595 -0.807 80.491 1.00 24.14 276 SER B O 1
ATOM 5840 N N . THR B 1 277 ? 84.131 -0.750 78.295 1.00 24.13 277 THR B N 1
ATOM 5841 C CA . THR B 1 277 ? 83.857 0.690 78.252 1.00 23.86 277 THR B CA 1
ATOM 5842 C C . THR B 1 277 ? 82.498 0.941 77.609 1.00 23.26 277 THR B C 1
ATOM 5843 O O . THR B 1 277 ? 82.281 0.550 76.469 1.00 23.13 277 THR B O 1
ATOM 5847 N N . TYR B 1 278 ? 81.583 1.565 78.349 1.00 22.63 278 TYR B N 1
ATOM 5848 C CA . TYR B 1 278 ? 80.361 2.111 77.768 1.00 22.07 278 TYR B CA 1
ATOM 5849 C C . TYR B 1 278 ? 80.679 3.529 77.339 1.00 21.91 278 TYR B C 1
ATOM 5850 O O . TYR B 1 278 ? 81.328 4.260 78.077 1.00 21.43 278 TYR B O 1
ATOM 5859 N N . TYR B 1 279 ? 80.238 3.912 76.142 1.00 21.87 279 TYR B N 1
ATOM 5860 C CA . TYR B 1 279 ? 80.441 5.276 75.658 1.00 21.89 279 TYR B CA 1
ATOM 5861 C C . TYR B 1 279 ? 79.348 5.747 74.709 1.00 21.86 279 TYR B C 1
ATOM 5862 O O . TYR B 1 279 ? 78.669 4.938 74.085 1.00 21.57 279 TYR B O 1
ATOM 5871 N N . GLU B 1 280 ? 79.181 7.065 74.630 1.00 22.03 280 GLU B N 1
ATOM 5872 C CA . GLU B 1 280 ? 78.200 7.684 73.746 1.00 22.56 280 GLU B CA 1
ATOM 5873 C C . GLU B 1 280 ? 78.882 8.719 72.865 1.00 23.05 280 GLU B C 1
ATOM 5874 O O . GLU B 1 280 ? 79.782 9.421 73.318 1.00 22.82 280 GLU B O 1
ATOM 5880 N N . VAL B 1 281 ? 78.466 8.800 71.602 1.00 23.62 281 VAL B N 1
ATOM 5881 C CA . VAL B 1 281 ? 79.074 9.729 70.654 1.00 24.03 281 VAL B CA 1
ATOM 5882 C C . VAL B 1 281 ? 78.015 10.611 69.989 1.00 24.10 281 VAL B C 1
ATOM 5883 O O . VAL B 1 281 ? 76.913 10.165 69.721 1.00 23.63 281 VAL B O 1
ATOM 5887 N N . GLU B 1 282 ? 78.366 11.875 69.760 1.00 24.39 282 GLU B N 1
ATOM 5888 C CA . GLU B 1 282 ? 77.510 12.837 69.088 1.00 24.63 282 GLU B CA 1
ATOM 5889 C C . GLU B 1 282 ? 78.144 13.178 67.738 1.00 24.31 282 GLU B C 1
ATOM 5890 O O . GLU B 1 282 ? 79.287 13.607 67.672 1.00 23.74 282 GLU B O 1
ATOM 5896 N N . GLY B 1 283 ? 77.384 13.001 66.666 1.00 24.31 283 GLY B N 1
ATOM 5897 C CA . GLY B 1 283 ? 77.929 13.076 65.331 1.00 24.54 283 GLY B CA 1
ATOM 5898 C C . GLY B 1 283 ? 78.544 11.751 64.922 1.00 25.11 283 GLY B C 1
ATOM 5899 O O . GLY B 1 283 ? 78.722 10.838 65.745 1.00 24.56 283 GLY B O 1
ATOM 5900 N N . GLY B 1 284 ? 78.855 11.646 63.633 1.00 25.75 284 GLY B N 1
ATOM 5901 C CA . GLY B 1 284 ? 79.402 10.437 63.056 1.00 26.67 284 GLY B CA 1
ATOM 5902 C C . GLY B 1 284 ? 78.336 9.407 62.729 1.00 27.50 284 GLY B C 1
ATOM 5903 O O . GLY B 1 284 ? 77.308 9.314 63.408 1.00 27.73 284 GLY B O 1
ATOM 5904 N N . VAL B 1 285 ? 78.574 8.638 61.675 1.00 28.46 285 VAL B N 1
ATOM 5905 C CA . VAL B 1 285 ? 77.727 7.506 61.336 1.00 29.40 285 VAL B CA 1
ATOM 5906 C C . VAL B 1 285 ? 78.418 6.240 61.853 1.00 30.40 285 VAL B C 1
ATOM 5907 O O . VAL B 1 285 ? 79.595 6.027 61.562 1.00 30.36 285 VAL B O 1
ATOM 5911 N N . PRO B 1 286 ? 77.716 5.411 62.626 1.00 31.71 286 PRO B N 1
ATOM 5912 C CA . PRO B 1 286 ? 78.280 4.122 63.048 1.00 32.89 286 PRO B CA 1
ATOM 5913 C C . PRO B 1 286 ? 78.594 3.277 61.825 1.00 33.95 286 PRO B C 1
ATOM 5914 O O . PRO B 1 286 ? 77.720 3.080 60.991 1.00 34.45 286 PRO B O 1
ATOM 5918 N N . SER B 1 287 ? 79.829 2.818 61.707 1.00 35.41 287 SER B N 1
ATOM 5919 C CA . SER B 1 287 ? 80.286 2.170 60.487 1.00 36.58 287 SER B CA 1
ATOM 5920 C C . SER B 1 287 ? 79.928 0.680 60.453 1.00 37.62 287 SER B C 1
ATOM 5921 O O . SER B 1 287 ? 80.784 -0.166 60.722 1.00 38.11 287 SER B O 1
ATOM 5924 N N . GLY B 1 288 ? 78.670 0.359 60.131 1.00 38.33 288 GLY B N 1
ATOM 5925 C CA . GLY B 1 288 ? 78.313 -0.996 59.736 1.00 38.78 288 GLY B CA 1
ATOM 5926 C C . GLY B 1 288 ? 77.077 -1.625 60.354 1.00 39.22 288 GLY B C 1
ATOM 5927 O O . GLY B 1 288 ? 77.135 -2.772 60.801 1.00 39.70 288 GLY B O 1
ATOM 5928 N N . CYS B 1 289 ? 75.956 -0.909 60.360 1.00 39.54 289 CYS B N 1
ATOM 5929 C CA . CYS B 1 289 ? 74.688 -1.497 60.790 1.00 39.75 289 CYS B CA 1
ATOM 5930 C C . CYS B 1 289 ? 73.472 -1.027 59.956 1.00 39.23 289 CYS B C 1
ATOM 5931 O O . CYS B 1 289 ? 73.523 -1.041 58.732 1.00 39.53 289 CYS B O 1
ATOM 5934 N N . SER B 1 290 ? 72.400 -0.610 60.622 1.00 38.58 290 SER B N 1
ATOM 5935 C CA . SER B 1 290 ? 71.071 -0.480 60.015 1.00 38.05 290 SER B CA 1
ATOM 5936 C C . SER B 1 290 ? 70.972 0.589 58.916 1.00 37.14 290 SER B C 1
ATOM 5937 O O . SER B 1 290 ? 70.680 1.754 59.188 1.00 37.33 290 SER B O 1
ATOM 5940 N N . GLY B 1 291 ? 71.201 0.177 57.672 1.00 35.75 291 GLY B N 1
ATOM 5941 C CA . GLY B 1 291 ? 71.073 1.067 56.533 1.00 34.55 291 GLY B CA 1
ATOM 5942 C C . GLY B 1 291 ? 72.233 2.024 56.329 1.00 33.32 291 GLY B C 1
ATOM 5943 O O . GLY B 1 291 ? 72.097 2.996 55.584 1.00 33.29 291 GLY B O 1
ATOM 5944 N N . THR B 1 292 ? 73.360 1.740 56.983 1.00 31.51 292 THR B N 1
ATOM 5945 C CA . THR B 1 292 ? 74.604 2.510 56.868 1.00 30.38 292 THR B CA 1
ATOM 5946 C C . THR B 1 292 ? 74.936 2.997 55.453 1.00 28.86 292 THR B C 1
ATOM 5947 O O . THR B 1 292 ? 75.327 4.148 55.265 1.00 28.72 292 THR B O 1
ATOM 5951 N N . SER B 1 293 ? 74.823 2.102 54.479 1.00 26.98 293 SER B N 1
ATOM 5952 C CA . SER B 1 293 ? 75.247 2.383 53.106 1.00 25.63 293 SER B CA 1
ATOM 5953 C C . SER B 1 293 ? 74.376 3.428 52.429 1.00 24.06 293 SER B C 1
ATOM 5954 O O . SER B 1 293 ? 74.890 4.390 51.867 1.00 23.72 293 SER B O 1
ATOM 5957 N N . ILE B 1 294 ? 73.064 3.224 52.493 1.00 22.26 294 ILE B N 1
ATOM 5958 C CA . ILE B 1 294 ? 72.108 4.115 51.854 1.00 21.34 294 ILE B CA 1
ATOM 5959 C C . ILE B 1 294 ? 72.094 5.496 52.514 1.00 20.29 294 ILE B C 1
ATOM 5960 O O . ILE B 1 294 ? 72.163 6.494 51.814 1.00 19.54 294 ILE B O 1
ATOM 5965 N N . PHE B 1 295 ? 72.040 5.547 53.846 1.00 19.54 295 PHE B N 1
ATOM 5966 C CA . PHE B 1 295 ? 72.032 6.825 54.576 1.00 18.98 295 PHE B CA 1
ATOM 5967 C C . PHE B 1 295 ? 73.299 7.627 54.308 1.00 18.18 295 PHE B C 1
ATOM 5968 O O . PHE B 1 295 ? 73.215 8.821 54.083 1.00 17.65 295 PHE B O 1
ATOM 5976 N N . ASN B 1 296 ? 74.454 6.965 54.298 1.00 17.82 296 ASN B N 1
ATOM 5977 C CA . ASN B 1 296 ? 75.719 7.624 53.948 1.00 17.47 296 ASN B CA 1
ATOM 5978 C C . ASN B 1 296 ? 75.715 8.172 52.527 1.00 17.11 296 ASN B C 1
ATOM 5979 O O . ASN B 1 296 ? 76.260 9.256 52.281 1.00 17.08 296 ASN B O 1
ATOM 5984 N N . SER B 1 297 ? 75.121 7.411 51.604 1.00 16.43 297 SER B N 1
ATOM 5985 C CA . SER B 1 297 ? 74.995 7.820 50.205 1.00 16.08 297 SER B CA 1
ATOM 5986 C C . SER B 1 297 ? 74.076 9.028 50.051 1.00 15.57 297 SER B C 1
ATOM 5987 O O . SER B 1 297 ? 74.358 9.927 49.258 1.00 15.00 297 SER B O 1
ATOM 5990 N N . MET B 1 298 ? 72.988 9.045 50.818 1.00 15.46 298 MET B N 1
ATOM 5991 C CA . MET B 1 298 ? 72.021 10.145 50.787 1.00 15.37 298 MET B CA 1
ATOM 5992 C C . MET B 1 298 ? 72.651 11.415 51.368 1.00 15.51 298 MET B C 1
ATOM 5993 O O . MET B 1 298 ? 72.469 12.499 50.824 1.00 15.56 298 MET B O 1
ATOM 5998 N N . ILE B 1 299 ? 73.403 11.269 52.461 1.00 15.53 299 ILE B N 1
ATOM 5999 C CA . ILE B 1 299 ? 74.134 12.380 53.067 1.00 15.97 299 ILE B CA 1
ATOM 6000 C C . ILE B 1 299 ? 75.201 12.926 52.106 1.00 16.02 299 ILE B C 1
ATOM 6001 O O . ILE B 1 299 ? 75.407 14.129 52.025 1.00 16.01 299 ILE B O 1
ATOM 6006 N N . ASN B 1 300 ? 75.875 12.040 51.386 1.00 16.08 300 ASN B N 1
ATOM 6007 C CA . ASN B 1 300 ? 76.857 12.458 50.389 1.00 16.37 300 ASN B CA 1
ATOM 6008 C C . ASN B 1 300 ? 76.212 13.294 49.272 1.00 16.51 300 ASN B C 1
ATOM 6009 O O . ASN B 1 300 ? 76.791 14.267 48.799 1.00 16.47 300 ASN B O 1
ATOM 6014 N N . ASN B 1 301 ? 75.008 12.912 48.864 1.00 16.71 301 ASN B N 1
ATOM 6015 C CA . ASN B 1 301 ? 74.233 13.691 47.898 1.00 16.86 301 ASN B CA 1
ATOM 6016 C C . ASN B 1 301 ? 73.903 15.103 48.404 1.00 17.35 301 ASN B C 1
ATOM 6017 O O . ASN B 1 301 ? 73.902 16.054 47.635 1.00 17.32 301 ASN B O 1
ATOM 6022 N N . ILE B 1 302 ? 73.630 15.236 49.697 1.00 18.07 302 ILE B N 1
ATOM 6023 C CA . ILE B 1 302 ? 73.373 16.544 50.287 1.00 18.59 302 ILE B CA 1
ATOM 6024 C C . ILE B 1 302 ? 74.657 17.344 50.294 1.00 18.86 302 ILE B C 1
ATOM 6025 O O . ILE B 1 302 ? 74.663 18.490 49.889 1.00 18.54 302 ILE B O 1
ATOM 6030 N N . ILE B 1 303 ? 75.746 16.721 50.742 1.00 19.42 303 ILE B N 1
ATOM 6031 C CA . ILE B 1 303 ? 77.037 17.393 50.883 1.00 19.68 303 ILE B CA 1
ATOM 6032 C C . ILE B 1 303 ? 77.585 17.903 49.559 1.00 19.69 303 ILE B C 1
ATOM 6033 O O . ILE B 1 303 ? 78.008 19.056 49.469 1.00 19.65 303 ILE B O 1
ATOM 6038 N N . ILE B 1 304 ? 77.591 17.051 48.538 1.00 19.59 304 ILE B N 1
ATOM 6039 C CA . ILE B 1 304 ? 78.185 17.417 47.256 1.00 19.53 304 ILE B CA 1
ATOM 6040 C C . ILE B 1 304 ? 77.443 18.600 46.646 1.00 19.88 304 ILE B C 1
ATOM 6041 O O . ILE B 1 304 ? 78.064 19.479 46.068 1.00 19.18 304 ILE B O 1
ATOM 6046 N N . ARG B 1 305 ? 76.119 18.622 46.795 1.00 20.63 305 ARG B N 1
ATOM 6047 C CA . ARG B 1 305 ? 75.313 19.739 46.312 1.00 21.20 305 ARG B CA 1
ATOM 6048 C C . ARG B 1 305 ? 75.675 21.027 47.038 1.00 21.87 305 ARG B C 1
ATOM 6049 O O . ARG B 1 305 ? 75.869 22.057 46.408 1.00 22.14 305 ARG B O 1
ATOM 6057 N N . THR B 1 306 ? 75.773 20.970 48.361 1.00 22.60 306 THR B N 1
ATOM 6058 C CA . THR B 1 306 ? 76.024 22.175 49.142 1.00 23.52 306 THR B CA 1
ATOM 6059 C C . THR B 1 306 ? 77.448 22.693 48.925 1.00 23.62 306 THR B C 1
ATOM 6060 O O . THR B 1 306 ? 77.652 23.899 48.868 1.00 23.98 306 THR B O 1
ATOM 6064 N N . LEU B 1 307 ? 78.420 21.799 48.771 1.00 23.86 307 LEU B N 1
ATOM 6065 C CA . LEU B 1 307 ? 79.805 22.215 48.532 1.00 24.16 307 LEU B CA 1
ATOM 6066 C C . LEU B 1 307 ? 79.969 22.911 47.175 1.00 24.29 307 LEU B C 1
ATOM 6067 O O . LEU B 1 307 ? 80.717 23.875 47.054 1.00 23.95 307 LEU B O 1
ATOM 6072 N N . VAL B 1 308 ? 79.269 22.417 46.160 1.00 24.56 308 VAL B N 1
ATOM 6073 C CA . VAL B 1 308 ? 79.305 23.032 44.837 1.00 24.71 308 VAL B CA 1
ATOM 6074 C C . VAL B 1 308 ? 78.631 24.399 44.891 1.00 25.24 308 VAL B C 1
ATOM 6075 O O . VAL B 1 308 ? 79.143 25.370 44.339 1.00 24.87 308 VAL B O 1
ATOM 6079 N N . LEU B 1 309 ? 77.493 24.462 45.575 1.00 26.02 309 LEU B N 1
ATOM 6080 C CA . LEU B 1 309 ? 76.756 25.714 45.784 1.00 26.65 309 LEU B CA 1
ATOM 6081 C C . LEU B 1 309 ? 77.565 26.743 46.576 1.00 27.05 309 LEU B C 1
ATOM 6082 O O . LEU B 1 309 ? 77.425 27.939 46.363 1.00 27.17 309 LEU B O 1
ATOM 6087 N N . ASP B 1 310 ? 78.391 26.274 47.505 1.00 27.69 310 ASP B N 1
ATOM 6088 C CA . ASP B 1 310 ? 79.216 27.157 48.326 1.00 28.15 310 ASP B CA 1
ATOM 6089 C C . ASP B 1 310 ? 80.323 27.793 47.490 1.00 28.99 310 ASP B C 1
ATOM 6090 O O . ASP B 1 310 ? 80.699 28.942 47.718 1.00 29.01 310 ASP B O 1
ATOM 6095 N N . ALA B 1 311 ? 80.848 27.029 46.535 1.00 29.99 311 ALA B N 1
ATOM 6096 C CA . ALA B 1 311 ? 82.004 27.443 45.741 1.00 30.82 311 ALA B CA 1
ATOM 6097 C C . ALA B 1 311 ? 81.616 28.285 44.513 1.00 31.66 311 ALA B C 1
ATOM 6098 O O . ALA B 1 311 ? 82.391 29.129 44.070 1.00 31.78 311 ALA B O 1
ATOM 6100 N N . TYR B 1 312 ? 80.424 28.035 43.973 1.00 32.79 312 TYR B N 1
ATOM 6101 C CA . TYR B 1 312 ? 79.899 28.708 42.780 1.00 33.57 312 TYR B CA 1
ATOM 6102 C C . TYR B 1 312 ? 78.435 29.014 43.034 1.00 34.84 312 TYR B C 1
ATOM 6103 O O . TYR B 1 312 ? 77.696 28.134 43.462 1.00 34.84 312 TYR B O 1
ATOM 6112 N N . LYS B 1 313 ? 77.986 30.233 42.746 1.00 36.65 313 LYS B N 1
ATOM 6113 C CA . LYS B 1 313 ? 76.585 30.588 43.022 1.00 37.96 313 LYS B CA 1
ATOM 6114 C C . LYS B 1 313 ? 75.770 31.022 41.791 1.00 38.20 313 LYS B C 1
ATOM 6115 O O . LYS B 1 313 ? 74.828 31.818 41.909 1.00 38.77 313 LYS B O 1
ATOM 6121 N N . HIS B 1 314 ? 76.124 30.486 40.621 1.00 38.06 314 HIS B N 1
ATOM 6122 C CA . HIS B 1 314 ? 75.213 30.471 39.474 1.00 37.84 314 HIS B CA 1
ATOM 6123 C C . HIS B 1 314 ? 75.113 29.037 38.957 1.00 36.98 314 HIS B C 1
ATOM 6124 O O . HIS B 1 314 ? 75.243 28.771 37.759 1.00 37.25 314 HIS B O 1
ATOM 6131 N N . ILE B 1 315 ? 74.850 28.123 39.884 1.00 35.86 315 ILE B N 1
ATOM 6132 C CA . ILE B 1 315 ? 74.846 26.691 39.607 1.00 34.94 315 ILE B CA 1
ATOM 6133 C C . ILE B 1 315 ? 73.424 26.199 39.376 1.00 34.01 315 ILE B C 1
ATOM 6134 O O . ILE B 1 315 ? 72.500 26.601 40.078 1.00 33.66 315 ILE B O 1
ATOM 6139 N N . ASP B 1 316 ? 73.269 25.335 38.377 1.00 33.15 316 ASP B N 1
ATOM 6140 C CA . ASP B 1 316 ? 72.029 24.616 38.128 1.00 32.68 316 ASP B CA 1
ATOM 6141 C C . ASP B 1 316 ? 72.196 23.204 38.692 1.00 32.14 316 ASP B C 1
ATOM 6142 O O . ASP B 1 316 ? 73.013 22.426 38.193 1.00 32.12 316 ASP B O 1
ATOM 6147 N N . LEU B 1 317 ? 71.432 22.879 39.733 1.00 31.40 317 LEU B N 1
ATOM 6148 C CA . LEU B 1 317 ? 71.552 21.583 40.407 1.00 30.65 317 LEU B CA 1
ATOM 6149 C C . LEU B 1 317 ? 70.979 20.428 39.577 1.00 30.36 317 LEU B C 1
ATOM 6150 O O . LEU B 1 317 ? 71.357 19.268 39.770 1.00 30.13 317 LEU B O 1
ATOM 6155 N N . ASP B 1 318 ? 70.069 20.752 38.664 1.00 29.94 318 ASP B N 1
ATOM 6156 C CA . ASP B 1 318 ? 69.533 19.783 37.707 1.00 29.88 318 ASP B CA 1
ATOM 6157 C C . ASP B 1 318 ? 70.621 19.154 36.812 1.00 29.21 318 ASP B C 1
ATOM 6158 O O . ASP B 1 318 ? 70.456 18.027 36.345 1.00 29.48 318 ASP B O 1
ATOM 6163 N N . LYS B 1 319 ? 71.719 19.873 36.585 1.00 28.41 319 LYS B N 1
ATOM 6164 C CA . LYS B 1 319 ? 72.829 19.377 35.761 1.00 28.08 319 LYS B CA 1
ATOM 6165 C C . LYS B 1 319 ? 74.060 18.912 36.562 1.00 27.16 319 LYS B C 1
ATOM 6166 O O . LYS B 1 319 ? 75.108 18.638 35.975 1.00 26.91 319 LYS B O 1
ATOM 6172 N N . LEU B 1 320 ? 73.917 18.816 37.888 1.00 26.15 320 LEU B N 1
ATOM 6173 C CA . LEU B 1 320 ? 74.913 18.193 38.772 1.00 25.37 320 LEU B CA 1
ATOM 6174 C C . LEU B 1 320 ? 74.489 16.738 38.981 1.00 24.66 320 LEU B C 1
ATOM 6175 O O . LEU B 1 320 ? 73.556 16.451 39.741 1.00 24.43 320 LEU B O 1
ATOM 6180 N N . LYS B 1 321 ? 75.145 15.826 38.273 1.00 23.84 321 LYS B N 1
ATOM 6181 C CA . LYS B 1 321 ? 74.787 14.413 38.309 1.00 23.14 321 LYS B CA 1
ATOM 6182 C C . LYS B 1 321 ? 75.699 13.701 39.303 1.00 21.93 321 LYS B C 1
ATOM 6183 O O . LYS B 1 321 ? 76.912 13.783 39.187 1.00 21.36 321 LYS B O 1
ATOM 6189 N N . ILE B 1 322 ? 75.109 13.019 40.285 1.00 20.90 322 ILE B N 1
ATOM 6190 C CA . ILE B 1 322 ? 75.878 12.389 41.360 1.00 20.33 322 ILE B CA 1
ATOM 6191 C C . ILE B 1 322 ? 75.524 10.905 41.511 1.00 19.68 322 ILE B C 1
ATOM 6192 O O . ILE B 1 322 ? 74.352 10.527 41.445 1.00 19.72 322 ILE B O 1
ATOM 6197 N N . ILE B 1 323 ? 76.551 10.077 41.692 1.00 18.91 323 ILE B N 1
ATOM 6198 C CA . ILE B 1 323 ? 76.401 8.677 42.091 1.00 18.46 323 ILE B CA 1
ATOM 6199 C C . ILE B 1 323 ? 77.337 8.394 43.272 1.00 18.30 323 ILE B C 1
ATOM 6200 O O . ILE B 1 323 ? 78.557 8.440 43.118 1.00 17.71 323 ILE B O 1
ATOM 6205 N N . ALA B 1 324 ? 76.761 8.064 44.427 1.00 18.19 324 ALA B N 1
ATOM 6206 C CA . ALA B 1 324 ? 77.517 7.802 45.649 1.00 18.42 324 ALA B CA 1
ATOM 6207 C C . ALA B 1 324 ? 77.322 6.373 46.159 1.00 18.73 324 ALA B C 1
ATOM 6208 O O . ALA B 1 324 ? 76.209 5.856 46.167 1.00 18.88 324 ALA B O 1
ATOM 6210 N N . TYR B 1 325 ? 78.412 5.733 46.569 1.00 19.14 325 TYR B N 1
ATOM 6211 C CA . TYR B 1 325 ? 78.350 4.521 47.385 1.00 19.62 325 TYR B CA 1
ATOM 6212 C C . TYR B 1 325 ? 79.000 4.825 48.730 1.00 19.73 325 TYR B C 1
ATOM 6213 O O . TYR B 1 325 ? 80.209 4.717 48.880 1.00 19.48 325 TYR B O 1
ATOM 6222 N N . GLY B 1 326 ? 78.187 5.195 49.714 1.00 20.15 326 GLY B N 1
ATOM 6223 C CA . GLY B 1 326 ? 78.703 5.672 50.983 1.00 20.42 326 GLY B CA 1
ATOM 6224 C C . GLY B 1 326 ? 79.589 6.895 50.773 1.00 20.67 326 GLY B C 1
ATOM 6225 O O . GLY B 1 326 ? 79.176 7.870 50.131 1.00 20.53 326 GLY B O 1
ATOM 6226 N N . ASP B 1 327 ? 80.807 6.828 51.301 1.00 20.89 327 ASP B N 1
ATOM 6227 C CA . ASP B 1 327 ? 81.786 7.915 51.187 1.00 21.76 327 ASP B CA 1
ATOM 6228 C C . ASP B 1 327 ? 82.359 8.073 49.770 1.00 21.71 327 ASP B C 1
ATOM 6229 O O . ASP B 1 327 ? 82.866 9.129 49.422 1.00 21.61 327 ASP B O 1
ATOM 6234 N N . ASP B 1 328 ? 82.292 7.007 48.979 1.00 21.83 328 ASP B N 1
ATOM 6235 C CA . ASP B 1 328 ? 82.843 6.980 47.630 1.00 21.88 328 ASP B CA 1
ATOM 6236 C C . ASP B 1 328 ? 81.864 7.650 46.673 1.00 21.52 328 ASP B C 1
ATOM 6237 O O . ASP B 1 328 ? 80.698 7.275 46.615 1.00 21.27 328 ASP B O 1
ATOM 6242 N N . VAL B 1 329 ? 82.338 8.646 45.929 1.00 21.08 329 VAL B N 1
ATOM 6243 C CA . VAL B 1 329 ? 81.467 9.435 45.071 1.00 20.94 329 VAL B CA 1
ATOM 6244 C C . VAL B 1 329 ? 82.129 9.804 43.737 1.00 21.00 329 VAL B C 1
ATOM 6245 O O . VAL B 1 329 ? 83.331 10.064 43.654 1.00 20.65 329 VAL B O 1
ATOM 6249 N N . ILE B 1 330 ? 81.312 9.794 42.694 1.00 21.20 330 ILE B N 1
ATOM 6250 C CA . ILE B 1 330 ? 81.688 10.289 41.380 1.00 21.60 330 ILE B CA 1
ATOM 6251 C C . ILE B 1 330 ? 80.551 11.184 40.890 1.00 21.67 330 ILE B C 1
ATOM 6252 O O . ILE B 1 330 ? 79.381 10.920 41.159 1.00 21.42 330 ILE B O 1
ATOM 6257 N N . PHE B 1 331 ? 80.894 12.280 40.230 1.00 21.96 331 PHE B N 1
ATOM 6258 C CA . PHE B 1 331 ? 79.883 13.234 39.792 1.00 22.31 331 PHE B CA 1
ATOM 6259 C C . PHE B 1 331 ? 80.341 14.060 38.595 1.00 23.26 331 PHE B C 1
ATOM 6260 O O . PHE B 1 331 ? 81.526 14.104 38.273 1.00 23.24 331 PHE B O 1
ATOM 6268 N N . SER B 1 332 ? 79.382 14.682 37.916 1.00 24.18 332 SER B N 1
ATOM 6269 C CA . SER B 1 332 ? 79.682 15.550 36.785 1.00 25.06 332 SER B CA 1
ATOM 6270 C C . SER B 1 332 ? 78.854 16.828 36.812 1.00 26.03 332 SER B C 1
ATOM 6271 O O . SER B 1 332 ? 77.877 16.939 37.543 1.00 25.65 332 SER B O 1
ATOM 6274 N N . TYR B 1 333 ? 79.273 17.795 36.008 1.00 27.58 333 TYR B N 1
ATOM 6275 C CA . TYR B 1 333 ? 78.508 19.021 35.793 1.00 28.73 333 TYR B CA 1
ATOM 6276 C C . TYR B 1 333 ? 78.555 19.360 34.309 1.00 30.12 333 TYR B C 1
ATOM 6277 O O . TYR B 1 333 ? 79.417 18.856 33.596 1.00 29.95 333 TYR B O 1
ATOM 6286 N N . LYS B 1 334 ? 77.624 20.198 33.845 1.00 32.15 334 LYS B N 1
ATOM 6287 C CA . LYS B 1 334 ? 77.564 20.601 32.427 1.00 33.61 334 LYS B CA 1
ATOM 6288 C C . LYS B 1 334 ? 78.857 21.233 31.920 1.00 34.26 334 LYS B C 1
ATOM 6289 O O . LYS B 1 334 ? 79.168 21.140 30.735 1.00 34.47 334 LYS B O 1
ATOM 6295 N N . TYR B 1 335 ? 79.594 21.891 32.813 1.00 35.16 335 TYR B N 1
ATOM 6296 C CA . TYR B 1 335 ? 80.886 22.471 32.460 1.00 35.85 335 TYR B CA 1
ATOM 6297 C C . TYR B 1 335 ? 81.939 22.298 33.565 1.00 35.99 335 TYR B C 1
ATOM 6298 O O . TYR B 1 335 ? 81.646 21.776 34.647 1.00 35.79 335 TYR B O 1
ATOM 6307 N N . LYS B 1 336 ? 83.165 22.725 33.264 1.00 36.08 336 LYS B N 1
ATOM 6308 C CA . LYS B 1 336 ? 84.325 22.505 34.131 1.00 36.28 336 LYS B CA 1
ATOM 6309 C C . LYS B 1 336 ? 84.236 23.237 35.469 1.00 35.71 336 LYS B C 1
ATOM 6310 O O . LYS B 1 336 ? 84.038 24.457 35.520 1.00 35.61 336 LYS B O 1
ATOM 6316 N N . LEU B 1 337 ? 84.394 22.467 36.544 1.00 34.96 337 LEU B N 1
ATOM 6317 C CA . LEU B 1 337 ? 84.433 22.985 37.901 1.00 34.40 337 LEU B CA 1
ATOM 6318 C C . LEU B 1 337 ? 85.793 22.664 38.512 1.00 34.02 337 LEU B C 1
ATOM 6319 O O . LEU B 1 337 ? 86.430 21.688 38.147 1.00 33.89 337 LEU B O 1
ATOM 6324 N N . ASP B 1 338 ? 86.228 23.494 39.451 1.00 33.76 338 ASP B N 1
ATOM 6325 C CA . ASP B 1 338 ? 87.508 23.312 40.122 1.00 33.54 338 ASP B CA 1
ATOM 6326 C C . ASP B 1 338 ? 87.282 22.482 41.380 1.00 33.03 338 ASP B C 1
ATOM 6327 O O . ASP B 1 338 ? 86.555 22.909 42.280 1.00 32.78 338 ASP B O 1
ATOM 6332 N N . MET B 1 339 ? 87.908 21.306 41.436 1.00 32.48 339 MET B N 1
ATOM 6333 C CA . MET B 1 339 ? 87.688 20.362 42.528 1.00 32.18 339 MET B CA 1
ATOM 6334 C C . MET B 1 339 ? 88.345 20.831 43.821 1.00 32.11 339 MET B C 1
ATOM 6335 O O . MET B 1 339 ? 87.823 20.574 44.898 1.00 31.80 339 MET B O 1
ATOM 6340 N N . GLU B 1 340 ? 89.484 21.513 43.713 1.00 32.10 340 GLU B N 1
ATOM 6341 C CA . GLU B 1 340 ? 90.146 22.083 44.885 1.00 32.00 340 GLU B CA 1
ATOM 6342 C C . GLU B 1 340 ? 89.272 23.134 45.552 1.00 31.54 340 GLU B C 1
ATOM 6343 O O . GLU B 1 340 ? 89.264 23.230 46.768 1.00 31.26 340 GLU B O 1
ATOM 6349 N N . ALA B 1 341 ? 88.546 23.918 44.754 1.00 31.32 341 ALA B N 1
ATOM 6350 C CA . ALA B 1 341 ? 87.628 24.931 45.287 1.00 31.08 341 ALA B CA 1
ATOM 6351 C C . ALA B 1 341 ? 86.466 24.291 46.040 1.00 30.89 341 ALA B C 1
ATOM 6352 O O . ALA B 1 341 ? 86.103 24.738 47.127 1.00 30.96 341 ALA B O 1
ATOM 6354 N N . ILE B 1 342 ? 85.889 23.243 45.450 1.00 30.50 342 ILE B N 1
ATOM 6355 C CA . ILE B 1 342 ? 84.778 22.512 46.056 1.00 30.22 342 ILE B CA 1
ATOM 6356 C C . ILE B 1 342 ? 85.225 21.860 47.367 1.00 29.89 342 ILE B C 1
ATOM 6357 O O . ILE B 1 342 ? 84.492 21.866 48.355 1.00 29.47 342 ILE B O 1
ATOM 6362 N N . ALA B 1 343 ? 86.441 21.324 47.357 1.00 29.72 343 ALA B N 1
ATOM 6363 C CA . ALA B 1 343 ? 87.019 20.621 48.503 1.00 29.88 343 ALA B CA 1
ATOM 6364 C C . ALA B 1 343 ? 87.267 21.559 49.680 1.00 29.75 343 ALA B C 1
ATOM 6365 O O . ALA B 1 343 ? 87.084 21.183 50.834 1.00 29.54 343 ALA B O 1
ATOM 6367 N N . LYS B 1 344 ? 87.678 22.781 49.366 1.00 30.07 344 LYS B N 1
ATOM 6368 C CA . LYS B 1 344 ? 87.957 23.808 50.367 1.00 30.44 344 LYS B CA 1
ATOM 6369 C C . LYS B 1 344 ? 86.718 24.147 51.200 1.00 29.95 344 LYS B C 1
ATOM 6370 O O . LYS B 1 344 ? 86.828 24.405 52.404 1.00 29.99 344 LYS B O 1
ATOM 6376 N N . GLU B 1 345 ? 85.551 24.132 50.552 1.00 29.26 345 GLU B N 1
ATOM 6377 C CA . GLU B 1 345 ? 84.271 24.417 51.206 1.00 28.92 345 GLU B CA 1
ATOM 6378 C C . GLU B 1 345 ? 83.871 23.368 52.256 1.00 28.64 345 GLU B C 1
ATOM 6379 O O . GLU B 1 345 ? 82.984 23.608 53.074 1.00 28.26 345 GLU B O 1
ATOM 6385 N N . GLY B 1 346 ? 84.508 22.203 52.218 1.00 28.62 346 GLY B N 1
ATOM 6386 C CA . GLY B 1 346 ? 84.272 21.164 53.204 1.00 28.73 346 GLY B CA 1
ATOM 6387 C C . GLY B 1 346 ? 84.805 21.450 54.600 1.00 28.73 346 GLY B C 1
ATOM 6388 O O . GLY B 1 346 ? 84.250 20.951 55.577 1.00 28.27 346 GLY B O 1
ATOM 6389 N N . GLN B 1 347 ? 85.867 22.251 54.699 1.00 28.93 347 GLN B N 1
ATOM 6390 C CA . GLN B 1 347 ? 86.554 22.483 55.981 1.00 29.41 347 GLN B CA 1
ATOM 6391 C C . GLN B 1 347 ? 85.652 23.062 57.072 1.00 28.94 347 GLN B C 1
ATOM 6392 O O . GLN B 1 347 ? 85.749 22.658 58.228 1.00 29.23 347 GLN B O 1
ATOM 6398 N N . LYS B 1 348 ? 84.785 24.005 56.708 1.00 28.42 348 LYS B N 1
ATOM 6399 C CA . LYS B 1 348 ? 83.932 24.687 57.688 1.00 27.82 348 LYS B CA 1
ATOM 6400 C C . LYS B 1 348 ? 82.891 23.753 58.290 1.00 27.08 348 LYS B C 1
ATOM 6401 O O . LYS B 1 348 ? 82.415 23.988 59.395 1.00 27.52 348 LYS B O 1
ATOM 6407 N N . TYR B 1 349 ? 82.548 22.695 57.562 1.00 26.07 349 TYR B N 1
ATOM 6408 C CA . TYR B 1 349 ? 81.665 21.644 58.069 1.00 25.23 349 TYR B CA 1
ATOM 6409 C C . TYR B 1 349 ? 82.415 20.548 58.838 1.00 25.06 349 TYR B C 1
ATOM 6410 O O . TYR B 1 349 ? 81.801 19.718 59.497 1.00 24.60 349 TYR B O 1
ATOM 6419 N N . GLY B 1 350 ? 83.738 20.555 58.754 1.00 25.33 350 GLY B N 1
ATOM 6420 C CA . GLY B 1 350 ? 84.566 19.564 59.421 1.00 25.58 350 GLY B CA 1
ATOM 6421 C C . GLY B 1 350 ? 84.781 18.342 58.546 1.00 25.63 350 GLY B C 1
ATOM 6422 O O . GLY B 1 350 ? 85.020 17.254 59.048 1.00 25.89 350 GLY B O 1
ATOM 6423 N N . LEU B 1 351 ? 84.683 18.534 57.235 1.00 25.76 351 LEU B N 1
ATOM 6424 C CA . LEU B 1 351 ? 84.962 17.491 56.250 1.00 25.89 351 LEU B CA 1
ATOM 6425 C C . LEU B 1 351 ? 86.362 17.712 55.685 1.00 25.87 351 LEU B C 1
ATOM 6426 O O . LEU B 1 351 ? 86.675 18.812 55.232 1.00 25.80 351 LEU B O 1
ATOM 6431 N N . THR B 1 352 ? 87.185 16.662 55.702 1.00 26.15 352 THR B N 1
ATOM 6432 C CA . THR B 1 352 ? 88.512 16.694 55.097 1.00 26.49 352 THR B CA 1
ATOM 6433 C C . THR B 1 352 ? 88.500 15.974 53.748 1.00 26.95 352 THR B C 1
ATOM 6434 O O . THR B 1 352 ? 88.358 14.762 53.692 1.00 26.53 352 THR B O 1
ATOM 6438 N N . ILE B 1 353 ? 88.663 16.736 52.669 1.00 27.66 353 ILE B N 1
ATOM 6439 C CA . ILE B 1 353 ? 88.647 16.202 51.311 1.00 28.37 353 ILE B CA 1
ATOM 6440 C C . ILE B 1 353 ? 90.026 16.385 50.655 1.00 28.95 353 ILE B C 1
ATOM 6441 O O . ILE B 1 353 ? 90.581 17.479 50.682 1.00 28.99 353 ILE B O 1
ATOM 6446 N N . THR B 1 354 ? 90.574 15.298 50.104 1.00 29.73 354 THR B N 1
ATOM 6447 C CA . THR B 1 354 ? 91.864 15.304 49.394 1.00 30.54 354 THR B CA 1
ATOM 6448 C C . THR B 1 354 ? 91.684 14.832 47.943 1.00 31.33 354 THR B C 1
ATOM 6449 O O . THR B 1 354 ? 90.630 14.302 47.596 1.00 31.07 354 THR B O 1
ATOM 6453 N N . PRO B 1 355 ? 92.702 15.017 47.096 1.00 32.37 355 PRO B N 1
ATOM 6454 C CA . PRO B 1 355 ? 92.647 14.514 45.716 1.00 33.14 355 PRO B CA 1
ATOM 6455 C C . PRO B 1 355 ? 92.485 12.992 45.600 1.00 34.01 355 PRO B C 1
ATOM 6456 O O . PRO B 1 355 ? 92.958 12.231 46.448 1.00 33.45 355 PRO B O 1
ATOM 6460 N N . ALA B 1 356 ? 91.822 12.569 44.528 1.00 35.42 356 ALA B N 1
ATOM 6461 C CA . ALA B 1 356 ? 91.506 11.166 44.303 1.00 36.67 356 ALA B CA 1
ATOM 6462 C C . ALA B 1 356 ? 92.775 10.344 44.112 1.00 37.89 356 ALA B C 1
ATOM 6463 O O . ALA B 1 356 ? 93.738 10.815 43.511 1.00 38.15 356 ALA B O 1
ATOM 6465 N N . ASP B 1 357 ? 92.767 9.126 44.653 1.00 39.47 357 ASP B N 1
ATOM 6466 C CA . ASP B 1 357 ? 93.849 8.160 44.468 1.00 40.81 357 ASP B CA 1
ATOM 6467 C C . ASP B 1 357 ? 95.194 8.685 44.970 1.00 41.76 357 ASP B C 1
ATOM 6468 O O . ASP B 1 357 ? 96.212 8.583 44.284 1.00 42.02 357 ASP B O 1
ATOM 6473 N N . LYS B 1 358 ? 95.171 9.259 46.172 1.00 42.89 358 LYS B N 1
ATOM 6474 C CA . LYS B 1 358 ? 96.371 9.723 46.874 1.00 43.80 358 LYS B CA 1
ATOM 6475 C C . LYS B 1 358 ? 97.315 10.547 45.999 1.00 44.31 358 LYS B C 1
ATOM 6476 O O . LYS B 1 358 ? 98.535 10.438 46.104 1.00 44.58 358 LYS B O 1
ATOM 6482 N N . SER B 1 359 ? 96.735 11.382 45.143 1.00 44.94 359 SER B N 1
ATOM 6483 C CA . SER B 1 359 ? 97.507 12.309 44.327 1.00 45.27 359 SER B CA 1
ATOM 6484 C C . SER B 1 359 ? 97.956 13.488 45.194 1.00 45.53 359 SER B C 1
ATOM 6485 O O . SER B 1 359 ? 97.327 13.801 46.211 1.00 45.45 359 SER B O 1
ATOM 6488 N N . SER B 1 360 ? 99.053 14.127 44.791 1.00 45.85 360 SER B N 1
ATOM 6489 C CA . SER B 1 360 ? 99.643 15.223 45.557 1.00 46.00 360 SER B CA 1
ATOM 6490 C C . SER B 1 360 ? 98.796 16.485 45.440 1.00 45.81 360 SER B C 1
ATOM 6491 O O . SER B 1 360 ? 98.512 17.156 46.438 1.00 45.65 360 SER B O 1
ATOM 6494 N N . GLU B 1 361 ? 98.406 16.797 44.207 1.00 45.59 361 GLU B N 1
ATOM 6495 C CA . GLU B 1 361 ? 97.571 17.960 43.918 1.00 45.40 361 GLU B CA 1
ATOM 6496 C C . GLU B 1 361 ? 96.264 17.549 43.226 1.00 44.73 361 GLU B C 1
ATOM 6497 O O . GLU B 1 361 ? 96.112 16.410 42.773 1.00 44.59 361 GLU B O 1
ATOM 6503 N N . PHE B 1 362 ? 95.328 18.491 43.160 1.00 44.05 362 PHE B N 1
ATOM 6504 C CA . PHE B 1 362 ? 94.094 18.311 42.407 1.00 43.59 362 PHE B CA 1
ATOM 6505 C C . PHE B 1 362 ? 94.370 18.505 40.919 1.00 43.22 362 PHE B C 1
ATOM 6506 O O . PHE B 1 362 ? 94.901 19.538 40.506 1.00 43.32 362 PHE B O 1
ATOM 6514 N N . LYS B 1 363 ? 94.010 17.500 40.126 1.00 42.62 363 LYS B N 1
ATOM 6515 C CA . LYS B 1 363 ? 94.193 17.533 38.674 1.00 42.11 363 LYS B CA 1
ATOM 6516 C C . LYS B 1 363 ? 92.892 17.163 37.967 1.00 41.18 363 LYS B C 1
ATOM 6517 O O . LYS B 1 363 ? 92.002 16.571 38.563 1.00 41.00 363 LYS B O 1
ATOM 6523 N N . GLU B 1 364 ? 92.789 17.520 36.691 1.00 40.31 364 GLU B N 1
ATOM 6524 C CA . GLU B 1 364 ? 91.588 17.233 35.911 1.00 39.63 364 GLU B CA 1
ATOM 6525 C C . GLU B 1 364 ? 91.461 15.730 35.655 1.00 38.58 364 GLU B C 1
ATOM 6526 O O . GLU B 1 364 ? 92.454 15.044 35.405 1.00 38.25 364 GLU B O 1
ATOM 6532 N N . LEU B 1 365 ? 90.231 15.232 35.736 1.00 37.35 365 LEU B N 1
ATOM 6533 C CA . LEU B 1 365 ? 89.939 13.814 35.561 1.00 36.36 365 LEU B CA 1
ATOM 6534 C C . LEU B 1 365 ? 89.043 13.572 34.359 1.00 35.42 365 LEU B C 1
ATOM 6535 O O . LEU B 1 365 ? 88.255 14.432 33.968 1.00 35.00 365 LEU B O 1
ATOM 6540 N N . ASP B 1 366 ? 89.198 12.387 33.780 1.00 34.65 366 ASP B N 1
ATOM 6541 C CA . ASP B 1 366 ? 88.275 11.834 32.789 1.00 34.10 366 ASP B CA 1
ATOM 6542 C C . ASP B 1 366 ? 88.205 10.310 33.012 1.00 33.10 366 ASP B C 1
ATOM 6543 O O . ASP B 1 366 ? 88.748 9.804 34.000 1.00 32.52 366 ASP B O 1
ATOM 6548 N N . TYR B 1 367 ? 87.560 9.580 32.105 1.00 31.94 367 TYR B N 1
ATOM 6549 C CA . TYR B 1 367 ? 87.343 8.142 32.303 1.00 31.23 367 TYR B CA 1
ATOM 6550 C C . TYR B 1 367 ? 88.613 7.275 32.205 1.00 30.87 367 TYR B C 1
ATOM 6551 O O . TYR B 1 367 ? 88.627 6.139 32.678 1.00 30.72 367 TYR B O 1
ATOM 6560 N N . GLY B 1 368 ? 89.679 7.817 31.621 1.00 30.43 368 GLY B N 1
ATOM 6561 C CA . GLY B 1 368 ? 90.961 7.135 31.558 1.00 29.80 368 GLY B CA 1
ATOM 6562 C C . GLY B 1 368 ? 91.716 7.013 32.875 1.00 29.37 368 GLY B C 1
ATOM 6563 O O . GLY B 1 368 ? 92.524 6.107 33.023 1.00 29.18 368 GLY B O 1
ATOM 6564 N N . ASN B 1 369 ? 91.474 7.921 33.823 1.00 28.81 369 ASN B N 1
ATOM 6565 C CA . ASN B 1 369 ? 92.163 7.890 35.123 1.00 28.38 369 ASN B CA 1
ATOM 6566 C C . ASN B 1 369 ? 91.248 7.885 36.358 1.00 27.76 369 ASN B C 1
ATOM 6567 O O . ASN B 1 369 ? 91.741 7.737 37.466 1.00 27.93 369 ASN B O 1
ATOM 6572 N N . VAL B 1 370 ? 89.933 8.018 36.174 1.00 27.15 370 VAL B N 1
ATOM 6573 C CA . VAL B 1 370 ? 88.999 8.112 37.300 1.00 26.66 370 VAL B CA 1
ATOM 6574 C C . VAL B 1 370 ? 88.734 6.754 37.959 1.00 26.13 370 VAL B C 1
ATOM 6575 O O . VAL B 1 370 ? 88.778 5.716 37.300 1.00 26.05 370 VAL B O 1
ATOM 6579 N N . THR B 1 371 ? 88.446 6.793 39.261 1.00 25.62 371 THR B N 1
ATOM 6580 C CA . THR B 1 371 ? 88.211 5.609 40.087 1.00 25.33 371 THR B CA 1
ATOM 6581 C C . THR B 1 371 ? 86.834 5.682 40.767 1.00 24.55 371 THR B C 1
ATOM 6582 O O . THR B 1 371 ? 86.367 6.763 41.134 1.00 24.84 371 THR B O 1
ATOM 6586 N N . PHE B 1 372 ? 86.193 4.525 40.921 1.00 23.34 372 PHE B N 1
ATOM 6587 C CA . PHE B 1 372 ? 84.912 4.398 41.621 1.00 22.40 372 PHE B CA 1
ATOM 6588 C C . PHE B 1 372 ? 84.789 2.948 42.081 1.00 22.00 372 PHE B C 1
ATOM 6589 O O . PHE B 1 372 ? 84.925 2.027 41.277 1.00 21.96 372 PHE B O 1
ATOM 6597 N N . LEU B 1 373 ? 84.532 2.751 43.369 1.00 21.56 373 LEU B N 1
ATOM 6598 C CA . LEU B 1 373 ? 84.537 1.420 43.977 1.00 21.40 373 LEU B CA 1
ATOM 6599 C C . LEU B 1 373 ? 85.860 0.680 43.712 1.00 21.48 373 LEU B C 1
ATOM 6600 O O . LEU B 1 373 ? 85.862 -0.503 43.368 1.00 21.23 373 LEU B O 1
ATOM 6605 N N . LYS B 1 374 ? 86.971 1.404 43.872 1.00 21.85 374 LYS B N 1
ATOM 6606 C CA . LYS B 1 374 ? 88.345 0.933 43.598 1.00 22.30 374 LYS B CA 1
ATOM 6607 C C . LYS B 1 374 ? 88.673 0.651 42.122 1.00 22.24 374 LYS B C 1
ATOM 6608 O O . LYS B 1 374 ? 89.832 0.392 41.781 1.00 21.84 374 LYS B O 1
ATOM 6614 N N . ARG B 1 375 ? 87.676 0.722 41.249 1.00 22.17 375 ARG B N 1
ATOM 6615 C CA . ARG B 1 375 ? 87.840 0.299 39.868 1.00 22.43 375 ARG B CA 1
ATOM 6616 C C . ARG B 1 375 ? 88.051 1.467 38.912 1.00 22.32 375 ARG B C 1
ATOM 6617 O O . ARG B 1 375 ? 87.379 2.487 39.021 1.00 22.55 375 ARG B O 1
ATOM 6625 N N . GLY B 1 376 ? 88.975 1.304 37.972 1.00 22.34 376 GLY B N 1
ATOM 6626 C CA . GLY B 1 376 ? 89.095 2.194 36.832 1.00 22.73 376 GLY B CA 1
ATOM 6627 C C . GLY B 1 376 ? 88.090 1.862 35.731 1.00 23.15 376 GLY B C 1
ATOM 6628 O O . GLY B 1 376 ? 87.234 0.974 35.876 1.00 23.02 376 GLY B O 1
ATOM 6629 N N . PHE B 1 377 ? 88.202 2.579 34.616 1.00 23.41 377 PHE B N 1
ATOM 6630 C CA . PHE B 1 377 ? 87.282 2.431 33.489 1.00 23.66 377 PHE B CA 1
ATOM 6631 C C . PHE B 1 377 ? 88.085 2.195 32.215 1.00 24.45 377 PHE B C 1
ATOM 6632 O O . PHE B 1 377 ? 89.047 2.915 31.953 1.00 24.38 377 PHE B O 1
ATOM 6640 N N . ARG B 1 378 ? 87.682 1.209 31.417 1.00 25.31 378 ARG B N 1
ATOM 6641 C CA . ARG B 1 378 ? 88.395 0.893 30.176 1.00 26.67 378 ARG B CA 1
ATOM 6642 C C . ARG B 1 378 ? 87.482 0.361 29.073 1.00 26.92 378 ARG B C 1
ATOM 6643 O O . ARG B 1 378 ? 86.764 -0.611 29.272 1.00 26.81 378 ARG B O 1
ATOM 6651 N N . GLN B 1 379 ? 87.541 0.990 27.905 1.00 27.51 379 GLN B N 1
ATOM 6652 C CA . GLN B 1 379 ? 86.753 0.548 26.759 1.00 28.45 379 GLN B CA 1
ATOM 6653 C C . GLN B 1 379 ? 87.143 -0.861 26.325 1.00 28.98 379 GLN B C 1
ATOM 6654 O O . GLN B 1 379 ? 88.319 -1.222 26.342 1.00 28.57 379 GLN B O 1
ATOM 6660 N N . ASP B 1 380 ? 86.143 -1.651 25.950 1.00 30.06 380 ASP B N 1
ATOM 6661 C CA . ASP B 1 380 ? 86.371 -2.986 25.415 1.00 31.10 380 ASP B CA 1
ATOM 6662 C C . ASP B 1 380 ? 86.976 -2.844 24.018 1.00 31.99 380 ASP B C 1
ATOM 6663 O O . ASP B 1 380 ? 86.770 -1.843 23.327 1.00 32.25 380 ASP B O 1
ATOM 6668 N N . ASP B 1 381 ? 87.734 -3.858 23.630 1.00 32.90 381 ASP B N 1
ATOM 6669 C CA . ASP B 1 381 ? 88.453 -3.893 22.357 1.00 33.66 381 ASP B CA 1
ATOM 6670 C C . ASP B 1 381 ? 87.498 -3.969 21.144 1.00 33.45 381 ASP B C 1
ATOM 6671 O O . ASP B 1 381 ? 87.539 -3.107 20.270 1.00 33.53 381 ASP B O 1
ATOM 6676 N N . LYS B 1 382 ? 86.635 -4.984 21.105 1.00 33.42 382 LYS B N 1
ATOM 6677 C CA . LYS B 1 382 ? 85.688 -5.168 19.991 1.00 33.55 382 LYS B CA 1
ATOM 6678 C C . LYS B 1 382 ? 84.498 -4.188 20.027 1.00 32.87 382 LYS B C 1
ATOM 6679 O O . LYS B 1 382 ? 84.114 -3.640 18.998 1.00 32.43 382 LYS B O 1
ATOM 6685 N N . TYR B 1 383 ? 83.916 -3.989 21.209 1.00 32.12 383 TYR B N 1
ATOM 6686 C CA . TYR B 1 383 ? 82.782 -3.080 21.385 1.00 31.77 383 TYR B CA 1
ATOM 6687 C C . TYR B 1 383 ? 83.171 -1.914 22.287 1.00 31.06 383 TYR B C 1
ATOM 6688 O O . TYR B 1 383 ? 83.110 -2.023 23.509 1.00 30.63 383 TYR B O 1
ATOM 6697 N N . LYS B 1 384 ? 83.546 -0.791 21.682 1.00 30.24 384 LYS B N 1
ATOM 6698 C CA . LYS B 1 384 ? 84.100 0.331 22.438 1.00 29.81 384 LYS B CA 1
ATOM 6699 C C . LYS B 1 384 ? 83.112 0.917 23.457 1.00 28.74 384 LYS B C 1
ATOM 6700 O O . LYS B 1 384 ? 83.528 1.546 24.430 1.00 28.51 384 LYS B O 1
ATOM 6706 N N . PHE B 1 385 ? 81.816 0.701 23.223 1.00 27.38 385 PHE B N 1
ATOM 6707 C CA . PHE B 1 385 ? 80.763 1.208 24.107 1.00 26.28 385 PHE B CA 1
ATOM 6708 C C . PHE B 1 385 ? 80.593 0.396 25.399 1.00 25.41 385 PHE B C 1
ATOM 6709 O O . PHE B 1 385 ? 80.044 0.902 26.376 1.00 25.24 385 PHE B O 1
ATOM 6717 N N . LEU B 1 386 ? 81.036 -0.861 25.396 1.00 24.31 386 LEU B N 1
ATOM 6718 C CA . LEU B 1 386 ? 81.047 -1.685 26.603 1.00 23.61 386 LEU B CA 1
ATOM 6719 C C . LEU B 1 386 ? 82.280 -1.364 27.456 1.00 23.57 386 LEU B C 1
ATOM 6720 O O . LEU B 1 386 ? 83.395 -1.398 26.953 1.00 23.75 386 LEU B O 1
ATOM 6725 N N . ILE B 1 387 ? 82.078 -1.061 28.742 1.00 23.22 387 ILE B N 1
ATOM 6726 C CA . ILE B 1 387 ? 83.159 -0.605 29.620 1.00 23.19 387 ILE B CA 1
ATOM 6727 C C . ILE B 1 387 ? 83.553 -1.631 30.701 1.00 22.92 387 ILE B C 1
ATOM 6728 O O . ILE B 1 387 ? 82.741 -1.998 31.551 1.00 22.49 387 ILE B O 1
ATOM 6733 N N . HIS B 1 388 ? 84.804 -2.085 30.642 1.00 22.72 388 HIS B N 1
ATOM 6734 C CA . HIS B 1 388 ? 85.399 -2.945 31.668 1.00 23.01 388 HIS B CA 1
ATOM 6735 C C . HIS B 1 388 ? 85.627 -2.192 32.974 1.00 22.87 388 HIS B C 1
ATOM 6736 O O . HIS B 1 388 ? 86.215 -1.113 32.955 1.00 22.44 388 HIS B O 1
ATOM 6743 N N . PRO B 1 389 ? 85.187 -2.758 34.097 1.00 23.00 389 PRO B N 1
ATOM 6744 C CA . PRO B 1 389 ? 85.659 -2.320 35.409 1.00 23.58 389 PRO B CA 1
ATOM 6745 C C . PRO B 1 389 ? 87.034 -2.922 35.711 1.00 24.31 389 PRO B C 1
ATOM 6746 O O . PRO B 1 389 ? 87.178 -4.143 35.790 1.00 24.62 389 PRO B O 1
ATOM 6750 N N . THR B 1 390 ? 88.023 -2.054 35.881 1.00 25.12 390 THR B N 1
ATOM 6751 C CA . THR B 1 390 ? 89.412 -2.435 36.126 1.00 25.68 390 THR B CA 1
ATOM 6752 C C . THR B 1 390 ? 89.719 -2.487 37.636 1.00 25.58 390 THR B C 1
ATOM 6753 O O . THR B 1 390 ? 89.792 -1.458 38.291 1.00 25.86 390 THR B O 1
ATOM 6757 N N . PHE B 1 391 ? 89.906 -3.681 38.188 1.00 25.29 391 PHE B N 1
ATOM 6758 C CA . PHE B 1 391 ? 90.232 -3.827 39.610 1.00 24.94 391 PHE B CA 1
ATOM 6759 C C . PHE B 1 391 ? 91.756 -3.899 39.768 1.00 24.64 391 PHE B C 1
ATOM 6760 O O . PHE B 1 391 ? 92.403 -4.589 38.988 1.00 24.73 391 PHE B O 1
ATOM 6768 N N . PRO B 1 392 ? 92.339 -3.196 40.745 1.00 24.47 392 PRO B N 1
ATOM 6769 C CA . PRO B 1 392 ? 93.810 -3.148 40.877 1.00 24.66 392 PRO B CA 1
ATOM 6770 C C . PRO B 1 392 ? 94.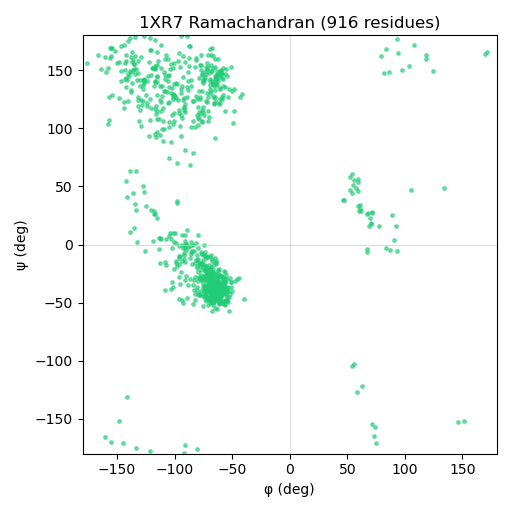467 -4.516 41.101 1.00 24.88 392 PRO B C 1
ATOM 6771 O O . PRO B 1 392 ? 94.001 -5.296 41.935 1.00 24.52 392 PRO B O 1
ATOM 6775 N N . VAL B 1 393 ? 95.544 -4.786 40.363 1.00 25.41 393 VAL B N 1
ATOM 6776 C CA . VAL B 1 393 ? 96.177 -6.101 40.381 1.00 25.92 393 VAL B CA 1
ATOM 6777 C C . VAL B 1 393 ? 96.849 -6.409 41.720 1.00 26.17 393 VAL B C 1
ATOM 6778 O O . VAL B 1 393 ? 96.733 -7.530 42.210 1.00 25.84 393 VAL B O 1
ATOM 6782 N N . GLU B 1 394 ? 97.528 -5.431 42.322 1.00 26.47 394 GLU B N 1
ATOM 6783 C CA . GLU B 1 394 ? 98.200 -5.672 43.609 1.00 27.01 394 GLU B CA 1
ATOM 6784 C C . GLU B 1 394 ? 97.198 -6.077 44.687 1.00 26.46 394 GLU B C 1
ATOM 6785 O O . GLU B 1 394 ? 97.529 -6.868 45.550 1.00 26.21 394 GLU B O 1
ATOM 6791 N N . GLU B 1 395 ? 95.979 -5.546 44.633 1.00 26.12 395 GLU B N 1
ATOM 6792 C CA . GLU B 1 395 ? 94.954 -5.900 45.615 1.00 25.86 395 GLU B CA 1
ATOM 6793 C C . GLU B 1 395 ? 94.502 -7.373 45.473 1.00 24.76 395 GLU B C 1
ATOM 6794 O O . GLU B 1 395 ? 94.228 -8.044 46.469 1.00 24.23 395 GLU B O 1
ATOM 6800 N N . ILE B 1 396 ? 94.450 -7.872 44.242 1.00 23.74 396 ILE B N 1
ATOM 6801 C CA . ILE B 1 396 ? 94.190 -9.294 43.991 1.00 23.16 396 ILE B CA 1
ATOM 6802 C C . ILE B 1 396 ? 95.361 -10.185 44.442 1.00 22.79 396 ILE B C 1
ATOM 6803 O O . ILE B 1 396 ? 95.146 -11.223 45.072 1.00 22.18 396 ILE B O 1
ATOM 6808 N N . TYR B 1 397 ? 96.590 -9.779 44.117 1.00 22.49 397 TYR B N 1
ATOM 6809 C CA . TYR B 1 397 ? 97.795 -10.501 44.545 1.00 22.80 397 TYR B CA 1
ATOM 6810 C C . TYR B 1 397 ? 97.874 -10.637 46.069 1.00 22.34 397 TYR B C 1
ATOM 6811 O O . TYR B 1 397 ? 98.263 -11.677 46.585 1.00 21.32 397 TYR B O 1
ATOM 6820 N N . GLU B 1 398 ? 97.480 -9.593 46.787 1.00 22.32 398 GLU B N 1
ATOM 6821 C CA . GLU B 1 398 ? 97.523 -9.628 48.246 1.00 22.65 398 GLU B CA 1
ATOM 6822 C C . GLU B 1 398 ? 96.411 -10.487 48.845 1.00 22.08 398 GLU B C 1
ATOM 6823 O O . GLU B 1 398 ? 96.626 -11.174 49.830 1.00 22.22 398 GLU B O 1
ATOM 6829 N N . SER B 1 399 ? 95.241 -10.467 48.219 1.00 21.71 399 SER B N 1
ATOM 6830 C CA . SER B 1 399 ? 94.084 -11.231 48.680 1.00 21.39 399 SER B CA 1
ATOM 6831 C C . SER B 1 399 ? 94.274 -12.748 48.540 1.00 20.95 399 SER B C 1
ATOM 6832 O O . SER B 1 399 ? 93.890 -13.513 49.426 1.00 20.35 399 SER B O 1
ATOM 6835 N N . ILE B 1 400 ? 94.885 -13.177 47.437 1.00 20.67 400 ILE B N 1
ATOM 6836 C CA . ILE B 1 400 ? 95.049 -14.602 47.169 1.00 20.68 400 ILE B CA 1
ATOM 6837 C C . ILE B 1 400 ? 96.024 -15.273 48.133 1.00 20.66 400 ILE B C 1
ATOM 6838 O O . ILE B 1 400 ? 95.986 -16.483 48.290 1.00 20.18 400 ILE B O 1
ATOM 6843 N N . ARG B 1 401 ? 96.874 -14.482 48.784 1.00 21.23 401 ARG B N 1
ATOM 6844 C CA . ARG B 1 401 ? 97.906 -15.014 49.686 1.00 21.83 401 ARG B CA 1
ATOM 6845 C C . ARG B 1 401 ? 97.396 -15.477 51.049 1.00 22.40 401 ARG B C 1
ATOM 6846 O O . ARG B 1 401 ? 98.166 -16.048 51.812 1.00 22.16 401 ARG B O 1
ATOM 6854 N N . TRP B 1 402 ? 96.125 -15.216 51.366 1.00 23.71 402 TRP B N 1
ATOM 6855 C CA . TRP B 1 402 ? 95.542 -15.587 52.669 1.00 24.54 402 TRP B CA 1
ATOM 6856 C C . TRP B 1 402 ? 94.143 -16.216 52.534 1.00 25.75 402 TRP B C 1
ATOM 6857 O O . TRP B 1 402 ? 93.435 -15.966 51.549 1.00 25.87 402 TRP B O 1
ATOM 6868 N N . THR B 1 403 ? 93.761 -17.025 53.532 1.00 26.98 403 THR B N 1
ATOM 6869 C CA . THR B 1 403 ? 92.424 -17.643 53.639 1.00 27.86 403 THR B CA 1
ATOM 6870 C C . THR B 1 403 ? 91.881 -17.599 55.062 1.00 28.51 403 THR B C 1
ATOM 6871 O O . THR B 1 403 ? 92.642 -17.717 56.015 1.00 28.55 403 THR B O 1
ATOM 6875 N N . LYS B 1 404 ? 90.562 -17.505 55.193 1.00 29.71 404 LYS B N 1
ATOM 6876 C CA . LYS B 1 404 ? 89.882 -17.807 56.458 1.00 30.71 404 LYS B CA 1
ATOM 6877 C C . LYS B 1 404 ? 89.349 -19.239 56.462 1.00 31.82 404 LYS B C 1
ATOM 6878 O O . LYS B 1 404 ? 88.936 -19.747 57.510 1.00 32.17 404 LYS B O 1
ATOM 6884 N N . LYS B 1 405 ? 89.355 -19.883 55.293 1.00 32.85 405 LYS B N 1
ATOM 6885 C CA . LYS B 1 405 ? 88.938 -21.277 55.173 1.00 33.84 405 LYS B CA 1
ATOM 6886 C C . LYS B 1 405 ? 89.540 -21.911 53.906 1.00 34.09 405 LYS B C 1
ATOM 6887 O O . LYS B 1 405 ? 89.082 -21.630 52.798 1.00 34.15 405 LYS B O 1
ATOM 6893 N N . PRO B 1 406 ? 90.582 -22.734 54.064 1.00 34.48 406 PRO B N 1
ATOM 6894 C CA . PRO B 1 406 ? 91.236 -23.379 52.912 1.00 34.93 406 PRO B CA 1
ATOM 6895 C C . PRO B 1 406 ? 90.300 -24.228 52.036 1.00 35.22 406 PRO B C 1
ATOM 6896 O O . PRO B 1 406 ? 90.546 -24.298 50.836 1.00 35.43 406 PRO B O 1
ATOM 6900 N N . SER B 1 407 ? 89.265 -24.839 52.619 1.00 35.48 407 SER B N 1
ATOM 6901 C CA . SER B 1 407 ? 88.297 -25.666 51.877 1.00 35.67 407 SER B CA 1
ATOM 6902 C C . SER B 1 407 ? 87.619 -24.931 50.719 1.00 35.69 407 SER B C 1
ATOM 6903 O O . SER B 1 407 ? 87.289 -25.547 49.706 1.00 35.53 407 SER B O 1
ATOM 6906 N N . GLN B 1 408 ? 87.397 -23.627 50.889 1.00 35.42 408 GLN B N 1
ATOM 6907 C CA . GLN B 1 408 ? 86.656 -22.821 49.918 1.00 35.39 408 GLN B CA 1
ATOM 6908 C C . GLN B 1 408 ? 87.575 -22.036 48.962 1.00 34.73 408 GLN B C 1
ATOM 6909 O O . GLN B 1 408 ? 87.238 -20.931 48.556 1.00 34.93 408 GLN B O 1
ATOM 6915 N N . MET B 1 409 ? 88.714 -22.612 48.581 1.00 33.95 409 MET B N 1
ATOM 6916 C CA . MET B 1 409 ? 89.657 -21.916 47.702 1.00 33.43 409 MET B CA 1
ATOM 6917 C C . MET B 1 409 ? 89.202 -21.856 46.239 1.00 32.16 409 MET B C 1
ATOM 6918 O O . MET B 1 409 ? 89.580 -20.946 45.516 1.00 31.52 409 MET B O 1
ATOM 6923 N N . GLN B 1 410 ? 88.406 -22.827 45.801 1.00 30.88 410 GLN B N 1
ATOM 6924 C CA . GLN B 1 410 ? 87.867 -22.805 44.448 1.00 29.95 410 GLN B CA 1
ATOM 6925 C C . GLN B 1 410 ? 87.012 -21.555 44.264 1.00 29.57 410 GLN B C 1
ATOM 6926 O O . GLN B 1 410 ? 87.149 -20.850 43.274 1.00 29.39 410 GLN B O 1
ATOM 6932 N N . GLU B 1 411 ? 86.151 -21.286 45.242 1.00 29.13 411 GLU B N 1
ATOM 6933 C CA . GLU B 1 411 ? 85.264 -20.135 45.230 1.00 28.94 411 GLU B CA 1
ATOM 6934 C C . GLU B 1 411 ? 86.063 -18.826 45.332 1.00 28.09 411 GLU B C 1
ATOM 6935 O O . GLU B 1 411 ? 85.839 -17.900 44.557 1.00 27.42 411 GLU B O 1
ATOM 6941 N N . HIS B 1 412 ? 87.001 -18.767 46.274 1.00 27.28 412 HIS B N 1
ATOM 6942 C CA . HIS B 1 412 ? 87.859 -17.588 46.461 1.00 27.04 412 HIS B CA 1
ATOM 6943 C C . HIS B 1 412 ? 88.607 -17.226 45.167 1.00 26.24 412 HIS B C 1
ATOM 6944 O O . HIS B 1 412 ? 88.547 -16.090 44.702 1.00 25.86 412 HIS B O 1
ATOM 6951 N N . VAL B 1 413 ? 89.284 -18.211 44.584 1.00 25.49 413 VAL B N 1
ATOM 6952 C CA . VAL B 1 413 ? 90.066 -18.014 43.368 1.00 25.16 413 VAL B CA 1
ATOM 6953 C C . VAL B 1 413 ? 89.175 -17.615 42.192 1.00 24.87 413 VAL B C 1
ATOM 6954 O O . VAL B 1 413 ? 89.543 -16.769 41.387 1.00 24.84 413 VAL B O 1
ATOM 6958 N N . LEU B 1 414 ? 88.001 -18.223 42.104 1.00 24.53 414 LEU B N 1
ATOM 6959 C CA . LEU B 1 414 ? 87.055 -17.943 41.023 1.00 24.33 414 LEU B CA 1
ATOM 6960 C C . LEU B 1 414 ? 86.640 -16.472 40.996 1.00 23.51 414 LEU B C 1
ATOM 6961 O O . LEU B 1 414 ? 86.662 -15.818 39.946 1.00 23.07 414 LEU B O 1
ATOM 6966 N N . SER B 1 415 ? 86.267 -15.947 42.156 1.00 22.57 415 SER B N 1
ATOM 6967 C CA . SER B 1 415 ? 85.880 -14.548 42.240 1.00 22.41 415 SER B CA 1
ATOM 6968 C C . SER B 1 415 ? 87.083 -13.609 42.019 1.00 21.47 415 SER B C 1
ATOM 6969 O O . SER B 1 415 ? 86.903 -12.488 41.556 1.00 21.43 415 SER B O 1
ATOM 6972 N N . LEU B 1 416 ? 88.303 -14.071 42.298 1.00 20.72 416 LEU B N 1
ATOM 6973 C CA . LEU B 1 416 ? 89.503 -13.296 41.946 1.00 20.07 416 LEU B CA 1
ATOM 6974 C C . LEU B 1 416 ? 89.722 -13.248 40.426 1.00 20.02 416 LEU B C 1
ATOM 6975 O O . LEU B 1 416 ? 90.057 -12.194 39.888 1.00 19.76 416 LEU B O 1
ATOM 6980 N N . CYS B 1 417 ? 89.492 -14.371 39.742 1.00 19.93 417 CYS B N 1
ATOM 6981 C CA . CYS B 1 417 ? 89.556 -14.433 38.275 1.00 20.13 417 CYS B CA 1
ATOM 6982 C C . CYS B 1 417 ? 88.528 -13.516 37.604 1.00 20.20 417 CYS B C 1
ATOM 6983 O O . CYS B 1 417 ? 88.819 -12.909 36.576 1.00 20.22 417 CYS B O 1
ATOM 6986 N N . HIS B 1 418 ? 87.333 -13.420 38.184 1.00 20.44 418 HIS B N 1
ATOM 6987 C CA . HIS B 1 418 ? 86.256 -12.584 37.632 1.00 20.58 418 HIS B CA 1
ATOM 6988 C C . HIS B 1 418 ? 86.582 -11.096 37.749 1.00 20.50 418 HIS B C 1
ATOM 6989 O O . HIS B 1 418 ? 86.115 -10.283 36.951 1.00 20.35 418 HIS B O 1
ATOM 6996 N N . LEU B 1 419 ? 87.386 -10.756 38.750 1.00 20.55 419 LEU B N 1
ATOM 6997 C CA . LEU B 1 419 ? 87.902 -9.404 38.922 1.00 20.78 419 LEU B CA 1
ATOM 6998 C C . LEU B 1 419 ? 89.071 -9.145 37.970 1.00 20.84 419 LEU B C 1
ATOM 6999 O O . LEU B 1 419 ? 89.153 -8.086 37.348 1.00 20.80 419 LEU B O 1
ATOM 7004 N N . MET B 1 420 ? 89.952 -10.135 37.851 1.00 20.98 420 MET B N 1
ATOM 7005 C CA . MET B 1 420 ? 91.273 -9.967 37.245 1.00 21.06 420 MET B CA 1
ATOM 7006 C C . MET B 1 420 ? 91.256 -9.810 35.738 1.00 21.16 420 MET B C 1
ATOM 7007 O O . MET B 1 420 ? 92.053 -9.047 35.197 1.00 21.26 420 MET B O 1
ATOM 7012 N N . TRP B 1 421 ? 90.361 -10.528 35.061 1.00 21.34 421 TRP B N 1
ATOM 7013 C CA . TRP B 1 421 ? 90.435 -10.654 33.601 1.00 21.39 421 TRP B CA 1
ATOM 7014 C C . TRP B 1 421 ? 90.144 -9.343 32.895 1.00 21.30 421 TRP B C 1
ATOM 7015 O O . TRP B 1 421 ? 90.614 -9.124 31.788 1.00 20.78 421 TRP B O 1
ATOM 7026 N N . HIS B 1 422 ? 89.385 -8.470 33.551 1.00 21.53 422 HIS B N 1
ATOM 7027 C CA . HIS B 1 422 ? 89.057 -7.161 32.996 1.00 21.70 422 HIS B CA 1
ATOM 7028 C C . HIS B 1 422 ? 90.293 -6.296 32.753 1.00 22.61 422 HIS B C 1
ATOM 7029 O O . HIS B 1 422 ? 90.231 -5.351 31.973 1.00 23.12 422 HIS B O 1
ATOM 7036 N N . ASN B 1 423 ? 91.399 -6.604 33.434 1.00 23.38 423 ASN B N 1
ATOM 7037 C CA . ASN B 1 423 ? 92.676 -5.917 33.235 1.00 23.94 423 ASN B CA 1
ATOM 7038 C C . ASN B 1 423 ? 93.424 -6.328 31.952 1.00 24.48 423 ASN B C 1
ATOM 7039 O O . ASN B 1 423 ? 94.445 -5.733 31.617 1.00 24.24 423 ASN B O 1
ATOM 7044 N N . GLY B 1 424 ? 92.929 -7.353 31.259 1.00 25.34 424 GLY B N 1
ATOM 7045 C CA . GLY B 1 424 ? 93.440 -7.743 29.948 1.00 25.87 424 GLY B CA 1
ATOM 7046 C C . GLY B 1 424 ? 94.026 -9.143 29.900 1.00 26.48 424 GLY B C 1
ATOM 7047 O O . GLY B 1 424 ? 94.331 -9.716 30.942 1.00 26.33 424 GLY B O 1
ATOM 7048 N N . PRO B 1 425 ? 94.190 -9.693 28.693 1.00 27.49 425 PRO B N 1
ATOM 7049 C CA . PRO B 1 425 ? 94.665 -11.075 28.510 1.00 27.92 425 PRO B CA 1
ATOM 7050 C C . PRO B 1 425 ? 96.062 -11.350 29.052 1.00 28.50 425 PRO B C 1
ATOM 7051 O O . PRO B 1 425 ? 96.297 -12.425 29.581 1.00 28.57 425 PRO B O 1
ATOM 7055 N N . GLU B 1 426 ? 96.971 -10.396 28.900 1.00 29.22 426 GLU B N 1
ATOM 7056 C CA . GLU B 1 426 ? 98.363 -10.573 29.307 1.00 29.83 426 GLU B CA 1
ATOM 7057 C C . GLU B 1 426 ? 98.535 -10.755 30.828 1.00 29.47 426 GLU B C 1
ATOM 7058 O O . GLU B 1 426 ? 99.228 -11.669 31.283 1.00 29.18 426 GLU B O 1
ATOM 7064 N N . ILE B 1 427 ? 97.888 -9.907 31.615 1.00 29.23 427 ILE B N 1
ATOM 7065 C CA . ILE B 1 427 ? 97.992 -10.025 33.064 1.00 29.06 427 ILE B CA 1
ATOM 7066 C C . ILE B 1 427 ? 97.116 -11.172 33.599 1.00 28.29 427 ILE B C 1
ATOM 7067 O O . ILE B 1 427 ? 97.432 -11.751 34.638 1.00 27.51 427 ILE B O 1
ATOM 7072 N N . TYR B 1 428 ? 96.048 -11.516 32.874 1.00 27.65 428 TYR B N 1
ATOM 7073 C CA . TYR B 1 428 ? 95.230 -12.672 33.232 1.00 27.43 428 TYR B CA 1
ATOM 7074 C C . TYR B 1 428 ? 95.937 -13.998 32.948 1.00 27.70 428 TYR B C 1
ATOM 7075 O O . TYR B 1 428 ? 95.835 -14.927 33.751 1.00 27.33 428 TYR B O 1
ATOM 7084 N N . LYS B 1 429 ? 96.654 -14.091 31.828 1.00 27.96 429 LYS B N 1
ATOM 7085 C CA . LYS B 1 429 ? 97.395 -15.315 31.510 1.00 28.67 429 LYS B CA 1
ATOM 7086 C C . LYS B 1 429 ? 98.559 -15.516 32.484 1.00 28.63 429 LYS B C 1
ATOM 7087 O O . LYS B 1 429 ? 98.887 -16.648 32.831 1.00 28.94 429 LYS B O 1
ATOM 7093 N N . ASP B 1 430 ? 99.166 -14.416 32.921 1.00 28.61 430 ASP B N 1
ATOM 7094 C CA . ASP B 1 430 ? 100.201 -14.424 33.956 1.00 28.69 430 ASP B CA 1
ATOM 7095 C C . ASP B 1 430 ? 99.616 -14.890 35.292 1.00 28.31 430 ASP B C 1
ATOM 7096 O O . ASP B 1 430 ? 100.280 -15.575 36.057 1.00 28.27 430 ASP B O 1
ATOM 7101 N N . PHE B 1 431 ? 98.366 -14.522 35.556 1.00 28.01 431 PHE B N 1
ATOM 7102 C CA . PHE B 1 431 ? 97.660 -14.913 36.781 1.00 27.65 431 PHE B CA 1
ATOM 7103 C C . PHE B 1 431 ? 97.386 -16.422 36.801 1.00 27.61 431 PHE B C 1
ATOM 7104 O O . PHE B 1 431 ? 97.644 -17.093 37.795 1.00 27.11 431 PHE B O 1
ATOM 7112 N N . GLU B 1 432 ? 96.876 -16.941 35.690 1.00 27.91 432 GLU B N 1
ATOM 7113 C CA . GLU B 1 432 ? 96.645 -18.374 35.527 1.00 28.74 432 GLU B CA 1
ATOM 7114 C C . GLU B 1 432 ? 97.920 -19.195 35.743 1.00 28.74 432 GLU B C 1
ATOM 7115 O O . GLU B 1 432 ? 97.891 -20.234 36.398 1.00 28.68 432 GLU B O 1
ATOM 7121 N N . THR B 1 433 ? 99.031 -18.719 35.193 1.00 28.90 433 THR B N 1
ATOM 7122 C CA . THR B 1 433 ? 100.302 -19.439 35.272 1.00 29.07 433 THR B CA 1
ATOM 7123 C C . THR B 1 433 ? 100.860 -19.490 36.691 1.00 28.77 433 THR B C 1
ATOM 7124 O O . THR B 1 433 ? 101.374 -20.517 37.115 1.00 28.73 433 THR B O 1
ATOM 7128 N N . LYS B 1 434 ? 100.753 -18.395 37.432 1.00 28.82 434 LYS B N 1
ATOM 7129 C CA . LYS B 1 434 ? 101.203 -18.404 38.823 1.00 29.04 434 LYS B CA 1
ATOM 7130 C C . LYS B 1 434 ? 100.383 -19.415 39.641 1.00 28.99 434 LYS B C 1
ATOM 7131 O O . LYS B 1 434 ? 100.941 -20.163 40.441 1.00 28.64 434 LYS B O 1
ATOM 7137 N N . ILE B 1 435 ? 99.068 -19.440 39.425 1.00 29.03 435 ILE B N 1
ATOM 7138 C CA . ILE B 1 435 ? 98.170 -20.345 40.154 1.00 29.40 435 ILE B CA 1
ATOM 7139 C C . ILE B 1 435 ? 98.430 -21.822 39.817 1.00 29.92 435 ILE B C 1
ATOM 7140 O O . ILE B 1 435 ? 98.426 -22.672 40.705 1.00 29.55 435 ILE B O 1
ATOM 7145 N N . ARG B 1 436 ? 98.687 -22.107 38.541 1.00 30.77 436 ARG B N 1
ATOM 7146 C CA . ARG B 1 436 ? 98.946 -23.472 38.065 1.00 31.43 436 ARG B CA 1
ATOM 7147 C C . ARG B 1 436 ? 100.398 -23.918 38.302 1.00 31.43 436 ARG B C 1
ATOM 7148 O O . ARG B 1 436 ? 100.771 -25.026 37.932 1.00 31.37 436 ARG B O 1
ATOM 7156 N N . SER B 1 437 ? 101.209 -23.055 38.910 1.00 31.75 437 SER B N 1
ATOM 7157 C CA . SER B 1 437 ? 102.582 -23.399 39.286 1.00 31.97 437 SER B CA 1
ATOM 7158 C C . SER B 1 437 ? 102.657 -24.286 40.540 1.00 32.47 437 SER B C 1
ATOM 7159 O O . SER B 1 437 ? 103.698 -24.886 40.807 1.00 32.60 437 SER B O 1
ATOM 7162 N N . VAL B 1 438 ? 101.569 -24.349 41.312 1.00 32.80 438 VAL B N 1
ATOM 7163 C CA . VAL B 1 438 ? 101.459 -25.279 42.442 1.00 33.02 438 VAL B CA 1
ATOM 7164 C C . VAL B 1 438 ? 100.311 -26.252 42.160 1.00 32.94 438 VAL B C 1
ATOM 7165 O O . VAL B 1 438 ? 99.388 -25.930 41.413 1.00 32.52 438 VAL B O 1
ATOM 7169 N N . SER B 1 439 ? 100.391 -27.450 42.739 1.00 32.96 439 SER B N 1
ATOM 7170 C CA . SER B 1 439 ? 99.442 -28.523 42.443 1.00 32.96 439 SER B CA 1
ATOM 7171 C C . SER B 1 439 ? 98.022 -28.263 42.967 1.00 32.73 439 SER B C 1
ATOM 7172 O O . SER B 1 439 ? 97.052 -28.748 42.394 1.00 32.61 439 SER B O 1
ATOM 7175 N N . ALA B 1 440 ? 97.897 -27.507 44.051 1.00 32.75 440 ALA B N 1
ATOM 7176 C CA . ALA B 1 440 ? 96.581 -27.097 44.542 1.00 32.72 440 ALA B CA 1
ATOM 7177 C C . ALA B 1 440 ? 95.848 -26.224 43.512 1.00 32.76 440 ALA B C 1
ATOM 7178 O O . ALA B 1 440 ? 94.630 -26.311 43.379 1.00 32.62 440 ALA B O 1
ATOM 7180 N N . GLY B 1 441 ? 96.596 -25.393 42.786 1.00 32.84 441 GLY B N 1
ATOM 7181 C CA . GLY B 1 441 ? 96.031 -24.559 41.736 1.00 32.75 441 GLY B CA 1
ATOM 7182 C C . GLY B 1 441 ? 95.703 -25.291 40.446 1.00 32.67 441 GLY B C 1
ATOM 7183 O O . GLY B 1 441 ? 94.779 -24.902 39.727 1.00 32.51 441 GLY B O 1
ATOM 7184 N N . ARG B 1 442 ? 96.466 -26.340 40.140 1.00 32.82 442 ARG B N 1
ATOM 7185 C CA . ARG B 1 442 ? 96.218 -27.154 38.948 1.00 32.82 442 ARG B CA 1
ATOM 7186 C C . ARG B 1 442 ? 94.973 -28.035 39.151 1.00 32.09 442 ARG B C 1
ATOM 7187 O O . ARG B 1 442 ? 94.343 -28.456 38.181 1.00 32.39 442 ARG B O 1
ATOM 7195 N N . ALA B 1 443 ? 94.607 -28.276 40.410 1.00 31.02 443 ALA B N 1
ATOM 7196 C CA . ALA B 1 443 ? 93.385 -29.007 40.752 1.00 30.35 443 ALA B CA 1
ATOM 7197 C C . ALA B 1 443 ? 92.108 -28.153 40.657 1.00 29.63 443 ALA B C 1
ATOM 7198 O O . ALA B 1 443 ? 91.006 -28.702 40.646 1.00 29.65 443 ALA B O 1
ATOM 7200 N N . LEU B 1 444 ? 92.241 -26.827 40.611 1.00 28.48 444 LEU B N 1
ATOM 7201 C CA . LEU B 1 444 ? 91.069 -25.945 40.542 1.00 27.78 444 LEU B CA 1
ATOM 7202 C C . LEU B 1 444 ? 90.627 -25.721 39.102 1.00 27.04 444 LEU B C 1
ATOM 7203 O O . LEU B 1 444 ? 91.425 -25.820 38.183 1.00 26.76 444 LEU B O 1
ATOM 7208 N N . TYR B 1 445 ? 89.342 -25.436 38.916 1.00 26.52 445 TYR B N 1
ATOM 7209 C CA . TYR B 1 445 ? 88.877 -24.833 37.672 1.00 26.02 445 TYR B CA 1
ATOM 7210 C C . TYR B 1 445 ? 89.239 -23.351 37.620 1.00 25.85 445 TYR B C 1
ATOM 7211 O O . TYR B 1 445 ? 88.784 -22.561 38.449 1.00 25.41 445 TYR B O 1
ATOM 7220 N N . ILE B 1 446 ? 90.046 -22.993 36.630 1.00 26.12 446 ILE B N 1
ATOM 7221 C CA . ILE B 1 446 ? 90.374 -21.607 36.329 1.00 26.35 446 ILE B CA 1
ATOM 7222 C C . ILE B 1 446 ? 89.820 -21.326 34.939 1.00 26.58 446 ILE B C 1
ATOM 7223 O O . ILE B 1 446 ? 90.214 -21.988 33.975 1.00 26.29 446 ILE B O 1
ATOM 7228 N N . PRO B 1 447 ? 88.894 -20.373 34.825 1.00 27.07 447 PRO B N 1
ATOM 7229 C CA . PRO B 1 447 ? 88.272 -20.082 33.525 1.00 27.50 447 PRO B CA 1
ATOM 7230 C C . PRO B 1 447 ? 89.251 -19.485 32.507 1.00 28.09 447 PRO B C 1
ATOM 7231 O O . PRO B 1 447 ? 90.071 -18.655 32.873 1.00 28.19 447 PRO B O 1
ATOM 7235 N N . PRO B 1 448 ? 89.196 -19.916 31.251 1.00 29.12 448 PRO B N 1
ATOM 7236 C CA . PRO B 1 448 ? 89.988 -19.265 30.197 1.00 29.68 448 PRO B CA 1
ATOM 7237 C C . PRO B 1 448 ? 89.534 -17.826 29.962 1.00 30.41 448 PRO B C 1
ATOM 7238 O O . PRO B 1 448 ? 88.368 -17.504 30.210 1.00 30.16 448 PRO B O 1
ATOM 7242 N N . TYR B 1 449 ? 90.447 -16.984 29.486 1.00 31.26 449 TYR B N 1
ATOM 7243 C CA . TYR B 1 449 ? 90.137 -15.589 29.190 1.00 32.02 449 TYR B CA 1
ATOM 7244 C C . TYR B 1 449 ? 88.940 -15.455 28.246 1.00 32.57 449 TYR B C 1
ATOM 7245 O O . TYR B 1 449 ? 88.028 -14.670 28.512 1.00 32.60 449 TYR B O 1
ATOM 7254 N N . GLU B 1 450 ? 88.950 -16.225 27.157 1.00 33.28 450 GLU B N 1
ATOM 7255 C CA . GLU B 1 450 ? 87.894 -16.181 26.138 1.00 33.96 450 GLU B CA 1
ATOM 7256 C C . GLU B 1 450 ? 86.518 -16.558 26.691 1.00 33.70 450 GLU B C 1
ATOM 7257 O O . GLU B 1 450 ? 85.513 -15.995 26.269 1.00 33.63 450 GLU B O 1
ATOM 7263 N N . LEU B 1 451 ? 86.475 -17.515 27.620 1.00 33.65 451 LEU B N 1
ATOM 7264 C CA . LEU B 1 451 ? 85.213 -17.916 28.259 1.00 33.71 451 LEU B CA 1
ATOM 7265 C C . LEU B 1 451 ? 84.631 -16.805 29.141 1.00 33.39 451 LEU B C 1
ATOM 7266 O O . LEU B 1 451 ? 83.422 -16.604 29.167 1.00 33.39 451 LEU B O 1
ATOM 7271 N N . LEU B 1 452 ? 85.491 -16.107 29.877 1.00 33.13 452 LEU B N 1
ATOM 7272 C CA . LEU B 1 452 ? 85.056 -15.006 30.745 1.00 32.97 452 LEU B CA 1
ATOM 7273 C C . LEU B 1 452 ? 84.475 -13.875 29.916 1.00 33.04 452 LEU B C 1
ATOM 7274 O O . LEU B 1 452 ? 83.458 -13.299 30.258 1.00 32.84 452 LEU B O 1
ATOM 7279 N N . ARG B 1 453 ? 85.157 -13.570 28.823 1.00 33.58 453 ARG B N 1
ATOM 7280 C CA . ARG B 1 453 ? 84.793 -12.485 27.918 1.00 34.13 453 ARG B CA 1
ATOM 7281 C C . ARG B 1 453 ? 83.439 -12.748 27.262 1.00 33.86 453 ARG B C 1
ATOM 7282 O O . ARG B 1 453 ? 82.644 -11.834 27.074 1.00 33.53 453 ARG B O 1
ATOM 7290 N N . HIS B 1 454 ? 83.187 -14.013 26.949 1.00 33.80 454 HIS B N 1
ATOM 7291 C CA . HIS B 1 454 ? 81.957 -14.441 26.292 1.00 33.73 454 HIS B CA 1
ATOM 7292 C C . HIS B 1 454 ? 80.781 -14.442 27.268 1.00 32.99 454 HIS B C 1
ATOM 7293 O O . HIS B 1 454 ? 79.654 -14.091 26.904 1.00 33.13 454 HIS B O 1
ATOM 7300 N N . GLU B 1 455 ? 81.045 -14.835 28.508 1.00 32.02 455 GLU B N 1
ATOM 7301 C CA . GLU B 1 455 ? 80.033 -14.802 29.561 1.00 31.41 455 GLU B CA 1
ATOM 7302 C C . GLU B 1 455 ? 79.659 -13.355 29.930 1.00 30.20 455 GLU B C 1
ATOM 7303 O O . GLU B 1 455 ? 78.521 -13.077 30.303 1.00 29.61 455 GLU B O 1
ATOM 7309 N N . TRP B 1 456 ? 80.621 -12.445 29.803 1.00 29.19 456 TRP B N 1
ATOM 7310 C CA . TRP B 1 456 ? 80.433 -11.041 30.166 1.00 28.57 456 TRP B CA 1
ATOM 7311 C C . TRP B 1 456 ? 79.496 -10.353 29.169 1.00 28.47 456 TRP B C 1
ATOM 7312 O O . TRP B 1 456 ? 78.585 -9.620 29.561 1.00 27.74 456 TRP B O 1
ATOM 7323 N N . TYR B 1 457 ? 79.726 -10.607 27.883 1.00 28.52 457 TYR B N 1
ATOM 7324 C CA . TYR B 1 457 ? 78.851 -10.115 26.824 1.00 28.77 457 TYR B CA 1
ATOM 7325 C C . TYR B 1 457 ? 77.394 -10.546 27.030 1.00 29.11 457 TYR B C 1
ATOM 7326 O O . TYR B 1 457 ? 76.479 -9.758 26.801 1.00 28.66 457 TYR B O 1
ATOM 7335 N N . GLU B 1 458 ? 77.194 -11.777 27.503 1.00 29.76 458 GLU B N 1
ATOM 7336 C CA . GLU B 1 458 ? 75.856 -12.345 27.710 1.00 30.42 458 GLU B CA 1
ATOM 7337 C C . GLU B 1 458 ? 75.095 -11.782 28.912 1.00 30.55 458 GLU B C 1
ATOM 7338 O O . GLU B 1 458 ? 73.878 -11.957 28.999 1.00 30.29 458 GLU B O 1
ATOM 7344 N N . LYS B 1 459 ? 75.804 -11.143 29.844 1.00 30.84 459 LYS B N 1
ATOM 7345 C CA . LYS B 1 459 ? 75.176 -10.521 31.022 1.00 31.09 459 LYS B CA 1
ATOM 7346 C C . LYS B 1 459 ? 74.349 -9.286 30.655 1.00 30.90 459 LYS B C 1
ATOM 7347 O O . LYS B 1 459 ? 73.364 -8.975 31.323 1.00 30.98 459 LYS B O 1
ATOM 7353 N N . PHE B 1 460 ? 74.767 -8.575 29.609 1.00 30.68 460 PHE B N 1
ATOM 7354 C CA . PHE B 1 460 ? 74.146 -7.299 29.244 1.00 30.57 460 PHE B CA 1
ATOM 7355 C C . PHE B 1 460 ? 72.714 -7.484 28.752 1.00 30.86 460 PHE B C 1
ATOM 7356 O O . PHE B 1 460 ? 72.366 -8.489 28.130 1.00 31.20 460 PHE B O 1
#

Solvent-accessible surface area: 42588 Å² total; per-residue (Å²): 6,88,57,90,67,75,104,123,1,139,109,69,78,27,53,27,8,161,31,90,56,159,52,147,21,124,70,15,78,0,72,135,48,6,85,35,54,28,45,12,1,1,12,26,101,172,26,132,77,27,171,75,94,7,34,70,16,10,61,51,41,24,170,35,48,62,163,26,77,60,54,133,43,0,78,61,0,7,61,39,0,7,68,47,0,59,106,25,125,12,78,54,115,80,16,56,53,86,47,0,0,47,15,62,114,17,8,149,53,22,77,24,138,77,40,4,0,39,9,1,51,52,85,74,52,128,15,96,68,8,1,65,53,177,97,118,72,9,57,138,0,84,122,8,29,124,147,60,26,70,60,26,15,14,1,4,36,19,86,30,28,38,29,74,112,106,63,6,39,43,0,85,7,110,19,46,2,18,8,0,2,0,12,26,5,42,7,38,36,28,0,0,29,0,9,12,62,0,53,94,58,31,1,40,46,0,0,0,0,9,51,25,60,23,26,22,7,0,19,98,0,45,142,48,3,80,31,131,11,20,1,4,6,54,23,74,69,6,30,5,26,0,19,22,4,0,8,104,0,1,6,58,0,0,84,92,19,82,6,62,57,80,9,2,68,70,4,5,55,1,54,2,0,13,80,49,40,31,5,28,6,74,1,7,2,7,26,38,25,14,19,24,35,4,2,4,0,0,0,0,0,1,0,0,4,0,0,0,14,18,31,63,156,181,30,58,22,94,88,6,47,4,0,0,82,8,64,44,2,0,0,0,1,104,104,111,3,54,14,76,34,0,4,113,40,0,110,97,3,22,2,70,19,59,17,15,80,181,39,115,107,46,96,130,22,83,50,70,60,2,40,0,31,133,36,16,19,105,110,5,95,141,102,128,123,25,18,4,0,34,21,45,41,106,46,0,32,9,34,0,20,26,12,97,106,94,96,88,20,54,109,47,0,51,65,10,0,58,41,0,2,4,7,3,56,124,56,0,95,61,0,23,97,66,0,126,80,48,71,42,0,147,90,31,110,19,3,60,27,122,84,4,51,101,80,4,51,125,101,110,1,80,51,100,64,65,106,133,4,176,108,65,77,25,54,51,8,166,29,90,60,166,49,150,19,118,65,15,88,0,74,135,54,6,77,28,52,24,41,14,2,0,12,30,95,173,26,132,78,28,174,76,96,4,46,61,11,8,35,50,44,12,151,37,47,61,157,24,78,53,51,130,39,1,79,54,0,6,60,37,0,7,68,46,0,53,102,24,127,16,79,52,113,79,16,52,51,92,48,0,1,45,18,60,112,17,9,153,58,16,79,25,130,66,35,4,0,42,11,1,53,52,86,72,51,119,12,110,63,13,2,67,69,185,97,116,71,12,57,133,0,91,125,13,30,127,158,79,25,66,57,23,15,13,1,3,39,18,83,32,31,38,44,92,118,100,59,7,32,35,0,92,9,122,15,46,2,10,12,0,1,0,11,23,3,44,7,38,33,28,0,0,31,0,9,11,59,0,55,92,55,31,1,40,44,0,0,0,0,10,49,26,69,22,24,25,9,0,18,87,0,44,143,51,1,80,35,134,6,14,0,5,6,56,24,77,63,8,27,1,24,0,12,20,4,0,8,105,0,1,6,69,0,0,82,88,17,83,5,60,56,83,9,2,70,66,6,5,59,1,56,2,0,5,76,54,33,29,3,25,4,78,0,5,2,7,29,34,32,11,19,24,38,5,1,5,0,0,0,0,1,1,0,0,3,0,0,0,3,33,32,60,121,179,22,60,20,98,99,6,51,5,0,0,78,8,66,44,1,0,0,0,0,101,99,118,3,59,14,79,33,0,4,112,44,0,113,91,4,25,2,74,18,54,16,15,78,183,35,119,108,42,101,128,18,87,54,72,64,2,38,0,31,122,36,18,17,79,102,4,99,150,96,118,122,25,18,1,0,41,14,57,54,86,53,0,23,7,34,0,19,28,11,103,106,96,95,88,18,52,107,44,0,50,60,10,0,54,43,0,2,1,23,3,62,119,49,0,91,57,0,20,93,59,0,112,75,51,65,41,0,172,85,30,111,4,4,53,26,114,97,6,48,107,82,1,51,123,84,105

Sequence (920 aa):
GQIQISKHVKDVGLPSIHTPTKTKLQPSVFYDIFPGSKEPAVLTEKDPRLKVDFDSALFSKYKGNTECSLNEHIQVAVAHYSAQLATLDIDPQPIAMEDSVFGMDGLEALDLNTSAGYPYVTLGIKKKDLINNKTKDISKLKLALDKYGVDLPMITFLKDELRKKDKIAAGKTRVIEASSINDTILFRTVYGNLFSKFHLNPGVVTGCAVGCDPETFWSKIPLMLDGDCIMAFDYTNYDGSIHPIWFKALGMVLDNLSFNPTLINRLCNSKHIFKSTYYEVEGGVPSGCSGTSIFNSMINNIIIRTLVLDAYKHIDLDKLKIIAYGDDVIFSYKYKLDMEAIAKEGQKYGLTITPADKSSEFKELDYGNVTFLKRGFRQDDKYKFLIHPTFPVEEIYESIRWTKKPSQMQEHVLSLCHLMWHNGPEIYKDFETKIRSVSAGRALYIPPYELLRHEWYEKFGQIQISKHVKDVGLPSIHTPTKTKLQPSVFYDIFPGSKEPAVLTEKDPRLKVDFDSALFSKYKGNTECSLNEHIQVAVAHYSAQLATLDIDPQPIAMEDSVFGMDGLEALDLNTSAGYPYVTLGIKKKDLINNKTKDISKLKLALDKYGVDLPMITFLKDELRKKDKIAAGKTRVIEASSINDTILFRTVYGNLFSKFHLNPGVVTGCAVGCDPETFWSKIPLMLDGDCIMAFDYTNYDGSIHPIWFKALGMVLDNLSFNPTLINRLCNSKHIFKSTYYEVEGGVPSGCSGTSIFNSMINNIIIRTLVLDAYKHIDLDKLKIIAYGDDVIFSYKYKLDMEAIAKEGQKYGLTITPADKSSEFKELDYGNVTFLKRGFRQDDKYKFLIHPTFPVEEIYESIRWTKKPSQMQEHVLSLCHLMWHNGPEIYKDFETKIRSVSAGRALYIPPYELLRHEWYEKF

Secondary structure (DSSP, 8-state):
-EEEEEEEGGGGT--------S---EE-TTTTTS----EEPP-STT-TT--S-HHHHHGGG----------HHHHHHHHHHHHHHHTT----SPPPHHHHHH-BTTBPPPPSSS---TTTTTTT--HHHH-BTTTTB-HHHHHHHHHH-S-PPEEEEE---EE-THHHHTT---EEEE--HHHHHHHHHHHHHHHHHHHH--BTTTTB-TT--HHHHHHHHHHHS-SSEEEEEEESSHHHH--HHHHHHHHHHHHHTTS-SSTTHHHHEEEEEETTEEEEEESS--TTSTTHHHHHHHHHHHHHHHHHHHH-SS--GGG-EEEEETTEEEEEESS---HHHHHHTTGGGT--EEESTT-SS---B-TTT--BTTBEEEE-SS-TTSEEEE--HHHHHHHHTEES-GGGHHHHHHHHHHHHGGG-HHHHHHHHHHHTTSHHHHSS----HHHHHHHHHTT-/-EEEEEEEGGGGT-PPP----S---EE-TTTTTS----EEPP-STT-TT--S-HHHHHGGG----------HHHHHHHHHHHHHHHTT----S---HHHHHH-BTTBPPPPSSS---TTTTTTT--HHHH-BTTTTB-HHHHHHHHHH-SSPPEEEEE---EE-HHHHHTT-PPEEEE--HHHHHHHHHHHHHHHHHHHH--BTTTTB-TT--HHHHHHHHHHHS-SSEEEEEEEESTTTT--HHHHHHHHHHHHHTTS-SSTTHHHHEEEEEETTEEEEEESS--TTSTTHHHHHHHHHHHHHHHHHHHH-SS--GGG-EEEEETTEEEEEESS---HHHHHHTTGGGT-EEEEGGG-SS---B-TTT--BTTBEEEE-SS-TTSEEEE--HHHHHHHHTEES-GGGHHHHHHHHHHHHGGG-HHHHHHHHHHHTTSHHHHTS----HHHHHHHHHHH-

Foldseek 3Di:
DAWPDKDFQVVPPHDFFDADQDFLKDFDPLQVLFDDAWDWAHFDQPPPLADDRQVVLQCVLHDDFFDDADDVQLVVLLVVLLVLLVVLVFDQAFDDLLCLACHDQQGHHDDQPDAQFPPQSVVVHGSCNQAPPVVRDRPSVVVVCVPVPDLDAWEKHWDTDIDHSVCRHSNNTDIATHDHNSHLSVLCRRCVSVSRSCLVDAAQSLLECHVHDCLQVLLCHCVRFDAPAKDWWAWDSLQSQAAPNLLVSLLSSCVSSVGHSPSSCCQQFDWYDYRRMTITHHGGGRHHGHCQFSSLSSSVSSLLSSLVCVLDPVADVVQWGWYDGRRTIMTHGNYDDQVVSSQVSCVSRRIHIDGPPPDDDNDGDDQQDDDTPQWGWDADDPHRSRIQTAHDPNVLSHQLRMDSDNVCNLVSVQVSLLRQLSNDQVRSVVVLVSLVVDVVSVPHDDDHSVVSVVVSVVVD/DAWPDKDFQVVPVHDFFDADQDFLKDFFPLQPLFDDDWDKFGFDQPDPLAQDRQVCLQCVLADDFFDDADDPLLVVLLVVLLVLQVVLVFDQAFDDLLCLAPHDQQGHHDDQVDAQFPPQSVVVHGSCNQAPPVVRDRPSVVVVCVVPHDLDAWEKGWDTDIDHSVCRHSSVTHIATHGHNSHLSVLCRRCVRVSSSCLVDAAQSLLECHVHDCLQVQLCHCVRFDADAKDWWAWDSLQSQAACNLLQSLLSSCVSSVGHSPSSVCQQFDWYHYRRMTITHHGGGRHHGRCQFSSLSVSVSSLLSSLQCVLDPVADVVQWTWYDGRRTIMTHGNYDDFVVSSQVSCVSRRIHIDGPPPDPHHDGDDQQDDDTPQWGWAADDPHRSRIQTAHDPNVLSHQLRMDSDNVCNLVVVAVSLLRHLSNDQVRSVVVLVSQCVDPVSVPHDDDHSVVSVVVSVVVD

Nearest PDB structures (foldseek):
  1xr7-assembly2_B  TM=1.001E+00  e=1.097E-87  rhinovirus A16
  4k50-assembly2_E  TM=9.957E-01  e=5.750E-82  rhinovirus A16
  1xr6-assembly1_A  TM=9.922E-01  e=9.644E-79  rhinovirus A1B
  1xr5-assembly1_A  TM=9.817E-01  e=8.307E-61  rhinovirus B14
  5y6z-assembly2_E  TM=9.754E-01  e=1.005E-59  Coxsackievirus A16

B-factor: mean 30.21, std 8.09, range [14.51, 70.39]

InterPro domains:
  IPR000081 Peptidase C3, picornavirus core protein 2A [PF00947] (869-994)
  IPR000199 Peptidase C3A/C3B, picornaviral [PF00548] (1511-1676)
  IPR000605 Helicase, superfamily 3, single-stranded DNA/RNA virus [PF00910] (1210-1307)
  IPR001205 RNA-directed RNA polymerase, C-terminal domain [PF00680] (1720-2124)
  IPR001676 Picornavirus capsid [PF00073] (93-299)
  IPR001676 Picornavirus capsid [PF00073] (359-523)
  IPR001676 Picornavirus capsid [PF00073] (616-776)
  IPR002527 Picornavirus 2B protein [PF01552] (995-1091)
  IPR003138 Picornavirus coat protein VP4 [PF02226] (2-69)
  IPR007094 RNA-directed RNA polymerase, catalytic domain [PS50507] (1921-2034)
  IPR009003 Peptidase S1, PA clan [SSF50494] (854-991)
  IPR009003 Peptidase S1, PA clan [SSF50494] (1505-1694)
  IPR014759 Helicase, superfamily 3, single-stranded RNA virus [PS51218] (1186-1346)
  IPR014838 Poliovirus 3A protein-like [PF08727] (1419-1461)
  IPR027417 P-loop containing nucleoside triphosphate hydrolase [G3DSA:3.40.50.300] (1125-1262)
  IPR027417 P-loop containing nucleoside triphosphate hydrolase [SSF52540] (1111-1331)
  IPR029053 Viral coat protein subunit [G3DSA:2.60.120.20] (1-328)
  IPR029053 Viral coat protein subunit [G3DSA:2.60.120.20] (331-568)
  IPR029053 Viral coat protein subunit [G3DSA:2.60.120.20] (569-856)
  IPR033703 Picornavirus/Calicivirus coat protein [cd00205] (125-325)